Protein AF-A0A482E5D4-F1 (afdb_monomer)

Sequence (762 aa):
MQNQPQRKGGGDDGLMIIGALLIMITVMWFGFRDYVIYGVCRLLYWIYGVLPDAITPGNAAERRDMLLSAARYNHQVSLWDFISVMNDTASVLFPLFILIIGLFVWVISRNPYYRLTRKLTIRNLPWVMVKNYPGIAHILARFGHLDQLLLNEDPEEARSAQSPVEFAQEHNLIDTAKRRLRKKAAHKVFLSQVNLAPEGAALSLAPWEKALAASFVHLRFMGDRPTAKSILDDLNRSCLRTKDGFPDYSLAAGFWTVASQCEAFREFAKGRRSSRSLLYALFDDDLQLPSANFRWLKGVDRTLWYALSSAGRGKFFIEGGGVIAWSQCESYRLTLDEEKAAKFPPTVRAAVLGLELDLLHYRHIDRRDPAIPVAHWQEDVIPPFAFESDAEAEDEPATPPAAPHDTPNNSLRLTDDEPTPAKPQPATRPDHLELSSSGNRCKRGSMKLTVKTDRNTLYLSADGNYQEQALHSFPLSACHFGLGHDAGSGHILTHNTFSGEAVQLFRFENEYQAIEALNNIRKKLKQQRGLNAVRRLSNFIFWPVAALGFIVSINGALMNMHQPAQPLQANSYAPAPGLQQPATAPEQLQVQAAPEAPKKLADNDLLSLKDAVTSGRFTISLSTGHKHTLYVFSDPMCPHCRALEPRLQELSKRYNVEIFPVSVYGDLRSMVRAAPVLDTGKDTRLKSWEDTINMGYTTMNPKIDDPKTAPDTTGARLVDANNMAFAKFGFIGTPSIVADSGDVIPVSVVKDDARLQQAIGE

Radius of gyration: 39.7 Å; Cα contacts (8 Å, |Δi|>4): 809; chains: 1; bounding box: 106×102×109 Å

Foldseek 3Di:
DDDDPPPPDCPVVVVVVVVVLVVVVVCCCVPPQLVVLLVVLVVLLVLLVPDDPVLAPDDSVVLNVLSVVCNVPSVPQDPVNSVVNCVVRVVSCVVVVVVVVVVVCVCLVPDVVNVPPDDDDPLCVCVVCCVVVLLCQLLCLVPSPPPDSDPPDQDPLNHDFDDLVRVCVVQVQAPQVQLAGNLVSLQVVLQVLQVFDPPPDDDDDDLVLLLLLLLLLCVPPVVNNVVSLVSLSQQSNQLNVDNNSGGDSVSCPVSSVVSVVRPVLVVLCPPDGGSLLSSLLSQLPPSVDALSSVSSVSNVRVLSSQSNNCRPPPDGGLSPQSSNQQSVLVVVLVVDDPVLSVVRHRGSQQSSVVSRVSCVVVVSHDDDDDDPPPPPDPPPRADPRPDDDPDDDDDDDDDDDDDDDDDDDDDDDDDDDDDDDDDDDDDDDDDDDDDDDDDDDDDDDFKDWDWDDDLFWIWIDIDPDDDPPQTDIDGLPAWDWDWDDDPPFAIFIWTQDPVRDTHTRDGGRDPVNNVVNVVVNVVVSVVSVVVVVVVVVCVVPVSVVVSVVVSVPVVVVVVVPDDDDDDDDDDDDDDDDDDDDDDDDDDDDDDDDDDDQDQFFDPVLLVVVVVCVVVVLQKQKLADDAPKEKEKEAFLLDPLRLVCVVLLNVCRVHHTYIYGYACPPVNQLSLQLQLVLSVDDRVCNNVSVVCSSPDDCDPVDCCNNPNPDGDPHPSSVSNVVSVVSCVVSPPDDPTWMAISRRGTDDPVQSVDPVSVCVVNVD

InterPro domains:
  IPR012336 Thioredoxin-like fold [PF13098] (625-743)
  IPR013766 Thioredoxin domain [PS51352] (568-761)
  IPR033954 Disulphide bond isomerase, DsbC/G [cd03020] (544-760)
  IPR036249 Thioredoxin-like superfamily [SSF52833] (614-749)
  IPR056464 DotM, C-terminal cytoplasmic domain [PF23127] (185-332)

Mean predicted aligned error: 22.59 Å

pLDDT: mean 73.52, std 22.55, range [21.25, 97.25]

Secondary structure (DSSP, 8-state):
---------THHHHHHHHHHHHHHHHHHHHHHHHHHHHHHHHHHHHHHHHS-TTTSSS-HHHHHHHHHHHHHTTTT--HHHHHHHHHHHGGGGHHHHHHHHHHHHHHHHH-HHHH------TTHHHHHHTTT-GGGHHHHHHHTTSS--SS-S--TTT-PPPPHHHHHHHTT-EETTTTEE-HHHHHHHHHHHH-BPPTTPPP---HHHHHHHHHHHHHHTS--HHHHHHHHHHHHHHTTTSTTSS--GGGGHHHHHHHHH-HHHHHHHTT--BHHHHHHHHHTTT----GGGGTTHHHH-HHHHHHHHHTT-SS--GGGHHHHHHHHHHHHHTTS-HHHHHHS---SHHHHHHHHHHHHHTTSSPPP----------TTS--TT----S-----PPPPPPPPP------------------PPPP--PPP-------------PPP-EEEEEETTEEEEEESS---TTS-EEEETTS-EEEEEEETTTEEEEEEE-TTS-EEEEEEESSHHHHHHHHHHHHHHHHHHHHHHHHHHHIIIIIHHHHHHHHHHHHHHHHTTS-------------------PPPPPP-----PPP-PPPSB--HHHHHHHHHHHHHTSS-EES--S-SSEEEEEE-TT-HHHHHHHHHHHHHTTTSEEEEEE--TTTTHHHHHHHHHHHHS-HHHHHHHHHHHHHS-S--S-HHHHS-SS---SHHHHHHHHHHHHHHHTT--SSSEEEETTSBEE-HHHHT-HHHHHHHHT-

Nearest PDB structures (foldseek):
  6sz9-assembly1_B  TM=7.823E-01  e=6.552E-09  Legionella pneumophila
  8pxd-assembly1_A  TM=7.156E-01  e=5.396E-05  Helicobacter hepaticus ATCC 51449
  8pxf-assembly1_A  TM=4.999E-01  e=7.712E-05  Helicobacter hepaticus ATCC 51449
  4ml1-assembly1_B  TM=7.234E-01  e=1.342E-03  Klebsiella pneumoniae
  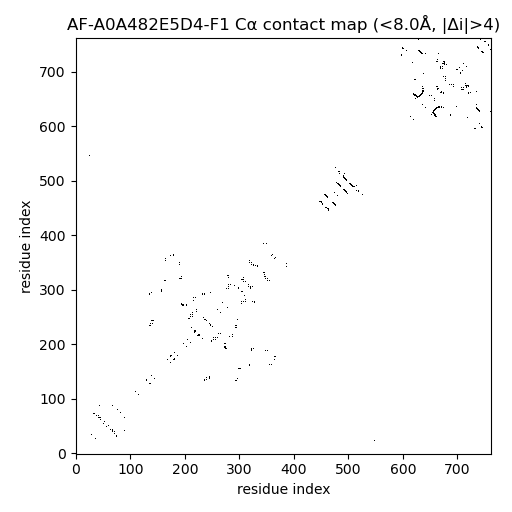6eez-assembly1_A  TM=6.203E-01  e=6.285E-04  Wolbachia endosymbiont of Drosophila melanogaster

Structure (mmCIF, N/CA/C/O backbone):
data_AF-A0A482E5D4-F1
#
_entry.id   AF-A0A482E5D4-F1
#
loop_
_atom_site.group_PDB
_atom_site.id
_atom_site.type_symbol
_atom_site.label_atom_id
_atom_site.label_alt_id
_atom_site.label_comp_id
_atom_site.label_asym_id
_atom_site.label_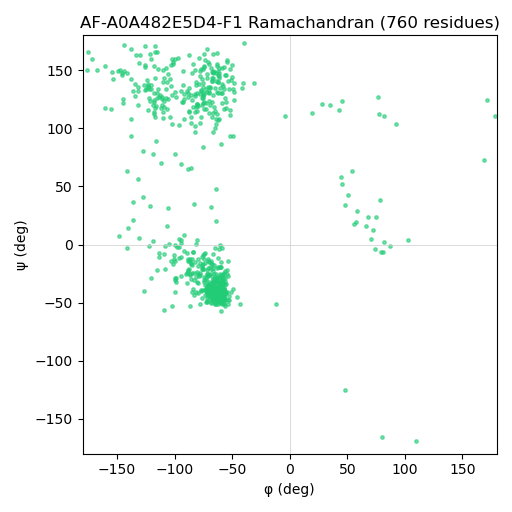entity_id
_atom_site.label_seq_id
_atom_site.pdbx_PDB_ins_code
_atom_site.Cartn_x
_atom_site.Cartn_y
_atom_site.Cartn_z
_atom_site.occupancy
_atom_site.B_iso_or_equiv
_atom_site.auth_seq_id
_atom_site.auth_comp_id
_atom_site.auth_asym_id
_atom_site.auth_atom_id
_atom_site.pdbx_PDB_model_num
ATOM 1 N N . MET A 1 1 ? 8.512 -37.291 -16.775 1.00 37.12 1 MET A N 1
ATOM 2 C CA . MET A 1 1 ? 8.776 -37.073 -18.214 1.00 37.12 1 MET A CA 1
ATOM 3 C C . MET A 1 1 ? 7.629 -36.257 -18.796 1.00 37.12 1 MET A C 1
ATOM 5 O O . MET A 1 1 ? 6.559 -36.800 -19.017 1.00 37.12 1 MET A O 1
ATOM 9 N N . GLN A 1 2 ? 7.814 -34.950 -18.966 1.00 29.94 2 GLN A N 1
ATOM 10 C CA . GLN A 1 2 ? 6.874 -34.078 -19.677 1.00 29.94 2 GLN A CA 1
ATOM 11 C C . GLN A 1 2 ? 7.688 -33.245 -20.665 1.00 29.94 2 GLN A C 1
ATOM 13 O O . GLN A 1 2 ? 8.635 -32.560 -20.280 1.00 29.94 2 GLN A O 1
ATOM 18 N N . ASN A 1 3 ? 7.351 -33.392 -21.945 1.00 32.56 3 ASN A N 1
ATOM 19 C CA . ASN A 1 3 ? 8.035 -32.789 -23.081 1.00 32.56 3 ASN A CA 1
ATOM 20 C C . ASN A 1 3 ? 7.981 -31.257 -23.007 1.00 32.56 3 ASN A C 1
ATOM 22 O O . ASN A 1 3 ? 6.945 -30.649 -23.276 1.00 32.56 3 ASN A O 1
ATOM 26 N N . GLN A 1 4 ? 9.120 -30.627 -22.714 1.00 28.33 4 GLN A N 1
ATOM 27 C CA . GLN A 1 4 ? 9.359 -29.250 -23.133 1.00 28.33 4 GLN A CA 1
ATOM 28 C C . GLN A 1 4 ? 9.455 -29.223 -24.665 1.00 28.33 4 GLN A C 1
ATOM 30 O O . GLN A 1 4 ? 10.248 -29.979 -25.230 1.00 28.33 4 GLN A O 1
ATOM 35 N N . PRO A 1 5 ? 8.715 -28.349 -25.368 1.00 32.97 5 PRO A N 1
ATOM 36 C CA . PRO A 1 5 ? 8.970 -28.128 -26.778 1.00 32.97 5 PRO A CA 1
ATOM 37 C C . PRO A 1 5 ? 10.338 -27.453 -26.906 1.00 32.97 5 PRO A C 1
ATOM 39 O O . PRO A 1 5 ? 10.510 -26.290 -26.529 1.00 32.97 5 PRO A O 1
ATOM 42 N N . GLN A 1 6 ? 11.318 -28.194 -27.428 1.00 29.98 6 GLN A N 1
ATOM 43 C CA . GLN A 1 6 ? 12.585 -27.638 -27.888 1.00 29.98 6 GLN A CA 1
ATOM 44 C C . GLN A 1 6 ? 12.278 -26.488 -28.850 1.00 29.98 6 GLN A C 1
ATOM 46 O O . GLN A 1 6 ? 11.768 -26.684 -29.955 1.00 29.98 6 GLN A O 1
ATOM 51 N N . ARG A 1 7 ? 12.590 -25.260 -28.431 1.00 33.03 7 ARG A N 1
ATOM 52 C CA . ARG A 1 7 ? 12.698 -24.136 -29.356 1.00 33.03 7 ARG A CA 1
ATOM 53 C C . ARG A 1 7 ? 13.872 -24.444 -30.281 1.00 33.03 7 ARG A C 1
ATOM 55 O O . ARG A 1 7 ? 15.017 -24.257 -29.878 1.00 33.03 7 ARG A O 1
ATOM 62 N N . LYS A 1 8 ? 13.585 -24.926 -31.496 1.00 35.16 8 LYS A N 1
ATOM 63 C CA . LYS A 1 8 ? 14.553 -24.922 -32.598 1.00 35.16 8 LYS A CA 1
ATOM 64 C C . LYS A 1 8 ? 15.092 -23.498 -32.720 1.00 35.16 8 LYS A C 1
ATOM 66 O O . LYS A 1 8 ? 14.327 -22.552 -32.911 1.00 35.16 8 LYS A O 1
ATOM 71 N N . GLY A 1 9 ? 16.389 -23.362 -32.465 1.00 34.31 9 GLY A N 1
ATOM 72 C CA . GLY A 1 9 ? 17.096 -22.094 -32.495 1.00 34.31 9 GLY A CA 1
ATOM 73 C C . GLY A 1 9 ? 17.037 -21.481 -33.888 1.00 34.31 9 GLY A C 1
ATOM 74 O O . GLY A 1 9 ? 17.095 -22.193 -34.885 1.00 34.31 9 GLY A O 1
ATOM 75 N N . GLY A 1 10 ? 16.955 -20.152 -33.946 1.00 42.16 10 GLY A N 1
ATOM 76 C CA . GLY A 1 10 ? 17.019 -19.359 -35.179 1.00 42.16 10 GLY A CA 1
ATOM 77 C C . GLY A 1 10 ? 18.392 -19.365 -35.865 1.00 42.16 10 GLY A C 1
ATOM 78 O O . GLY A 1 10 ? 18.777 -18.354 -36.439 1.00 42.16 10 GLY A O 1
ATOM 79 N N . GLY A 1 11 ? 19.144 -20.467 -35.768 1.00 44.66 11 GLY A N 1
ATOM 80 C CA . GLY A 1 11 ? 20.412 -20.659 -36.472 1.00 44.66 11 GLY A CA 1
ATOM 81 C C . GLY A 1 11 ? 20.207 -20.957 -37.959 1.00 44.66 11 GLY A C 1
ATOM 82 O O . GLY A 1 11 ? 20.909 -20.389 -38.791 1.00 44.66 11 GLY A O 1
ATOM 83 N N . ASP A 1 12 ? 19.190 -21.757 -38.298 1.00 56.50 12 ASP A N 1
ATOM 84 C CA . ASP A 1 12 ? 18.927 -22.165 -39.688 1.00 56.50 12 ASP A CA 1
ATOM 85 C C . ASP A 1 12 ? 18.461 -20.991 -40.564 1.00 56.50 12 ASP A C 1
ATOM 87 O O . ASP A 1 12 ? 18.885 -20.865 -41.712 1.00 56.50 12 ASP A O 1
ATOM 91 N N . ASP A 1 13 ? 17.660 -20.071 -40.014 1.00 56.84 13 ASP A N 1
ATOM 92 C CA . ASP A 1 13 ? 17.189 -18.888 -40.748 1.00 56.84 13 ASP A CA 1
ATOM 93 C C . ASP A 1 13 ? 18.350 -17.954 -41.123 1.00 56.84 13 ASP A C 1
ATOM 95 O O . ASP A 1 13 ? 18.381 -17.406 -42.225 1.00 56.84 13 ASP A O 1
ATOM 99 N N . GLY A 1 14 ? 19.330 -17.794 -40.227 1.00 62.47 14 GLY A N 1
ATOM 100 C CA . GLY A 1 14 ? 20.528 -16.996 -40.490 1.00 62.47 14 GLY A CA 1
ATOM 101 C C . GLY A 1 14 ? 21.407 -17.620 -41.571 1.00 62.47 14 GLY A C 1
ATOM 102 O O . GLY A 1 14 ? 21.849 -16.922 -42.484 1.00 62.47 14 GLY A O 1
ATOM 103 N N . LEU A 1 15 ? 21.599 -18.941 -41.517 1.00 65.12 15 LEU A N 1
ATOM 104 C CA . LEU A 1 15 ? 22.409 -19.674 -42.489 1.00 65.12 15 LEU A CA 1
ATOM 105 C C . LEU A 1 15 ? 21.800 -19.621 -43.900 1.00 65.12 15 LEU A C 1
ATOM 107 O O . LEU A 1 15 ? 22.516 -19.413 -44.877 1.00 65.12 15 LEU A O 1
ATOM 111 N N . MET A 1 16 ? 20.473 -19.734 -44.007 1.00 68.12 16 MET A N 1
ATOM 112 C CA . MET A 1 16 ? 19.754 -19.645 -45.284 1.00 68.12 16 MET A CA 1
ATOM 113 C C . MET A 1 16 ? 19.809 -18.240 -45.892 1.00 68.12 16 MET A C 1
ATOM 115 O O . MET A 1 16 ? 19.929 -18.102 -47.109 1.00 68.12 16 MET A O 1
ATOM 119 N N . ILE A 1 17 ? 19.759 -17.190 -45.064 1.00 72.00 17 ILE A N 1
ATOM 120 C CA . ILE A 1 17 ? 19.910 -15.804 -45.530 1.00 72.00 17 ILE A CA 1
ATOM 121 C C . ILE A 1 17 ? 21.330 -15.566 -46.052 1.00 72.00 17 ILE A C 1
ATOM 123 O O . ILE A 1 17 ? 21.489 -14.976 -47.119 1.00 72.00 17 ILE A O 1
ATOM 127 N N . ILE A 1 18 ? 22.351 -16.056 -45.342 1.00 72.44 18 ILE A N 1
ATOM 128 C CA . ILE A 1 18 ? 23.753 -15.956 -45.776 1.00 72.44 18 ILE A CA 1
ATOM 129 C C . ILE A 1 18 ? 23.966 -16.742 -47.077 1.00 72.44 18 ILE A C 1
ATOM 131 O O . ILE A 1 18 ? 24.565 -16.221 -48.015 1.00 72.44 18 ILE A O 1
ATOM 135 N N . GLY A 1 19 ? 23.414 -17.954 -47.181 1.00 74.56 19 GLY A N 1
ATOM 136 C CA . GLY A 1 19 ? 23.463 -18.753 -48.407 1.00 74.56 19 GLY A CA 1
ATOM 137 C C . GLY A 1 19 ? 22.810 -18.046 -49.599 1.00 74.56 19 GLY A C 1
ATOM 138 O O . GLY A 1 19 ? 23.400 -17.977 -50.675 1.00 74.56 19 GLY A O 1
ATOM 139 N N . ALA A 1 20 ? 21.633 -17.443 -49.407 1.00 74.31 20 ALA A N 1
ATOM 140 C CA . ALA A 1 20 ? 20.957 -16.668 -50.449 1.00 74.31 20 ALA A CA 1
ATOM 141 C C . ALA A 1 20 ? 21.754 -15.417 -50.870 1.00 74.31 20 ALA A C 1
ATOM 143 O O . ALA A 1 20 ? 21.805 -15.098 -52.058 1.00 74.31 20 ALA A O 1
ATOM 144 N N . LEU A 1 21 ? 22.410 -14.738 -49.921 1.00 77.81 21 LEU A N 1
ATOM 145 C CA . LEU A 1 21 ? 23.342 -13.626 -50.167 1.00 77.81 21 LEU A CA 1
ATOM 146 C C . LEU A 1 21 ? 24.489 -14.051 -51.087 1.00 77.81 21 LEU A C 1
ATOM 148 O O . LEU A 1 21 ? 24.749 -13.399 -52.095 1.00 77.81 21 LEU A O 1
ATOM 152 N N . LEU A 1 22 ? 25.144 -15.165 -50.762 1.00 79.06 22 LEU A N 1
ATOM 153 C CA . LEU A 1 22 ? 26.277 -15.686 -51.526 1.00 79.06 22 LEU A CA 1
ATOM 154 C C . LEU A 1 22 ? 25.874 -16.074 -52.949 1.00 79.06 22 LEU A C 1
ATOM 156 O O . LEU A 1 22 ? 26.585 -15.751 -53.900 1.00 79.06 22 LEU A O 1
ATOM 160 N N . ILE A 1 23 ? 24.711 -16.707 -53.107 1.00 81.50 23 ILE A N 1
ATOM 161 C CA . ILE A 1 23 ? 24.163 -17.059 -54.421 1.00 81.50 23 ILE A CA 1
ATOM 162 C C . ILE A 1 23 ? 23.863 -15.792 -55.230 1.00 81.50 23 ILE A C 1
ATOM 164 O O . ILE A 1 23 ? 24.276 -15.700 -56.382 1.00 81.50 23 ILE A O 1
ATOM 168 N N . MET A 1 24 ? 23.218 -14.789 -54.628 1.00 80.19 24 MET A N 1
ATOM 169 C CA . MET A 1 24 ? 22.939 -13.507 -55.286 1.00 80.19 24 MET A CA 1
ATOM 170 C C . MET A 1 24 ? 24.218 -12.790 -55.729 1.00 80.19 24 MET A C 1
ATOM 172 O O . MET A 1 24 ? 24.284 -12.319 -56.860 1.00 80.19 24 MET A O 1
ATOM 176 N N . ILE A 1 25 ? 25.245 -12.739 -54.875 1.00 78.31 25 ILE A N 1
ATOM 177 C CA . ILE A 1 25 ? 26.542 -12.122 -55.200 1.00 78.31 25 ILE A CA 1
ATOM 178 C C . ILE A 1 25 ? 27.219 -12.870 -56.349 1.00 78.31 25 ILE A C 1
ATOM 180 O O . ILE A 1 25 ? 27.758 -12.248 -57.261 1.00 78.31 25 ILE A O 1
ATOM 184 N N . THR A 1 26 ? 27.139 -14.198 -56.340 1.00 77.56 26 THR A N 1
ATOM 185 C CA . THR A 1 26 ? 27.722 -15.051 -57.377 1.00 77.56 26 THR A CA 1
ATOM 186 C C . THR A 1 26 ? 27.014 -14.831 -58.715 1.00 77.56 26 THR A C 1
ATOM 188 O O . THR A 1 26 ? 27.666 -14.588 -59.725 1.00 77.56 26 THR A O 1
ATOM 191 N N . VAL A 1 27 ? 25.678 -14.816 -58.731 1.00 80.19 27 VAL A N 1
ATOM 192 C CA . VAL A 1 27 ? 24.880 -14.527 -59.935 1.00 80.19 27 VAL A CA 1
ATOM 193 C C . VAL A 1 27 ? 25.138 -13.107 -60.445 1.00 80.19 27 VAL A C 1
ATOM 195 O O . VAL A 1 27 ? 25.296 -12.907 -61.647 1.00 80.19 27 VAL A O 1
ATOM 198 N N . MET A 1 28 ? 25.234 -12.123 -59.548 1.00 77.31 28 MET A N 1
ATOM 199 C CA . MET A 1 28 ? 25.534 -10.738 -59.910 1.00 77.31 28 MET A CA 1
ATOM 200 C C . MET A 1 28 ? 26.936 -10.601 -60.515 1.00 77.31 28 MET A C 1
ATOM 202 O O . MET A 1 28 ? 27.110 -9.882 -61.496 1.00 77.31 28 MET A O 1
ATOM 206 N N . TRP A 1 29 ? 27.920 -11.328 -59.982 1.00 77.88 29 TRP A N 1
ATOM 207 C CA . TRP A 1 29 ? 29.272 -11.338 -60.527 1.00 77.88 29 TRP A CA 1
ATOM 208 C C . TRP A 1 29 ? 29.333 -12.027 -61.892 1.00 77.88 29 TRP A C 1
ATOM 210 O O . TRP A 1 29 ? 29.845 -11.446 -62.837 1.00 77.88 29 TRP A O 1
ATOM 220 N N . PHE A 1 30 ? 28.778 -13.230 -62.047 1.00 77.38 30 PHE A N 1
ATOM 221 C CA . PHE A 1 30 ? 28.871 -13.960 -63.317 1.00 77.38 30 PHE A CA 1
ATOM 222 C C . PHE A 1 30 ? 27.957 -13.406 -64.423 1.00 77.38 30 PHE A C 1
ATOM 224 O O . PHE A 1 30 ? 28.297 -13.535 -65.595 1.00 77.38 30 PHE A O 1
ATOM 231 N N . GLY A 1 31 ? 26.829 -12.777 -64.076 1.00 77.00 31 GLY A N 1
ATOM 232 C CA . GLY A 1 31 ? 25.877 -12.223 -65.046 1.00 77.00 31 GLY A CA 1
ATOM 233 C C . GLY A 1 31 ? 26.073 -10.741 -65.378 1.00 77.00 31 GLY A C 1
ATOM 234 O O . GLY A 1 31 ? 25.700 -10.314 -66.467 1.00 77.00 31 GLY A O 1
ATOM 235 N N . PHE A 1 32 ? 26.645 -9.949 -64.463 1.00 80.25 32 PHE A N 1
ATOM 236 C CA . PHE A 1 32 ? 26.682 -8.483 -64.578 1.00 80.25 32 PHE A CA 1
ATOM 237 C C . PHE A 1 32 ? 28.046 -7.863 -64.234 1.00 80.25 32 PHE A C 1
ATOM 239 O O . PHE A 1 32 ? 28.110 -6.667 -63.944 1.00 80.25 32 PHE A O 1
ATOM 246 N N . ARG A 1 33 ? 29.141 -8.638 -64.283 1.00 79.12 33 ARG A N 1
ATOM 247 C CA . ARG A 1 33 ? 30.507 -8.189 -63.940 1.00 79.12 33 ARG A CA 1
ATOM 248 C C . ARG A 1 33 ? 30.859 -6.813 -64.500 1.00 79.12 33 ARG A C 1
ATOM 250 O O . ARG A 1 33 ? 31.274 -5.941 -63.744 1.00 79.12 33 ARG A O 1
ATOM 257 N N . ASP A 1 34 ? 30.658 -6.605 -65.796 1.00 79.56 34 ASP A N 1
ATOM 258 C CA . ASP A 1 34 ? 31.091 -5.383 -66.484 1.00 79.56 34 ASP A CA 1
ATOM 259 C C . ASP A 1 34 ? 30.347 -4.141 -65.978 1.00 79.56 34 ASP A C 1
ATOM 261 O O . ASP A 1 34 ? 30.935 -3.064 -65.833 1.00 79.56 34 ASP A O 1
ATOM 265 N N . TYR A 1 35 ? 29.062 -4.307 -65.650 1.00 83.25 35 TYR A N 1
ATOM 266 C CA . TYR A 1 35 ? 28.222 -3.267 -65.061 1.00 83.25 35 TYR A CA 1
ATOM 267 C C . TYR A 1 35 ? 28.585 -2.999 -63.602 1.00 83.25 35 TYR A C 1
ATOM 269 O O . TYR A 1 35 ? 28.583 -1.843 -63.179 1.00 83.25 35 TYR A O 1
ATOM 277 N N . VAL A 1 36 ? 28.921 -4.044 -62.841 1.00 80.56 36 VAL A N 1
ATOM 278 C CA . VAL A 1 36 ? 29.353 -3.922 -61.442 1.00 80.56 36 VAL A CA 1
ATOM 279 C C . VAL A 1 36 ? 30.684 -3.177 -61.362 1.00 80.56 36 VAL A C 1
ATOM 281 O O . VAL A 1 36 ? 30.777 -2.193 -60.631 1.00 80.56 36 VAL A O 1
ATOM 284 N N . ILE A 1 37 ? 31.684 -3.583 -62.151 1.00 83.19 37 ILE A N 1
ATOM 285 C CA . ILE A 1 37 ? 33.003 -2.934 -62.188 1.00 83.19 37 ILE A CA 1
ATOM 286 C C . ILE A 1 37 ? 32.852 -1.469 -62.604 1.00 83.19 37 ILE A C 1
ATOM 288 O O . ILE A 1 37 ? 33.312 -0.574 -61.896 1.00 83.19 37 ILE A O 1
ATOM 292 N N . TYR A 1 38 ? 32.132 -1.203 -63.698 1.00 85.75 38 TYR A N 1
ATOM 293 C CA . TYR A 1 38 ? 31.888 0.164 -64.157 1.00 85.75 38 TYR A CA 1
ATOM 294 C C . TYR A 1 38 ? 31.151 1.010 -63.107 1.00 85.75 38 TYR A C 1
ATOM 296 O O . TYR A 1 38 ? 31.553 2.140 -62.831 1.00 85.75 38 TYR A O 1
ATOM 304 N N . GLY A 1 39 ? 30.085 0.474 -62.507 1.00 83.25 39 GLY A N 1
ATOM 305 C CA . GLY A 1 39 ? 29.261 1.183 -61.530 1.00 83.25 39 GLY A CA 1
ATOM 306 C C . GLY A 1 39 ? 30.029 1.541 -60.259 1.00 83.25 39 GLY A C 1
ATOM 307 O O . GLY A 1 39 ? 29.975 2.689 -59.815 1.00 83.25 39 GLY A O 1
ATOM 308 N N . VAL A 1 40 ? 30.787 0.590 -59.707 1.00 85.44 40 VAL A N 1
ATOM 309 C CA . VAL A 1 40 ? 31.605 0.809 -58.505 1.00 85.44 40 VAL A CA 1
ATOM 310 C C . VAL A 1 40 ? 32.743 1.787 -58.794 1.00 85.44 40 VAL A C 1
ATOM 312 O O . VAL A 1 40 ? 32.921 2.746 -58.043 1.00 85.44 40 VAL A O 1
ATOM 315 N N . CYS A 1 41 ? 33.465 1.618 -59.908 1.00 87.06 41 CYS A N 1
ATOM 316 C CA . CYS A 1 41 ? 34.537 2.538 -60.279 1.00 87.06 41 CYS A CA 1
ATOM 317 C C . CYS A 1 41 ? 34.015 3.957 -60.536 1.00 87.06 41 CYS A C 1
ATOM 319 O O . CYS A 1 41 ? 34.637 4.923 -60.102 1.00 87.06 41 CYS A O 1
ATOM 321 N N . ARG A 1 42 ? 32.846 4.101 -61.174 1.00 87.00 42 ARG A N 1
ATOM 322 C CA . ARG A 1 42 ? 32.192 5.398 -61.396 1.00 87.00 42 ARG A CA 1
ATOM 323 C C . ARG A 1 42 ? 31.759 6.061 -60.091 1.00 87.00 42 ARG A C 1
ATOM 325 O O . ARG A 1 42 ? 31.934 7.269 -59.945 1.00 87.00 42 ARG A O 1
ATOM 332 N N . LEU A 1 43 ? 31.199 5.291 -59.158 1.00 86.38 43 LEU A N 1
ATOM 333 C CA . LEU A 1 43 ? 30.800 5.790 -57.843 1.00 86.38 43 LEU A CA 1
ATOM 334 C C . LEU A 1 43 ? 32.016 6.305 -57.068 1.00 86.38 43 LEU A C 1
ATOM 336 O O . LEU A 1 43 ? 32.004 7.443 -56.610 1.00 86.38 43 LEU A O 1
ATOM 340 N N . LEU A 1 44 ? 33.079 5.503 -56.969 1.00 87.00 44 LEU A N 1
ATOM 341 C CA . LEU A 1 44 ? 34.307 5.909 -56.284 1.00 87.00 44 LEU A CA 1
ATOM 342 C C . LEU A 1 44 ? 34.966 7.106 -56.978 1.00 87.00 44 LEU A C 1
ATOM 344 O O . LEU A 1 44 ? 35.370 8.048 -56.303 1.00 87.00 44 LEU A O 1
ATOM 348 N N . TYR A 1 45 ? 34.998 7.130 -58.313 1.00 88.44 45 TYR A N 1
ATOM 349 C CA . TYR A 1 45 ? 35.533 8.258 -59.079 1.00 88.44 45 TYR A CA 1
ATOM 350 C C . TYR A 1 45 ? 34.788 9.561 -58.765 1.00 88.44 45 TYR A C 1
ATOM 352 O O . TYR A 1 45 ? 35.412 10.612 -58.623 1.00 88.44 45 TYR A O 1
ATOM 360 N N . TRP A 1 46 ? 33.459 9.496 -58.628 1.00 88.56 46 TRP A N 1
ATOM 361 C CA . TRP A 1 46 ? 32.648 10.641 -58.219 1.00 88.56 46 TRP A CA 1
ATOM 362 C C . TRP A 1 46 ? 32.936 11.059 -56.771 1.00 88.56 46 TRP A C 1
ATOM 364 O O . TRP A 1 46 ? 33.121 12.244 -56.515 1.00 88.56 46 TRP A O 1
ATOM 374 N N . ILE A 1 47 ? 33.057 10.104 -55.843 1.00 85.56 47 ILE A N 1
ATOM 375 C CA . ILE A 1 47 ? 33.367 10.373 -54.428 1.00 85.56 47 ILE A CA 1
ATOM 376 C C . ILE A 1 47 ? 34.719 11.090 -54.282 1.00 85.56 47 ILE A C 1
ATOM 378 O O . ILE A 1 47 ? 34.791 12.118 -53.610 1.00 85.56 47 ILE A O 1
ATOM 382 N N . TYR A 1 48 ? 35.762 10.620 -54.975 1.00 85.62 48 TYR A N 1
ATOM 383 C CA . TYR A 1 48 ? 37.067 11.294 -55.031 1.00 85.62 48 TYR A CA 1
ATOM 384 C C . TYR A 1 48 ? 37.027 12.660 -55.736 1.00 85.62 48 TYR A C 1
ATOM 386 O O . TYR A 1 48 ? 37.961 13.441 -55.602 1.00 85.62 48 TYR A O 1
ATOM 394 N N . GLY A 1 49 ? 35.989 12.957 -56.524 1.00 82.56 49 GLY A N 1
ATOM 395 C CA . GLY A 1 49 ? 35.805 14.266 -57.155 1.00 82.56 49 GLY A CA 1
ATOM 396 C C . GLY A 1 49 ? 35.062 15.285 -56.293 1.00 82.56 49 GLY A C 1
ATOM 397 O O . GLY A 1 49 ? 35.167 16.479 -56.556 1.00 82.56 49 GLY A O 1
ATOM 398 N N . VAL A 1 50 ? 34.304 14.826 -55.295 1.00 84.62 50 VAL A N 1
ATOM 399 C CA . VAL A 1 50 ? 33.507 15.681 -54.399 1.00 84.62 50 VAL A CA 1
ATOM 400 C C . VAL A 1 50 ? 34.222 15.931 -53.073 1.00 84.62 50 VAL A C 1
ATOM 402 O O . VAL A 1 50 ? 34.051 16.993 -52.474 1.00 84.62 50 VAL A O 1
ATOM 405 N N . LEU A 1 51 ? 35.004 14.963 -52.596 1.00 80.81 51 LEU A N 1
ATOM 406 C CA . LEU A 1 51 ? 35.720 15.088 -51.332 1.00 80.81 51 LEU A CA 1
ATOM 407 C C . LEU A 1 51 ? 36.990 15.943 -51.485 1.00 80.81 51 LEU A C 1
ATOM 409 O O . LEU A 1 51 ? 37.727 15.756 -52.450 1.00 80.81 51 LEU A O 1
ATOM 413 N N . PRO A 1 52 ? 37.279 16.843 -50.527 1.00 77.94 52 PRO A N 1
ATOM 414 C CA . PRO A 1 52 ? 38.540 17.577 -50.490 1.00 77.94 52 PRO A CA 1
ATOM 415 C C . PRO A 1 52 ? 39.743 16.646 -50.287 1.00 77.94 52 PRO A C 1
ATOM 417 O O . PRO A 1 52 ? 39.655 15.693 -49.506 1.00 77.94 52 PRO A O 1
ATOM 420 N N . ASP A 1 53 ? 40.893 17.006 -50.867 1.00 73.56 53 ASP A N 1
ATOM 421 C CA . ASP A 1 53 ? 42.152 16.243 -50.765 1.00 73.56 53 ASP A CA 1
ATOM 422 C C . ASP A 1 53 ? 42.615 16.003 -49.313 1.00 73.56 53 ASP A C 1
ATOM 424 O O . ASP A 1 53 ? 43.337 15.053 -49.025 1.00 73.56 53 ASP A O 1
ATOM 428 N N . ALA A 1 54 ? 42.162 16.832 -48.366 1.00 70.06 54 ALA A N 1
ATOM 429 C CA . ALA A 1 54 ? 42.455 16.694 -46.939 1.00 70.06 54 ALA A CA 1
ATOM 430 C C . ALA A 1 54 ? 41.806 15.461 -46.274 1.00 70.06 54 ALA A C 1
ATOM 432 O O . ALA A 1 54 ? 42.238 15.047 -45.201 1.00 70.06 54 ALA A O 1
ATOM 433 N N . ILE A 1 55 ? 40.745 14.904 -46.870 1.00 69.12 55 ILE A N 1
ATOM 434 C CA . ILE A 1 55 ? 39.960 13.786 -46.311 1.00 69.12 55 ILE A CA 1
ATOM 435 C C . ILE A 1 55 ? 40.223 12.487 -47.089 1.00 69.12 55 ILE A C 1
ATOM 437 O O . ILE A 1 55 ? 40.011 11.390 -46.571 1.00 69.12 55 ILE A O 1
ATOM 441 N N . THR A 1 56 ? 40.701 12.589 -48.330 1.00 73.25 56 THR A N 1
ATOM 442 C CA . THR A 1 56 ? 40.999 11.434 -49.179 1.00 73.25 56 THR A CA 1
ATOM 443 C C . THR A 1 56 ? 42.376 10.845 -48.852 1.00 73.25 56 THR A C 1
ATOM 445 O O . THR A 1 56 ? 43.367 11.573 -48.877 1.00 73.25 56 THR A O 1
ATOM 448 N N . PRO A 1 57 ? 42.492 9.531 -48.590 1.00 66.94 57 PRO A N 1
ATOM 449 C CA . PRO A 1 57 ? 43.791 8.903 -48.365 1.00 66.94 57 PRO A CA 1
ATOM 450 C C . PRO A 1 57 ? 44.620 8.843 -49.659 1.00 66.94 57 PRO A C 1
ATOM 452 O O . PRO A 1 57 ? 44.195 8.235 -50.644 1.00 66.94 57 PRO A O 1
ATOM 455 N N . GLY A 1 58 ? 45.828 9.413 -49.636 1.00 73.00 58 GLY A N 1
ATOM 456 C CA . GLY A 1 58 ? 46.776 9.373 -50.755 1.00 73.00 58 GLY A CA 1
ATOM 457 C C . GLY A 1 58 ? 46.490 10.394 -51.861 1.00 73.00 58 GLY A C 1
ATOM 458 O O . GLY A 1 58 ? 45.739 11.346 -51.675 1.00 73.00 58 GLY A O 1
ATOM 459 N N . ASN A 1 59 ? 47.120 10.210 -53.023 1.00 80.69 59 ASN A N 1
ATOM 460 C CA . ASN A 1 59 ? 46.970 11.116 -54.158 1.00 80.69 59 ASN A CA 1
ATOM 461 C C . ASN A 1 59 ? 45.640 10.859 -54.892 1.00 80.69 59 ASN A C 1
ATOM 463 O O . ASN A 1 59 ? 45.505 9.883 -55.633 1.00 80.69 59 ASN A O 1
ATOM 467 N N . ALA A 1 60 ? 44.653 11.737 -54.693 1.00 80.75 60 ALA A N 1
ATOM 468 C CA . ALA A 1 60 ? 43.318 11.596 -55.272 1.00 80.75 60 ALA A CA 1
ATOM 469 C C . ALA A 1 60 ? 43.330 11.543 -56.811 1.00 80.75 60 ALA A C 1
ATOM 471 O O . ALA A 1 60 ? 42.521 10.824 -57.400 1.00 80.75 60 ALA A O 1
ATOM 472 N N . ALA A 1 61 ? 44.260 12.243 -57.470 1.00 82.31 61 ALA A N 1
ATOM 473 C CA . ALA A 1 61 ? 44.390 12.218 -58.927 1.00 82.31 61 ALA A CA 1
ATOM 474 C C . ALA A 1 61 ? 44.810 10.828 -59.435 1.00 82.31 61 ALA A C 1
ATOM 476 O O . ALA A 1 61 ? 44.148 10.258 -60.300 1.00 82.31 61 ALA A O 1
ATOM 477 N N . GLU A 1 62 ? 45.832 10.236 -58.815 1.00 84.94 62 GLU A N 1
ATOM 478 C CA . GLU A 1 62 ? 46.326 8.896 -59.151 1.00 84.94 62 GLU A CA 1
ATOM 479 C C . GLU A 1 62 ? 45.245 7.830 -58.932 1.00 84.94 62 GLU A C 1
ATOM 481 O O . GLU A 1 62 ? 44.980 7.002 -59.805 1.00 84.94 62 GLU A O 1
ATOM 486 N N . ARG A 1 63 ? 44.531 7.897 -57.800 1.00 86.38 63 ARG A N 1
ATOM 487 C CA . ARG A 1 63 ? 43.417 6.981 -57.512 1.00 86.38 63 ARG A CA 1
ATOM 488 C C . ARG A 1 63 ? 42.269 7.134 -58.515 1.00 86.38 63 ARG A C 1
ATOM 490 O O . ARG A 1 63 ? 41.671 6.134 -58.913 1.00 86.38 63 ARG A O 1
ATOM 497 N N . ARG A 1 64 ? 41.973 8.352 -58.977 1.00 85.75 64 ARG A N 1
ATOM 498 C CA . ARG A 1 64 ? 40.957 8.602 -60.014 1.00 85.75 64 ARG A CA 1
ATOM 499 C C . ARG A 1 64 ? 41.370 8.070 -61.384 1.00 85.75 64 ARG A C 1
ATOM 501 O O . ARG A 1 64 ? 40.510 7.525 -62.076 1.00 85.75 64 ARG A O 1
ATOM 508 N N . ASP A 1 65 ? 42.644 8.154 -61.749 1.00 88.12 65 ASP A N 1
ATOM 509 C CA . ASP A 1 65 ? 43.158 7.595 -63.004 1.00 88.12 65 ASP A CA 1
ATOM 510 C C . ASP A 1 65 ? 43.137 6.057 -62.995 1.00 88.12 65 ASP A C 1
ATOM 512 O O . ASP A 1 65 ? 42.742 5.423 -63.982 1.00 88.12 65 ASP A O 1
ATOM 516 N N . MET A 1 66 ? 43.441 5.437 -61.850 1.00 86.50 66 MET A N 1
ATOM 517 C CA . MET A 1 66 ? 43.274 3.991 -61.647 1.00 86.50 66 MET A CA 1
ATOM 518 C C . MET A 1 66 ? 41.807 3.558 -61.805 1.00 86.50 66 MET A C 1
ATOM 520 O O . MET A 1 66 ? 41.511 2.584 -62.495 1.00 86.50 66 MET A O 1
ATOM 524 N N . LEU A 1 67 ? 40.860 4.305 -61.230 1.00 88.88 67 LEU A N 1
ATOM 525 C CA . LEU A 1 67 ? 39.426 4.018 -61.371 1.00 88.88 67 LEU A CA 1
ATOM 526 C C . LEU A 1 67 ? 38.926 4.229 -62.805 1.00 88.88 67 LEU A C 1
ATOM 528 O O . LEU A 1 67 ? 38.100 3.458 -63.293 1.00 88.88 67 LEU A O 1
ATOM 532 N N . LEU A 1 68 ? 39.428 5.255 -63.494 1.00 89.12 68 LEU A N 1
ATOM 533 C CA . LEU A 1 68 ? 39.058 5.570 -64.872 1.00 89.12 68 LEU A CA 1
ATOM 534 C C . LEU A 1 68 ? 39.596 4.528 -65.861 1.00 89.12 68 LEU A C 1
ATOM 536 O O . LEU A 1 68 ? 38.884 4.148 -66.793 1.00 89.12 68 LEU A O 1
ATOM 540 N N . SER A 1 69 ? 40.817 4.036 -65.648 1.00 86.88 69 SER A N 1
ATOM 541 C CA . SER A 1 69 ? 41.394 2.954 -66.453 1.00 86.88 69 SER A CA 1
ATOM 542 C C . SER A 1 69 ? 40.653 1.630 -66.234 1.00 86.88 69 SER A C 1
ATOM 544 O O . SER A 1 69 ? 40.247 1.001 -67.214 1.00 86.88 69 SER A O 1
ATOM 546 N N . ALA A 1 70 ? 40.352 1.267 -64.982 1.00 86.81 70 ALA A N 1
ATOM 547 C CA . ALA A 1 70 ? 39.560 0.080 -64.658 1.00 86.81 70 ALA A CA 1
ATOM 548 C C . ALA A 1 70 ? 38.121 0.148 -65.210 1.00 86.81 70 ALA A C 1
ATOM 550 O O . ALA A 1 70 ? 37.590 -0.854 -65.685 1.00 86.81 70 ALA A O 1
ATOM 551 N N . ALA A 1 71 ? 37.498 1.332 -65.217 1.00 86.25 71 ALA A N 1
ATOM 552 C CA . ALA A 1 71 ? 36.166 1.529 -65.791 1.00 86.25 71 ALA A CA 1
ATOM 553 C C . ALA A 1 71 ? 36.159 1.471 -67.329 1.00 86.25 71 ALA A C 1
ATOM 555 O O . ALA A 1 71 ? 35.193 0.984 -67.917 1.00 86.25 71 ALA A O 1
ATOM 556 N N . ARG A 1 72 ? 37.216 1.968 -67.989 1.00 86.94 72 ARG A N 1
ATOM 557 C CA . ARG A 1 72 ? 37.336 1.989 -69.458 1.00 86.94 72 ARG A CA 1
ATOM 558 C C . ARG A 1 72 ? 37.580 0.598 -70.039 1.00 86.94 72 ARG A C 1
ATOM 560 O O . ARG A 1 72 ? 37.035 0.279 -71.092 1.00 86.94 72 ARG A O 1
ATOM 567 N N . TYR A 1 73 ? 38.364 -0.223 -69.345 1.00 85.44 73 TYR A N 1
ATOM 568 C CA . TYR A 1 73 ? 38.689 -1.592 -69.751 1.00 85.44 73 TYR A CA 1
ATOM 569 C C . TYR A 1 73 ? 37.945 -2.642 -68.914 1.00 85.44 73 TYR A C 1
ATOM 571 O O . TYR A 1 73 ? 38.461 -3.734 -68.700 1.00 85.44 73 TYR A O 1
ATOM 579 N N . ASN A 1 74 ? 36.728 -2.331 -68.450 1.00 82.12 74 ASN A N 1
ATOM 580 C CA . ASN A 1 74 ? 35.943 -3.161 -67.522 1.00 82.12 74 ASN A CA 1
ATOM 581 C C . ASN A 1 74 ? 35.821 -4.647 -67.926 1.00 82.12 74 ASN A C 1
ATOM 583 O O . ASN A 1 74 ? 35.928 -5.518 -67.068 1.00 82.12 74 ASN A O 1
ATOM 587 N N . HIS A 1 75 ? 35.681 -4.931 -69.221 1.00 79.88 75 HIS A N 1
ATOM 588 C CA . HIS A 1 75 ? 35.577 -6.276 -69.795 1.00 79.88 75 HIS A CA 1
ATOM 589 C C . HIS A 1 75 ? 36.883 -7.091 -69.707 1.00 79.88 75 HIS A C 1
ATOM 591 O O . HIS A 1 75 ? 36.853 -8.318 -69.795 1.00 79.88 75 HIS A O 1
ATOM 597 N N . GLN A 1 76 ? 38.032 -6.432 -69.521 1.00 81.38 76 GLN A N 1
ATOM 598 C CA . GLN A 1 76 ? 39.358 -7.063 -69.440 1.00 81.38 76 GLN A CA 1
ATOM 599 C C . GLN A 1 76 ? 39.867 -7.200 -67.996 1.00 81.38 76 GLN A C 1
ATOM 601 O O . GLN A 1 76 ? 40.763 -7.999 -67.744 1.00 81.38 76 GLN A O 1
ATOM 606 N N . VAL A 1 77 ? 39.290 -6.468 -67.032 1.00 82.12 77 VAL A N 1
ATOM 607 C CA . VAL A 1 77 ? 39.751 -6.448 -65.630 1.00 82.12 77 VAL A CA 1
ATOM 608 C C . VAL A 1 77 ? 39.312 -7.707 -64.889 1.00 82.12 77 VAL A C 1
ATOM 610 O O . VAL A 1 77 ? 38.120 -7.855 -64.614 1.00 82.12 77 VAL A O 1
ATOM 613 N N . SER A 1 78 ? 40.238 -8.609 -64.541 1.00 84.69 78 SER A N 1
ATOM 614 C CA . SER A 1 78 ? 39.921 -9.836 -63.792 1.00 84.69 78 SER A CA 1
ATOM 615 C C . SER A 1 78 ? 39.371 -9.544 -62.385 1.00 84.69 78 SER A C 1
ATOM 617 O O . SER A 1 78 ? 39.484 -8.433 -61.873 1.00 84.69 78 SER A O 1
ATOM 619 N N . LEU A 1 79 ? 38.768 -10.545 -61.726 1.00 78.25 79 LEU A N 1
ATOM 620 C CA . LEU A 1 79 ? 38.297 -10.402 -60.337 1.00 78.25 79 LEU A CA 1
ATOM 621 C C . LEU A 1 79 ? 39.433 -9.976 -59.396 1.00 78.25 79 LEU A C 1
ATOM 623 O O . LEU A 1 79 ? 39.228 -9.130 -58.531 1.00 78.25 79 LEU A O 1
ATOM 627 N N . TRP A 1 80 ? 40.628 -10.532 -59.587 1.00 81.56 80 TRP A N 1
ATOM 628 C CA . TRP A 1 80 ? 41.791 -10.225 -58.759 1.00 81.56 80 TRP A CA 1
ATOM 629 C C . TRP A 1 80 ? 42.318 -8.811 -59.011 1.00 81.56 80 TRP A C 1
ATOM 631 O O . TRP A 1 80 ? 42.592 -8.092 -58.051 1.00 81.56 80 TRP A O 1
ATOM 641 N N . ASP A 1 81 ? 42.352 -8.375 -60.273 1.00 84.75 81 ASP A N 1
ATOM 642 C CA . ASP A 1 81 ? 42.738 -7.003 -60.625 1.00 84.75 81 ASP A CA 1
ATOM 643 C C . ASP A 1 81 ? 41.735 -5.994 -60.059 1.00 84.75 81 ASP A C 1
ATOM 645 O O . ASP A 1 81 ? 42.117 -4.976 -59.486 1.00 84.75 81 ASP A O 1
ATOM 649 N N . PHE A 1 82 ? 40.438 -6.307 -60.140 1.00 84.06 82 PHE A N 1
ATOM 650 C CA . PHE A 1 82 ? 39.388 -5.473 -59.569 1.00 84.06 82 PHE A CA 1
ATOM 651 C C . PHE A 1 82 ? 39.513 -5.364 -58.046 1.00 84.06 82 PHE A C 1
ATOM 653 O O . PHE A 1 82 ? 39.431 -4.263 -57.507 1.00 84.06 82 PHE A O 1
ATOM 660 N N . ILE A 1 83 ? 39.767 -6.474 -57.346 1.00 83.25 83 ILE A N 1
ATOM 661 C CA . ILE A 1 83 ? 40.012 -6.464 -55.897 1.00 83.25 83 ILE A CA 1
ATOM 662 C C . ILE A 1 83 ? 41.234 -5.605 -55.555 1.00 83.25 83 ILE A C 1
ATOM 664 O O . ILE A 1 83 ? 41.173 -4.842 -54.594 1.00 83.25 83 ILE A O 1
ATOM 668 N N . SER A 1 84 ? 42.310 -5.678 -56.342 1.00 83.00 84 SER A N 1
ATOM 669 C CA . SER A 1 84 ? 43.495 -4.838 -56.135 1.00 83.00 84 SER A CA 1
ATOM 670 C C . SER A 1 84 ? 43.164 -3.352 -56.288 1.00 83.00 84 SER A C 1
ATOM 672 O O . SER A 1 84 ? 43.509 -2.553 -55.420 1.00 83.00 84 SER A O 1
ATOM 674 N N . VAL A 1 85 ? 42.433 -2.979 -57.347 1.00 86.06 85 VAL A N 1
ATOM 675 C CA . VAL A 1 85 ? 41.970 -1.597 -57.555 1.00 86.06 85 VAL A CA 1
ATOM 676 C C . VAL A 1 85 ? 41.081 -1.148 -56.394 1.00 86.06 85 VAL A C 1
ATOM 678 O O . VAL A 1 85 ? 41.213 -0.020 -55.921 1.00 86.06 85 VAL A O 1
ATOM 681 N N . MET A 1 86 ? 40.202 -2.017 -55.889 1.00 86.69 86 MET A N 1
ATOM 682 C CA . MET A 1 86 ? 39.334 -1.704 -54.751 1.00 86.69 86 MET A CA 1
ATOM 683 C C . MET A 1 86 ? 40.115 -1.539 -53.448 1.00 86.69 86 MET A C 1
ATOM 685 O O . MET A 1 86 ? 39.833 -0.608 -52.704 1.00 86.69 86 MET A O 1
ATOM 689 N N . ASN A 1 87 ? 41.110 -2.378 -53.169 1.00 84.56 87 ASN A N 1
ATOM 690 C CA . ASN A 1 87 ? 41.925 -2.262 -51.956 1.00 84.56 87 ASN A CA 1
ATOM 691 C C . ASN A 1 87 ? 42.636 -0.899 -51.871 1.00 84.56 87 ASN A C 1
ATOM 693 O O . ASN A 1 87 ? 42.746 -0.299 -50.804 1.00 84.56 87 ASN A O 1
ATOM 697 N N . ASP A 1 88 ? 43.035 -0.385 -53.029 1.00 82.94 88 ASP A N 1
ATOM 698 C CA . ASP A 1 88 ? 43.750 0.875 -53.172 1.00 82.94 88 ASP A CA 1
ATOM 699 C C . ASP A 1 88 ? 42.847 2.118 -53.152 1.00 82.94 88 ASP A C 1
ATOM 701 O O . ASP A 1 88 ? 43.281 3.198 -52.743 1.00 82.94 88 ASP A O 1
ATOM 705 N N . THR A 1 89 ? 41.589 1.982 -53.576 1.00 85.94 89 THR A N 1
ATOM 706 C CA . THR A 1 89 ? 40.675 3.117 -53.816 1.00 85.94 89 THR A CA 1
ATOM 707 C C . THR A 1 89 ? 39.464 3.148 -52.876 1.00 85.94 89 THR A C 1
ATOM 709 O O . THR A 1 89 ? 38.881 4.202 -52.644 1.00 85.94 89 THR A O 1
ATOM 712 N N . ALA A 1 90 ? 39.070 2.029 -52.268 1.00 84.31 90 ALA A N 1
ATOM 713 C CA . ALA A 1 90 ? 37.895 1.966 -51.395 1.00 84.31 90 ALA A CA 1
ATOM 714 C C . ALA A 1 90 ? 38.128 2.593 -50.008 1.00 84.31 90 ALA A C 1
ATOM 716 O O . ALA A 1 90 ? 37.173 2.795 -49.257 1.00 84.31 90 ALA A O 1
ATOM 717 N N . SER A 1 91 ? 39.373 2.944 -49.669 1.00 80.81 91 SER A N 1
ATOM 718 C CA . SER A 1 91 ? 39.740 3.569 -48.390 1.00 80.81 91 SER A CA 1
ATOM 719 C C . SER A 1 91 ? 39.011 4.893 -48.125 1.00 80.81 91 SER A C 1
ATOM 721 O O . SER A 1 91 ? 38.746 5.238 -46.973 1.00 80.81 91 SER A O 1
ATOM 723 N N . VAL A 1 92 ? 38.582 5.590 -49.182 1.00 83.69 92 VAL A N 1
ATOM 724 C CA . VAL A 1 92 ? 37.752 6.801 -49.100 1.00 83.69 92 VAL A CA 1
ATOM 725 C C . VAL A 1 92 ? 36.400 6.574 -48.400 1.00 83.69 92 VAL A C 1
ATOM 727 O O . VAL A 1 92 ? 35.788 7.517 -47.905 1.00 83.69 92 VAL A O 1
ATOM 730 N N . LEU A 1 93 ? 35.935 5.323 -48.303 1.00 84.19 93 LEU A N 1
ATOM 731 C CA . LEU A 1 93 ? 34.689 4.962 -47.622 1.00 84.19 93 LEU A CA 1
ATOM 732 C C . LEU A 1 93 ? 34.857 4.754 -46.105 1.00 84.19 93 LEU A C 1
ATOM 734 O O . LEU A 1 93 ? 33.853 4.702 -45.391 1.00 84.19 93 LEU A O 1
ATOM 738 N N . PHE A 1 94 ? 36.083 4.653 -45.573 1.00 83.25 94 PHE A N 1
ATOM 739 C CA . PHE A 1 94 ? 36.307 4.398 -44.140 1.00 83.25 94 PHE A CA 1
ATOM 740 C C . PHE A 1 94 ? 35.663 5.427 -43.197 1.00 83.25 94 PHE A C 1
ATOM 742 O O . PHE A 1 94 ? 35.043 4.998 -42.221 1.00 83.25 94 PHE A O 1
ATOM 749 N N . PRO A 1 95 ? 35.715 6.750 -43.458 1.00 81.94 95 PRO A N 1
ATOM 750 C CA . PRO A 1 95 ? 35.052 7.733 -42.601 1.00 81.94 95 PRO A CA 1
ATOM 751 C C . PRO A 1 95 ? 33.536 7.508 -42.499 1.00 81.94 95 PRO A C 1
ATOM 753 O O . PRO A 1 95 ? 32.961 7.614 -41.416 1.00 81.94 95 PRO A O 1
ATOM 756 N N . LEU A 1 96 ? 32.891 7.126 -43.608 1.00 82.56 96 LEU A N 1
ATOM 757 C CA . LEU A 1 96 ? 31.469 6.782 -43.635 1.00 82.56 96 LEU A CA 1
ATOM 758 C C . LEU A 1 96 ? 31.184 5.524 -42.802 1.00 82.56 96 LEU A C 1
ATOM 760 O O . LEU A 1 96 ? 30.212 5.494 -42.049 1.00 82.56 96 LEU A O 1
ATOM 764 N N . PHE A 1 97 ? 32.038 4.500 -42.885 1.00 82.12 97 PHE A N 1
ATOM 765 C CA . PHE A 1 97 ? 31.891 3.302 -42.056 1.00 82.12 97 PHE A CA 1
ATOM 766 C C . PHE A 1 97 ? 32.068 3.600 -40.567 1.00 82.12 97 PHE A C 1
ATOM 768 O O . PHE A 1 97 ? 31.270 3.122 -39.763 1.00 82.12 97 PHE A O 1
ATOM 775 N N . ILE A 1 98 ? 33.047 4.428 -40.193 1.00 85.88 98 ILE A N 1
ATOM 776 C CA . ILE A 1 98 ? 33.245 4.864 -38.803 1.00 85.88 98 ILE A CA 1
ATOM 777 C C . ILE A 1 98 ? 32.008 5.617 -38.299 1.00 85.88 98 ILE A C 1
ATOM 779 O O . ILE A 1 98 ? 31.538 5.339 -37.196 1.00 85.88 98 ILE A O 1
ATOM 783 N N . LEU A 1 99 ? 31.433 6.506 -39.116 1.00 86.31 99 LEU A N 1
ATOM 784 C CA . LEU A 1 99 ? 30.192 7.213 -38.791 1.00 86.31 99 LEU A CA 1
ATOM 785 C C . LEU A 1 99 ? 29.034 6.234 -38.545 1.00 86.31 99 LEU A C 1
ATOM 787 O O . LEU A 1 99 ? 28.346 6.337 -37.531 1.00 86.31 99 LEU A O 1
ATOM 791 N N . ILE A 1 100 ? 28.829 5.265 -39.442 1.00 85.94 100 ILE A N 1
ATOM 792 C CA . ILE A 1 100 ? 27.753 4.271 -39.325 1.00 85.94 100 ILE A CA 1
ATOM 793 C C . ILE A 1 100 ? 27.953 3.390 -38.085 1.00 85.94 100 ILE A C 1
ATOM 795 O O . ILE A 1 100 ? 26.995 3.155 -37.347 1.00 85.94 100 ILE A O 1
ATOM 799 N N . ILE A 1 101 ? 29.182 2.936 -37.818 1.00 87.31 101 ILE A N 1
ATOM 800 C CA . ILE A 1 101 ? 29.521 2.150 -36.622 1.00 87.31 101 ILE A CA 1
ATOM 801 C C . ILE A 1 101 ? 29.259 2.973 -35.359 1.00 87.31 101 ILE A C 1
ATOM 803 O O . ILE A 1 101 ? 28.606 2.484 -34.438 1.00 87.31 101 ILE A O 1
ATOM 807 N N . GLY A 1 102 ? 29.701 4.231 -35.322 1.00 87.12 102 GLY A N 1
ATOM 808 C CA . GLY A 1 102 ? 29.457 5.134 -34.199 1.00 87.12 102 GLY A CA 1
ATOM 809 C C . GLY A 1 102 ? 27.965 5.354 -33.944 1.00 87.12 102 GLY A C 1
ATOM 810 O O . GLY A 1 102 ? 27.509 5.250 -32.805 1.00 87.12 102 GLY A O 1
ATOM 811 N N . LEU A 1 103 ? 27.180 5.569 -35.002 1.00 87.69 103 LEU A N 1
ATOM 812 C CA . LEU A 1 103 ? 25.725 5.726 -34.929 1.00 87.69 103 LEU A CA 1
ATOM 813 C C . LEU A 1 103 ? 25.060 4.435 -34.424 1.00 87.69 103 LEU A C 1
ATOM 815 O O . LEU A 1 103 ? 24.186 4.484 -33.560 1.00 87.69 103 LEU A O 1
ATOM 819 N N . PHE A 1 104 ? 25.521 3.269 -34.875 1.00 83.31 104 PHE A N 1
ATOM 820 C CA . PHE A 1 104 ? 25.033 1.975 -34.403 1.00 83.31 104 PHE A CA 1
ATOM 821 C C . PHE A 1 104 ? 25.341 1.741 -32.917 1.00 83.31 104 PHE A C 1
ATOM 823 O O . PHE A 1 104 ? 24.444 1.376 -32.155 1.00 83.31 104 PHE A O 1
ATOM 830 N N . VAL A 1 105 ? 26.571 2.021 -32.475 1.00 84.69 105 VAL A N 1
ATOM 831 C CA . VAL A 1 105 ? 26.969 1.959 -31.058 1.00 84.69 105 VAL A CA 1
ATOM 832 C C . VAL A 1 105 ? 26.136 2.931 -30.220 1.00 84.69 105 VAL A C 1
ATOM 834 O O . VAL A 1 105 ? 25.660 2.576 -29.140 1.00 84.69 105 VAL A O 1
ATOM 837 N N . TRP A 1 106 ? 25.886 4.140 -30.721 1.00 81.69 106 TRP A N 1
ATOM 838 C CA . TRP A 1 106 ? 25.040 5.129 -30.057 1.00 81.69 106 TRP A CA 1
ATOM 839 C C . TRP A 1 106 ? 23.580 4.664 -29.934 1.00 81.69 106 TRP A C 1
ATOM 841 O O . TRP A 1 106 ? 23.001 4.737 -28.850 1.00 81.69 106 TRP A O 1
ATOM 851 N N . VAL A 1 107 ? 22.995 4.105 -30.999 1.00 81.06 107 VAL A N 1
ATOM 852 C CA . VAL A 1 107 ? 21.634 3.541 -30.971 1.00 81.06 107 VAL A CA 1
ATOM 853 C C . VAL A 1 107 ? 21.548 2.365 -30.004 1.00 81.06 107 VAL A C 1
ATOM 855 O O . VAL A 1 107 ? 20.639 2.332 -29.176 1.00 81.06 107 VAL A O 1
ATOM 858 N N . ILE A 1 108 ? 22.485 1.414 -30.060 1.00 76.38 108 ILE A N 1
ATOM 859 C CA . ILE A 1 108 ? 22.489 0.247 -29.166 1.00 76.38 108 ILE A CA 1
ATOM 860 C C . ILE A 1 108 ? 22.647 0.681 -27.714 1.00 76.38 108 ILE A C 1
ATOM 862 O O . ILE A 1 108 ? 21.893 0.228 -26.854 1.00 76.38 108 ILE A O 1
ATOM 866 N N . SER A 1 109 ? 23.594 1.577 -27.440 1.00 75.75 109 SER A N 1
ATOM 867 C CA . SER A 1 109 ? 23.860 2.041 -26.081 1.00 75.75 109 SER A CA 1
ATOM 868 C C . SER A 1 109 ? 22.701 2.846 -25.502 1.00 75.75 109 SER A C 1
ATOM 870 O O . SER A 1 109 ? 22.501 2.785 -24.292 1.00 75.75 109 SER A O 1
ATOM 872 N N . ARG A 1 110 ? 21.902 3.564 -26.306 1.00 74.56 110 ARG A N 1
ATOM 873 C CA . ARG A 1 110 ? 20.691 4.260 -25.832 1.00 74.56 110 ARG A CA 1
ATOM 874 C C . ARG A 1 110 ? 19.454 3.379 -25.744 1.00 74.56 110 ARG A C 1
ATOM 876 O O . ARG A 1 110 ? 18.554 3.710 -24.976 1.00 74.56 110 ARG A O 1
ATOM 883 N N . ASN A 1 111 ? 19.376 2.289 -26.499 1.00 70.88 111 ASN A N 1
ATOM 884 C CA . ASN A 1 111 ? 18.151 1.507 -26.561 1.00 70.88 111 ASN A CA 1
ATOM 885 C C . ASN A 1 111 ? 17.969 0.652 -25.284 1.00 70.88 111 ASN A C 1
ATOM 887 O O . ASN A 1 111 ? 18.798 -0.222 -25.002 1.00 70.88 111 ASN A O 1
ATOM 891 N N . PRO A 1 112 ? 16.873 0.842 -24.520 1.00 58.69 112 PRO A N 1
ATOM 892 C CA . PRO A 1 112 ? 16.611 0.093 -23.288 1.00 58.69 112 PRO A CA 1
ATOM 893 C C . PRO A 1 112 ? 16.565 -1.422 -23.503 1.00 58.69 112 PRO A C 1
ATOM 895 O O . PRO A 1 112 ? 16.911 -2.186 -22.603 1.00 58.69 112 PRO A O 1
ATOM 898 N N . TYR A 1 113 ? 16.181 -1.857 -24.708 1.00 62.44 113 TYR A N 1
ATOM 899 C CA . TYR A 1 113 ? 16.089 -3.268 -25.070 1.00 62.44 113 TYR A CA 1
ATOM 900 C C . TYR A 1 113 ? 17.430 -4.004 -24.926 1.00 62.44 113 TYR A C 1
ATOM 902 O O . TYR A 1 113 ? 17.457 -5.127 -24.428 1.00 62.44 113 TYR A O 1
ATOM 910 N N . TYR A 1 114 ? 18.546 -3.364 -25.297 1.00 60.50 114 TYR A N 1
ATOM 911 C CA . TYR A 1 114 ? 19.880 -3.971 -25.205 1.00 60.50 114 TYR A CA 1
ATOM 912 C C . TYR A 1 114 ? 20.530 -3.801 -23.826 1.00 60.50 114 TYR A C 1
ATOM 914 O O . TYR A 1 114 ? 21.461 -4.532 -23.500 1.00 60.50 114 TYR A O 1
ATOM 922 N N . ARG A 1 115 ? 20.027 -2.883 -22.987 1.00 58.94 115 ARG A N 1
ATOM 923 C CA . ARG A 1 115 ? 20.494 -2.709 -21.599 1.00 58.94 115 ARG A CA 1
ATOM 924 C C . ARG A 1 115 ? 19.927 -3.766 -20.641 1.00 58.94 115 ARG A C 1
ATOM 926 O O . ARG A 1 115 ? 20.553 -4.076 -19.632 1.00 58.94 115 ARG A O 1
ATOM 933 N N . LEU A 1 116 ? 18.760 -4.341 -20.936 1.00 56.91 116 LEU A N 1
ATOM 934 C CA . LEU A 1 116 ? 18.059 -5.283 -20.053 1.00 56.91 116 LEU A CA 1
ATOM 935 C C . LEU A 1 116 ? 18.395 -6.748 -20.386 1.00 56.91 116 LEU A C 1
ATOM 937 O O . LEU A 1 116 ? 17.558 -7.509 -20.864 1.00 56.91 116 LEU A O 1
ATOM 941 N N . THR A 1 117 ? 19.634 -7.166 -20.117 1.00 56.75 117 THR A N 1
ATOM 942 C CA . THR A 1 117 ? 20.113 -8.540 -20.389 1.00 56.75 117 THR A CA 1
ATOM 943 C C . THR A 1 117 ? 19.878 -9.527 -19.241 1.00 56.75 117 THR A C 1
ATOM 945 O O . THR A 1 117 ? 20.005 -10.742 -19.423 1.00 56.75 117 THR A O 1
ATOM 948 N N . ARG A 1 118 ? 19.515 -9.051 -18.042 1.00 67.00 118 ARG A N 1
ATOM 949 C CA . ARG A 1 118 ? 19.343 -9.926 -16.875 1.00 67.00 118 ARG A CA 1
ATOM 950 C C . ARG A 1 118 ? 17.981 -10.618 -16.910 1.00 67.00 118 ARG A C 1
ATOM 952 O O . ARG A 1 118 ? 16.945 -9.984 -16.739 1.00 67.00 118 ARG A O 1
ATOM 959 N N . LYS A 1 119 ? 17.979 -11.946 -17.051 1.00 75.19 119 LYS A N 1
ATOM 960 C CA . LYS A 1 119 ? 16.776 -12.768 -16.850 1.00 75.19 119 LYS A CA 1
ATOM 961 C C . LYS A 1 119 ? 16.334 -12.666 -15.386 1.00 75.19 119 LYS A C 1
ATOM 963 O O . LYS A 1 119 ? 16.996 -13.201 -14.496 1.00 75.19 119 LYS A O 1
ATOM 968 N N . LEU A 1 120 ? 15.228 -11.968 -15.143 1.00 80.88 120 LEU A N 1
ATOM 969 C CA . LEU A 1 120 ? 14.592 -11.886 -13.830 1.00 80.88 120 LEU A CA 1
ATOM 970 C C . LEU A 1 120 ? 13.601 -13.043 -13.686 1.00 80.88 120 LEU A C 1
ATOM 972 O O . LEU A 1 120 ? 12.754 -13.268 -14.546 1.00 80.88 120 LEU A O 1
ATOM 976 N N . THR A 1 121 ? 13.741 -13.797 -12.604 1.00 81.44 121 THR A N 1
ATOM 977 C CA . THR A 1 121 ? 12.834 -14.881 -12.212 1.00 81.44 121 THR A CA 1
ATOM 978 C C . THR A 1 121 ? 12.153 -14.506 -10.903 1.00 81.44 121 THR A C 1
ATOM 980 O O . THR A 1 121 ? 12.633 -13.617 -10.197 1.00 81.44 121 THR A O 1
ATOM 983 N N . ILE A 1 122 ? 11.086 -15.220 -10.532 1.00 78.56 122 ILE A N 1
ATOM 984 C CA . ILE A 1 122 ? 10.427 -15.046 -9.225 1.00 78.56 122 ILE A CA 1
ATOM 985 C C . ILE A 1 122 ? 11.404 -15.202 -8.047 1.00 78.56 122 ILE A C 1
ATOM 987 O O . ILE A 1 122 ? 11.207 -14.599 -7.002 1.00 78.56 122 ILE A O 1
ATOM 991 N N . ARG A 1 123 ? 12.500 -15.949 -8.248 1.00 77.38 123 ARG A N 1
ATOM 992 C CA . ARG A 1 123 ? 13.562 -16.145 -7.258 1.00 77.38 123 ARG A CA 1
ATOM 993 C C . ARG A 1 123 ? 14.484 -14.943 -7.131 1.00 77.38 123 ARG A C 1
ATOM 995 O O . ARG A 1 123 ? 14.770 -14.507 -6.030 1.00 77.38 123 ARG A O 1
ATOM 1002 N N . ASN A 1 124 ? 14.930 -14.382 -8.252 1.00 82.56 124 ASN A N 1
ATOM 1003 C CA . ASN A 1 124 ? 15.963 -13.343 -8.246 1.00 82.56 124 ASN A CA 1
ATOM 1004 C C . ASN A 1 124 ? 15.393 -11.923 -8.148 1.00 82.56 124 ASN A C 1
ATOM 1006 O O . ASN A 1 124 ? 16.091 -11.017 -7.697 1.00 82.56 124 ASN A O 1
ATOM 1010 N N . LEU A 1 125 ? 14.151 -11.711 -8.593 1.00 86.75 125 LEU A N 1
ATOM 1011 C CA . LEU A 1 125 ? 13.524 -10.390 -8.614 1.00 86.75 125 LEU A CA 1
ATOM 1012 C C . LEU A 1 125 ? 13.400 -9.769 -7.210 1.00 86.75 125 LEU A C 1
ATOM 1014 O O . LEU A 1 125 ? 13.822 -8.620 -7.064 1.00 86.75 125 LEU A O 1
ATOM 1018 N N . PRO A 1 126 ? 12.921 -10.482 -6.170 1.00 87.62 126 PRO A N 1
ATOM 1019 C CA . PRO A 1 126 ? 12.826 -9.917 -4.824 1.00 87.62 126 PRO A CA 1
ATOM 1020 C C . PRO A 1 126 ? 14.179 -9.444 -4.271 1.00 87.62 126 PRO A C 1
ATOM 1022 O O . PRO A 1 126 ? 14.280 -8.330 -3.766 1.00 87.62 126 PRO A O 1
ATOM 1025 N N . TRP A 1 127 ? 15.250 -10.224 -4.463 1.00 86.94 127 TRP A N 1
ATOM 1026 C CA . TRP A 1 127 ? 16.612 -9.856 -4.046 1.00 86.94 127 TRP A CA 1
ATOM 1027 C C . TRP A 1 127 ? 17.171 -8.623 -4.768 1.00 86.94 127 TRP A C 1
ATOM 1029 O O . TRP A 1 127 ? 18.039 -7.930 -4.240 1.00 86.94 127 TRP A O 1
ATOM 1039 N N . VAL A 1 128 ? 16.693 -8.328 -5.979 1.00 88.19 128 VAL A N 1
ATOM 1040 C CA . VAL A 1 128 ? 17.033 -7.082 -6.682 1.00 88.19 128 VAL A CA 1
ATOM 1041 C C . VAL A 1 128 ? 16.188 -5.922 -6.154 1.00 88.19 128 VAL A C 1
ATOM 1043 O O . VAL A 1 128 ? 16.714 -4.834 -5.927 1.00 88.19 128 VAL A O 1
ATOM 1046 N N . MET A 1 129 ? 14.896 -6.162 -5.926 1.00 89.44 129 MET A N 1
ATOM 1047 C CA . MET A 1 129 ? 13.931 -5.144 -5.511 1.00 89.44 129 MET A CA 1
ATOM 1048 C C . MET A 1 129 ? 14.095 -4.691 -4.064 1.00 89.44 129 MET A C 1
ATOM 1050 O O . MET A 1 129 ? 13.832 -3.525 -3.787 1.00 89.44 129 MET A O 1
ATOM 1054 N N . VAL A 1 130 ? 14.602 -5.540 -3.165 1.00 91.06 130 VAL A N 1
ATOM 1055 C CA . VAL A 1 130 ? 14.794 -5.198 -1.743 1.00 91.06 130 VAL A CA 1
ATOM 1056 C C . VAL A 1 130 ? 15.683 -3.968 -1.534 1.00 91.06 130 VAL A C 1
ATOM 1058 O O . VAL A 1 130 ? 15.553 -3.261 -0.540 1.00 91.06 130 VAL A O 1
ATOM 1061 N N . LYS A 1 131 ? 16.557 -3.655 -2.502 1.00 88.12 131 LYS A N 1
ATOM 1062 C CA . LYS A 1 131 ? 17.381 -2.440 -2.476 1.00 88.12 131 LYS A CA 1
ATOM 1063 C C . LYS A 1 131 ? 16.544 -1.162 -2.531 1.00 88.12 131 LYS A C 1
ATOM 1065 O O . LYS A 1 131 ? 16.910 -0.198 -1.863 1.00 88.12 131 LYS A O 1
ATOM 1070 N N . ASN A 1 132 ? 15.450 -1.178 -3.289 1.00 89.06 132 ASN A N 1
ATOM 1071 C CA . ASN A 1 132 ? 14.559 -0.033 -3.489 1.00 89.06 132 ASN A CA 1
ATOM 1072 C C . ASN A 1 132 ? 13.313 -0.113 -2.596 1.00 89.06 132 ASN A C 1
ATOM 1074 O O . ASN A 1 132 ? 12.769 0.916 -2.212 1.00 89.06 132 ASN A O 1
ATOM 1078 N N . TYR A 1 133 ? 12.886 -1.329 -2.251 1.00 91.44 133 TYR A N 1
ATOM 1079 C CA . TYR A 1 133 ? 11.697 -1.616 -1.454 1.00 91.44 133 TYR A CA 1
ATOM 1080 C C . TYR A 1 133 ? 12.074 -2.520 -0.279 1.00 91.44 133 TYR A C 1
ATOM 1082 O O . TYR A 1 133 ? 11.898 -3.736 -0.356 1.00 91.44 133 TYR A O 1
ATOM 1090 N N . PRO A 1 134 ? 12.622 -1.967 0.811 1.00 93.31 134 PRO A N 1
ATOM 1091 C CA . PRO A 1 134 ? 13.176 -2.779 1.884 1.00 93.31 134 PRO A CA 1
ATOM 1092 C C . PRO A 1 134 ? 12.106 -3.510 2.708 1.00 93.31 134 PRO A C 1
ATOM 1094 O O . PRO A 1 134 ? 12.454 -4.479 3.363 1.00 93.31 134 PRO A O 1
ATOM 1097 N N . GLY A 1 135 ? 10.812 -3.174 2.628 1.00 90.69 135 GLY A N 1
ATOM 1098 C CA . GLY A 1 135 ? 9.745 -3.869 3.378 1.00 90.69 135 GLY A CA 1
ATOM 1099 C C . GLY A 1 135 ? 9.672 -5.397 3.178 1.00 90.69 135 GLY A C 1
ATOM 1100 O O . GLY A 1 135 ? 9.183 -6.117 4.046 1.00 90.69 135 GLY A O 1
ATOM 1101 N N . ILE A 1 136 ? 10.216 -5.930 2.074 1.00 90.06 136 ILE A N 1
ATOM 1102 C CA . ILE A 1 136 ? 10.322 -7.385 1.839 1.00 90.06 136 ILE A CA 1
ATOM 1103 C C . ILE A 1 136 ? 11.552 -8.033 2.495 1.00 90.06 136 ILE A C 1
ATOM 1105 O O . ILE A 1 136 ? 11.686 -9.254 2.464 1.00 90.06 136 ILE A O 1
ATOM 1109 N N . ALA A 1 137 ? 12.462 -7.252 3.076 1.00 92.44 137 ALA A N 1
ATOM 1110 C CA . ALA A 1 137 ? 13.740 -7.719 3.608 1.00 92.44 137 ALA A CA 1
ATOM 1111 C C . ALA A 1 137 ? 13.581 -8.789 4.689 1.00 92.44 137 ALA A C 1
ATOM 1113 O O . ALA A 1 137 ? 14.265 -9.804 4.630 1.00 92.44 137 ALA A O 1
ATOM 1114 N N . HIS A 1 138 ? 12.638 -8.608 5.617 1.00 90.88 138 HIS A N 1
ATOM 1115 C CA . HIS A 1 138 ? 12.320 -9.614 6.633 1.00 90.88 138 HIS A CA 1
ATOM 1116 C C . HIS A 1 138 ? 11.907 -10.954 6.009 1.00 90.88 138 HIS A C 1
ATOM 1118 O O . HIS A 1 138 ? 12.393 -12.010 6.406 1.00 90.88 138 HIS A O 1
ATOM 1124 N N . ILE A 1 139 ? 11.051 -10.911 4.980 1.00 88.06 139 ILE A N 1
ATOM 1125 C CA . ILE A 1 139 ? 10.589 -12.113 4.275 1.00 88.06 139 ILE A CA 1
ATOM 1126 C C . ILE A 1 139 ? 11.768 -12.798 3.578 1.00 88.06 139 ILE A C 1
ATOM 1128 O O . ILE A 1 139 ? 11.889 -14.015 3.639 1.00 88.06 139 ILE A O 1
ATOM 1132 N N . LEU A 1 140 ? 12.663 -12.035 2.946 1.00 88.62 140 LEU A N 1
ATOM 1133 C CA . LEU A 1 140 ? 13.835 -12.598 2.270 1.00 88.62 140 LEU A CA 1
ATOM 1134 C C . LEU A 1 140 ? 14.869 -13.166 3.240 1.00 88.62 140 LEU A C 1
ATOM 1136 O O . LEU A 1 140 ? 15.425 -14.223 2.962 1.00 88.62 140 LEU A O 1
ATOM 1140 N N . ALA A 1 141 ? 15.095 -12.513 4.377 1.00 88.94 141 ALA A N 1
ATOM 1141 C CA . ALA A 1 141 ? 15.998 -13.016 5.406 1.00 88.94 141 ALA A CA 1
ATOM 1142 C C . ALA A 1 141 ? 15.514 -14.362 5.969 1.00 88.94 141 ALA A C 1
ATOM 1144 O O . ALA A 1 141 ? 16.300 -15.293 6.120 1.00 88.94 141 ALA A O 1
ATOM 1145 N N . ARG A 1 142 ? 14.206 -14.480 6.224 1.00 84.50 142 ARG A N 1
ATOM 1146 C CA . ARG A 1 142 ? 13.595 -15.653 6.866 1.00 84.50 142 ARG A CA 1
ATOM 1147 C C . ARG A 1 142 ? 13.264 -16.782 5.899 1.00 84.50 142 ARG A C 1
ATOM 1149 O O . ARG A 1 142 ? 13.478 -17.938 6.227 1.00 84.50 142 ARG A O 1
ATOM 1156 N N . PHE A 1 143 ? 12.751 -16.454 4.717 1.00 78.69 143 PHE A N 1
ATOM 1157 C CA . PHE A 1 143 ? 12.156 -17.418 3.783 1.00 78.69 143 PHE A CA 1
ATOM 1158 C C . PHE A 1 143 ? 12.839 -17.418 2.410 1.00 78.69 143 PHE A C 1
ATOM 1160 O O . PHE A 1 143 ? 12.473 -18.196 1.536 1.00 78.69 143 PHE A O 1
ATOM 1167 N N . GLY A 1 144 ? 13.845 -16.565 2.186 1.00 69.75 144 GLY A N 1
ATOM 1168 C CA . GLY A 1 144 ? 14.502 -16.430 0.883 1.00 69.75 144 GLY A CA 1
ATOM 1169 C C . GLY A 1 144 ? 15.381 -17.612 0.471 1.00 69.75 144 GLY A C 1
ATOM 1170 O O . GLY A 1 144 ? 15.771 -17.682 -0.694 1.00 69.75 144 GLY A O 1
ATOM 1171 N N . HIS A 1 145 ? 15.687 -18.523 1.400 1.00 68.50 145 HIS A N 1
ATOM 1172 C CA . HIS A 1 145 ? 16.425 -19.763 1.146 1.00 68.50 145 HIS A CA 1
ATOM 1173 C C . HIS A 1 145 ? 15.514 -20.932 0.744 1.00 68.50 145 HIS A C 1
ATOM 1175 O O . HIS A 1 145 ? 16.008 -21.942 0.248 1.00 68.50 145 HIS A O 1
ATOM 1181 N N . LEU A 1 146 ? 14.198 -20.805 0.937 1.00 60.47 146 LEU A N 1
ATOM 1182 C CA . LEU A 1 146 ? 13.248 -21.815 0.500 1.00 60.47 146 LEU A CA 1
ATOM 1183 C C . LEU A 1 146 ? 13.149 -21.731 -1.028 1.00 60.47 146 LEU A C 1
ATOM 1185 O O . LEU A 1 146 ? 12.792 -20.696 -1.595 1.00 60.47 146 LEU A O 1
ATOM 1189 N N . ASP A 1 147 ? 13.446 -22.841 -1.714 1.00 56.44 147 ASP A N 1
ATOM 1190 C CA . ASP A 1 147 ? 13.351 -22.981 -3.182 1.00 56.44 147 ASP A CA 1
ATOM 1191 C C . ASP A 1 147 ? 11.967 -22.609 -3.749 1.00 56.44 147 ASP A C 1
ATOM 1193 O O . ASP A 1 147 ? 11.782 -22.407 -4.963 1.00 56.44 147 ASP A O 1
ATOM 1197 N N . GLN A 1 148 ? 11.006 -22.515 -2.836 1.00 56.53 148 GLN A N 1
ATOM 1198 C CA . GLN A 1 148 ? 9.639 -22.089 -2.985 1.00 56.53 148 GLN A CA 1
ATOM 1199 C C . GLN A 1 148 ? 9.469 -20.809 -2.149 1.00 56.53 148 GLN A C 1
ATOM 1201 O O . GLN A 1 148 ? 9.058 -20.855 -1.001 1.00 56.53 148 GLN A O 1
ATOM 1206 N N . LEU A 1 149 ? 9.720 -19.638 -2.744 1.00 57.81 149 LEU A N 1
ATOM 1207 C CA . LEU A 1 149 ? 9.292 -18.318 -2.223 1.00 57.81 149 LEU A CA 1
ATOM 1208 C C . LEU A 1 149 ? 7.747 -18.166 -2.173 1.00 57.81 149 LEU A C 1
ATOM 1210 O O . LEU A 1 149 ? 7.210 -17.061 -2.207 1.00 57.81 149 LEU A O 1
ATOM 1214 N N . LEU A 1 150 ? 7.033 -19.289 -2.175 1.00 53.53 150 LEU A N 1
ATOM 1215 C CA . LEU A 1 150 ? 5.590 -19.448 -2.124 1.00 53.53 150 LEU A CA 1
ATOM 1216 C C . LEU A 1 150 ? 5.265 -20.016 -0.738 1.00 53.53 150 LEU A C 1
ATOM 1218 O O . LEU A 1 150 ? 6.043 -20.816 -0.230 1.00 53.53 150 LEU A O 1
ATOM 1222 N N . LEU A 1 151 ? 4.143 -19.593 -0.146 1.00 57.03 151 LEU A N 1
ATOM 1223 C CA . LEU A 1 151 ? 3.650 -19.955 1.196 1.00 57.03 151 LEU A CA 1
ATOM 1224 C C . LEU A 1 151 ? 3.301 -21.455 1.358 1.00 57.03 151 LEU A C 1
ATOM 1226 O O . LEU A 1 151 ? 2.216 -21.804 1.808 1.00 57.03 151 LEU A O 1
ATOM 1230 N N . ASN A 1 152 ? 4.182 -22.356 0.940 1.00 59.84 152 ASN A N 1
ATOM 1231 C CA . ASN A 1 152 ? 3.966 -23.796 1.024 1.00 59.84 152 ASN A CA 1
ATOM 1232 C C . ASN A 1 152 ? 4.238 -24.326 2.438 1.00 59.84 152 ASN A C 1
ATOM 1234 O O . ASN A 1 152 ? 3.756 -25.395 2.796 1.00 59.84 152 ASN A O 1
ATOM 1238 N N . GLU A 1 153 ? 4.965 -23.553 3.244 1.00 63.62 153 GLU A N 1
ATOM 1239 C CA . GLU A 1 153 ? 5.117 -23.755 4.679 1.00 63.62 153 GLU A CA 1
ATOM 1240 C C . GLU A 1 153 ? 4.372 -22.637 5.417 1.00 63.62 153 GLU A C 1
ATOM 1242 O O . GLU A 1 153 ? 4.429 -21.475 5.000 1.00 63.62 153 GLU A O 1
ATOM 1247 N N . ASP A 1 154 ? 3.686 -22.985 6.510 1.00 71.88 154 ASP A N 1
ATOM 1248 C CA . ASP A 1 154 ? 2.915 -22.047 7.336 1.00 71.88 154 ASP A CA 1
ATOM 1249 C C . ASP A 1 154 ? 3.556 -21.860 8.727 1.00 71.88 154 ASP A C 1
ATOM 1251 O O . ASP A 1 154 ? 3.050 -22.362 9.738 1.00 71.88 154 ASP A O 1
ATOM 1255 N N . PRO A 1 155 ? 4.726 -21.196 8.812 1.00 80.38 155 PRO A N 1
ATOM 1256 C CA . PRO A 1 155 ? 5.398 -20.972 10.083 1.00 80.38 155 PRO A CA 1
ATOM 1257 C C . PRO A 1 155 ? 4.575 -20.025 10.957 1.00 80.38 155 PRO A C 1
ATOM 1259 O O . PRO A 1 155 ? 3.909 -19.118 10.455 1.00 80.38 155 PRO A O 1
ATOM 1262 N N . GLU A 1 156 ? 4.662 -20.195 12.279 1.00 79.56 156 GLU A N 1
ATOM 1263 C CA . GLU A 1 156 ? 3.873 -19.454 13.279 1.00 79.56 156 GLU A CA 1
ATOM 1264 C C . GLU A 1 156 ? 3.809 -17.943 13.036 1.00 79.56 156 GLU A C 1
ATOM 1266 O O . GLU A 1 156 ? 2.743 -17.324 13.039 1.00 79.56 156 GLU A O 1
ATOM 1271 N N . GLU A 1 157 ? 4.958 -17.360 12.727 1.00 80.12 157 GLU A N 1
ATOM 1272 C CA . GLU A 1 157 ? 5.138 -15.921 12.551 1.00 80.12 157 GLU A CA 1
ATOM 1273 C C . GLU A 1 157 ? 4.585 -15.415 11.206 1.00 80.12 157 GLU A C 1
ATOM 1275 O O . GLU A 1 157 ? 4.359 -14.215 11.011 1.00 80.12 157 GLU A O 1
ATOM 1280 N N . ALA A 1 158 ? 4.360 -16.322 10.250 1.00 81.50 158 ALA A N 1
ATOM 1281 C CA . ALA A 1 158 ? 3.770 -16.017 8.954 1.00 81.50 158 ALA A CA 1
ATOM 1282 C C . ALA A 1 158 ? 2.293 -16.422 8.843 1.00 81.50 158 ALA A C 1
ATOM 1284 O O . ALA A 1 158 ? 1.638 -15.855 7.958 1.00 81.50 158 ALA A O 1
ATOM 1285 N N . ARG A 1 159 ? 1.762 -17.253 9.762 1.00 86.25 159 ARG A N 1
ATOM 1286 C CA . ARG A 1 159 ? 0.377 -17.769 9.760 1.00 86.25 159 ARG A CA 1
ATOM 1287 C C . ARG A 1 159 ? -0.655 -16.727 9.390 1.00 86.25 159 ARG A C 1
ATOM 1289 O O . ARG A 1 159 ? -0.619 -15.604 9.908 1.00 86.25 159 ARG A O 1
ATOM 1296 N N . SER A 1 160 ? -1.586 -17.085 8.516 1.00 89.31 160 SER A N 1
ATOM 1297 C CA . SER A 1 160 ? -2.719 -16.228 8.137 1.00 89.31 160 SER A CA 1
ATOM 1298 C C . SER A 1 160 ? -3.515 -15.754 9.357 1.00 89.31 160 SER A C 1
ATOM 1300 O O . SER A 1 160 ? -3.384 -16.314 10.445 1.00 89.31 160 SER A O 1
ATOM 1302 N N . ALA A 1 161 ? -4.268 -14.662 9.205 1.00 91.88 161 ALA A N 1
ATOM 1303 C CA . ALA A 1 161 ? -5.105 -14.150 10.288 1.00 91.88 161 ALA A CA 1
ATOM 1304 C C . ALA A 1 161 ? -6.157 -15.188 10.667 1.00 91.88 161 ALA A C 1
ATOM 1306 O O . ALA A 1 161 ? -6.724 -15.822 9.777 1.00 91.88 161 ALA A O 1
ATOM 1307 N N . GLN A 1 162 ? -6.419 -15.334 11.961 1.00 92.62 162 GLN A N 1
ATOM 1308 C CA . GLN A 1 162 ? -7.461 -16.240 12.426 1.00 92.62 162 GLN A CA 1
ATOM 1309 C C . GLN A 1 162 ? -8.839 -15.727 12.020 1.00 92.62 162 GLN A C 1
ATOM 1311 O O . GLN A 1 162 ? -9.129 -14.525 12.082 1.00 92.62 162 GLN A O 1
ATOM 1316 N N . SER A 1 163 ? -9.710 -16.651 11.629 1.00 94.06 163 SER A N 1
ATOM 1317 C CA . SER A 1 163 ? -11.127 -16.350 11.481 1.00 94.06 163 SER A CA 1
ATOM 1318 C C . SER A 1 163 ? -11.781 -16.128 12.857 1.00 94.06 163 SER A C 1
ATOM 1320 O O . SER A 1 163 ? -11.317 -16.669 13.864 1.00 94.06 163 SER A O 1
ATOM 1322 N N . PRO A 1 164 ? -12.900 -15.380 12.935 1.00 94.25 164 PRO A N 1
ATOM 1323 C CA . PRO A 1 164 ? -13.640 -15.209 14.189 1.00 94.25 164 PRO A CA 1
ATOM 1324 C C . PRO A 1 164 ? -14.079 -16.537 14.824 1.00 94.25 164 PRO A C 1
ATOM 1326 O O . PRO A 1 164 ? -14.154 -16.647 16.045 1.00 94.25 164 PRO A O 1
ATOM 1329 N N . VAL A 1 165 ? -14.347 -17.553 13.996 1.00 93.62 165 VAL A N 1
ATOM 1330 C CA . VAL A 1 165 ? -14.743 -18.895 14.440 1.00 93.62 165 VAL A CA 1
ATOM 1331 C C . VAL A 1 165 ? -13.560 -19.638 15.058 1.00 93.62 165 VAL A C 1
ATOM 1333 O O . VAL A 1 165 ? -13.694 -20.147 16.168 1.00 93.62 165 VAL A O 1
ATOM 1336 N N . GLU A 1 166 ? -12.408 -19.665 14.382 1.00 94.50 166 GLU A N 1
ATOM 1337 C CA . GLU A 1 166 ? -11.182 -20.293 14.902 1.00 94.50 166 GLU A CA 1
ATOM 1338 C C . GLU A 1 166 ? -10.753 -19.643 16.220 1.00 94.50 166 GLU A C 1
ATOM 1340 O O . GLU A 1 166 ? -10.518 -20.343 17.200 1.00 94.50 166 GLU A O 1
ATOM 1345 N N . PHE A 1 167 ? -10.765 -18.308 16.280 1.00 95.44 167 PHE A N 1
ATOM 1346 C CA . PHE A 1 167 ? -10.459 -17.554 17.496 1.00 95.44 167 PHE A CA 1
ATOM 1347 C C . PHE A 1 167 ? -11.409 -17.909 18.652 1.00 95.44 167 PHE A C 1
ATOM 1349 O O . PHE A 1 167 ? -10.992 -18.110 19.795 1.00 95.44 167 PHE A O 1
ATOM 1356 N N . ALA A 1 168 ? -12.711 -18.021 18.370 1.00 94.88 168 ALA A N 1
ATOM 1357 C CA . ALA A 1 168 ? -13.698 -18.385 19.379 1.00 94.88 168 ALA A CA 1
ATOM 1358 C C . ALA A 1 168 ? -13.555 -19.838 19.862 1.00 94.88 168 ALA A C 1
ATOM 1360 O O . ALA A 1 168 ? -13.832 -20.117 21.031 1.00 94.88 168 ALA A O 1
ATOM 1361 N N . GLN A 1 169 ? -13.131 -20.753 18.988 1.00 93.88 169 GLN A N 1
ATOM 1362 C CA . GLN A 1 169 ? -12.858 -22.148 19.334 1.00 93.88 169 GLN A CA 1
ATOM 1363 C C . GLN A 1 169 ? -11.591 -22.277 20.179 1.00 93.88 169 GLN A C 1
ATOM 1365 O O . GLN A 1 169 ? -11.641 -22.897 21.239 1.00 93.88 169 GLN A O 1
ATOM 1370 N N . GLU A 1 170 ? -10.494 -21.640 19.766 1.00 94.44 170 GLU A N 1
ATOM 1371 C CA . GLU A 1 170 ? -9.216 -21.654 20.488 1.00 94.44 170 GLU A CA 1
ATOM 1372 C C . GLU A 1 170 ? -9.372 -21.170 21.934 1.00 94.44 170 GLU A C 1
ATOM 1374 O O . GLU A 1 170 ? -8.847 -21.773 22.871 1.00 94.44 170 GLU A O 1
ATOM 1379 N N . HIS A 1 171 ? -10.168 -20.119 22.138 1.00 94.56 171 HIS A N 1
ATOM 1380 C CA . HIS A 1 171 ? -10.414 -19.544 23.457 1.00 94.56 171 HIS A CA 1
ATOM 1381 C C . HIS A 1 171 ? -11.643 -20.117 24.187 1.00 94.56 171 HIS A C 1
ATOM 1383 O O . HIS A 1 171 ? -12.020 -19.598 25.240 1.00 94.56 171 HIS A O 1
ATOM 1389 N N . ASN A 1 172 ? -12.275 -21.179 23.671 1.00 94.19 172 ASN A N 1
ATOM 1390 C CA . ASN A 1 172 ? -13.467 -21.807 24.260 1.00 94.19 172 ASN A CA 1
ATOM 1391 C C . ASN A 1 172 ? -14.599 -20.804 24.580 1.00 94.19 172 ASN A C 1
ATOM 1393 O O . ASN A 1 172 ? -15.226 -20.848 25.647 1.00 94.19 172 ASN A O 1
ATOM 1397 N N . LEU A 1 173 ? -14.855 -19.872 23.658 1.00 93.25 173 LEU A N 1
ATOM 1398 C CA . LEU A 1 173 ? -15.820 -18.781 23.830 1.00 93.25 173 LEU A CA 1
ATOM 1399 C C . LEU A 1 173 ? -17.251 -19.174 23.452 1.00 93.25 173 LEU A C 1
ATOM 1401 O O . LEU A 1 173 ? -18.193 -18.484 23.843 1.00 93.25 173 LEU A O 1
ATOM 1405 N N . ILE A 1 174 ? -17.432 -20.272 22.720 1.00 91.25 174 ILE A N 1
ATOM 1406 C CA . ILE A 1 174 ? -18.748 -20.768 22.306 1.00 91.25 174 ILE A CA 1
ATOM 1407 C C . ILE A 1 174 ? -19.232 -21.799 23.324 1.00 91.25 174 ILE A C 1
ATOM 1409 O O . ILE A 1 174 ? -18.589 -22.817 23.569 1.00 91.25 174 ILE A O 1
ATOM 1413 N N . ASP A 1 175 ? -20.399 -21.548 23.904 1.00 87.56 175 ASP A N 1
ATOM 1414 C CA . ASP A 1 175 ? -21.149 -22.549 24.653 1.00 87.56 175 ASP A CA 1
ATOM 1415 C C . ASP A 1 175 ? -21.936 -23.397 23.647 1.00 87.56 175 ASP A C 1
ATOM 1417 O O . ASP A 1 175 ? -22.992 -22.984 23.165 1.00 87.56 175 ASP A O 1
ATOM 1421 N N . THR A 1 176 ? -21.388 -24.557 23.281 1.00 85.19 176 THR A N 1
ATOM 1422 C CA . THR A 1 176 ? -21.956 -25.459 22.266 1.00 85.19 176 THR A CA 1
ATOM 1423 C C . THR A 1 176 ? -23.317 -26.024 22.659 1.00 85.19 176 THR A C 1
ATOM 1425 O O . THR A 1 176 ? -24.141 -26.252 21.778 1.00 85.19 176 THR A O 1
ATOM 1428 N N . ALA A 1 177 ? -23.591 -26.195 23.956 1.00 83.56 177 ALA A N 1
ATOM 1429 C CA . ALA A 1 177 ? -24.871 -26.714 24.436 1.00 83.56 177 ALA A CA 1
ATOM 1430 C C . ALA A 1 177 ? -26.002 -25.692 24.263 1.00 83.56 177 ALA A C 1
ATOM 1432 O O . ALA A 1 177 ? -27.103 -26.038 23.843 1.00 83.56 177 ALA A O 1
ATOM 1433 N N . LYS A 1 178 ? -25.726 -24.419 24.573 1.00 82.06 178 LYS A N 1
ATOM 1434 C CA . LYS A 1 178 ? -26.712 -23.328 24.492 1.00 82.06 178 LYS A CA 1
ATOM 1435 C C . LYS A 1 178 ? -26.620 -22.507 23.200 1.00 82.06 178 LYS A C 1
ATOM 1437 O O . LYS A 1 178 ? -27.399 -21.572 23.043 1.00 82.06 178 LYS A O 1
ATOM 1442 N N . ARG A 1 179 ? -25.657 -22.819 22.320 1.00 85.19 179 ARG A N 1
ATOM 1443 C CA . ARG A 1 179 ? -25.306 -22.071 21.097 1.00 85.19 179 ARG A CA 1
ATOM 1444 C C . ARG A 1 179 ? -25.232 -20.563 21.341 1.00 85.19 179 ARG A C 1
ATOM 1446 O O . ARG A 1 179 ? -25.862 -19.776 20.642 1.00 85.19 179 ARG A O 1
ATOM 1453 N N . ARG A 1 180 ? -24.461 -20.164 22.359 1.00 86.12 180 ARG A N 1
ATOM 1454 C CA . ARG A 1 180 ? -24.290 -18.758 22.777 1.00 86.12 180 ARG A CA 1
ATOM 1455 C C . ARG A 1 180 ? -22.822 -18.377 22.941 1.00 86.12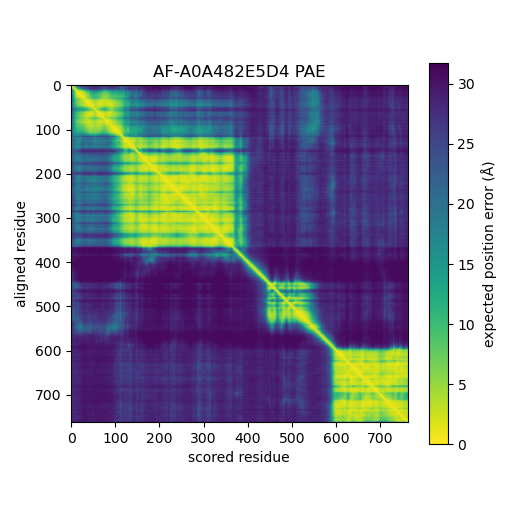 180 ARG A C 1
ATOM 1457 O O . ARG A 1 180 ? -21.981 -19.228 23.231 1.00 86.12 180 ARG A O 1
ATOM 1464 N N . LEU A 1 181 ? -22.532 -17.082 22.821 1.00 88.00 181 LEU A N 1
ATOM 1465 C CA . LEU A 1 181 ? -21.219 -16.522 23.136 1.00 88.00 181 LEU A CA 1
ATOM 1466 C C . LEU A 1 181 ? -21.077 -16.304 24.650 1.00 88.00 181 LEU A C 1
ATOM 1468 O O . LEU A 1 181 ? -21.911 -15.654 25.282 1.00 88.00 181 LEU A O 1
ATOM 1472 N N . ARG A 1 182 ? -19.975 -16.780 25.233 1.00 90.44 182 ARG A N 1
ATOM 1473 C CA . ARG A 1 182 ? -19.581 -16.486 26.618 1.00 90.44 182 ARG A CA 1
ATOM 1474 C C . ARG A 1 182 ? -19.017 -15.065 26.711 1.00 90.44 182 ARG A C 1
ATOM 1476 O O . ARG A 1 182 ? -17.803 -14.867 26.670 1.00 90.44 182 ARG A O 1
ATOM 1483 N N . LYS A 1 183 ? -19.892 -14.062 26.853 1.00 88.75 183 LYS A N 1
ATOM 1484 C CA . LYS A 1 183 ? -19.522 -12.628 26.810 1.00 88.75 183 LYS A CA 1
ATOM 1485 C C . LYS A 1 183 ? -18.457 -12.233 27.842 1.00 88.75 183 LYS A C 1
ATOM 1487 O O . LYS A 1 183 ? -17.515 -11.530 27.491 1.00 88.75 183 LYS A O 1
ATOM 1492 N N . LYS A 1 184 ? -18.543 -12.727 29.087 1.00 90.12 184 LYS A N 1
ATOM 1493 C CA . LYS A 1 184 ? -17.542 -12.449 30.143 1.00 90.12 184 LYS A CA 1
ATOM 1494 C C . LYS A 1 184 ? -16.159 -13.020 29.797 1.00 90.12 184 LYS A C 1
ATOM 1496 O O . LYS A 1 184 ? -15.148 -12.340 29.966 1.00 90.12 184 LYS A O 1
ATOM 1501 N N . ALA A 1 185 ? -16.116 -14.243 29.266 1.00 91.88 185 ALA A N 1
ATOM 1502 C CA . ALA A 1 185 ? -14.871 -14.868 28.823 1.00 91.88 185 ALA A CA 1
ATOM 1503 C C . ALA A 1 185 ? -14.276 -14.122 27.619 1.00 91.88 185 ALA A C 1
ATOM 1505 O O . ALA A 1 185 ? -13.095 -13.785 27.635 1.00 91.88 185 ALA A O 1
ATOM 1506 N N . ALA A 1 186 ? -15.106 -13.775 26.630 1.00 92.06 186 ALA A N 1
ATOM 1507 C CA . ALA A 1 186 ? -14.686 -12.999 25.467 1.00 92.06 186 ALA A CA 1
ATOM 1508 C C . ALA A 1 186 ? -14.129 -11.626 25.876 1.00 92.06 186 ALA A C 1
ATOM 1510 O O . ALA A 1 186 ? -13.068 -11.226 25.407 1.00 92.06 186 ALA A O 1
ATOM 1511 N N . HIS A 1 187 ? -14.786 -10.941 26.818 1.00 93.50 187 HIS A N 1
ATOM 1512 C CA . HIS A 1 187 ? -14.297 -9.679 27.370 1.00 93.50 187 HIS A CA 1
ATOM 1513 C C . HIS A 1 187 ? -12.907 -9.833 28.002 1.00 93.50 187 HIS A C 1
ATOM 1515 O O . HIS A 1 187 ? -12.027 -9.017 27.746 1.00 93.50 187 HIS A O 1
ATOM 1521 N N . LYS A 1 188 ? -12.674 -10.895 28.787 1.00 95.00 188 LYS A N 1
ATOM 1522 C CA . LYS A 1 188 ? -11.362 -11.169 29.395 1.00 95.00 188 LYS A CA 1
ATOM 1523 C C . LYS A 1 188 ? -10.272 -11.405 28.342 1.00 95.00 188 LYS A C 1
ATOM 1525 O O . LYS A 1 188 ? -9.164 -10.902 28.508 1.00 95.00 188 LYS A O 1
ATOM 1530 N N . VAL A 1 189 ? -10.586 -12.128 27.266 1.00 96.06 189 VAL A N 1
ATOM 1531 C CA . VAL A 1 189 ? -9.648 -12.391 26.162 1.00 96.06 189 VAL A CA 1
ATOM 1532 C C . VAL A 1 189 ? -9.332 -11.113 25.383 1.00 96.06 189 VAL A C 1
ATOM 1534 O O . VAL A 1 189 ? -8.170 -10.815 25.134 1.00 96.06 189 VAL A O 1
ATOM 1537 N N . PHE A 1 190 ? -10.327 -10.296 25.036 1.00 95.94 190 PHE A N 1
ATOM 1538 C CA . PHE A 1 190 ? -10.048 -9.023 24.362 1.00 95.94 190 PHE A CA 1
ATOM 1539 C C . PHE A 1 190 ? -9.310 -8.034 25.263 1.00 95.94 190 PHE A C 1
ATOM 1541 O O . PHE A 1 190 ? -8.469 -7.280 24.781 1.00 95.94 190 PHE A O 1
ATOM 1548 N N . LEU A 1 191 ? -9.569 -8.053 26.572 1.00 94.94 191 LEU A N 1
ATOM 1549 C CA . LEU A 1 191 ? -8.846 -7.214 27.522 1.00 94.94 191 LEU A CA 1
ATOM 1550 C C . LEU A 1 191 ? -7.368 -7.621 27.632 1.00 94.94 191 LEU A C 1
ATOM 1552 O O . LEU A 1 191 ? -6.511 -6.747 27.744 1.00 94.94 191 LEU A O 1
ATOM 1556 N N . SER A 1 192 ? -7.040 -8.916 27.541 1.00 94.81 192 SER A N 1
ATOM 1557 C CA . SER A 1 192 ? -5.638 -9.358 27.543 1.00 94.81 192 SER A CA 1
ATOM 1558 C C . SER A 1 192 ? -4.876 -8.908 26.290 1.00 94.81 192 SER A C 1
ATOM 1560 O O . SER A 1 192 ? -3.689 -8.598 26.387 1.00 94.81 192 SER A O 1
ATOM 1562 N N . GLN A 1 193 ? -5.549 -8.766 25.137 1.00 95.50 193 GLN A N 1
ATOM 1563 C CA . GLN A 1 193 ? -4.941 -8.209 23.919 1.00 95.50 193 GLN A CA 1
ATOM 1564 C C . GLN A 1 193 ? -4.448 -6.766 24.114 1.00 95.50 193 GLN A C 1
ATOM 1566 O O . GLN A 1 193 ? -3.428 -6.385 23.535 1.00 95.50 193 GLN A O 1
ATOM 1571 N N . VAL A 1 194 ? -5.134 -5.972 24.946 1.00 94.12 194 VAL A N 1
ATOM 1572 C CA . VAL A 1 194 ? -4.784 -4.567 25.211 1.00 94.12 194 VAL A CA 1
ATOM 1573 C C . VAL A 1 194 ? -3.421 -4.445 25.895 1.00 94.12 194 VAL A C 1
ATOM 1575 O O . VAL A 1 194 ? -2.719 -3.473 25.639 1.00 94.12 194 VAL A O 1
ATOM 1578 N N . ASN A 1 195 ? -3.007 -5.427 26.703 1.00 91.62 195 ASN A N 1
ATOM 1579 C CA . ASN A 1 195 ? -1.750 -5.393 27.462 1.00 91.62 195 ASN A CA 1
ATOM 1580 C C . ASN A 1 195 ? -1.619 -4.123 28.331 1.00 91.62 195 ASN A C 1
ATOM 1582 O O . ASN A 1 195 ? -0.770 -3.263 28.099 1.00 91.62 195 ASN A O 1
ATOM 1586 N N . LEU A 1 196 ? -2.526 -3.975 29.301 1.00 90.94 196 LEU A N 1
ATOM 1587 C CA . LEU A 1 196 ? -2.553 -2.826 30.208 1.00 90.94 196 LEU A CA 1
ATOM 1588 C C . LEU A 1 196 ? -1.362 -2.842 31.172 1.00 90.94 196 LEU A C 1
ATOM 1590 O O . LEU A 1 196 ? -1.079 -3.863 31.800 1.00 90.94 196 LEU A O 1
ATOM 1594 N N . ALA A 1 197 ? -0.718 -1.687 31.347 1.00 88.19 197 ALA A N 1
ATOM 1595 C CA . ALA A 1 197 ? 0.291 -1.510 32.382 1.00 88.19 197 ALA A CA 1
ATOM 1596 C C . ALA A 1 197 ? -0.325 -1.691 33.788 1.00 88.19 197 ALA A C 1
ATOM 1598 O O . ALA A 1 197 ? -1.479 -1.285 33.998 1.00 88.19 197 ALA A O 1
ATOM 1599 N N . PRO A 1 198 ? 0.424 -2.247 34.764 1.00 84.50 198 PRO A N 1
ATOM 1600 C CA . PRO A 1 198 ? -0.025 -2.350 36.152 1.00 84.50 198 PRO A CA 1
ATOM 1601 C C . PRO A 1 198 ? -0.495 -1.002 36.713 1.00 84.50 198 PRO A C 1
ATOM 1603 O O . PRO A 1 198 ? -0.036 0.058 36.286 1.00 84.50 198 PRO A O 1
ATOM 1606 N N . GLU A 1 199 ? -1.432 -1.024 37.659 1.00 77.25 199 GLU A N 1
ATOM 1607 C CA . GLU A 1 199 ? -1.936 0.209 38.272 1.00 77.25 199 GLU A CA 1
ATOM 1608 C C . GLU A 1 199 ? -0.805 0.990 38.958 1.00 77.25 199 GLU A C 1
ATOM 1610 O O . GLU A 1 199 ? -0.001 0.425 39.694 1.00 77.25 199 GLU A O 1
ATOM 1615 N N . GLY A 1 200 ? -0.715 2.291 38.665 1.00 72.94 200 GLY A N 1
ATOM 1616 C CA . GLY A 1 200 ? 0.339 3.173 39.177 1.00 72.94 200 GLY A CA 1
ATOM 1617 C C . GLY A 1 200 ? 1.696 3.072 38.466 1.00 72.94 200 GLY A C 1
ATOM 1618 O O . GLY A 1 200 ? 2.572 3.889 38.740 1.00 72.94 200 GLY A O 1
ATOM 1619 N N . ALA A 1 201 ? 1.888 2.130 37.534 1.00 79.81 201 ALA A N 1
ATOM 1620 C CA . ALA A 1 201 ? 3.122 2.030 36.759 1.00 79.81 201 ALA A CA 1
ATOM 1621 C C . ALA A 1 201 ? 3.136 3.012 35.576 1.00 79.81 201 ALA A C 1
ATOM 1623 O O . ALA A 1 201 ? 2.136 3.185 34.874 1.00 79.81 201 ALA A O 1
ATOM 1624 N N . ALA A 1 202 ? 4.293 3.628 35.320 1.00 79.25 202 ALA A N 1
ATOM 1625 C CA . ALA A 1 202 ? 4.502 4.428 34.118 1.00 79.25 202 ALA A CA 1
ATOM 1626 C C . ALA A 1 202 ? 4.485 3.539 32.863 1.00 79.25 202 ALA A C 1
ATOM 1628 O O . ALA A 1 202 ? 4.993 2.414 32.876 1.00 79.25 202 ALA A O 1
ATOM 1629 N N . LEU A 1 203 ? 3.932 4.058 31.764 1.00 86.31 203 LEU A N 1
ATOM 1630 C CA . LEU A 1 203 ? 3.909 3.352 30.487 1.00 86.31 203 LEU A CA 1
ATOM 1631 C C . LEU A 1 203 ? 5.338 3.184 29.949 1.00 86.31 203 LEU A C 1
ATOM 1633 O O . LEU A 1 203 ? 6.023 4.166 29.663 1.00 86.31 203 LEU A O 1
ATOM 1637 N N . SER A 1 204 ? 5.776 1.937 29.786 1.00 87.94 204 SER A N 1
ATOM 1638 C CA . SER A 1 204 ? 7.083 1.594 29.221 1.00 87.94 204 SER A CA 1
ATOM 1639 C C . SER A 1 204 ? 6.902 0.901 27.876 1.00 87.94 204 SER A C 1
ATOM 1641 O O . SER A 1 204 ? 6.142 -0.059 27.779 1.00 87.94 204 SER A O 1
ATOM 1643 N N . LEU A 1 205 ? 7.598 1.391 26.847 1.00 92.56 205 LEU A N 1
ATOM 1644 C CA . LEU A 1 205 ? 7.561 0.820 25.500 1.00 92.56 205 LEU A CA 1
ATOM 1645 C C . LEU A 1 205 ? 8.696 -0.196 25.309 1.00 92.56 205 LEU A C 1
ATOM 1647 O O . LEU A 1 205 ? 9.856 0.067 25.657 1.00 92.56 205 LEU A O 1
ATOM 1651 N N . ALA A 1 206 ? 8.377 -1.326 24.685 1.00 94.69 206 ALA A N 1
ATOM 1652 C CA . ALA A 1 206 ? 9.344 -2.318 24.233 1.00 94.69 206 ALA A CA 1
ATOM 1653 C C . ALA A 1 206 ? 10.244 -1.770 23.098 1.00 94.69 206 ALA A C 1
ATOM 1655 O O . ALA A 1 206 ? 9.911 -0.764 22.467 1.00 94.69 206 ALA A O 1
ATOM 1656 N N . PRO A 1 207 ? 11.393 -2.404 22.785 1.00 95.75 207 PRO A N 1
ATOM 1657 C CA . PRO A 1 207 ? 12.313 -1.906 21.755 1.00 95.75 207 PRO A CA 1
ATOM 1658 C C . PRO A 1 207 ? 11.676 -1.718 20.368 1.00 95.75 207 PRO A C 1
ATOM 1660 O O . PRO A 1 207 ? 11.889 -0.686 19.732 1.00 95.75 207 PRO A O 1
ATOM 1663 N N . TRP A 1 208 ? 10.849 -2.668 19.918 1.00 95.31 208 TRP A N 1
ATOM 1664 C CA . TRP A 1 208 ? 10.131 -2.553 18.641 1.00 95.31 208 TRP A CA 1
ATOM 1665 C C . TRP 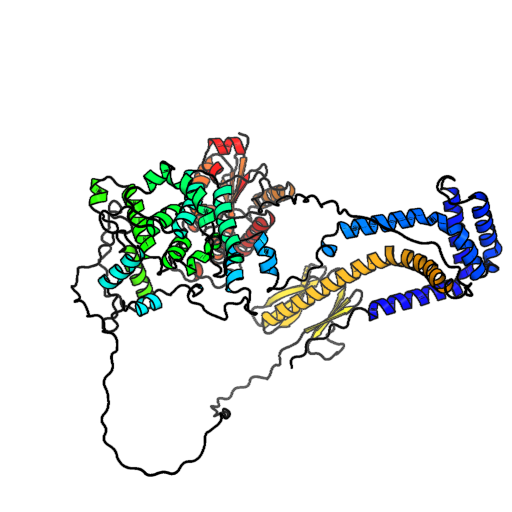A 1 208 ? 9.032 -1.488 18.678 1.00 95.31 208 TRP A C 1
ATOM 1667 O O . TRP A 1 208 ? 8.811 -0.794 17.689 1.00 95.31 208 TRP A O 1
ATOM 1677 N N . GLU A 1 209 ? 8.371 -1.320 19.825 1.00 96.12 209 GLU A N 1
ATOM 1678 C 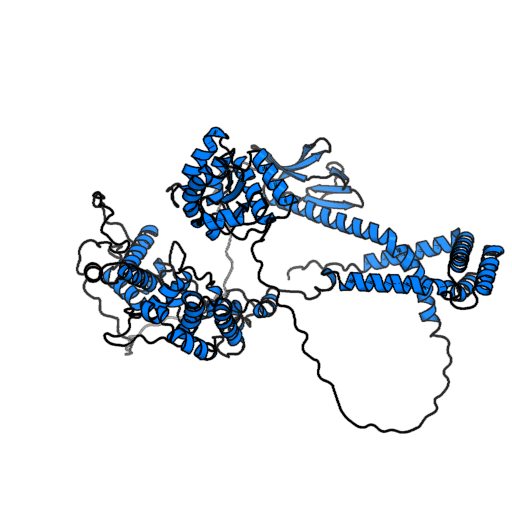CA . GLU A 1 209 ? 7.359 -0.283 20.036 1.00 96.12 209 GLU A CA 1
ATOM 1679 C C . GLU A 1 209 ? 7.984 1.111 19.990 1.00 96.12 209 GLU A C 1
ATOM 1681 O O . GLU A 1 209 ? 7.439 1.994 19.339 1.00 96.12 209 GLU A O 1
ATOM 1686 N N . LYS A 1 210 ? 9.162 1.299 20.602 1.00 96.25 210 LYS A N 1
ATOM 1687 C CA . LYS A 1 210 ? 9.943 2.544 20.509 1.00 96.25 210 LYS A CA 1
ATOM 1688 C C . LYS A 1 210 ? 10.339 2.852 19.069 1.00 96.25 210 LYS A C 1
ATOM 1690 O O . LYS A 1 210 ? 10.242 3.998 18.643 1.00 96.25 210 LYS A O 1
ATOM 1695 N N . ALA A 1 211 ? 10.760 1.836 18.317 1.00 96.56 211 ALA A N 1
ATOM 1696 C CA . ALA A 1 211 ? 11.141 1.992 16.918 1.00 96.56 211 ALA A CA 1
ATOM 1697 C C . ALA A 1 211 ? 9.958 2.437 16.036 1.00 96.56 211 ALA A C 1
ATOM 1699 O O . ALA A 1 211 ? 10.100 3.352 15.224 1.00 96.56 211 ALA A O 1
ATOM 1700 N N . LEU A 1 212 ? 8.778 1.838 16.236 1.00 96.25 212 LEU A N 1
ATOM 1701 C CA . LEU A 1 212 ? 7.546 2.239 15.547 1.00 96.25 212 LEU A CA 1
ATOM 1702 C C . LEU A 1 212 ? 7.074 3.626 15.991 1.00 96.25 212 LEU A C 1
ATOM 1704 O O . LEU A 1 212 ? 6.788 4.471 15.147 1.00 96.25 212 LEU A O 1
ATOM 1708 N N . ALA A 1 213 ? 7.056 3.883 17.301 1.00 95.56 213 ALA A N 1
ATOM 1709 C CA . ALA A 1 213 ? 6.659 5.169 17.859 1.00 95.56 213 ALA A CA 1
ATOM 1710 C C . ALA A 1 213 ? 7.550 6.304 17.346 1.00 95.56 213 ALA A C 1
ATOM 1712 O O . ALA A 1 213 ? 7.028 7.355 16.995 1.00 95.56 213 ALA A O 1
ATOM 1713 N N . ALA A 1 214 ? 8.866 6.090 17.229 1.00 96.31 214 ALA A N 1
ATOM 1714 C CA . ALA A 1 214 ? 9.773 7.069 16.638 1.00 96.31 214 ALA A CA 1
ATOM 1715 C C . ALA A 1 214 ? 9.319 7.450 15.219 1.00 96.31 214 ALA A C 1
ATOM 1717 O O . ALA A 1 214 ? 9.083 8.624 14.948 1.00 96.31 214 ALA A O 1
ATOM 1718 N N . SER A 1 215 ? 9.107 6.466 14.338 1.00 95.44 215 SER A N 1
ATOM 1719 C CA . SER A 1 215 ? 8.630 6.721 12.971 1.00 95.44 215 SER A CA 1
ATOM 1720 C C . SER A 1 215 ? 7.274 7.444 12.950 1.00 95.44 215 SER A C 1
ATOM 1722 O O . SER A 1 215 ? 7.122 8.448 12.253 1.00 95.44 215 SER A O 1
ATOM 1724 N N . PHE A 1 216 ? 6.304 6.997 13.755 1.00 95.50 216 PHE A N 1
ATOM 1725 C CA . PHE A 1 216 ? 4.959 7.585 13.784 1.00 95.50 216 PHE A CA 1
ATOM 1726 C C . PHE A 1 216 ? 4.958 9.021 14.321 1.00 95.50 216 PHE A C 1
ATOM 1728 O O . PHE A 1 216 ? 4.272 9.876 13.771 1.00 95.50 216 PHE A O 1
ATOM 1735 N N . VAL A 1 217 ? 5.754 9.314 15.352 1.00 95.12 217 VAL A N 1
ATOM 1736 C CA . VAL A 1 217 ? 5.875 10.660 15.934 1.00 95.12 217 VAL A CA 1
ATOM 1737 C C . VAL A 1 217 ? 6.571 11.621 14.973 1.00 95.12 217 VAL A C 1
ATOM 1739 O O . VAL A 1 217 ? 6.084 12.738 14.787 1.00 95.12 217 VAL A O 1
ATOM 1742 N N . HIS A 1 218 ? 7.656 11.189 14.318 1.00 94.06 218 HIS A N 1
ATOM 1743 C CA . HIS A 1 218 ? 8.332 11.991 13.292 1.00 94.06 218 HIS A CA 1
ATOM 1744 C C . HIS A 1 218 ? 7.371 12.383 12.165 1.00 94.06 218 HIS A C 1
ATOM 1746 O O . HIS A 1 218 ? 7.371 13.524 11.706 1.00 94.06 218 HIS A O 1
ATOM 1752 N N . LEU A 1 219 ? 6.510 11.451 11.760 1.00 92.56 219 LEU A N 1
ATOM 1753 C CA . LEU A 1 219 ? 5.539 11.682 10.705 1.00 92.56 219 LEU A CA 1
ATOM 1754 C C . LEU A 1 219 ? 4.388 12.591 11.151 1.00 92.56 219 LEU A C 1
ATOM 1756 O O . LEU A 1 219 ? 4.078 13.557 10.459 1.00 92.56 219 LEU A O 1
ATOM 1760 N N . ARG A 1 220 ? 3.775 12.294 12.303 1.00 90.94 220 ARG A N 1
ATOM 1761 C CA . ARG A 1 220 ? 2.554 12.956 12.780 1.00 90.94 220 ARG A CA 1
ATOM 1762 C C . ARG A 1 220 ? 2.806 14.332 13.383 1.00 90.94 220 ARG A C 1
ATOM 1764 O O . ARG A 1 220 ? 2.132 15.289 13.030 1.00 90.94 220 ARG A O 1
ATOM 1771 N N . PHE A 1 221 ? 3.747 14.420 14.319 1.00 92.88 221 PHE A N 1
ATOM 1772 C CA . PHE A 1 221 ? 3.940 15.622 15.133 1.00 92.88 221 PHE A CA 1
ATOM 1773 C C . PHE A 1 221 ? 5.081 16.499 14.628 1.00 92.88 221 PHE A C 1
ATOM 1775 O O . PHE A 1 221 ? 5.030 17.713 14.787 1.00 92.88 221 PHE A O 1
ATOM 1782 N N . MET A 1 222 ? 6.108 15.903 14.015 1.00 90.62 222 MET A N 1
ATOM 1783 C CA . MET A 1 222 ? 7.261 16.657 13.508 1.00 90.62 222 MET A CA 1
ATOM 1784 C C . MET A 1 222 ? 7.148 17.003 12.017 1.00 90.62 222 MET A C 1
ATOM 1786 O O . MET A 1 222 ? 7.938 17.805 11.527 1.00 90.62 222 MET A O 1
ATOM 1790 N N . GLY A 1 223 ? 6.191 16.413 11.288 1.00 88.19 223 GLY A N 1
ATOM 1791 C CA . GLY A 1 223 ? 6.004 16.640 9.850 1.00 88.19 223 GLY A CA 1
ATOM 1792 C C . GLY A 1 223 ? 7.158 16.134 8.972 1.00 88.19 223 GLY A C 1
ATOM 1793 O O . GLY A 1 223 ? 7.253 16.504 7.802 1.00 88.19 223 GLY A O 1
ATOM 1794 N N . ASP A 1 224 ? 8.038 15.283 9.507 1.00 91.00 224 ASP A N 1
ATOM 1795 C CA . ASP A 1 224 ? 9.247 14.801 8.840 1.00 91.00 224 ASP A CA 1
ATOM 1796 C C . ASP A 1 224 ? 9.035 13.400 8.250 1.00 91.00 224 ASP A C 1
ATOM 1798 O O . ASP A 1 224 ? 9.440 12.362 8.790 1.00 91.00 224 ASP A O 1
ATOM 1802 N N . ARG A 1 225 ? 8.356 13.376 7.098 1.00 90.56 225 ARG A N 1
ATOM 1803 C CA . ARG A 1 225 ? 8.081 12.146 6.345 1.00 90.56 225 ARG A CA 1
ATOM 1804 C C . ARG A 1 225 ? 9.343 11.437 5.832 1.00 90.56 225 ARG A C 1
ATOM 1806 O O . ARG A 1 225 ? 9.369 10.204 5.913 1.00 90.56 225 ARG A O 1
ATOM 1813 N N . PRO A 1 226 ? 10.368 12.136 5.301 1.00 92.56 226 PRO A N 1
ATOM 1814 C CA . PRO A 1 226 ? 11.618 11.498 4.893 1.00 92.56 226 PRO A CA 1
ATOM 1815 C C . PRO A 1 226 ? 12.279 10.714 6.028 1.00 92.56 226 PRO A C 1
ATOM 1817 O O . PRO A 1 226 ? 12.610 9.545 5.826 1.00 92.56 226 PRO A O 1
ATOM 1820 N N . THR A 1 227 ? 12.387 11.305 7.221 1.00 93.69 227 THR A N 1
ATOM 1821 C CA . THR A 1 227 ? 12.994 10.640 8.383 1.00 93.69 227 THR A CA 1
ATOM 1822 C C . THR A 1 227 ? 12.135 9.486 8.891 1.00 93.69 227 THR A C 1
ATOM 1824 O O . THR A 1 227 ? 12.641 8.393 9.143 1.00 93.69 227 THR A O 1
ATOM 1827 N N . ALA A 1 228 ? 10.812 9.662 8.974 1.00 92.88 228 ALA A N 1
ATOM 1828 C CA . ALA A 1 228 ? 9.912 8.577 9.366 1.00 92.88 228 ALA A CA 1
ATOM 1829 C C . ALA A 1 228 ? 10.060 7.342 8.459 1.00 92.88 228 ALA A C 1
ATOM 1831 O O . ALA A 1 228 ? 10.069 6.204 8.943 1.00 92.88 228 ALA A O 1
ATOM 1832 N N . LYS A 1 229 ? 10.212 7.569 7.147 1.00 92.69 229 LYS A N 1
ATOM 1833 C CA . LYS A 1 229 ? 10.449 6.511 6.164 1.00 92.69 229 LYS A CA 1
ATOM 1834 C C . LYS A 1 229 ? 11.848 5.909 6.298 1.00 92.69 229 LYS A C 1
ATOM 1836 O O . LYS A 1 229 ? 11.959 4.685 6.265 1.00 92.69 229 LYS A O 1
ATOM 1841 N N . SER A 1 230 ? 12.891 6.726 6.468 1.00 94.31 230 SER A N 1
ATOM 1842 C CA . SER A 1 230 ? 14.266 6.225 6.588 1.00 94.31 230 SER A CA 1
ATOM 1843 C C . SER A 1 230 ? 14.434 5.316 7.803 1.00 94.31 230 SER A C 1
ATOM 1845 O O . SER A 1 230 ? 15.042 4.262 7.668 1.00 94.31 230 SER A O 1
ATOM 1847 N N . ILE A 1 231 ? 13.806 5.646 8.941 1.00 95.69 231 ILE A N 1
ATOM 1848 C CA . ILE A 1 231 ? 13.801 4.795 10.143 1.00 95.69 231 ILE A CA 1
ATOM 1849 C C . ILE A 1 231 ? 13.323 3.377 9.797 1.00 95.69 231 ILE A C 1
ATOM 1851 O O . ILE A 1 231 ? 13.990 2.395 10.112 1.00 95.69 231 ILE A O 1
ATOM 1855 N N . LEU A 1 232 ? 12.181 3.251 9.116 1.00 95.56 232 LEU A N 1
ATOM 1856 C CA . LEU A 1 232 ? 11.623 1.945 8.753 1.00 95.56 232 LEU A CA 1
ATOM 1857 C C . LEU A 1 232 ? 12.431 1.252 7.657 1.00 95.56 232 LEU A C 1
ATOM 1859 O O . LEU A 1 232 ? 12.618 0.037 7.714 1.00 95.56 232 LEU A O 1
ATOM 1863 N N . ASP A 1 233 ? 12.924 1.997 6.671 1.00 95.19 233 ASP A N 1
ATOM 1864 C CA . ASP A 1 233 ? 13.761 1.454 5.603 1.00 95.19 233 ASP A CA 1
ATOM 1865 C C . ASP A 1 233 ? 15.076 0.881 6.160 1.00 95.19 233 ASP A C 1
ATOM 1867 O O . ASP A 1 233 ? 15.476 -0.216 5.762 1.00 95.19 233 ASP A O 1
ATOM 1871 N N . ASP A 1 234 ? 15.710 1.557 7.120 1.00 95.75 234 ASP A N 1
ATOM 1872 C CA . ASP A 1 234 ? 16.946 1.113 7.773 1.00 95.75 234 ASP A CA 1
ATOM 1873 C C . ASP A 1 234 ? 16.710 -0.102 8.677 1.00 95.75 234 ASP A C 1
ATOM 1875 O O . ASP A 1 234 ? 17.448 -1.091 8.588 1.00 95.75 234 ASP A O 1
ATOM 1879 N N . LEU A 1 235 ? 15.627 -0.094 9.464 1.00 96.44 235 LEU A N 1
ATOM 1880 C CA . LEU A 1 235 ? 15.187 -1.258 10.240 1.00 96.44 235 LEU A CA 1
ATOM 1881 C C . LEU A 1 235 ? 14.944 -2.467 9.331 1.00 96.44 235 LEU A C 1
ATOM 1883 O O . LEU A 1 235 ? 15.437 -3.566 9.588 1.00 96.44 235 LEU A O 1
ATOM 1887 N N . ASN A 1 236 ? 14.249 -2.273 8.216 1.00 96.38 236 ASN A N 1
ATOM 1888 C CA . ASN A 1 236 ? 13.999 -3.340 7.261 1.00 96.38 236 ASN A CA 1
ATOM 1889 C C . ASN A 1 236 ? 15.298 -3.862 6.629 1.00 96.38 236 ASN A C 1
ATOM 1891 O O . ASN A 1 236 ? 15.517 -5.070 6.589 1.00 96.38 236 ASN A O 1
ATOM 1895 N N . ARG A 1 237 ? 16.211 -2.986 6.189 1.00 95.00 237 ARG A N 1
ATOM 1896 C CA . ARG A 1 237 ? 17.518 -3.403 5.640 1.00 95.00 237 ARG A CA 1
ATOM 1897 C C . ARG A 1 237 ? 18.351 -4.180 6.656 1.00 95.00 237 ARG A C 1
ATOM 1899 O O . ARG A 1 237 ? 19.054 -5.112 6.263 1.00 95.00 237 ARG A O 1
ATOM 1906 N N . SER A 1 238 ? 18.265 -3.826 7.938 1.00 95.81 238 SER A N 1
ATOM 1907 C CA . SER A 1 238 ? 18.981 -4.527 9.008 1.00 95.81 238 SER A CA 1
ATOM 1908 C C . SER A 1 238 ? 18.563 -5.997 9.139 1.00 95.81 238 SER A C 1
ATOM 1910 O O . SER A 1 238 ? 19.413 -6.831 9.443 1.00 95.81 238 SER A O 1
ATOM 1912 N N . CYS A 1 239 ? 17.323 -6.348 8.766 1.00 93.94 239 CYS A N 1
ATOM 1913 C CA . CYS A 1 239 ? 16.831 -7.731 8.778 1.00 93.94 239 CYS A CA 1
ATOM 1914 C C . CYS A 1 239 ? 17.668 -8.675 7.899 1.00 93.94 239 CYS A C 1
ATOM 1916 O O . CYS A 1 239 ? 17.742 -9.861 8.181 1.00 93.94 239 CYS A O 1
ATOM 1918 N N . LEU A 1 240 ? 18.302 -8.174 6.828 1.00 91.69 240 LEU A N 1
ATOM 1919 C CA . LEU A 1 240 ? 19.165 -8.994 5.961 1.00 91.69 240 LEU A CA 1
ATOM 1920 C C . LEU A 1 240 ? 20.531 -9.301 6.591 1.00 91.69 240 LEU A C 1
ATOM 1922 O O . LEU A 1 240 ? 21.260 -10.149 6.081 1.00 91.69 240 LEU A O 1
ATOM 1926 N N . ARG A 1 241 ? 20.919 -8.557 7.633 1.00 91.25 241 ARG A N 1
ATOM 1927 C CA . ARG A 1 241 ? 22.217 -8.683 8.312 1.00 91.25 241 ARG A CA 1
ATOM 1928 C C . ARG A 1 241 ? 22.112 -9.509 9.589 1.00 91.25 241 ARG A C 1
ATOM 1930 O O . ARG A 1 241 ? 23.099 -10.116 9.996 1.00 91.25 241 ARG A O 1
ATOM 1937 N N . THR A 1 242 ? 20.948 -9.504 10.230 1.00 91.00 242 THR A N 1
ATOM 1938 C CA . THR A 1 242 ? 20.695 -10.260 11.455 1.00 91.00 242 THR A CA 1
ATOM 1939 C C . THR A 1 242 ? 20.492 -11.740 11.145 1.00 91.00 242 THR A C 1
ATOM 1941 O O . THR A 1 242 ? 19.878 -12.110 10.146 1.00 91.00 242 THR A O 1
ATOM 1944 N N . LYS A 1 243 ? 21.003 -12.610 12.022 1.00 85.31 243 LYS A N 1
ATOM 1945 C CA . LYS A 1 243 ? 20.865 -14.065 11.863 1.00 85.31 243 LYS A CA 1
ATOM 1946 C C . LYS A 1 243 ? 19.409 -14.520 11.998 1.00 85.31 243 LYS A C 1
ATOM 1948 O O . LYS A 1 243 ? 18.985 -15.428 11.293 1.00 85.31 243 LYS A O 1
ATOM 1953 N N . ASP A 1 244 ? 18.655 -13.851 12.865 1.00 85.88 244 ASP A N 1
ATOM 1954 C CA . ASP A 1 244 ? 17.266 -14.197 13.173 1.00 85.88 244 ASP A CA 1
ATOM 1955 C C . ASP A 1 244 ? 16.273 -13.590 12.166 1.00 85.88 244 ASP A C 1
ATOM 1957 O O . ASP A 1 244 ? 15.080 -13.879 12.212 1.00 85.88 244 ASP A O 1
ATOM 1961 N N . GLY A 1 245 ? 16.744 -12.736 11.248 1.00 88.00 245 GLY A N 1
ATOM 1962 C CA . GLY A 1 245 ? 15.923 -12.095 10.221 1.00 88.00 245 GLY A CA 1
ATOM 1963 C C . GLY A 1 245 ? 14.984 -10.996 10.732 1.00 88.00 245 GLY A C 1
ATOM 1964 O O . GLY A 1 245 ? 14.095 -10.569 9.995 1.00 88.00 245 GLY A O 1
ATOM 1965 N N . PHE A 1 246 ? 15.159 -10.533 11.972 1.00 93.62 246 PHE A N 1
ATOM 1966 C CA . PHE A 1 246 ? 14.417 -9.420 12.577 1.00 93.62 246 PHE A CA 1
ATOM 1967 C C . PHE A 1 246 ? 15.237 -8.121 12.605 1.00 93.62 246 PHE A C 1
ATOM 1969 O O . PHE A 1 246 ? 16.465 -8.180 12.496 1.00 93.62 246 PHE A O 1
ATOM 1976 N N . PRO A 1 247 ? 14.597 -6.946 12.740 1.00 95.81 247 PRO A N 1
ATOM 1977 C CA . PRO A 1 247 ? 15.315 -5.680 12.751 1.00 95.81 247 PRO A CA 1
ATOM 1978 C C . PRO A 1 247 ? 16.238 -5.514 13.957 1.00 95.81 247 PRO A C 1
ATOM 1980 O O . PRO A 1 247 ? 15.916 -5.929 15.070 1.00 95.81 247 PRO A O 1
ATOM 1983 N N . ASP A 1 248 ? 17.333 -4.793 13.744 1.00 95.88 248 ASP A N 1
ATOM 1984 C CA . ASP A 1 248 ? 18.134 -4.221 14.818 1.00 95.88 248 ASP A CA 1
ATOM 1985 C C . ASP A 1 248 ? 17.504 -2.902 15.296 1.00 95.88 248 ASP A C 1
ATOM 1987 O O . ASP A 1 248 ? 17.636 -1.852 14.664 1.00 95.88 248 ASP A O 1
ATOM 1991 N N . TYR A 1 249 ? 16.804 -2.956 16.431 1.00 95.75 249 TYR A N 1
ATOM 1992 C CA . TYR A 1 249 ? 16.097 -1.803 17.000 1.00 95.75 249 TYR A CA 1
ATOM 1993 C C . TYR A 1 249 ? 17.024 -0.698 17.521 1.00 95.75 249 TYR A C 1
ATOM 1995 O O . TYR A 1 249 ? 16.556 0.420 17.750 1.00 95.75 249 TYR A O 1
ATOM 2003 N N . SER A 1 250 ? 18.325 -0.966 17.695 1.00 94.88 250 SER A N 1
ATOM 2004 C CA . SER A 1 250 ? 19.285 0.049 18.151 1.00 94.88 250 SER A CA 1
ATOM 2005 C C . SER A 1 250 ? 19.388 1.228 17.175 1.00 94.88 250 SER A C 1
ATOM 2007 O O . SER A 1 250 ? 19.574 2.368 17.603 1.00 94.88 250 SER A O 1
ATOM 2009 N N . LEU A 1 251 ? 19.138 0.982 15.883 1.00 95.19 251 LEU A N 1
ATOM 2010 C CA . LEU A 1 251 ? 19.115 1.993 14.823 1.00 95.19 251 LEU A CA 1
ATOM 2011 C C . LEU A 1 251 ? 18.062 3.086 15.062 1.00 95.19 251 LEU A C 1
ATOM 2013 O O . LEU A 1 251 ? 18.250 4.228 14.649 1.00 95.19 251 LEU A O 1
ATOM 2017 N N . ALA A 1 252 ? 16.970 2.762 15.760 1.00 95.44 252 ALA A N 1
ATOM 2018 C CA . ALA A 1 252 ? 15.901 3.708 16.062 1.00 95.44 252 ALA A CA 1
ATOM 2019 C C . ALA A 1 252 ? 16.084 4.436 17.409 1.00 95.44 252 ALA A C 1
ATOM 2021 O O . ALA A 1 252 ? 15.310 5.341 17.718 1.00 95.44 252 ALA A O 1
ATOM 2022 N N . ALA A 1 253 ? 17.089 4.081 18.221 1.00 94.38 253 ALA A N 1
ATOM 2023 C CA . ALA A 1 253 ? 17.235 4.601 19.584 1.00 94.38 253 ALA A CA 1
ATOM 2024 C C . ALA A 1 253 ? 17.493 6.120 19.629 1.00 94.38 253 ALA A C 1
ATOM 2026 O O . ALA A 1 253 ? 16.922 6.828 20.463 1.00 94.38 253 ALA A O 1
ATOM 2027 N N . GLY A 1 254 ? 18.315 6.630 18.704 1.00 94.19 254 GLY A N 1
ATOM 2028 C CA . GLY A 1 254 ? 18.575 8.068 18.574 1.00 94.19 254 GLY A CA 1
ATOM 2029 C C . GLY A 1 254 ? 17.309 8.845 18.206 1.00 94.19 254 GLY A C 1
ATOM 2030 O O . GLY A 1 254 ? 16.950 9.804 18.887 1.00 94.19 254 GLY A O 1
ATOM 2031 N N . PHE A 1 255 ? 16.576 8.367 17.196 1.00 95.44 255 PHE A N 1
ATOM 2032 C CA . PHE A 1 255 ? 15.305 8.958 16.766 1.00 95.44 255 PHE A CA 1
ATOM 2033 C C . PHE A 1 255 ? 14.243 8.916 17.867 1.00 95.44 255 PHE A C 1
ATOM 2035 O O . PHE A 1 255 ? 13.554 9.904 18.101 1.00 95.44 255 PHE A O 1
ATOM 2042 N N . TRP A 1 256 ? 14.155 7.813 18.616 1.00 95.56 256 TRP A N 1
ATOM 2043 C CA . TRP A 1 256 ? 13.250 7.709 19.760 1.00 95.56 256 TRP A CA 1
ATOM 2044 C C . TRP A 1 256 ? 13.568 8.733 20.857 1.00 95.56 256 TRP A C 1
ATOM 2046 O O . TRP A 1 256 ? 12.653 9.311 21.438 1.00 95.56 256 TRP A O 1
ATOM 2056 N N . THR A 1 257 ? 14.850 8.997 21.125 1.00 95.06 257 THR A N 1
ATOM 2057 C CA . THR A 1 257 ? 15.262 9.993 22.129 1.00 95.06 257 THR A CA 1
ATOM 2058 C C . THR A 1 257 ? 14.708 11.374 21.776 1.00 95.06 257 THR A C 1
ATOM 2060 O O . THR A 1 257 ? 14.133 12.033 22.639 1.00 95.06 257 THR A O 1
ATOM 2063 N N . VAL A 1 258 ? 14.778 11.764 20.500 1.00 94.38 258 VAL A N 1
ATOM 2064 C CA . VAL A 1 258 ? 14.193 13.017 19.995 1.00 94.38 258 VAL A CA 1
ATOM 2065 C C . VAL A 1 258 ? 12.661 12.974 20.036 1.00 94.38 258 VAL A C 1
ATOM 2067 O O . VAL A 1 258 ? 12.030 13.861 20.609 1.00 94.38 258 VAL A O 1
ATOM 2070 N N . ALA A 1 259 ? 12.052 11.916 19.496 1.00 93.56 259 ALA A N 1
ATOM 2071 C CA . ALA A 1 259 ? 10.600 11.756 19.429 1.00 93.56 259 ALA A CA 1
ATOM 2072 C C . ALA A 1 259 ? 9.933 11.789 20.818 1.00 93.56 259 ALA A C 1
ATOM 2074 O O . ALA A 1 259 ? 8.897 12.424 20.998 1.00 93.56 259 ALA A O 1
ATOM 2075 N N . SER A 1 260 ? 10.552 11.166 21.824 1.00 93.19 260 SER A N 1
ATOM 2076 C CA . SER A 1 260 ? 10.034 11.117 23.198 1.00 93.19 260 SER A CA 1
ATOM 2077 C C . SER A 1 260 ? 10.013 12.476 23.912 1.00 93.19 260 SER A C 1
ATOM 2079 O O . SER A 1 260 ? 9.231 12.668 24.843 1.00 93.19 260 SER A O 1
ATOM 2081 N N . GLN A 1 261 ? 10.843 13.432 23.478 1.00 94.38 261 GLN A N 1
ATOM 2082 C CA . GLN A 1 261 ? 10.910 14.777 24.058 1.00 94.38 261 GLN A CA 1
ATOM 2083 C C . GLN A 1 261 ? 9.858 15.727 23.465 1.00 94.38 261 GLN A C 1
ATOM 2085 O O . GLN A 1 261 ? 9.535 16.743 24.091 1.00 94.38 261 GLN A O 1
ATOM 2090 N N . CYS A 1 262 ? 9.281 15.379 22.308 1.00 94.25 262 CYS A N 1
ATOM 2091 C CA . CYS A 1 262 ? 8.239 16.155 21.643 1.00 94.25 262 CYS A CA 1
ATOM 2092 C C . CYS A 1 262 ? 7.055 16.404 22.594 1.00 94.25 262 CYS A C 1
ATOM 2094 O O . CYS A 1 262 ? 6.465 15.470 23.140 1.00 94.25 262 CYS A O 1
ATOM 2096 N N . GLU A 1 263 ? 6.726 17.676 22.818 1.00 94.00 263 GLU A N 1
ATOM 2097 C CA . GLU A 1 263 ? 5.675 18.084 23.756 1.00 94.00 263 GLU A CA 1
ATOM 2098 C C . GLU A 1 263 ? 4.293 17.604 23.307 1.00 94.00 263 GLU A C 1
ATOM 2100 O O . GLU A 1 263 ? 3.599 16.960 24.090 1.00 94.00 263 GLU A O 1
ATOM 2105 N N . ALA A 1 264 ? 3.960 17.788 22.024 1.00 92.31 264 ALA A N 1
ATOM 2106 C CA . ALA A 1 264 ? 2.702 17.319 21.444 1.00 92.31 264 ALA A CA 1
ATOM 2107 C C . ALA A 1 264 ? 2.515 15.799 21.606 1.00 92.31 264 ALA A C 1
ATOM 2109 O O . ALA A 1 264 ? 1.423 15.326 21.917 1.00 92.31 264 ALA A O 1
ATOM 2110 N N . PHE A 1 265 ? 3.593 15.018 21.467 1.00 93.19 265 PHE A N 1
ATOM 2111 C CA . PHE A 1 265 ? 3.542 13.579 21.719 1.00 93.19 265 PHE A CA 1
ATOM 2112 C C . PHE A 1 265 ? 3.339 13.253 23.206 1.00 93.19 265 PHE A C 1
ATOM 2114 O O . PHE A 1 265 ? 2.544 12.372 23.533 1.00 93.19 265 PHE A O 1
ATOM 2121 N N . ARG A 1 266 ? 4.029 13.950 24.120 1.00 92.12 266 ARG A N 1
ATOM 2122 C CA . ARG A 1 266 ? 3.870 13.741 25.571 1.00 92.12 266 ARG A CA 1
ATOM 2123 C C . ARG A 1 266 ? 2.458 14.069 26.046 1.00 92.12 266 ARG A C 1
ATOM 2125 O O . ARG A 1 266 ? 1.926 13.348 26.888 1.00 92.12 266 ARG A O 1
ATOM 2132 N N . GLU A 1 267 ? 1.851 15.111 25.489 1.00 90.81 267 GLU A N 1
ATOM 2133 C CA . GLU A 1 267 ? 0.451 15.448 25.731 1.00 90.81 267 GLU A CA 1
ATOM 2134 C C . GLU A 1 267 ? -0.483 14.365 25.179 1.00 90.81 267 GLU A C 1
ATOM 2136 O O . GLU A 1 267 ? -1.329 13.856 25.910 1.00 90.81 267 GLU A O 1
ATOM 2141 N N . PHE A 1 268 ? -0.261 13.917 23.940 1.00 90.06 268 PHE A N 1
ATOM 2142 C CA . PHE A 1 268 ? -1.045 12.845 23.320 1.00 90.06 268 PHE A CA 1
ATOM 2143 C C . PHE A 1 268 ? -0.967 11.504 24.072 1.00 90.06 268 PHE A C 1
ATOM 2145 O O . PHE A 1 268 ? -1.938 10.741 24.123 1.00 90.06 268 PHE A O 1
ATOM 2152 N N . ALA A 1 269 ? 0.198 11.188 24.642 1.00 90.19 269 ALA A N 1
ATOM 2153 C CA . ALA A 1 269 ? 0.428 9.965 25.403 1.00 90.19 269 ALA A CA 1
ATOM 2154 C C . ALA A 1 269 ? -0.110 10.036 26.843 1.00 90.19 269 ALA A C 1
ATOM 2156 O O . ALA A 1 269 ? -0.201 9.005 27.518 1.00 90.19 269 ALA A O 1
ATOM 2157 N N . LYS A 1 270 ? -0.477 11.227 27.330 1.00 87.62 270 LYS A N 1
ATOM 2158 C CA . LYS A 1 270 ? -0.949 11.434 28.699 1.00 87.62 270 LYS A CA 1
ATOM 2159 C C . LYS A 1 270 ? -2.246 10.657 28.945 1.00 87.62 270 LYS A C 1
ATOM 2161 O O . LYS A 1 270 ? -3.195 10.727 28.174 1.00 87.62 270 LYS A O 1
ATOM 2166 N N . GLY A 1 271 ? -2.290 9.911 30.048 1.00 80.75 271 GLY A N 1
ATOM 2167 C CA . GLY A 1 271 ? -3.481 9.164 30.472 1.00 80.75 271 GLY A CA 1
ATOM 2168 C C . GLY A 1 271 ? -3.703 7.817 29.772 1.00 80.75 271 GLY A C 1
ATOM 2169 O O . GLY A 1 271 ? -4.577 7.064 30.200 1.00 80.75 271 GLY A O 1
ATOM 2170 N N . ARG A 1 272 ? -2.903 7.463 28.757 1.00 88.19 272 ARG A N 1
ATOM 2171 C CA . ARG A 1 272 ? -2.976 6.147 28.104 1.00 88.19 272 ARG A CA 1
ATOM 2172 C C . ARG A 1 272 ? -2.228 5.092 28.911 1.00 88.19 272 ARG A C 1
ATOM 2174 O O . ARG A 1 272 ? -1.125 5.329 29.401 1.00 88.19 272 ARG A O 1
ATOM 2181 N N . ARG A 1 273 ? -2.831 3.905 29.034 1.00 87.50 273 ARG A N 1
ATOM 2182 C CA . ARG A 1 273 ? -2.307 2.802 29.867 1.00 87.50 273 ARG A CA 1
ATOM 2183 C C . ARG A 1 273 ? -1.752 1.616 29.084 1.00 87.50 273 ARG A C 1
ATOM 2185 O O . ARG A 1 273 ? -1.182 0.713 29.692 1.00 87.50 273 ARG A O 1
ATOM 2192 N N . SER A 1 274 ? -1.925 1.595 27.766 1.00 92.50 274 SER A N 1
ATOM 2193 C CA . SER A 1 274 ? -1.438 0.525 26.896 1.00 92.50 274 SER A CA 1
ATOM 2194 C C . SER A 1 274 ? -0.519 1.081 25.816 1.00 92.50 274 SER A C 1
ATOM 2196 O O . SER A 1 274 ? -0.818 2.089 25.174 1.00 92.50 274 SER A O 1
ATOM 2198 N N . SER A 1 275 ? 0.604 0.395 25.596 1.00 94.19 275 SER A N 1
ATOM 2199 C CA . SER A 1 275 ? 1.544 0.712 24.520 1.00 94.19 275 SER A CA 1
ATOM 2200 C C . SER A 1 275 ? 0.913 0.430 23.157 1.00 94.19 275 SER A C 1
ATOM 2202 O O . SER A 1 275 ? 1.049 1.227 22.231 1.00 94.19 275 SER A O 1
ATOM 2204 N N . ARG A 1 276 ? 0.149 -0.664 23.047 1.00 95.50 276 ARG A N 1
ATOM 2205 C CA . ARG A 1 276 ? -0.551 -1.055 21.821 1.00 95.50 276 ARG A CA 1
ATOM 2206 C C . ARG A 1 276 ? -1.676 -0.089 21.470 1.00 95.50 276 ARG A C 1
ATOM 2208 O O . ARG A 1 276 ? -1.806 0.257 20.298 1.00 95.50 276 ARG A O 1
ATOM 2215 N N . SER A 1 277 ? -2.459 0.366 22.456 1.00 93.88 277 SER A N 1
ATOM 2216 C CA . SER A 1 277 ? -3.510 1.366 22.209 1.00 93.88 277 SER A CA 1
ATOM 2217 C C . SER A 1 277 ? -2.909 2.711 21.812 1.00 93.88 277 SER A C 1
ATOM 2219 O O . SER A 1 277 ? -3.369 3.319 20.851 1.00 93.88 277 SER A O 1
ATOM 2221 N N . LEU A 1 278 ? -1.825 3.137 22.474 1.00 93.75 278 LEU A N 1
ATOM 2222 C CA . LEU A 1 278 ? -1.076 4.337 22.103 1.00 93.75 278 LEU A CA 1
ATOM 2223 C C . LEU A 1 278 ? -0.577 4.259 20.655 1.00 93.75 278 LEU A C 1
ATOM 2225 O O . LEU A 1 278 ? -0.807 5.183 19.881 1.00 93.75 278 LEU A O 1
ATOM 2229 N N . LEU A 1 279 ? 0.086 3.163 20.278 1.00 95.19 279 LEU A N 1
ATOM 2230 C CA . LEU A 1 279 ? 0.616 2.975 18.927 1.00 95.19 279 LEU A CA 1
ATOM 2231 C C . LEU A 1 279 ? -0.484 2.902 17.868 1.00 95.19 279 LEU A C 1
ATOM 2233 O O . LEU A 1 279 ? -0.321 3.484 16.798 1.00 95.19 279 LEU A O 1
ATOM 2237 N N . TYR A 1 280 ? -1.601 2.231 18.162 1.00 94.88 280 TYR A N 1
ATOM 2238 C CA . TYR A 1 280 ? -2.755 2.225 17.266 1.00 94.88 280 TYR A CA 1
ATOM 2239 C C . TYR A 1 280 ? -3.307 3.641 17.084 1.00 94.88 280 TYR A C 1
ATOM 2241 O O . TYR A 1 280 ? -3.428 4.095 15.954 1.00 94.88 280 TYR A O 1
ATOM 2249 N N . ALA A 1 281 ? -3.545 4.381 18.171 1.00 92.19 281 ALA A N 1
ATOM 2250 C CA . ALA A 1 281 ? -4.044 5.755 18.111 1.00 92.19 281 ALA A CA 1
ATOM 2251 C C . ALA A 1 281 ? -3.080 6.723 17.406 1.00 92.19 281 ALA A C 1
ATOM 2253 O O . ALA A 1 281 ? -3.520 7.699 16.798 1.00 92.19 281 ALA A O 1
ATOM 2254 N N . LEU A 1 282 ? -1.766 6.484 17.502 1.00 91.88 282 LEU A N 1
ATOM 2255 C CA . LEU A 1 282 ? -0.763 7.227 16.741 1.00 91.88 282 LEU A CA 1
ATOM 2256 C C . LEU A 1 282 ? -0.903 6.978 15.239 1.00 91.88 282 LEU A C 1
ATOM 2258 O O . LEU A 1 282 ? -0.754 7.918 14.465 1.00 91.88 282 LEU A O 1
ATOM 2262 N N . PHE A 1 283 ? -1.173 5.730 14.856 1.00 91.94 283 PHE A N 1
ATOM 2263 C CA . PHE A 1 283 ? -1.193 5.269 13.472 1.00 91.94 283 PHE A CA 1
ATOM 2264 C C . PHE A 1 283 ? -2.532 5.490 12.749 1.00 91.94 283 PHE A C 1
ATOM 2266 O O . PHE A 1 283 ? -2.530 5.708 11.540 1.00 91.94 283 PHE A O 1
ATOM 2273 N N . ASP A 1 284 ? -3.653 5.470 13.475 1.00 87.44 284 ASP A N 1
ATOM 2274 C CA . ASP A 1 284 ? -5.025 5.609 12.951 1.00 87.44 284 ASP A CA 1
ATOM 2275 C C . ASP A 1 284 ? -5.327 7.002 12.349 1.00 87.44 284 ASP A C 1
ATOM 2277 O O . ASP A 1 284 ? -6.351 7.189 11.703 1.00 87.44 284 ASP A O 1
ATOM 2281 N N . ASP A 1 285 ? -4.417 7.972 12.494 1.00 77.06 285 ASP A N 1
ATOM 2282 C CA . ASP A 1 285 ? -4.534 9.350 11.979 1.00 77.06 285 ASP A CA 1
ATOM 2283 C C . ASP A 1 285 ? -4.118 9.493 10.496 1.00 77.06 285 ASP A C 1
ATOM 2285 O O . ASP A 1 285 ? -3.485 10.470 10.107 1.00 77.06 285 ASP A O 1
ATOM 2289 N N . ASP A 1 286 ? -4.400 8.470 9.680 1.00 66.31 286 ASP A N 1
ATOM 2290 C CA . ASP A 1 286 ? -4.059 8.373 8.248 1.00 66.31 286 ASP A CA 1
ATOM 2291 C C . ASP A 1 286 ? -2.623 8.813 7.898 1.00 66.31 286 ASP A C 1
ATOM 2293 O O . ASP A 1 286 ? -2.360 9.681 7.063 1.00 66.31 286 ASP A O 1
ATOM 2297 N N . LEU A 1 287 ? -1.643 8.153 8.517 1.00 72.81 287 LEU A N 1
ATOM 2298 C CA . LEU A 1 287 ? -0.225 8.437 8.285 1.00 72.81 287 LEU A CA 1
ATOM 2299 C C . LEU A 1 287 ? 0.260 8.119 6.851 1.00 72.81 287 LEU A C 1
ATOM 2301 O O . LEU A 1 287 ? 1.430 8.338 6.537 1.00 72.81 287 LEU A O 1
ATOM 2305 N N . GLN A 1 288 ? -0.586 7.577 5.961 1.00 77.44 288 GLN A N 1
ATOM 2306 C CA . GLN A 1 288 ? -0.203 7.114 4.615 1.00 77.44 288 GLN A CA 1
ATOM 2307 C C . GLN A 1 288 ? 1.058 6.229 4.610 1.00 77.44 288 GLN A C 1
ATOM 2309 O O . GLN A 1 288 ? 1.890 6.280 3.691 1.00 77.44 288 GLN A O 1
ATOM 2314 N N . LEU A 1 289 ? 1.231 5.441 5.671 1.00 85.12 289 LEU A N 1
ATOM 2315 C CA . LEU A 1 289 ? 2.359 4.548 5.857 1.00 85.12 289 LEU A CA 1
ATOM 2316 C C . LEU A 1 289 ? 1.858 3.103 5.725 1.00 85.12 289 LEU A C 1
ATOM 2318 O O . LEU A 1 289 ? 1.158 2.618 6.610 1.00 85.12 289 LEU A O 1
ATOM 2322 N N . PRO A 1 290 ? 2.197 2.382 4.643 1.00 88.69 290 PRO A N 1
ATOM 2323 C CA . PRO A 1 290 ? 1.719 1.018 4.456 1.00 88.69 290 PRO A CA 1
ATOM 2324 C C . PRO A 1 290 ? 2.255 0.072 5.533 1.00 88.69 290 PRO A C 1
ATOM 2326 O O . PRO A 1 290 ? 3.450 0.094 5.841 1.00 88.69 290 PRO A O 1
ATOM 2329 N N . SER A 1 291 ? 1.418 -0.854 6.011 1.00 89.25 291 SER A N 1
ATOM 2330 C CA . SER A 1 291 ? 1.851 -1.893 6.961 1.00 89.25 291 SER A CA 1
ATOM 2331 C C . SER A 1 291 ? 2.952 -2.804 6.407 1.00 89.25 291 SER A C 1
ATOM 2333 O O . SER A 1 291 ? 3.723 -3.393 7.162 1.00 89.25 291 SER A O 1
ATOM 2335 N N . ALA A 1 292 ? 3.128 -2.849 5.082 1.00 89.88 292 ALA A N 1
ATOM 2336 C CA . ALA A 1 292 ? 4.261 -3.510 4.436 1.00 89.88 292 ALA A CA 1
ATOM 2337 C C . ALA A 1 292 ? 5.635 -3.028 4.954 1.00 89.88 292 ALA A C 1
ATOM 2339 O O . ALA A 1 292 ? 6.586 -3.808 4.944 1.00 89.88 292 ALA A O 1
ATOM 2340 N N . ASN A 1 293 ? 5.741 -1.790 5.452 1.00 92.50 293 ASN A N 1
ATOM 2341 C CA . ASN A 1 293 ? 6.995 -1.223 5.957 1.00 92.50 293 ASN A CA 1
ATOM 2342 C C . ASN A 1 293 ? 7.406 -1.750 7.339 1.00 92.50 293 ASN A C 1
ATOM 2344 O O . ASN A 1 293 ? 8.528 -1.508 7.770 1.00 92.50 293 ASN A O 1
ATOM 2348 N N . PHE A 1 294 ? 6.532 -2.470 8.036 1.00 94.25 294 PHE A N 1
ATOM 2349 C CA . PHE A 1 294 ? 6.834 -3.080 9.331 1.00 94.25 294 PHE A CA 1
ATOM 2350 C C . PHE A 1 294 ? 6.309 -4.517 9.402 1.00 94.25 294 PHE A C 1
ATOM 2352 O O . PHE A 1 294 ? 5.869 -4.997 10.442 1.00 94.25 294 PHE A O 1
ATOM 2359 N N . ARG A 1 295 ? 6.381 -5.245 8.278 1.00 93.25 295 ARG A N 1
ATOM 2360 C CA . ARG A 1 295 ? 5.885 -6.627 8.152 1.00 93.25 295 ARG A CA 1
ATOM 2361 C C . ARG A 1 295 ? 6.514 -7.611 9.146 1.00 93.25 295 ARG A C 1
ATOM 2363 O O . ARG A 1 295 ? 5.869 -8.604 9.494 1.00 93.25 295 ARG A O 1
ATOM 2370 N N . TRP A 1 296 ? 7.739 -7.346 9.595 1.00 93.69 296 TRP A N 1
ATOM 2371 C CA . TRP A 1 296 ? 8.435 -8.112 10.636 1.00 93.69 296 TRP A CA 1
ATOM 2372 C C . TRP A 1 296 ? 7.685 -8.120 11.973 1.00 93.69 296 TRP A C 1
ATOM 2374 O O . TRP A 1 296 ? 7.782 -9.093 12.715 1.00 93.69 296 TRP A O 1
ATOM 2384 N N . LEU A 1 297 ? 6.871 -7.096 12.251 1.00 95.75 297 LEU A N 1
ATOM 2385 C CA . LEU A 1 297 ? 6.112 -6.977 13.493 1.00 95.75 297 LEU A CA 1
ATOM 2386 C C . LEU A 1 297 ? 5.170 -8.162 13.713 1.00 95.75 297 LEU A C 1
ATOM 2388 O O . LEU A 1 297 ? 4.980 -8.571 14.849 1.00 95.75 297 LEU A O 1
ATOM 2392 N N . LYS A 1 298 ? 4.642 -8.772 12.645 1.00 93.50 298 LYS A N 1
ATOM 2393 C CA . LYS A 1 298 ? 3.765 -9.948 12.745 1.00 93.50 298 LYS A CA 1
ATOM 2394 C C . LYS A 1 298 ? 4.402 -11.112 13.517 1.00 93.50 298 LYS A C 1
ATOM 2396 O O . LYS A 1 298 ? 3.683 -11.838 14.193 1.00 93.50 298 LYS A O 1
ATOM 2401 N N . GLY A 1 299 ? 5.722 -11.285 13.398 1.00 90.69 299 GLY A N 1
ATOM 2402 C CA . GLY A 1 299 ? 6.470 -12.327 14.107 1.00 90.69 299 GLY A CA 1
ATOM 2403 C C . GLY A 1 299 ? 6.928 -11.935 15.512 1.00 90.69 299 GLY A C 1
ATOM 2404 O O . GLY A 1 299 ? 7.354 -12.803 16.259 1.00 90.69 299 GLY A O 1
ATOM 2405 N N . VAL A 1 300 ? 6.847 -10.650 15.872 1.00 93.44 300 VAL A N 1
ATOM 2406 C CA . VAL A 1 300 ? 7.275 -10.124 17.182 1.00 93.44 300 VAL A CA 1
ATOM 2407 C C . VAL A 1 300 ? 6.068 -9.880 18.085 1.00 93.44 300 VAL A C 1
ATOM 2409 O O . VAL A 1 300 ? 6.005 -10.384 19.199 1.00 93.44 300 VAL A O 1
ATOM 2412 N N . ASP A 1 301 ? 5.092 -9.121 17.586 1.00 94.94 301 ASP A N 1
ATOM 2413 C CA . ASP A 1 301 ? 3.829 -8.825 18.253 1.00 94.94 301 ASP A CA 1
ATOM 2414 C C . ASP A 1 301 ? 2.681 -8.912 17.238 1.00 94.94 301 ASP A C 1
ATOM 2416 O O . ASP A 1 301 ? 2.339 -7.963 16.522 1.00 94.94 301 ASP A O 1
ATOM 2420 N N . ARG A 1 302 ? 2.082 -10.102 17.179 1.00 94.19 302 ARG A N 1
ATOM 2421 C CA . ARG A 1 302 ? 0.997 -10.438 16.256 1.00 94.19 302 ARG A CA 1
ATOM 2422 C C . ARG A 1 302 ? -0.266 -9.609 16.503 1.00 94.19 302 ARG A C 1
ATOM 2424 O O . ARG A 1 302 ? -0.898 -9.165 15.544 1.00 94.19 302 ARG A O 1
ATOM 2431 N N . THR A 1 303 ? -0.608 -9.356 17.766 1.00 95.88 303 THR A N 1
ATOM 2432 C CA . THR A 1 303 ? -1.768 -8.542 18.157 1.00 95.88 303 THR A CA 1
ATOM 2433 C C . THR A 1 303 ? -1.596 -7.097 17.704 1.00 95.88 303 THR A C 1
ATOM 2435 O O . THR A 1 303 ? -2.493 -6.542 17.069 1.00 95.88 303 THR A O 1
ATOM 2438 N N . LEU A 1 304 ? -0.427 -6.497 17.955 1.00 96.62 304 LEU A N 1
ATOM 2439 C CA . LEU A 1 304 ? -0.131 -5.137 17.507 1.00 96.62 304 LEU A CA 1
ATOM 2440 C C . LEU A 1 304 ? -0.085 -5.041 15.975 1.00 96.62 304 LEU A C 1
ATOM 2442 O O . LEU A 1 304 ? -0.629 -4.098 15.406 1.00 96.62 304 LEU A O 1
ATOM 2446 N N . TRP A 1 305 ? 0.496 -6.032 15.290 1.00 96.06 305 TRP A N 1
ATOM 2447 C CA . TRP A 1 305 ? 0.497 -6.091 13.825 1.00 96.06 305 TRP A CA 1
ATOM 2448 C C . TRP A 1 305 ? -0.912 -6.042 13.230 1.00 96.06 305 TRP A C 1
ATOM 2450 O O . TRP A 1 305 ? -1.157 -5.274 12.294 1.00 96.06 305 TRP A O 1
ATOM 2460 N N . TYR A 1 306 ? -1.839 -6.849 13.752 1.00 95.94 306 TYR A N 1
ATOM 2461 C CA . TYR A 1 306 ? -3.212 -6.874 13.255 1.00 95.94 306 TYR A CA 1
ATOM 2462 C C . TYR A 1 306 ? -4.026 -5.662 13.678 1.00 95.94 306 TYR A C 1
ATOM 2464 O O . TYR A 1 306 ? -4.872 -5.232 12.895 1.00 95.94 306 TYR A O 1
ATOM 2472 N N . ALA A 1 307 ? -3.744 -5.078 14.844 1.00 95.38 307 ALA A N 1
ATOM 2473 C CA . ALA A 1 307 ? -4.307 -3.790 15.220 1.00 95.38 307 ALA A CA 1
ATOM 2474 C C . ALA A 1 307 ? -3.898 -2.717 14.197 1.00 95.38 307 ALA A C 1
ATOM 2476 O O . ALA A 1 307 ? -4.755 -2.159 13.523 1.00 95.38 307 ALA A O 1
ATOM 2477 N N . LEU A 1 308 ? -2.597 -2.510 13.969 1.00 95.06 308 LEU A N 1
ATOM 2478 C CA . LEU A 1 308 ? -2.100 -1.506 13.016 1.00 95.06 308 LEU A CA 1
ATOM 2479 C C . LEU A 1 308 ? -2.545 -1.784 11.574 1.00 95.06 308 LEU A C 1
ATOM 2481 O O . LEU A 1 308 ? -2.930 -0.872 10.852 1.00 95.06 308 LEU A O 1
ATOM 2485 N N . SER A 1 309 ? -2.558 -3.049 11.147 1.00 93.69 309 SER A N 1
ATOM 2486 C CA . SER A 1 309 ? -3.022 -3.426 9.802 1.00 93.69 309 SER A CA 1
ATOM 2487 C C . SER A 1 309 ? -4.526 -3.230 9.597 1.00 93.69 309 SER A C 1
ATOM 2489 O O . SER A 1 309 ? -4.981 -3.272 8.451 1.00 93.69 309 SER A O 1
ATOM 2491 N N . SER A 1 310 ? -5.288 -3.069 10.683 1.00 92.19 310 SER A N 1
ATOM 2492 C CA . SER A 1 310 ? -6.726 -2.799 10.669 1.00 92.19 310 SER A CA 1
ATOM 2493 C C . SER A 1 310 ? -7.061 -1.309 10.587 1.00 92.19 310 SER A C 1
ATOM 2495 O O . SER A 1 310 ? -8.205 -0.987 10.270 1.00 92.19 310 SER A O 1
ATOM 2497 N N . ALA A 1 311 ? -6.095 -0.415 10.822 1.00 89.00 311 ALA A N 1
ATOM 2498 C CA . ALA A 1 311 ? -6.314 1.024 10.704 1.00 89.00 311 ALA A CA 1
ATOM 2499 C C . ALA A 1 311 ? -6.788 1.389 9.286 1.00 89.00 311 ALA A C 1
ATOM 2501 O O . ALA A 1 311 ? -6.301 0.844 8.289 1.00 89.00 311 ALA A O 1
ATOM 2502 N N . GLY A 1 312 ? -7.793 2.261 9.199 1.00 82.12 312 GLY A N 1
ATOM 2503 C CA . GLY A 1 312 ? -8.430 2.651 7.936 1.00 82.12 312 GLY A CA 1
ATOM 2504 C C . GLY A 1 312 ? -9.296 1.575 7.256 1.00 82.12 312 GLY A C 1
ATOM 2505 O O . GLY A 1 312 ? -9.796 1.809 6.155 1.00 82.12 312 GLY A O 1
ATOM 2506 N N . ARG A 1 313 ? -9.505 0.395 7.864 1.00 83.88 313 ARG A N 1
ATOM 2507 C CA . ARG A 1 313 ? -10.417 -0.638 7.332 1.00 83.88 313 ARG A CA 1
ATOM 2508 C C . ARG A 1 313 ? -11.824 -0.499 7.911 1.00 83.88 313 ARG A C 1
ATOM 2510 O O . ARG A 1 313 ? -11.991 -0.156 9.070 1.00 83.88 313 ARG A O 1
ATOM 2517 N N . GLY A 1 314 ? -12.840 -0.880 7.133 1.00 78.25 314 GLY A N 1
ATOM 2518 C CA . GLY A 1 314 ? -14.223 -0.973 7.631 1.00 78.25 314 GLY A CA 1
ATOM 2519 C C . GLY A 1 314 ? -14.504 -2.206 8.505 1.00 78.25 314 GLY A C 1
ATOM 2520 O O . GLY A 1 314 ? -15.455 -2.203 9.279 1.00 78.25 314 GLY A O 1
ATOM 2521 N N . LYS A 1 315 ? -13.687 -3.264 8.394 1.00 82.69 315 LYS A N 1
ATOM 2522 C CA . LYS A 1 315 ? -13.749 -4.471 9.234 1.00 82.69 315 LYS A CA 1
ATOM 2523 C C . LYS A 1 315 ? -12.354 -4.809 9.750 1.00 82.69 315 LYS A C 1
ATOM 2525 O O . LYS A 1 315 ? -11.387 -4.778 8.985 1.00 82.69 315 LYS A O 1
ATOM 2530 N N . PHE A 1 316 ? -12.269 -5.141 11.034 1.00 90.81 316 PHE A N 1
ATOM 2531 C CA . PHE A 1 316 ? -11.010 -5.349 11.745 1.00 90.81 316 PHE A CA 1
ATOM 2532 C C . PHE A 1 316 ? -10.671 -6.833 11.915 1.00 90.81 316 PHE A C 1
ATOM 2534 O O . PHE A 1 316 ? -11.553 -7.692 11.918 1.00 90.81 316 PHE A O 1
ATOM 2541 N N . PHE A 1 317 ? -9.381 -7.133 12.076 1.00 94.88 317 PHE A N 1
ATOM 2542 C CA . PHE A 1 317 ? -8.917 -8.478 12.415 1.00 94.88 317 PHE A CA 1
ATOM 2543 C C . PHE A 1 317 ? -9.176 -8.792 13.895 1.00 94.88 317 PHE A C 1
ATOM 2545 O O . PHE A 1 317 ? -8.869 -7.983 14.771 1.00 94.88 317 PHE A O 1
ATOM 2552 N N . ILE A 1 318 ? -9.682 -9.996 14.181 1.00 95.12 318 ILE A N 1
ATOM 2553 C CA . ILE A 1 318 ? -10.092 -10.402 15.536 1.00 95.12 318 ILE A CA 1
ATOM 2554 C C . ILE A 1 318 ? -8.925 -10.427 16.538 1.00 95.12 318 ILE A C 1
ATOM 2556 O O . ILE A 1 318 ? -9.083 -10.078 17.707 1.00 95.12 318 ILE A O 1
ATOM 2560 N N . GLU A 1 319 ? -7.724 -10.744 16.054 1.00 94.44 319 GLU A N 1
ATOM 2561 C CA . GLU A 1 319 ? -6.495 -10.860 16.849 1.00 94.44 319 GLU A CA 1
ATOM 2562 C C . GLU A 1 319 ? -5.969 -9.512 17.375 1.00 94.44 319 GLU A C 1
ATOM 2564 O O . GLU A 1 319 ? -5.124 -9.494 18.269 1.00 94.44 319 GLU A O 1
ATOM 2569 N N . GLY A 1 320 ? -6.466 -8.393 16.834 1.00 95.31 320 GLY A N 1
ATOM 2570 C CA . GLY A 1 320 ? -6.200 -7.031 17.313 1.00 95.31 320 GLY A CA 1
ATOM 2571 C C . GLY A 1 320 ? -7.456 -6.277 17.767 1.00 95.31 320 GLY A C 1
ATOM 2572 O O . GLY A 1 320 ? -7.362 -5.104 18.125 1.00 95.31 320 GLY A O 1
ATOM 2573 N N . GLY A 1 321 ? -8.629 -6.921 17.754 1.00 94.31 321 GLY A N 1
ATOM 2574 C CA . GLY A 1 321 ? -9.921 -6.261 17.968 1.00 94.31 321 GLY A CA 1
ATOM 2575 C C . GLY A 1 321 ? -10.054 -5.590 19.337 1.00 94.31 321 GLY A C 1
ATOM 2576 O O . GLY A 1 321 ? -10.607 -4.496 19.432 1.00 94.31 321 GLY A O 1
ATOM 2577 N N . GLY A 1 322 ? -9.491 -6.193 20.390 1.00 94.81 322 GLY A N 1
ATOM 2578 C CA . GLY A 1 322 ? -9.498 -5.623 21.738 1.00 94.81 322 GLY A CA 1
ATOM 2579 C C . GLY A 1 322 ? -8.693 -4.327 21.841 1.00 94.81 322 GLY A C 1
ATOM 2580 O O . GLY A 1 322 ? -9.167 -3.358 22.432 1.00 94.81 322 GLY A O 1
ATOM 2581 N N . VAL A 1 323 ? -7.514 -4.275 21.206 1.00 96.19 323 VAL A N 1
ATOM 2582 C CA . VAL A 1 323 ? -6.663 -3.070 21.160 1.00 96.19 323 VAL A CA 1
ATOM 2583 C C . VAL A 1 323 ? -7.389 -1.923 20.463 1.00 96.19 323 VAL A C 1
ATOM 2585 O O . VAL A 1 323 ? -7.386 -0.802 20.966 1.00 96.19 323 VAL A O 1
ATOM 2588 N N . ILE A 1 324 ? -8.032 -2.212 19.329 1.00 94.44 324 ILE A N 1
ATOM 2589 C CA . ILE A 1 324 ? -8.753 -1.218 18.527 1.00 94.44 324 ILE A CA 1
ATOM 2590 C C . ILE A 1 324 ? -9.940 -0.664 19.318 1.00 94.44 324 ILE A C 1
ATOM 2592 O O . ILE A 1 324 ? -10.054 0.550 19.475 1.00 94.44 324 ILE A O 1
ATOM 2596 N N . ALA A 1 325 ? -10.779 -1.544 19.878 1.00 92.31 325 ALA A N 1
ATOM 2597 C CA . ALA A 1 325 ? -11.939 -1.141 20.670 1.00 92.31 325 ALA A CA 1
ATOM 2598 C C . ALA A 1 325 ? -11.533 -0.270 21.870 1.00 92.31 325 ALA A C 1
ATOM 2600 O O . ALA A 1 325 ? -12.121 0.788 22.099 1.00 92.31 325 ALA A O 1
ATOM 2601 N N . TRP A 1 326 ? -10.482 -0.673 22.590 1.00 94.00 326 TRP A N 1
ATOM 2602 C CA . TRP A 1 326 ? -9.947 0.105 23.705 1.00 94.00 326 TRP A CA 1
ATOM 2603 C C . TRP A 1 326 ? -9.415 1.468 23.254 1.00 94.00 326 TRP A C 1
ATOM 2605 O O . TRP A 1 326 ? -9.752 2.493 23.844 1.00 94.00 326 TRP A O 1
ATOM 2615 N N . SER A 1 327 ? -8.610 1.496 22.190 1.00 92.75 327 SER A N 1
ATOM 2616 C CA . SER A 1 327 ? -8.012 2.723 21.666 1.00 92.75 327 SER A CA 1
ATOM 2617 C C . SER A 1 327 ? -9.058 3.725 21.181 1.00 92.75 327 SER A C 1
ATOM 2619 O O . SER A 1 327 ? -8.903 4.923 21.405 1.00 92.75 327 SER A O 1
ATOM 2621 N N . GLN A 1 328 ? -10.123 3.256 20.528 1.00 89.25 328 GLN A N 1
ATOM 2622 C CA . GLN A 1 328 ? -11.232 4.106 20.093 1.00 89.25 328 GLN A CA 1
ATOM 2623 C C . GLN A 1 328 ? -11.982 4.696 21.291 1.00 89.25 328 GLN A C 1
ATOM 2625 O O . GLN A 1 328 ? -12.291 5.886 21.283 1.00 89.25 328 GLN A O 1
ATOM 2630 N N . CYS A 1 329 ? -12.200 3.907 22.352 1.00 89.00 329 CYS A N 1
ATOM 2631 C CA . CYS A 1 329 ? -12.774 4.419 23.597 1.00 89.00 329 CYS A CA 1
ATOM 2632 C C . CYS A 1 329 ? -11.874 5.487 24.236 1.00 89.00 329 CYS A C 1
ATOM 2634 O O . CYS A 1 329 ? -12.368 6.535 24.644 1.00 89.00 329 CYS A O 1
ATOM 2636 N N . GLU A 1 330 ? -10.559 5.249 24.318 1.00 89.50 330 GLU A N 1
ATOM 2637 C CA . GLU A 1 330 ? -9.602 6.233 24.846 1.00 89.50 330 GLU A CA 1
ATOM 2638 C C . GLU A 1 330 ? -9.629 7.533 24.036 1.00 89.50 330 GLU A C 1
ATOM 2640 O O . GLU A 1 330 ? -9.751 8.610 24.613 1.00 89.50 330 GLU A O 1
ATOM 2645 N N . SER A 1 331 ? -9.558 7.443 22.707 1.00 87.38 331 SER A N 1
ATOM 2646 C CA . SER A 1 331 ? -9.563 8.621 21.837 1.00 87.38 331 SER A CA 1
ATOM 2647 C C . SER A 1 331 ? -10.887 9.385 21.905 1.00 87.38 331 SER A C 1
ATOM 2649 O O . SER A 1 331 ? -10.871 10.609 21.957 1.00 87.38 331 SER A O 1
ATOM 2651 N N . TYR A 1 332 ? -12.029 8.697 21.982 1.00 85.31 332 TYR A N 1
ATOM 2652 C CA . TYR A 1 332 ? -13.324 9.358 22.153 1.00 85.31 332 TYR A CA 1
ATOM 2653 C C . TYR A 1 332 ? -13.451 10.042 23.518 1.00 85.31 332 TYR A C 1
ATOM 2655 O O . TYR A 1 332 ? -13.953 11.158 23.596 1.00 85.31 332 TYR A O 1
ATOM 2663 N N . ARG A 1 333 ? -12.947 9.433 24.599 1.00 87.00 333 ARG A N 1
ATOM 2664 C CA . ARG A 1 333 ? -12.947 10.063 25.932 1.00 87.00 333 ARG A CA 1
ATOM 2665 C C . ARG A 1 333 ? -12.203 11.396 25.956 1.00 87.00 333 ARG A C 1
ATOM 2667 O O . ARG A 1 333 ? -12.619 12.277 26.695 1.00 87.00 333 ARG A O 1
ATOM 2674 N N . LEU A 1 334 ? -11.149 11.549 25.153 1.00 83.00 334 LEU A N 1
ATOM 2675 C CA . LEU A 1 334 ? -10.413 12.814 25.030 1.00 83.00 334 LEU A CA 1
ATOM 2676 C C . LEU A 1 334 ? -11.239 13.933 24.372 1.00 83.00 334 LEU A C 1
ATOM 2678 O O . LEU A 1 334 ? -10.874 15.095 24.490 1.00 83.00 334 LEU A O 1
ATOM 2682 N N . THR A 1 335 ? -12.344 13.599 23.698 1.00 83.81 335 THR A N 1
ATOM 2683 C CA . THR A 1 335 ? -13.277 14.582 23.115 1.00 83.81 335 THR A CA 1
ATOM 2684 C C . THR A 1 335 ? -14.385 15.015 24.081 1.00 83.81 335 THR A C 1
ATOM 2686 O O . THR A 1 335 ? -15.158 15.912 23.754 1.00 83.81 335 THR A O 1
ATOM 2689 N N . LEU A 1 336 ? -14.486 14.380 25.256 1.00 84.38 336 LEU A N 1
ATOM 2690 C CA . LEU A 1 336 ? -15.534 14.628 26.247 1.00 84.38 336 LEU A CA 1
ATOM 2691 C C . LEU A 1 336 ? -15.030 15.467 27.428 1.00 84.38 336 LEU A C 1
ATOM 2693 O O . LEU A 1 336 ? -13.865 15.389 27.808 1.00 84.38 336 LEU A O 1
ATOM 2697 N N . ASP A 1 337 ? -15.959 16.172 28.079 1.00 86.88 337 ASP A N 1
ATOM 2698 C CA . ASP A 1 337 ? -15.733 16.832 29.372 1.00 86.88 337 ASP A CA 1
ATOM 2699 C C . ASP A 1 337 ? -15.372 15.809 30.468 1.00 86.88 337 ASP A C 1
ATOM 2701 O O . ASP A 1 337 ? -15.851 14.671 30.434 1.00 86.88 337 ASP A O 1
ATOM 2705 N N . GLU A 1 338 ? -14.603 16.211 31.488 1.00 80.94 338 GLU A N 1
ATOM 2706 C CA . GLU A 1 338 ? -14.119 15.308 32.551 1.00 80.94 338 GLU A CA 1
ATOM 2707 C C . GLU A 1 338 ? -15.246 14.531 33.259 1.00 80.94 338 GLU A C 1
ATOM 2709 O O . GLU A 1 338 ? -15.117 13.325 33.484 1.00 80.94 338 GLU A O 1
ATOM 2714 N N . GLU A 1 339 ? -16.385 15.174 33.541 1.00 81.50 339 GLU A N 1
ATOM 2715 C CA . GLU A 1 339 ? -17.548 14.528 34.171 1.00 81.50 339 GLU A CA 1
ATOM 2716 C C . GLU A 1 339 ? -18.176 13.445 33.278 1.00 81.50 339 GLU A C 1
ATOM 2718 O O . GLU A 1 339 ? -18.515 12.351 33.740 1.00 81.50 339 GLU A O 1
ATOM 2723 N N . LYS A 1 340 ? -18.297 13.713 31.972 1.00 80.38 340 LYS A N 1
ATOM 2724 C CA . LYS A 1 340 ? -18.829 12.744 31.000 1.00 80.38 340 LYS A CA 1
ATOM 2725 C C . LYS A 1 340 ? -17.826 11.625 30.755 1.00 80.38 340 LYS A C 1
ATOM 2727 O O . LYS A 1 340 ? -18.209 10.458 30.706 1.00 80.38 340 LYS A O 1
ATOM 2732 N N . ALA A 1 341 ? -16.541 11.954 30.660 1.00 79.12 341 ALA A N 1
ATOM 2733 C CA . ALA A 1 341 ? -15.475 10.975 30.536 1.00 79.12 341 ALA A CA 1
ATOM 2734 C C . ALA A 1 341 ? -15.446 10.033 31.752 1.00 79.12 341 ALA A C 1
ATOM 2736 O O . ALA A 1 341 ? -15.273 8.827 31.580 1.00 79.12 341 ALA A O 1
ATOM 2737 N N . ALA A 1 342 ? -15.677 10.521 32.974 1.00 80.38 342 ALA A N 1
ATOM 2738 C CA . ALA A 1 342 ? -15.757 9.672 34.167 1.00 80.38 342 ALA A CA 1
ATOM 2739 C C . ALA A 1 342 ? -16.882 8.620 34.081 1.00 80.38 342 ALA A C 1
ATOM 2741 O O . ALA A 1 342 ? -16.700 7.492 34.538 1.00 80.38 342 ALA A O 1
ATOM 2742 N N . LYS A 1 343 ? -18.003 8.947 33.425 1.00 79.12 343 LYS A N 1
ATOM 2743 C CA . LYS A 1 343 ? -19.156 8.047 33.256 1.00 79.12 343 LYS A CA 1
ATOM 2744 C C . LYS A 1 343 ? -18.899 6.875 32.295 1.00 79.12 343 LYS A C 1
ATOM 2746 O O . LYS A 1 343 ? -19.537 5.834 32.427 1.00 79.12 343 LYS A O 1
ATOM 2751 N N . PHE A 1 344 ? -17.971 7.018 31.346 1.00 78.00 344 PHE A N 1
ATOM 2752 C CA . PHE A 1 344 ? -17.731 6.030 30.283 1.00 78.00 344 PHE A CA 1
ATOM 2753 C C . PHE A 1 344 ? -16.303 5.462 30.326 1.00 78.00 344 PHE A C 1
ATOM 2755 O O . PHE A 1 344 ? -15.461 5.893 29.529 1.00 78.00 344 PHE A O 1
ATOM 2762 N N . PRO A 1 345 ? -15.977 4.516 31.235 1.00 81.75 345 PRO A N 1
ATOM 2763 C CA . PRO A 1 345 ? -14.652 3.887 31.285 1.00 81.75 345 PRO A CA 1
ATOM 2764 C C . PRO A 1 345 ? -14.280 3.251 29.933 1.00 81.75 345 PRO A C 1
ATOM 2766 O O . PRO A 1 345 ? -15.168 2.765 29.232 1.00 81.75 345 PRO A O 1
ATOM 2769 N N . PRO A 1 346 ? -12.993 3.247 29.531 1.00 86.19 346 PRO A N 1
ATOM 2770 C CA . PRO A 1 346 ? -12.573 2.553 28.319 1.00 86.19 346 PRO A CA 1
ATOM 2771 C C . PRO A 1 346 ? -12.876 1.054 28.440 1.00 86.19 346 PRO A C 1
ATOM 2773 O O . PRO A 1 346 ? -12.633 0.443 29.481 1.00 86.19 346 PRO A O 1
ATOM 2776 N N . THR A 1 347 ? -13.444 0.461 27.387 1.00 89.25 347 THR A N 1
ATOM 2777 C CA . THR A 1 347 ? -13.853 -0.951 27.389 1.00 89.25 347 THR A CA 1
ATOM 2778 C C . THR A 1 347 ? -13.507 -1.648 26.077 1.00 89.25 347 THR A C 1
ATOM 2780 O O . THR A 1 347 ? -13.187 -1.013 25.076 1.00 89.25 347 THR A O 1
ATOM 2783 N N . VAL A 1 348 ? -13.620 -2.978 26.073 1.00 92.31 348 VAL A N 1
ATOM 2784 C CA . VAL A 1 348 ? -13.495 -3.818 24.869 1.00 92.31 348 VAL A CA 1
ATOM 2785 C C . VAL A 1 348 ? -14.849 -4.367 24.393 1.00 92.31 348 VAL A C 1
ATOM 2787 O O . VAL A 1 348 ? -14.901 -5.308 23.602 1.00 92.31 348 VAL A O 1
ATOM 2790 N N . ARG A 1 349 ? -15.971 -3.803 24.869 1.00 88.19 349 ARG A N 1
ATOM 2791 C CA . ARG A 1 349 ? -17.327 -4.326 24.595 1.00 88.19 349 ARG A CA 1
ATOM 2792 C C . ARG A 1 349 ? -17.667 -4.325 23.105 1.00 88.19 349 ARG A C 1
ATOM 2794 O O . ARG A 1 349 ? -18.266 -5.286 22.632 1.00 88.19 349 ARG A O 1
ATOM 2801 N N . ALA A 1 350 ? -17.216 -3.315 22.360 1.00 86.81 350 ALA A N 1
ATOM 2802 C CA . ALA A 1 350 ? -17.399 -3.253 20.911 1.00 86.81 350 ALA A CA 1
ATOM 2803 C C . ALA A 1 350 ? -16.776 -4.463 20.182 1.00 86.81 350 ALA A C 1
ATOM 2805 O O . ALA A 1 350 ? -17.382 -4.999 19.257 1.00 86.81 350 ALA A O 1
ATOM 2806 N N . ALA A 1 351 ? -15.617 -4.957 20.639 1.00 90.69 351 ALA A N 1
ATOM 2807 C CA . ALA A 1 351 ? -14.988 -6.154 20.073 1.00 90.69 351 ALA A CA 1
ATOM 2808 C C . ALA A 1 351 ? -15.788 -7.432 20.384 1.00 90.69 351 ALA A C 1
ATOM 2810 O O . ALA A 1 351 ? -15.943 -8.291 19.518 1.00 90.69 351 ALA A O 1
ATOM 2811 N N . VAL A 1 352 ? -16.349 -7.536 21.597 1.00 90.44 352 VAL A N 1
ATOM 2812 C CA . VAL A 1 352 ? -17.225 -8.657 21.990 1.00 90.44 352 VAL A CA 1
ATOM 2813 C C . VAL A 1 352 ? -18.490 -8.686 21.132 1.00 90.44 352 VAL A C 1
ATOM 2815 O O . VAL A 1 352 ? -18.859 -9.749 20.638 1.00 90.44 352 VAL A O 1
ATOM 2818 N N . LEU A 1 353 ? -19.123 -7.529 20.922 1.00 88.00 353 LEU A N 1
ATOM 2819 C CA . LEU A 1 353 ? -20.299 -7.412 20.061 1.00 88.00 353 LEU A CA 1
ATOM 2820 C C . LEU A 1 353 ? -19.965 -7.767 18.607 1.00 88.00 353 LEU A C 1
ATOM 2822 O O . LEU A 1 353 ? -20.701 -8.517 17.975 1.00 88.00 353 LEU A O 1
ATOM 2826 N N . GLY A 1 354 ? -18.834 -7.279 18.087 1.00 88.00 354 GLY A N 1
ATOM 2827 C CA . GLY A 1 354 ? -18.366 -7.628 16.745 1.00 88.00 354 GLY A CA 1
ATOM 2828 C C . GLY A 1 354 ? -18.177 -9.137 16.563 1.00 88.00 354 GLY A C 1
ATOM 2829 O O . GLY A 1 354 ? -18.628 -9.695 15.564 1.00 88.00 354 GLY A O 1
ATOM 2830 N N . LEU A 1 355 ? -17.591 -9.816 17.558 1.00 91.62 355 LEU A N 1
ATOM 2831 C CA . LEU A 1 355 ? -17.459 -11.275 17.557 1.00 91.62 355 LEU A CA 1
ATOM 2832 C C . LEU A 1 355 ? -18.825 -11.977 17.593 1.00 91.62 355 LEU A C 1
ATOM 2834 O O . LEU A 1 355 ? -19.028 -12.949 16.873 1.00 91.62 355 LEU A O 1
ATOM 2838 N N . GLU A 1 356 ? -19.764 -11.496 18.409 1.00 89.00 356 GLU A N 1
ATOM 2839 C CA . GLU A 1 356 ? -21.126 -12.038 18.477 1.00 89.00 356 GLU A CA 1
ATOM 2840 C C . GLU A 1 356 ? -21.830 -11.952 17.116 1.00 89.00 356 GLU A C 1
ATOM 2842 O O . GLU A 1 356 ? -22.371 -12.947 16.634 1.00 89.00 356 GLU A O 1
ATOM 2847 N N . LEU A 1 357 ? -21.757 -10.796 16.452 1.00 87.31 357 LEU A N 1
ATOM 2848 C CA . LEU A 1 357 ? -22.332 -10.593 15.121 1.00 87.31 357 LEU A CA 1
ATOM 2849 C C . LEU A 1 357 ? -21.702 -11.512 14.066 1.00 87.31 357 LEU A C 1
ATOM 2851 O O . LEU A 1 357 ? -22.423 -12.092 13.252 1.00 87.31 357 LEU A O 1
ATOM 2855 N N . ASP A 1 358 ? -20.381 -11.698 14.102 1.00 89.62 358 ASP A N 1
ATOM 2856 C CA . ASP A 1 358 ? -19.693 -12.620 13.196 1.00 89.62 358 ASP A CA 1
ATOM 2857 C C . ASP A 1 358 ? -20.108 -14.081 13.450 1.00 89.62 358 ASP A C 1
ATOM 2859 O O . ASP A 1 358 ? -20.410 -14.815 12.508 1.00 89.62 358 ASP A O 1
ATOM 2863 N N . LEU A 1 359 ? -20.200 -14.516 14.710 1.00 90.12 359 LEU A N 1
ATOM 2864 C CA . LEU A 1 359 ? -20.631 -15.879 15.047 1.00 90.12 359 LEU A CA 1
ATOM 2865 C C . LEU A 1 359 ? -22.104 -16.139 14.698 1.00 90.12 359 LEU A C 1
ATOM 2867 O O . LEU A 1 359 ? -22.440 -17.261 14.305 1.00 90.12 359 LEU A O 1
ATOM 2871 N N . LEU A 1 360 ? -22.970 -15.125 14.812 1.00 86.94 360 LEU A N 1
ATOM 2872 C CA . LEU A 1 360 ? -24.359 -15.175 14.342 1.00 86.94 360 LEU A CA 1
ATOM 2873 C C . LEU A 1 360 ? -24.409 -15.343 12.823 1.00 86.94 360 LEU A C 1
ATOM 2875 O O . LEU A 1 360 ? -25.136 -16.199 12.317 1.00 86.94 360 LEU A O 1
ATOM 2879 N N . HIS A 1 361 ? -23.606 -14.565 12.093 1.00 86.44 361 HIS A N 1
ATOM 2880 C CA . HIS A 1 361 ? -23.527 -14.637 10.636 1.00 86.44 361 HIS A CA 1
ATOM 2881 C C . HIS A 1 361 ? -23.119 -16.037 10.154 1.00 86.44 361 HIS A C 1
ATOM 2883 O O . HIS A 1 361 ? -23.753 -16.596 9.259 1.00 86.44 361 HIS A O 1
ATOM 2889 N N . TYR A 1 362 ? -22.120 -16.643 10.803 1.00 88.06 362 TYR A N 1
ATOM 2890 C CA . TYR A 1 362 ? -21.668 -18.005 10.503 1.00 88.06 362 TYR A CA 1
ATOM 2891 C C . TYR A 1 362 ? -22.533 -19.113 11.137 1.00 88.06 362 TYR A C 1
ATOM 2893 O O . TYR A 1 362 ? -22.217 -20.291 10.985 1.00 88.06 362 TYR A O 1
ATOM 2901 N N . ARG A 1 363 ? -23.635 -18.772 11.824 1.00 86.19 363 ARG A N 1
ATOM 2902 C CA . ARG A 1 363 ? -24.570 -19.712 12.480 1.00 86.19 363 ARG A CA 1
ATOM 2903 C C . ARG A 1 363 ? -23.928 -20.616 13.541 1.00 86.19 363 ARG A C 1
ATOM 2905 O O . ARG A 1 363 ? -24.403 -21.725 13.795 1.00 86.19 363 ARG A O 1
ATOM 2912 N N . HIS A 1 364 ? -22.864 -20.153 14.191 1.00 85.44 364 HIS A N 1
ATOM 2913 C CA . HIS A 1 364 ? -22.282 -20.852 15.341 1.00 85.44 364 HIS A CA 1
ATOM 2914 C C . HIS A 1 364 ? -23.057 -20.586 16.634 1.00 85.44 364 HIS A C 1
ATOM 2916 O O . HIS A 1 364 ? -23.058 -21.431 17.530 1.00 85.44 364 HIS A O 1
ATOM 2922 N N . ILE A 1 365 ? -23.745 -19.447 16.707 1.00 86.81 365 ILE A N 1
ATOM 2923 C CA . ILE A 1 365 ? -24.639 -19.083 17.804 1.00 86.81 365 ILE A CA 1
ATOM 2924 C C . ILE A 1 365 ? -26.023 -18.724 17.258 1.00 86.81 365 ILE A C 1
ATOM 2926 O O . ILE A 1 365 ? -26.137 -18.286 16.113 1.00 86.81 365 ILE A O 1
ATOM 2930 N N . ASP A 1 366 ? -27.056 -18.921 18.072 1.00 82.06 366 ASP A N 1
ATOM 2931 C CA . ASP A 1 366 ? -28.441 -18.616 17.712 1.00 82.06 366 ASP A CA 1
ATOM 2932 C C . ASP A 1 366 ? -28.880 -17.306 18.386 1.00 82.06 366 ASP A C 1
ATOM 2934 O O . ASP A 1 366 ? -28.613 -17.071 19.569 1.00 82.06 366 ASP A O 1
ATOM 2938 N N . ARG A 1 367 ? -29.568 -16.436 17.636 1.00 64.56 367 ARG A N 1
ATOM 2939 C CA . ARG A 1 367 ? -30.175 -15.222 18.195 1.00 64.56 367 ARG A CA 1
ATOM 2940 C C . ARG A 1 367 ? -31.392 -15.644 19.014 1.00 64.56 367 ARG A C 1
ATOM 2942 O O . ARG A 1 367 ? -32.337 -16.200 18.459 1.00 64.56 367 ARG A O 1
ATOM 2949 N N . ARG A 1 368 ? -31.387 -15.399 20.326 1.00 55.19 368 ARG A N 1
ATOM 2950 C CA . ARG A 1 368 ? -32.645 -15.397 21.086 1.00 55.19 368 ARG A CA 1
ATOM 2951 C C . ARG A 1 368 ? -33.375 -14.100 20.758 1.00 55.19 368 ARG A C 1
ATOM 2953 O O . ARG A 1 368 ? -32.760 -13.043 20.793 1.00 55.19 368 ARG A O 1
ATOM 2960 N N . ASP A 1 369 ? -34.650 -14.204 20.422 1.00 46.22 369 ASP A N 1
ATOM 2961 C CA . ASP A 1 369 ? -35.488 -13.081 20.000 1.00 46.22 369 ASP A CA 1
ATOM 2962 C C . ASP A 1 369 ? -36.846 -13.127 20.747 1.00 46.22 369 ASP A C 1
ATOM 2964 O O . ASP A 1 369 ? -37.182 -14.177 21.309 1.00 46.22 369 ASP A O 1
ATOM 2968 N N . PRO A 1 370 ? -37.625 -12.022 20.771 1.00 48.66 370 PRO A N 1
ATOM 2969 C CA . PRO A 1 370 ? -37.553 -10.933 19.807 1.00 48.66 370 PRO A CA 1
ATOM 2970 C C . PRO A 1 370 ? -36.915 -9.657 20.342 1.00 48.66 370 PRO A C 1
ATOM 2972 O O . PRO A 1 370 ? -37.172 -9.238 21.468 1.00 48.66 370 PRO A O 1
ATOM 2975 N N . ALA A 1 371 ? -36.117 -9.047 19.464 1.00 40.84 371 ALA A N 1
ATOM 2976 C CA . ALA A 1 371 ? -35.896 -7.620 19.323 1.00 40.84 371 ALA A CA 1
ATOM 2977 C C . ALA A 1 371 ? -36.775 -6.794 20.266 1.00 40.84 371 ALA A C 1
ATOM 2979 O O . ALA A 1 371 ? -37.985 -6.668 20.060 1.00 40.84 371 ALA A O 1
ATOM 2980 N N . ILE A 1 372 ? -36.140 -6.173 21.260 1.00 35.62 372 ILE A N 1
ATOM 2981 C CA . ILE A 1 372 ? -36.683 -4.943 21.825 1.00 35.62 372 ILE A CA 1
ATOM 2982 C C . ILE A 1 372 ? -37.009 -4.079 20.596 1.00 35.62 372 ILE A C 1
ATOM 2984 O O . ILE A 1 372 ? -36.121 -3.923 19.742 1.00 35.62 372 ILE A O 1
ATOM 2988 N N . PRO A 1 373 ? -38.258 -3.598 20.418 1.00 32.81 373 PRO A N 1
ATOM 2989 C CA . PRO A 1 373 ? -38.529 -2.640 19.361 1.00 32.81 373 PRO A CA 1
ATOM 2990 C C . PRO A 1 373 ? -37.466 -1.567 19.509 1.00 32.81 373 PRO A C 1
ATOM 2992 O O . PRO A 1 373 ? -37.164 -1.171 20.635 1.00 32.81 373 PRO A O 1
ATOM 2995 N N . VAL A 1 374 ? -36.842 -1.167 18.404 1.00 38.25 374 VAL A N 1
ATOM 2996 C CA . VAL A 1 374 ? -35.971 0.003 18.400 1.00 38.25 374 VAL A CA 1
ATOM 2997 C C . VAL A 1 374 ? -36.877 1.152 18.833 1.00 38.25 374 VAL A C 1
ATOM 2999 O O . VAL A 1 374 ? -37.533 1.783 18.010 1.00 38.25 374 VAL A O 1
ATOM 3002 N N . ALA A 1 375 ? -37.005 1.354 20.148 1.00 33.72 375 ALA A N 1
ATOM 3003 C CA . ALA A 1 375 ? -37.491 2.579 20.723 1.00 33.72 375 ALA A CA 1
ATOM 3004 C C . ALA A 1 375 ? -36.673 3.634 20.006 1.00 33.72 375 ALA A C 1
ATOM 3006 O O . ALA A 1 375 ? -35.474 3.431 19.818 1.00 33.72 375 ALA A O 1
ATOM 3007 N N . HIS A 1 376 ? -37.324 4.669 19.495 1.00 35.69 376 HIS A N 1
ATOM 3008 C CA . HIS A 1 376 ? -36.632 5.794 18.896 1.00 35.69 376 HIS A CA 1
ATOM 3009 C C . HIS A 1 376 ? -35.582 6.288 19.897 1.00 35.69 376 HIS A C 1
ATOM 3011 O O . HIS A 1 376 ? -35.893 7.037 20.820 1.00 35.69 376 HIS A O 1
ATOM 3017 N N . TRP A 1 377 ? -34.357 5.785 19.767 1.00 32.78 377 TRP A N 1
ATOM 3018 C CA . TRP A 1 377 ? -33.226 6.219 20.549 1.00 32.78 377 TRP A CA 1
ATOM 3019 C C . TRP A 1 377 ? -32.955 7.609 20.007 1.00 32.78 377 TRP A C 1
ATOM 3021 O O . TRP A 1 377 ? -32.642 7.764 18.828 1.00 32.78 377 TRP A O 1
ATOM 3031 N N . GLN A 1 378 ? -33.175 8.627 20.833 1.00 34.00 378 GLN A N 1
ATOM 3032 C CA . GLN A 1 378 ? -32.654 9.953 20.539 1.00 34.00 378 GLN A CA 1
ATOM 3033 C C . GLN A 1 378 ? -31.143 9.785 20.342 1.00 34.00 378 GLN A C 1
ATOM 3035 O O . GLN A 1 378 ? -30.455 9.324 21.252 1.00 34.00 378 GLN A O 1
ATOM 3040 N N . GLU A 1 379 ? -30.653 10.093 19.140 1.00 40.97 379 GLU A N 1
ATOM 3041 C CA . GLU A 1 379 ? -29.269 9.875 18.683 1.00 40.97 379 GLU A CA 1
ATOM 3042 C C . GLU A 1 379 ? -28.210 10.631 19.512 1.00 40.97 379 GLU A C 1
ATOM 3044 O O . GLU A 1 379 ? -27.013 10.472 19.289 1.00 40.97 379 GLU A O 1
ATOM 3049 N N . ASP A 1 380 ? -28.614 11.402 20.522 1.00 39.59 380 ASP A N 1
ATOM 3050 C CA . ASP A 1 380 ? -27.787 12.469 21.076 1.00 39.59 380 ASP A CA 1
ATOM 3051 C C . ASP A 1 380 ? -26.928 12.110 22.306 1.00 39.59 380 ASP A C 1
ATOM 3053 O O . ASP A 1 380 ? -26.235 12.992 22.810 1.00 39.59 380 ASP A O 1
ATOM 3057 N N . VAL A 1 381 ? -26.914 10.874 22.843 1.00 47.97 381 VAL A N 1
ATOM 3058 C CA . VAL A 1 381 ? -26.182 10.626 24.122 1.00 47.97 381 VAL A CA 1
ATOM 3059 C C . VAL A 1 381 ? -25.425 9.293 24.253 1.00 47.97 381 VAL A C 1
ATOM 3061 O O . VAL A 1 381 ? -24.727 9.097 25.249 1.00 47.97 381 VAL A O 1
ATOM 3064 N N . ILE A 1 382 ? -25.475 8.369 23.288 1.00 46.09 382 ILE A N 1
ATOM 3065 C CA . ILE A 1 382 ? -24.808 7.060 23.446 1.00 46.09 382 ILE A CA 1
ATOM 3066 C C . ILE A 1 382 ? -23.549 6.993 22.567 1.00 46.09 382 ILE A C 1
ATOM 3068 O O . ILE A 1 382 ? -23.660 7.034 21.342 1.00 46.09 382 ILE A O 1
ATOM 3072 N N . PRO A 1 383 ? -22.341 6.871 23.154 1.00 48.62 383 PRO A N 1
ATOM 3073 C CA . PRO A 1 383 ? -21.123 6.668 22.382 1.00 48.62 383 PRO A CA 1
ATOM 3074 C C . PRO A 1 383 ? -21.231 5.420 21.489 1.00 48.62 383 PRO A C 1
ATOM 3076 O O . PRO A 1 383 ? -21.775 4.412 21.941 1.00 48.62 383 PRO A O 1
ATOM 3079 N N . PRO A 1 384 ? -20.630 5.399 20.286 1.00 46.91 384 PRO A N 1
ATOM 3080 C CA . PRO A 1 384 ? -20.743 4.290 19.323 1.00 46.91 384 PRO A CA 1
ATOM 3081 C C . PRO A 1 384 ? -20.202 2.929 19.814 1.00 46.91 384 PRO A C 1
ATOM 3083 O O . PRO A 1 384 ? -20.304 1.929 19.112 1.00 46.91 384 PRO A O 1
ATOM 3086 N N . PHE A 1 385 ? -19.619 2.876 21.014 1.00 51.00 385 PHE A N 1
ATOM 3087 C CA . PHE A 1 385 ? -19.108 1.677 21.686 1.00 51.00 385 PHE A CA 1
ATOM 3088 C C . PHE A 1 385 ? -19.887 1.304 22.962 1.00 51.00 385 PHE A C 1
ATOM 3090 O O . PHE A 1 385 ? -19.637 0.248 23.549 1.00 51.00 385 PHE A O 1
ATOM 3097 N N . ALA A 1 386 ? -20.815 2.151 23.414 1.00 40.47 386 ALA A N 1
ATOM 3098 C CA . ALA A 1 386 ? -21.620 1.949 24.612 1.00 40.47 386 ALA A CA 1
ATOM 3099 C C . ALA A 1 386 ? -22.895 1.163 24.276 1.00 40.47 386 ALA A C 1
ATOM 3101 O O . ALA A 1 386 ? -24.007 1.663 24.386 1.00 40.47 386 ALA A O 1
ATOM 3102 N N . PHE A 1 387 ? -22.736 -0.090 23.853 1.00 46.91 387 PHE A N 1
ATOM 3103 C CA . PHE A 1 387 ? -23.869 -1.004 23.744 1.00 46.91 387 PHE A CA 1
ATOM 3104 C C . PHE A 1 387 ? -24.165 -1.591 25.128 1.00 46.91 387 PHE A C 1
ATOM 3106 O O . PHE A 1 387 ? -23.312 -2.261 25.726 1.00 46.91 387 PHE A O 1
ATOM 3113 N N . GLU A 1 388 ? -25.363 -1.333 25.655 1.00 38.00 388 GLU A N 1
ATOM 3114 C CA . GLU A 1 388 ? -25.893 -2.081 26.792 1.00 38.00 388 GLU A CA 1
ATOM 3115 C C . GLU A 1 388 ? -26.063 -3.538 26.347 1.00 38.00 388 GLU A C 1
ATOM 3117 O O . GLU A 1 388 ? -26.844 -3.854 25.455 1.00 38.00 388 GLU A O 1
ATOM 3122 N N . SER A 1 389 ? -25.258 -4.440 26.909 1.00 35.72 389 SER A N 1
ATOM 3123 C CA . SER A 1 389 ? -25.507 -5.869 26.758 1.00 35.72 389 SER A CA 1
ATOM 3124 C C . SER A 1 389 ? -26.678 -6.239 27.657 1.00 35.72 389 SER A C 1
ATOM 3126 O O . SER A 1 389 ? -26.606 -5.935 28.850 1.00 35.72 389 SER A O 1
ATOM 3128 N N . ASP A 1 390 ? -27.682 -6.923 27.107 1.00 34.59 390 ASP A N 1
ATOM 3129 C CA . ASP A 1 390 ? -28.786 -7.515 27.866 1.00 34.59 390 ASP A CA 1
ATOM 3130 C C . ASP A 1 390 ? -28.294 -8.165 29.168 1.00 34.59 390 ASP A C 1
ATOM 3132 O O . ASP A 1 390 ? -27.228 -8.792 29.202 1.00 34.59 390 ASP A O 1
ATOM 3136 N N . ALA A 1 391 ? -29.087 -7.948 30.219 1.00 33.75 391 ALA A N 1
ATOM 3137 C CA . ALA A 1 391 ? -28.819 -8.181 31.631 1.00 33.75 391 ALA A CA 1
ATOM 3138 C C . ALA A 1 391 ? -27.876 -9.350 31.969 1.00 33.75 391 ALA A C 1
ATOM 3140 O O . ALA A 1 391 ? -27.957 -10.458 31.436 1.00 33.75 391 ALA A O 1
ATOM 3141 N N . GLU A 1 392 ? -27.009 -9.069 32.940 1.00 34.19 392 GLU A N 1
ATOM 3142 C CA . GLU A 1 392 ? -26.063 -9.966 33.589 1.00 34.19 392 GLU A CA 1
ATOM 3143 C C . GLU A 1 392 ? -26.727 -11.273 34.053 1.00 34.19 392 GLU A C 1
ATOM 3145 O O . GLU A 1 392 ? -27.233 -11.378 35.165 1.00 34.19 392 GLU A O 1
ATOM 3150 N N . ALA A 1 393 ? -26.685 -12.311 33.220 1.00 34.06 393 ALA A N 1
ATOM 3151 C CA . ALA A 1 393 ? -26.821 -13.675 33.704 1.00 34.06 393 ALA A CA 1
ATOM 3152 C C . ALA A 1 393 ? -25.446 -14.125 34.218 1.00 34.06 393 ALA A C 1
ATOM 3154 O O . ALA A 1 393 ? -24.468 -14.201 33.466 1.00 34.06 393 ALA A O 1
ATOM 3155 N N . GLU A 1 394 ? -25.353 -14.356 35.523 1.00 33.78 394 GLU A N 1
ATOM 3156 C CA . GLU A 1 394 ? -24.195 -14.955 36.174 1.00 33.78 394 GLU A CA 1
ATOM 3157 C C . GLU A 1 394 ? -23.902 -16.332 35.551 1.00 33.78 394 GLU A C 1
ATOM 3159 O O . GLU A 1 394 ? -24.730 -17.235 35.600 1.00 33.78 394 GLU A O 1
ATOM 3164 N N . ASP A 1 395 ? -22.735 -16.491 34.922 1.00 38.47 395 ASP A N 1
ATOM 3165 C CA . ASP A 1 395 ? -22.198 -17.798 34.540 1.00 38.47 395 ASP A CA 1
ATOM 3166 C C . ASP A 1 395 ? -20.973 -18.055 35.438 1.00 38.47 395 ASP A C 1
ATOM 3168 O O . ASP A 1 395 ? -20.032 -17.252 35.451 1.00 38.47 395 ASP A O 1
ATOM 3172 N N . GLU A 1 396 ? -21.019 -19.144 36.213 1.00 31.22 396 GLU A N 1
ATOM 3173 C CA . GLU A 1 396 ? -19.959 -19.572 37.134 1.00 31.22 396 GLU A CA 1
ATOM 3174 C C . GLU A 1 396 ? -18.635 -19.913 36.416 1.00 31.22 396 GLU A C 1
ATOM 3176 O O . GLU A 1 396 ? -18.639 -20.380 35.270 1.00 31.22 396 GLU A O 1
ATOM 3181 N N . PRO A 1 397 ? -17.476 -19.705 37.071 1.00 32.38 397 PRO A N 1
ATOM 3182 C CA . PRO A 1 397 ? -16.174 -19.974 36.474 1.00 32.38 397 PRO A CA 1
ATOM 3183 C C . PRO A 1 397 ? -15.857 -21.478 36.427 1.00 32.38 397 PRO A C 1
ATOM 3185 O O . PRO A 1 397 ? -15.814 -22.154 37.450 1.00 32.38 397 PRO A O 1
ATOM 3188 N N . ALA A 1 398 ? -15.531 -21.987 35.236 1.00 34.00 398 ALA A N 1
ATOM 3189 C CA . ALA A 1 398 ? -14.929 -23.310 35.083 1.00 34.00 398 ALA A CA 1
ATOM 3190 C C . ALA A 1 398 ? -13.430 -23.279 35.440 1.00 34.00 398 ALA A C 1
ATOM 3192 O O . ALA A 1 398 ? -12.677 -22.415 34.982 1.00 34.00 398 ALA A O 1
ATOM 3193 N N . THR A 1 399 ? -13.016 -24.244 36.257 1.00 31.27 399 THR A N 1
ATOM 3194 C CA . THR A 1 399 ? -11.646 -24.509 36.718 1.00 31.27 399 THR A CA 1
ATOM 3195 C C . THR A 1 399 ? -10.713 -24.848 35.539 1.00 31.27 399 THR A C 1
ATOM 3197 O O . THR A 1 399 ? -11.128 -25.579 34.638 1.00 31.27 399 THR A O 1
ATOM 3200 N N . PRO A 1 400 ? -9.457 -24.361 35.506 1.00 31.56 400 PRO A N 1
ATOM 3201 C CA . PRO A 1 400 ? -8.505 -24.730 34.455 1.00 31.56 400 PRO A CA 1
ATOM 3202 C C . PRO A 1 400 ? -8.018 -26.185 34.626 1.00 31.56 400 PRO A C 1
ATOM 3204 O O . PRO A 1 400 ? -7.819 -26.616 35.765 1.00 31.56 400 PRO A O 1
ATOM 3207 N N . PRO A 1 401 ? -7.791 -26.954 33.542 1.00 33.41 401 PRO A N 1
ATOM 3208 C CA . PRO A 1 401 ? -7.257 -28.305 33.661 1.00 33.41 401 PRO A CA 1
ATOM 3209 C C . PRO A 1 401 ? -5.773 -28.278 34.050 1.00 33.41 401 PRO A C 1
ATOM 3211 O O . PRO A 1 401 ? -4.973 -27.524 33.494 1.00 33.41 401 PRO A O 1
ATOM 3214 N N . ALA A 1 402 ? -5.436 -29.117 35.029 1.00 28.41 402 ALA A N 1
ATOM 3215 C CA . ALA A 1 402 ? -4.086 -29.362 35.514 1.00 28.41 402 ALA A CA 1
ATOM 3216 C C . ALA A 1 402 ? -3.221 -30.097 34.473 1.00 28.41 402 ALA A C 1
ATOM 3218 O O . ALA A 1 402 ? -3.722 -30.857 33.643 1.00 28.41 402 ALA A O 1
ATOM 3219 N N . ALA A 1 403 ? -1.909 -29.864 34.551 1.00 29.41 403 ALA A N 1
ATOM 3220 C CA . ALA A 1 403 ? -0.877 -30.529 33.759 1.00 29.41 403 ALA A CA 1
ATOM 3221 C C . ALA A 1 403 ? -0.874 -32.063 33.961 1.00 29.41 403 ALA A C 1
ATOM 3223 O O . ALA A 1 403 ? -1.242 -32.532 35.041 1.00 29.41 403 ALA A O 1
ATOM 3224 N N . PRO A 1 404 ? -0.433 -32.856 32.964 1.00 33.09 404 PRO A N 1
ATOM 3225 C CA . PRO A 1 404 ? -0.416 -34.306 33.076 1.00 33.09 404 PRO A CA 1
ATOM 3226 C C . PRO A 1 404 ? 0.812 -34.760 33.875 1.00 33.09 404 PRO A C 1
ATOM 3228 O O . PRO A 1 404 ? 1.945 -34.506 33.473 1.00 33.09 404 PRO A O 1
ATOM 3231 N N . HIS A 1 405 ? 0.580 -35.459 34.985 1.00 27.19 405 HIS A N 1
ATOM 3232 C CA . HIS A 1 405 ? 1.592 -36.282 35.639 1.00 27.19 405 HIS A CA 1
ATOM 3233 C C . HIS A 1 405 ? 1.099 -37.720 35.788 1.00 27.19 405 HIS A C 1
ATOM 3235 O O . HIS A 1 405 ? -0.076 -37.984 36.040 1.00 27.19 405 HIS A O 1
ATOM 3241 N N . ASP A 1 406 ? 2.063 -38.607 35.574 1.00 30.20 406 ASP A N 1
ATOM 3242 C CA . ASP A 1 406 ? 2.026 -40.059 35.507 1.00 30.20 406 ASP A CA 1
ATOM 3243 C C . ASP A 1 406 ? 1.326 -40.752 36.678 1.00 30.20 406 ASP A C 1
ATOM 3245 O O . ASP A 1 406 ? 1.349 -40.264 37.804 1.00 30.20 406 ASP A O 1
ATOM 3249 N N . THR A 1 407 ? 0.806 -41.962 36.439 1.00 25.38 407 THR A N 1
ATOM 3250 C CA . THR A 1 407 ? 1.005 -43.142 37.313 1.00 25.38 407 THR A CA 1
ATOM 3251 C C . THR A 1 407 ? 0.454 -44.434 36.653 1.00 25.38 407 THR A C 1
ATOM 3253 O O . THR A 1 407 ? -0.309 -44.348 35.691 1.00 25.38 407 THR A O 1
ATOM 3256 N N . PRO A 1 408 ? 0.899 -45.637 37.090 1.00 29.48 408 PRO A N 1
ATOM 3257 C CA . PRO A 1 408 ? 1.146 -46.789 36.215 1.00 29.48 408 PRO A CA 1
ATOM 3258 C C . PRO A 1 408 ? 0.272 -48.042 36.471 1.00 29.48 408 PRO A C 1
ATOM 3260 O O . PRO A 1 408 ? -0.403 -48.158 37.485 1.00 29.48 408 PRO A O 1
ATOM 3263 N N . ASN A 1 409 ? 0.385 -49.000 35.536 1.00 27.48 409 ASN A N 1
ATOM 3264 C CA . ASN A 1 409 ? 0.261 -50.473 35.626 1.00 27.48 409 ASN A CA 1
ATOM 3265 C C . ASN A 1 409 ? -0.622 -51.145 36.703 1.00 27.48 409 ASN A C 1
ATOM 3267 O O . ASN A 1 409 ? -0.261 -51.170 37.875 1.00 27.48 409 ASN A O 1
ATOM 3271 N N . ASN A 1 410 ? -1.607 -51.938 36.250 1.00 26.17 410 ASN A N 1
ATOM 3272 C CA . ASN A 1 410 ? -1.661 -53.417 36.381 1.00 26.17 410 ASN A CA 1
ATOM 3273 C C . ASN A 1 410 ? -2.987 -53.927 35.771 1.00 26.17 410 ASN A C 1
ATOM 3275 O O . ASN A 1 410 ? -4.055 -53.487 36.172 1.00 26.17 410 ASN A O 1
ATOM 3279 N N . SER A 1 411 ? -2.981 -54.626 34.634 1.00 25.88 411 SER A N 1
ATOM 3280 C CA . SER A 1 411 ? -2.730 -56.065 34.423 1.00 25.88 411 SER A CA 1
ATOM 3281 C C . SER A 1 411 ? -3.912 -56.981 34.782 1.00 25.88 411 SER A C 1
ATOM 3283 O O . SER A 1 411 ? -4.254 -57.167 35.943 1.00 25.88 411 SER A O 1
ATOM 3285 N N . LEU A 1 412 ? -4.491 -57.609 33.750 1.00 25.41 412 LEU A N 1
ATOM 3286 C CA . LEU A 1 412 ? -4.955 -59.000 33.783 1.00 25.41 412 LEU A CA 1
ATOM 3287 C C . LEU A 1 412 ? -5.109 -59.548 32.348 1.00 25.41 412 LEU A C 1
ATOM 3289 O O . LEU A 1 412 ? -5.858 -59.035 31.524 1.00 25.41 412 LEU A O 1
ATOM 3293 N N . ARG A 1 413 ? -4.289 -60.570 32.097 1.00 24.58 413 ARG A N 1
ATOM 3294 C CA . ARG A 1 413 ? -4.141 -61.497 30.953 1.00 24.58 413 ARG A CA 1
ATOM 3295 C C . ARG A 1 413 ? -5.201 -62.616 31.117 1.00 24.58 413 ARG A C 1
ATOM 3297 O O . ARG A 1 413 ? -5.559 -62.884 32.257 1.00 24.58 413 ARG A O 1
ATOM 3304 N N . LEU A 1 414 ? -5.785 -63.291 30.121 1.00 26.28 414 LEU A N 1
ATOM 3305 C CA . LEU A 1 414 ? -5.282 -64.185 29.053 1.00 26.28 414 LEU A CA 1
ATOM 3306 C C . LEU A 1 414 ? -6.512 -64.547 28.167 1.00 26.28 414 LEU A C 1
ATOM 3308 O O . LEU A 1 414 ? -7.626 -64.591 28.681 1.00 26.28 414 LEU A O 1
ATOM 3312 N N . THR A 1 415 ? -6.421 -64.823 26.866 1.00 26.12 415 THR A N 1
ATOM 3313 C CA . THR A 1 415 ? -5.833 -66.040 26.271 1.00 26.12 415 THR A CA 1
ATOM 3314 C C . THR A 1 415 ? -5.635 -65.864 24.762 1.00 26.12 415 THR A C 1
ATOM 3316 O O . THR A 1 415 ? -6.361 -65.115 24.110 1.00 26.12 415 THR A O 1
ATOM 3319 N N . ASP A 1 416 ? -4.615 -66.559 24.268 1.00 28.17 416 ASP A N 1
ATOM 3320 C CA . ASP A 1 416 ? -4.084 -66.567 22.910 1.00 28.17 416 ASP A CA 1
ATOM 3321 C C . ASP A 1 416 ? -4.841 -67.536 21.984 1.00 28.17 416 ASP A C 1
ATOM 3323 O O . ASP A 1 416 ? -5.246 -68.606 22.427 1.00 28.17 416 ASP A O 1
ATOM 3327 N N . ASP A 1 417 ? -4.937 -67.186 20.699 1.00 26.64 417 ASP A N 1
ATOM 3328 C CA . ASP A 1 417 ? -4.860 -68.121 19.566 1.00 26.64 417 ASP A CA 1
ATOM 3329 C C . ASP A 1 417 ? -4.391 -67.331 18.322 1.00 26.64 417 ASP A C 1
ATOM 3331 O O . ASP A 1 417 ? -5.037 -66.380 17.876 1.00 26.64 417 ASP A O 1
ATOM 3335 N N . GLU A 1 418 ? -3.221 -67.694 17.790 1.00 31.02 418 GLU A N 1
ATOM 3336 C CA . GLU A 1 418 ? -2.610 -67.177 16.549 1.00 31.02 418 GLU A CA 1
ATOM 3337 C C . GLU A 1 418 ? -2.843 -68.198 15.405 1.00 31.02 418 GLU A C 1
ATOM 3339 O O . GLU A 1 418 ? -3.035 -69.379 15.707 1.00 31.02 418 GLU A O 1
ATOM 3344 N N . PRO A 1 419 ? -2.811 -67.826 14.100 1.00 30.88 419 PRO A N 1
ATOM 3345 C CA . PRO A 1 419 ? -1.542 -67.466 13.448 1.00 30.88 419 PRO A CA 1
ATOM 3346 C C . PRO A 1 419 ? -1.614 -66.352 12.372 1.00 30.88 419 PRO A C 1
ATOM 3348 O O . PRO A 1 419 ? -2.566 -66.227 11.601 1.00 30.88 419 PRO A O 1
ATOM 3351 N N . THR A 1 420 ? -0.530 -65.578 12.274 1.00 31.78 420 THR A N 1
ATOM 3352 C CA . THR A 1 420 ? -0.239 -64.544 11.251 1.00 31.78 420 THR A CA 1
ATOM 3353 C C . THR A 1 420 ? -0.156 -65.130 9.815 1.00 31.78 420 THR A C 1
ATOM 3355 O O . THR A 1 420 ? 0.319 -66.258 9.658 1.00 31.78 420 THR A O 1
ATOM 3358 N N . PRO A 1 421 ? -0.545 -64.401 8.734 1.00 30.39 421 PRO A N 1
ATOM 3359 C CA . PRO A 1 421 ? 0.480 -63.686 7.950 1.00 30.39 421 PRO A CA 1
ATOM 3360 C C . PRO A 1 421 ? 0.071 -62.356 7.256 1.00 30.39 421 PRO A C 1
ATOM 3362 O O . PRO A 1 421 ? -1.012 -62.202 6.706 1.00 30.39 421 PRO A O 1
ATOM 3365 N N . ALA A 1 422 ? 1.085 -61.484 7.155 1.00 25.38 422 ALA A N 1
ATOM 3366 C CA . ALA A 1 422 ? 1.419 -60.543 6.069 1.00 25.38 422 ALA A CA 1
ATOM 3367 C C . ALA A 1 422 ? 0.654 -59.206 5.861 1.00 25.38 422 ALA A C 1
ATOM 3369 O O . ALA A 1 422 ? -0.550 -59.125 5.647 1.00 25.38 422 ALA A O 1
ATOM 3370 N N . LYS A 1 423 ? 1.471 -58.137 5.808 1.00 33.66 423 LYS A N 1
ATOM 3371 C CA . LYS A 1 423 ? 1.183 -56.747 5.396 1.00 33.66 423 LYS A CA 1
ATOM 3372 C C . LYS A 1 423 ? 0.475 -56.639 4.031 1.00 33.66 423 LYS A C 1
ATOM 3374 O O . LYS A 1 423 ? 0.962 -57.249 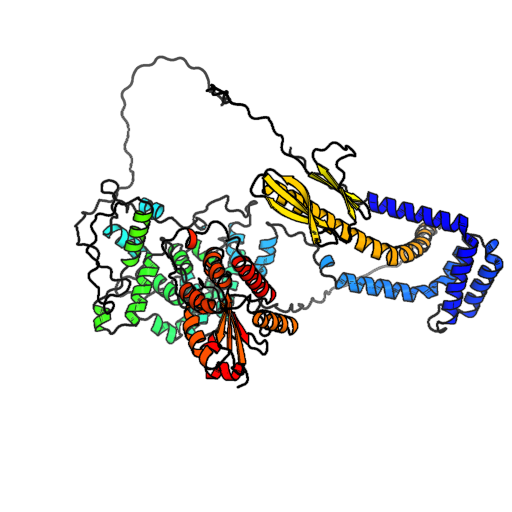3.079 1.00 33.66 423 LYS A O 1
ATOM 3379 N N . PRO A 1 424 ? -0.481 -55.704 3.861 1.00 29.12 424 PRO A N 1
ATOM 3380 C CA . PRO A 1 424 ? -0.904 -55.242 2.539 1.00 29.12 424 PRO A CA 1
ATOM 3381 C C . PRO A 1 424 ? -0.305 -53.875 2.158 1.00 29.12 424 PRO A C 1
ATOM 3383 O O . PRO A 1 424 ? -0.407 -52.893 2.894 1.00 29.12 424 PRO A O 1
ATOM 3386 N N . GLN A 1 425 ? 0.290 -53.821 0.964 1.00 27.08 425 GLN A N 1
ATOM 3387 C CA . GLN A 1 425 ? 0.474 -52.611 0.153 1.00 27.08 425 GLN A CA 1
ATOM 3388 C C . GLN A 1 425 ? -0.870 -52.167 -0.473 1.00 27.08 425 GLN A C 1
ATOM 3390 O O . GLN A 1 425 ? -1.778 -52.989 -0.601 1.00 27.08 425 GLN A O 1
ATOM 3395 N N . PRO A 1 426 ? -1.017 -50.890 -0.880 1.00 28.11 426 PRO A N 1
ATOM 3396 C CA . PRO A 1 426 ? -2.292 -50.334 -1.329 1.00 28.11 426 PRO A CA 1
ATOM 3397 C C . PRO A 1 426 ? -2.591 -50.673 -2.797 1.00 28.11 426 PRO A C 1
ATOM 3399 O O . PRO A 1 426 ? -1.771 -50.418 -3.679 1.00 28.11 426 PRO A O 1
ATOM 3402 N N . ALA A 1 427 ? -3.793 -51.190 -3.065 1.00 24.55 427 ALA A N 1
ATOM 3403 C CA . ALA A 1 427 ? -4.272 -51.511 -4.406 1.00 24.55 427 ALA A CA 1
ATOM 3404 C C . ALA A 1 427 ? -5.565 -50.744 -4.744 1.00 24.55 427 ALA A C 1
ATOM 3406 O O . ALA A 1 427 ? -6.558 -50.809 -4.027 1.00 24.55 427 ALA A O 1
ATOM 3407 N N . THR A 1 428 ? -5.481 -49.998 -5.849 1.00 25.00 428 THR A N 1
ATOM 3408 C CA . THR A 1 428 ? -6.461 -49.860 -6.945 1.00 25.00 428 THR A CA 1
ATOM 3409 C C . THR A 1 428 ? -7.965 -49.908 -6.641 1.00 25.00 428 THR A C 1
ATOM 3411 O O . THR A 1 428 ? -8.528 -50.926 -6.253 1.00 25.00 428 THR A O 1
ATOM 3414 N N . ARG A 1 429 ? -8.626 -48.799 -6.986 1.00 21.80 429 ARG A N 1
ATOM 3415 C CA . ARG A 1 429 ? -10.079 -48.591 -7.037 1.00 21.80 429 ARG A CA 1
ATOM 3416 C C . ARG A 1 429 ? -10.677 -49.257 -8.296 1.00 21.80 429 ARG A C 1
ATOM 3418 O O . ARG A 1 429 ? -10.187 -48.936 -9.378 1.00 21.80 429 ARG A O 1
ATOM 3425 N N . PRO A 1 430 ? -11.697 -50.131 -8.190 1.00 26.58 430 PRO A N 1
ATOM 3426 C CA . PRO A 1 430 ? -12.401 -50.678 -9.343 1.00 26.58 430 PRO A CA 1
ATOM 3427 C C . PRO A 1 430 ? -13.698 -49.921 -9.668 1.00 26.58 430 PRO A C 1
ATOM 3429 O O . PRO A 1 430 ? -14.266 -49.194 -8.849 1.00 26.58 430 PRO A O 1
ATOM 3432 N N . ASP A 1 431 ? -14.102 -50.127 -10.912 1.00 23.83 431 ASP A N 1
ATOM 3433 C CA . ASP A 1 431 ? -15.153 -49.484 -11.685 1.00 23.83 431 ASP A CA 1
ATOM 3434 C C . ASP A 1 431 ? -16.604 -49.871 -11.326 1.00 23.83 431 ASP A C 1
ATOM 3436 O O . ASP A 1 431 ? -16.888 -50.977 -10.881 1.00 23.83 431 ASP A O 1
ATOM 3440 N N . HIS A 1 432 ? -17.491 -48.911 -11.621 1.00 26.66 432 HIS A N 1
ATOM 3441 C CA . HIS A 1 432 ? -18.860 -48.986 -12.160 1.00 26.66 432 HIS A CA 1
ATOM 3442 C C . HIS A 1 432 ? -19.908 -49.993 -11.625 1.00 26.66 432 HIS A C 1
ATOM 3444 O O . HIS A 1 432 ? -19.805 -51.203 -11.788 1.00 26.66 432 HIS A O 1
ATOM 3450 N N . LEU A 1 433 ? -21.049 -49.432 -11.189 1.00 24.97 433 LEU A N 1
ATOM 3451 C CA . LEU A 1 433 ? -22.377 -50.052 -11.274 1.00 24.97 433 LEU A CA 1
ATOM 3452 C C . LEU A 1 433 ? -23.384 -49.014 -11.799 1.00 24.97 433 LEU A C 1
ATOM 3454 O O . LEU A 1 433 ? -23.434 -47.874 -11.337 1.00 24.97 433 LEU A O 1
ATOM 3458 N N . GLU A 1 434 ? -24.092 -49.422 -12.846 1.00 22.95 434 GLU A N 1
ATOM 3459 C CA . GLU A 1 434 ? -24.947 -48.640 -13.735 1.00 22.95 434 GLU A CA 1
ATOM 3460 C C . GLU A 1 434 ? -26.294 -48.249 -13.109 1.00 22.95 434 GLU A C 1
ATOM 3462 O O . GLU A 1 434 ? -26.885 -49.004 -12.340 1.00 22.95 434 GLU A O 1
ATOM 3467 N N . LEU A 1 435 ? -26.843 -47.113 -13.551 1.00 24.75 435 LEU A N 1
ATOM 3468 C CA . LEU A 1 435 ? -28.286 -46.874 -13.580 1.00 24.75 435 LEU A CA 1
ATOM 3469 C C . LEU A 1 435 ? -28.639 -46.178 -14.898 1.00 24.75 435 LEU A C 1
ATOM 3471 O O . LEU A 1 435 ? -28.302 -45.021 -15.147 1.00 24.75 435 LEU A O 1
ATOM 3475 N N . SER A 1 436 ? -29.283 -46.954 -15.762 1.00 21.25 436 SER A N 1
ATOM 3476 C CA . SER A 1 436 ? -29.796 -46.584 -17.072 1.00 21.25 436 SER A CA 1
ATOM 3477 C C . SER A 1 436 ? -31.018 -45.666 -16.970 1.00 21.25 436 SER A C 1
ATOM 3479 O O . SER A 1 436 ? -32.007 -46.022 -16.332 1.00 21.25 436 SER A O 1
ATOM 3481 N N . SER A 1 437 ? -31.023 -44.561 -17.716 1.00 25.27 437 SER A N 1
ATOM 3482 C CA . SER A 1 437 ? -32.239 -44.101 -18.397 1.00 25.27 437 SER A CA 1
ATOM 3483 C C . SER A 1 437 ? -31.868 -43.474 -19.744 1.00 25.27 437 SER A C 1
ATOM 3485 O O . SER A 1 437 ? -30.975 -42.639 -19.868 1.00 25.27 437 SER A O 1
ATOM 3487 N N . SER A 1 438 ? -32.499 -44.009 -20.781 1.00 23.66 438 SER A N 1
ATOM 3488 C CA . SER A 1 438 ? -32.243 -43.818 -22.204 1.00 23.66 438 SER A CA 1
ATOM 3489 C C . SER A 1 438 ? -32.736 -42.470 -22.737 1.00 23.66 438 SER A C 1
ATOM 3491 O O . SER A 1 438 ? -33.873 -42.089 -22.469 1.00 23.66 438 SER A O 1
ATOM 3493 N N . GLY A 1 439 ? -31.944 -41.823 -23.602 1.00 23.50 439 GLY A N 1
ATOM 3494 C CA . GLY A 1 439 ? -32.414 -40.715 -24.442 1.00 23.50 439 GLY A CA 1
ATOM 3495 C C . GLY A 1 439 ? -31.306 -39.929 -25.155 1.00 23.50 439 GLY A C 1
ATOM 3496 O O . GLY A 1 439 ? -31.005 -38.811 -24.760 1.00 23.50 439 GLY A O 1
ATOM 3497 N N . ASN A 1 440 ? -30.697 -40.535 -26.183 1.00 31.38 440 ASN A N 1
ATOM 3498 C CA . ASN A 1 440 ? -29.880 -39.960 -27.271 1.00 31.38 440 ASN A CA 1
ATOM 3499 C C . ASN A 1 440 ? -29.254 -38.556 -27.097 1.00 31.38 440 ASN A C 1
ATOM 3501 O O . ASN A 1 440 ? -29.922 -37.533 -27.247 1.00 31.38 440 ASN A O 1
ATOM 3505 N N . ARG A 1 441 ? -27.915 -38.494 -27.020 1.00 24.44 441 ARG A N 1
ATOM 3506 C CA . ARG A 1 441 ? -27.157 -37.311 -27.467 1.00 24.44 441 ARG A CA 1
ATOM 3507 C C . ARG A 1 441 ? -25.813 -37.721 -28.083 1.00 24.44 441 ARG A C 1
ATOM 3509 O O . ARG A 1 441 ? -25.013 -38.397 -27.446 1.00 24.44 441 ARG A O 1
ATOM 3516 N N . CYS A 1 442 ? -25.602 -37.341 -29.345 1.00 26.06 442 CYS A N 1
ATOM 3517 C CA . CYS A 1 442 ? -24.377 -37.563 -30.119 1.00 26.06 442 CYS A CA 1
ATOM 3518 C C . CYS A 1 442 ? -23.103 -37.161 -29.357 1.00 26.06 442 CYS A C 1
ATOM 3520 O O . CYS A 1 442 ? -23.042 -36.076 -28.780 1.00 26.06 442 CYS A O 1
ATOM 3522 N N . LYS A 1 443 ? -22.048 -37.981 -29.464 1.00 34.19 443 LYS A N 1
ATOM 3523 C CA . LYS A 1 443 ? -20.664 -37.588 -29.152 1.00 34.19 443 LYS A CA 1
ATOM 3524 C C . LYS A 1 443 ? -20.260 -36.394 -30.035 1.00 34.19 443 LYS A C 1
ATOM 3526 O O . LYS A 1 443 ? -20.263 -36.528 -31.256 1.00 34.19 443 LYS A O 1
ATOM 3531 N N . ARG A 1 444 ? -19.870 -35.262 -29.442 1.00 32.12 444 ARG A N 1
ATOM 3532 C CA . ARG A 1 444 ? -19.144 -34.173 -30.124 1.00 32.12 444 ARG A CA 1
ATOM 3533 C C . ARG A 1 444 ? -17.771 -33.998 -29.479 1.00 32.12 444 ARG A C 1
ATOM 3535 O O . ARG A 1 444 ? -17.674 -33.822 -28.269 1.00 32.12 444 ARG A O 1
ATOM 3542 N N . GLY A 1 445 ? -16.720 -34.115 -30.290 1.00 37.19 445 GLY A N 1
ATOM 3543 C CA . GLY A 1 445 ? -15.347 -33.789 -29.906 1.00 37.19 445 GLY A CA 1
ATOM 3544 C C . GLY A 1 445 ? -15.119 -32.275 -29.929 1.00 37.19 445 GLY A C 1
ATOM 3545 O O . GLY A 1 445 ? -15.745 -31.566 -30.711 1.00 37.19 445 GLY A O 1
ATOM 3546 N N . SER A 1 446 ? -14.231 -31.781 -29.067 1.00 45.88 446 SER A N 1
ATOM 3547 C CA . SER A 1 446 ? -13.862 -30.364 -28.979 1.00 45.88 446 SER A CA 1
ATOM 3548 C C . SER A 1 446 ? -13.095 -29.894 -30.226 1.00 45.88 446 SER A C 1
ATOM 3550 O O . SER A 1 446 ? -12.027 -30.436 -30.519 1.00 45.88 446 SER A O 1
ATOM 3552 N N . MET A 1 447 ? -13.602 -28.867 -30.911 1.00 54.22 447 MET A N 1
ATOM 3553 C CA . MET A 1 447 ? -13.028 -28.289 -32.136 1.00 54.22 447 MET A CA 1
ATOM 3554 C C . MET A 1 447 ? -11.716 -27.529 -31.855 1.00 54.22 447 MET A C 1
ATOM 3556 O O . MET A 1 447 ? -11.666 -26.696 -30.947 1.00 54.22 447 MET A O 1
ATOM 3560 N N . LYS A 1 448 ? -10.642 -27.773 -32.626 1.00 57.94 448 LYS A N 1
ATOM 3561 C CA . LYS A 1 448 ? -9.325 -27.111 -32.436 1.00 57.94 448 LYS A CA 1
ATOM 3562 C C . LYS A 1 448 ? -8.927 -26.266 -33.651 1.00 57.94 448 LYS A C 1
ATOM 3564 O O . LYS A 1 448 ? -8.702 -26.798 -34.738 1.00 57.94 448 LYS A O 1
ATOM 3569 N N . LEU A 1 449 ? -8.783 -24.949 -33.457 1.00 67.25 449 LEU A N 1
ATOM 3570 C CA . LEU A 1 449 ? -8.445 -23.989 -34.519 1.00 67.25 449 LEU A CA 1
ATOM 3571 C C . LEU A 1 449 ? -6.924 -23.894 -34.745 1.00 67.25 449 LEU A C 1
ATOM 3573 O O . LEU A 1 449 ? -6.164 -23.564 -33.833 1.00 67.25 449 LEU A O 1
ATOM 3577 N N . THR A 1 450 ? -6.474 -24.125 -35.978 1.00 66.19 450 THR A N 1
ATOM 3578 C CA . THR A 1 450 ? -5.069 -23.991 -36.390 1.00 66.19 450 THR A CA 1
ATOM 3579 C C . THR A 1 450 ? -4.872 -22.728 -37.226 1.00 66.19 450 THR A C 1
ATOM 3581 O O . THR A 1 450 ? -5.528 -22.540 -38.251 1.00 66.19 450 THR A O 1
ATOM 3584 N N . VAL A 1 451 ? -3.932 -21.875 -36.799 1.00 69.56 451 VAL A N 1
ATOM 3585 C CA . VAL A 1 451 ? -3.643 -20.569 -37.414 1.00 69.56 451 VAL A CA 1
ATOM 3586 C C . VAL A 1 451 ? -2.264 -20.587 -38.071 1.00 69.56 451 VAL A C 1
ATOM 3588 O O . VAL A 1 451 ? -1.244 -20.729 -37.387 1.00 69.56 451 VAL A O 1
ATOM 3591 N N . LYS A 1 452 ? -2.215 -20.398 -39.393 1.00 69.31 452 LYS A N 1
ATOM 3592 C CA . LYS A 1 452 ? -0.967 -20.233 -40.155 1.00 69.31 452 LYS A CA 1
ATOM 3593 C C . LYS A 1 452 ? -0.921 -18.868 -40.831 1.00 69.31 452 LYS A C 1
ATOM 3595 O O . LYS A 1 452 ? -1.940 -18.262 -41.127 1.00 69.31 452 LYS A O 1
ATOM 3600 N N . THR A 1 453 ? 0.287 -18.374 -41.066 1.00 64.50 453 THR A N 1
ATOM 3601 C CA . THR A 1 453 ? 0.524 -17.076 -41.714 1.00 64.50 453 THR A CA 1
ATOM 3602 C C . THR A 1 453 ? 1.636 -17.243 -42.733 1.00 64.50 453 THR A C 1
ATOM 3604 O O . THR A 1 453 ? 2.672 -17.807 -42.381 1.00 64.50 453 THR A O 1
ATOM 3607 N N . ASP A 1 454 ? 1.424 -16.745 -43.945 1.00 60.53 454 ASP A N 1
ATOM 3608 C CA . ASP A 1 454 ? 2.458 -16.571 -44.966 1.00 60.53 454 ASP A CA 1
ATOM 3609 C C . ASP A 1 454 ? 2.549 -15.084 -45.342 1.00 60.53 454 ASP A C 1
ATOM 3611 O O . ASP A 1 454 ? 1.619 -14.337 -45.066 1.00 60.53 454 ASP A O 1
ATOM 3615 N N . ARG A 1 455 ? 3.676 -14.654 -45.921 1.00 58.31 455 ARG A N 1
ATOM 3616 C CA . ARG A 1 455 ? 4.129 -13.282 -46.257 1.00 58.31 455 ARG A CA 1
ATOM 3617 C C . ARG A 1 455 ? 3.096 -12.143 -46.168 1.00 58.31 455 ARG A C 1
ATOM 3619 O O . ARG A 1 455 ? 3.404 -11.133 -45.532 1.00 58.31 455 ARG A O 1
ATOM 3626 N N . ASN A 1 456 ? 1.918 -12.284 -46.786 1.00 58.72 456 ASN A N 1
ATOM 3627 C CA . ASN A 1 456 ? 0.833 -11.300 -46.718 1.00 58.72 456 ASN A CA 1
ATOM 3628 C C . ASN A 1 456 ? -0.571 -11.859 -46.382 1.00 58.72 456 ASN A C 1
ATOM 3630 O O . ASN A 1 456 ? -1.533 -11.092 -46.391 1.00 58.72 456 ASN A O 1
ATOM 3634 N N . THR A 1 457 ? -0.697 -13.151 -46.059 1.00 60.06 457 THR A N 1
ATOM 3635 C CA . THR A 1 457 ? -1.981 -13.867 -45.957 1.00 60.06 457 THR A CA 1
ATOM 3636 C C . THR A 1 457 ? -2.089 -14.680 -44.661 1.00 60.06 457 THR A C 1
ATOM 3638 O O . THR A 1 457 ? -1.177 -15.425 -44.292 1.00 60.06 457 THR A O 1
ATOM 3641 N N . LEU A 1 458 ? -3.218 -14.552 -43.960 1.00 66.88 458 LEU A N 1
ATOM 3642 C CA . LEU A 1 458 ? -3.592 -15.367 -42.798 1.00 66.88 458 LEU A CA 1
ATOM 3643 C C . LEU A 1 458 ? -4.475 -16.543 -43.244 1.00 66.88 458 LEU A C 1
ATOM 3645 O O . LEU A 1 458 ? -5.451 -16.322 -43.955 1.00 66.88 458 LEU A O 1
ATOM 3649 N N . TYR A 1 459 ? -4.160 -17.752 -42.776 1.00 66.38 459 TYR A N 1
ATOM 3650 C CA . TYR A 1 459 ? -4.924 -18.981 -43.000 1.00 66.38 459 TYR A CA 1
ATOM 3651 C C . TYR A 1 459 ? -5.497 -19.506 -41.676 1.00 66.38 459 TYR A C 1
ATOM 3653 O O . TYR A 1 459 ? -4.758 -19.666 -40.696 1.00 66.38 459 TYR A O 1
ATOM 3661 N N . LEU A 1 460 ? -6.795 -19.813 -41.662 1.00 69.12 460 LEU A N 1
ATOM 3662 C CA . LEU A 1 460 ? -7.519 -20.392 -40.525 1.00 69.12 460 LEU A CA 1
ATOM 3663 C C . LEU A 1 460 ? -8.128 -21.742 -40.938 1.00 69.12 460 LEU A C 1
ATOM 3665 O O . LEU A 1 460 ? -8.712 -21.834 -42.011 1.00 69.12 460 LEU A O 1
ATOM 3669 N N . SER A 1 461 ? -7.986 -22.778 -40.104 1.00 63.66 461 SER A N 1
ATOM 3670 C CA . SER A 1 461 ? -8.573 -24.114 -40.333 1.00 63.66 461 SER A CA 1
ATOM 3671 C C . SER A 1 461 ? -9.019 -24.754 -39.018 1.00 63.66 461 SER A C 1
ATOM 3673 O O . SER A 1 461 ? -8.393 -24.512 -37.982 1.00 63.66 461 SER A O 1
ATOM 3675 N N . ALA A 1 462 ? -10.065 -25.579 -39.056 1.00 55.72 462 ALA A N 1
ATOM 3676 C CA . ALA A 1 462 ? -10.565 -26.324 -37.903 1.00 55.72 462 ALA A CA 1
ATOM 3677 C C . ALA A 1 462 ? -10.445 -27.842 -38.120 1.00 55.72 462 ALA A C 1
ATOM 3679 O O . ALA A 1 462 ? -10.612 -28.323 -39.235 1.00 55.72 462 ALA A O 1
ATOM 3680 N N . ASP A 1 463 ? -10.119 -28.571 -37.051 1.00 57.75 46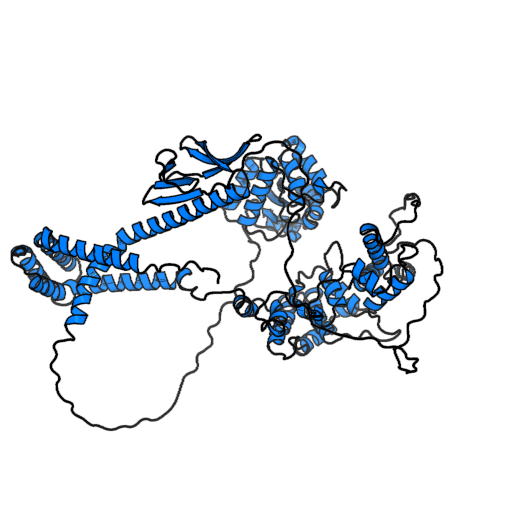3 ASP A N 1
ATOM 3681 C CA . ASP A 1 463 ? -10.079 -30.045 -36.964 1.00 57.75 463 ASP A CA 1
ATOM 3682 C C . ASP A 1 463 ? -8.995 -30.783 -37.766 1.00 57.75 463 ASP A C 1
ATOM 3684 O O . ASP A 1 463 ? -9.060 -31.988 -37.992 1.00 57.75 463 ASP A O 1
ATOM 3688 N N . GLY A 1 464 ? -7.896 -30.095 -38.076 1.00 45.53 464 GLY A N 1
ATOM 3689 C CA . GLY A 1 464 ? -6.597 -30.745 -38.281 1.00 45.53 464 GLY A CA 1
ATOM 3690 C C . GLY A 1 464 ? -6.392 -31.525 -39.586 1.00 45.53 464 GLY A C 1
ATOM 3691 O O . GLY A 1 464 ? -5.256 -31.923 -39.832 1.00 45.53 464 GLY A O 1
ATOM 3692 N N . ASN A 1 465 ? -7.395 -31.670 -40.456 1.00 36.53 465 ASN A N 1
ATOM 3693 C CA . ASN A 1 465 ? -7.208 -32.166 -41.822 1.00 36.53 465 ASN A CA 1
ATOM 3694 C C . ASN A 1 465 ? -7.401 -31.039 -42.843 1.00 36.53 465 ASN A C 1
ATOM 3696 O O . ASN A 1 465 ? -8.438 -30.382 -42.884 1.00 36.53 465 ASN A O 1
ATOM 3700 N N . TYR A 1 466 ? -6.380 -30.819 -43.677 1.00 37.06 466 TYR A N 1
ATOM 3701 C CA . TYR A 1 466 ? -6.439 -29.900 -44.812 1.00 37.06 466 TYR A CA 1
ATOM 3702 C C . TYR A 1 466 ? -7.423 -30.451 -45.851 1.00 37.06 466 TYR A C 1
ATOM 3704 O O . TYR A 1 466 ? -7.062 -31.295 -46.665 1.00 37.06 466 TYR A O 1
ATOM 3712 N N . GLN A 1 467 ? -8.664 -29.973 -45.824 1.00 33.44 467 GLN A N 1
ATOM 3713 C CA . GLN A 1 467 ? -9.559 -30.046 -46.973 1.00 33.44 467 GLN A CA 1
ATOM 3714 C C . GLN A 1 467 ? -9.774 -28.631 -47.507 1.00 33.44 467 GLN A C 1
ATOM 3716 O O . GLN A 1 467 ? -10.120 -27.719 -46.757 1.00 33.44 467 GLN A O 1
ATOM 3721 N N . GLU A 1 468 ? -9.536 -28.450 -48.807 1.00 37.25 468 GLU A N 1
ATOM 3722 C CA . GLU A 1 468 ? -9.526 -27.166 -49.529 1.00 37.25 468 GLU A CA 1
ATOM 3723 C C . GLU A 1 468 ? -10.843 -26.365 -49.463 1.00 37.25 468 GLU A C 1
ATOM 3725 O O . GLU A 1 468 ? -10.898 -25.245 -49.957 1.00 37.25 468 GLU A O 1
ATOM 3730 N N . GLN A 1 469 ? -11.898 -26.884 -48.829 1.00 35.94 469 GLN A N 1
ATOM 3731 C CA . GLN A 1 469 ? -13.244 -26.304 -48.870 1.00 35.94 469 GLN A CA 1
ATOM 3732 C C . GLN A 1 469 ? -13.639 -25.450 -47.650 1.00 35.94 469 GLN A C 1
ATOM 3734 O O . GLN A 1 469 ? -14.721 -24.874 -47.651 1.00 35.94 469 GLN A O 1
ATOM 3739 N N . ALA A 1 470 ? -12.771 -25.285 -46.643 1.00 38.69 470 ALA A N 1
ATOM 3740 C CA . ALA A 1 470 ? -13.006 -24.374 -45.508 1.00 38.69 470 ALA A CA 1
ATOM 3741 C C . ALA A 1 470 ? -11.831 -23.402 -45.280 1.00 38.69 470 ALA A C 1
ATOM 3743 O O . ALA A 1 470 ? -11.390 -23.176 -44.152 1.00 38.69 470 ALA A O 1
ATOM 3744 N N . LEU A 1 471 ? -11.263 -22.868 -46.367 1.00 44.66 471 LEU A N 1
ATOM 3745 C CA . LEU A 1 471 ? -10.103 -21.981 -46.320 1.00 44.66 471 LEU A CA 1
ATOM 3746 C C . LEU A 1 471 ? -10.539 -20.508 -46.366 1.00 44.66 471 LEU A C 1
ATOM 3748 O O . LEU A 1 471 ? -10.837 -19.972 -47.429 1.00 44.66 471 LEU A O 1
ATOM 3752 N N . HIS A 1 472 ? -10.522 -19.823 -45.222 1.00 50.47 472 HIS A N 1
ATOM 3753 C CA . HIS A 1 472 ? -10.661 -18.365 -45.201 1.00 50.47 472 HIS A CA 1
ATOM 3754 C C . HIS A 1 472 ? -9.274 -17.707 -45.247 1.00 50.47 472 HIS A C 1
ATOM 3756 O O . HIS A 1 472 ? -8.513 -17.768 -44.277 1.00 50.47 472 HIS A O 1
ATOM 3762 N N . SER A 1 473 ? -8.931 -17.107 -46.391 1.00 45.25 473 SER A N 1
ATOM 3763 C CA . SER A 1 473 ? -7.680 -16.370 -46.607 1.00 45.25 473 SER A CA 1
ATOM 3764 C C . SER A 1 473 ? -7.891 -14.863 -46.450 1.00 45.25 473 SER A C 1
ATOM 3766 O O . SER A 1 473 ? -8.740 -14.298 -47.140 1.00 45.25 473 SER A O 1
ATOM 3768 N N . PHE A 1 474 ? -7.093 -14.197 -45.607 1.00 52.16 474 PHE A N 1
ATOM 3769 C CA . PHE A 1 474 ? -7.222 -12.749 -45.368 1.00 52.16 474 PHE A CA 1
ATOM 3770 C C . PHE A 1 474 ? -5.905 -11.979 -45.575 1.00 52.16 474 PHE A C 1
ATOM 3772 O O . PHE A 1 474 ? -4.872 -12.433 -45.070 1.00 52.16 474 PHE A O 1
ATOM 3779 N N . PRO A 1 475 ? -5.915 -10.802 -46.236 1.00 46.84 475 PRO A N 1
ATOM 3780 C CA . PRO A 1 475 ? -4.740 -9.938 -46.370 1.00 46.84 475 PRO A CA 1
ATOM 3781 C C . PRO A 1 475 ? -4.404 -9.199 -45.058 1.00 46.84 475 PRO A C 1
ATOM 3783 O O . PRO A 1 475 ? -5.249 -8.524 -44.477 1.00 46.84 475 PRO A O 1
ATOM 3786 N N . LEU A 1 476 ? -3.144 -9.260 -44.603 1.00 52.28 476 LEU A N 1
ATOM 3787 C CA . LEU A 1 476 ? -2.691 -8.772 -43.277 1.00 52.28 476 LEU A CA 1
ATOM 3788 C C . LEU A 1 476 ? -2.911 -7.265 -42.993 1.00 52.28 476 LEU A C 1
ATOM 3790 O O . LEU A 1 476 ? -2.792 -6.832 -41.835 1.00 52.28 476 LEU A O 1
ATOM 3794 N N . SER A 1 477 ? -3.186 -6.467 -44.028 1.00 44.62 477 SER A N 1
ATOM 3795 C CA . SER A 1 477 ? -3.348 -5.011 -43.971 1.00 44.62 477 SER A CA 1
ATOM 3796 C C . SER A 1 477 ? -4.704 -4.541 -43.434 1.00 44.62 477 SER A C 1
ATOM 3798 O O . SER A 1 477 ? -4.788 -3.382 -43.041 1.00 44.62 477 SER A O 1
ATOM 3800 N N . ALA A 1 478 ? -5.728 -5.403 -43.362 1.00 50.00 478 ALA A N 1
ATOM 3801 C CA . ALA A 1 478 ? -7.102 -4.963 -43.076 1.00 50.00 478 ALA A CA 1
ATOM 3802 C C . ALA A 1 478 ? -7.925 -5.878 -42.140 1.00 50.00 478 ALA A C 1
ATOM 3804 O O . ALA A 1 478 ? -9.136 -5.719 -42.054 1.00 50.00 478 ALA A O 1
ATOM 3805 N N . CYS A 1 479 ? -7.315 -6.829 -41.422 1.00 58.97 479 CYS A N 1
ATOM 3806 C CA . CYS A 1 479 ? -8.093 -7.772 -40.607 1.00 58.97 479 CYS A CA 1
ATOM 3807 C C . CYS A 1 479 ? -8.382 -7.246 -39.190 1.00 58.97 479 CYS A C 1
ATOM 3809 O O . CYS A 1 479 ? -7.465 -7.156 -38.364 1.00 58.97 479 CYS A O 1
ATOM 3811 N N . HIS A 1 480 ? -9.657 -7.016 -38.873 1.00 59.03 480 HIS A N 1
ATOM 3812 C CA . HIS A 1 480 ? -10.152 -6.885 -37.501 1.00 59.03 480 HIS A CA 1
ATOM 3813 C C . HIS A 1 480 ? -11.013 -8.104 -37.152 1.00 59.03 480 HIS A C 1
ATOM 3815 O O . HIS A 1 480 ? -12.070 -8.314 -37.740 1.00 59.03 480 HIS A O 1
ATOM 3821 N N . PHE A 1 481 ? -10.533 -8.913 -36.203 1.00 68.25 481 PHE A N 1
ATOM 3822 C CA . PHE A 1 481 ? -11.258 -10.070 -35.675 1.00 68.25 481 PHE A CA 1
ATOM 3823 C C . PHE A 1 481 ? -11.916 -9.714 -34.341 1.00 68.25 481 PHE A C 1
ATOM 3825 O O . PHE A 1 481 ? -11.254 -9.168 -33.447 1.00 68.25 481 PHE A O 1
ATOM 3832 N N . GLY A 1 482 ? -13.199 -10.038 -34.221 1.00 63.06 482 GLY A N 1
ATOM 3833 C CA . GLY A 1 482 ? -14.031 -9.820 -33.043 1.00 63.06 482 GLY A CA 1
ATOM 3834 C C . GLY A 1 482 ? -14.698 -11.109 -32.573 1.00 63.06 482 GLY A C 1
ATOM 3835 O O . GLY A 1 482 ? -14.624 -12.145 -33.233 1.00 63.06 482 GLY A O 1
ATOM 3836 N N . LEU A 1 483 ? -15.326 -11.043 -31.403 1.00 67.31 483 LEU A N 1
ATOM 3837 C CA . LEU A 1 483 ? -16.188 -12.100 -30.886 1.00 67.31 483 LEU A CA 1
ATOM 3838 C C . LEU A 1 483 ? -17.612 -11.555 -30.835 1.00 67.31 483 LEU A C 1
ATOM 3840 O O . LEU A 1 483 ? -17.839 -10.479 -30.289 1.00 67.31 483 LEU A O 1
ATOM 3844 N N . GLY A 1 484 ? -18.543 -12.284 -31.440 1.00 62.38 484 GLY A N 1
ATOM 3845 C CA . GLY A 1 484 ? -19.977 -12.049 -31.346 1.00 62.38 484 GLY A CA 1
ATOM 3846 C C . GLY A 1 484 ? -20.635 -13.124 -30.488 1.00 62.38 484 GLY A C 1
ATOM 3847 O O . GLY A 1 484 ? -20.153 -14.258 -30.415 1.00 62.38 484 GLY A O 1
ATOM 3848 N N . HIS A 1 485 ? -21.741 -12.771 -29.844 1.00 60.28 485 HIS A N 1
ATOM 3849 C CA . HIS A 1 485 ? -22.574 -13.704 -29.098 1.00 60.28 485 HIS A CA 1
ATOM 3850 C C . HIS A 1 485 ? -23.962 -13.732 -29.734 1.00 60.28 485 HIS A C 1
ATOM 3852 O O . HIS A 1 485 ? -24.574 -12.681 -29.911 1.00 60.28 485 HIS A O 1
ATOM 3858 N N . ASP A 1 486 ? -24.427 -14.920 -30.114 1.00 60.72 486 ASP A N 1
ATOM 3859 C CA . ASP A 1 486 ? -25.761 -15.120 -30.677 1.00 60.72 486 ASP A CA 1
ATOM 3860 C C . ASP A 1 486 ? -26.617 -15.900 -29.673 1.00 60.72 486 ASP A C 1
ATOM 3862 O O . ASP A 1 486 ? -26.226 -16.981 -29.220 1.00 60.72 486 ASP A O 1
ATOM 3866 N N . ALA A 1 487 ? -27.781 -15.343 -29.325 1.00 48.25 487 ALA A N 1
ATOM 3867 C CA . ALA A 1 487 ? -28.607 -15.750 -28.185 1.00 48.25 487 ALA A CA 1
ATOM 3868 C C . ALA A 1 487 ? -29.141 -17.195 -28.272 1.00 48.25 487 ALA A C 1
ATOM 3870 O O . ALA A 1 487 ? -29.648 -17.724 -27.285 1.00 48.25 487 ALA A O 1
ATOM 3871 N N . GLY A 1 488 ? -29.021 -17.845 -29.435 1.00 54.09 488 GLY A N 1
ATOM 3872 C CA . GLY A 1 488 ? -29.470 -19.220 -29.653 1.00 54.09 488 GLY A CA 1
ATOM 3873 C C . GLY A 1 488 ? -28.379 -20.264 -29.914 1.00 54.09 488 GLY A C 1
ATOM 3874 O O . GLY A 1 488 ? -28.720 -21.445 -29.955 1.00 54.09 488 GLY A O 1
ATOM 3875 N N . SER A 1 489 ? -27.103 -19.906 -30.149 1.00 49.09 489 SER A N 1
ATOM 3876 C CA . SER A 1 489 ? -26.180 -20.874 -30.783 1.00 49.09 489 SER A CA 1
ATOM 3877 C C . SER A 1 489 ? -24.680 -20.844 -30.430 1.00 49.09 489 SER A C 1
ATOM 3879 O O . SER A 1 489 ? -23.927 -21.636 -31.002 1.00 49.09 489 SER A O 1
ATOM 3881 N N . GLY A 1 490 ? -24.233 -20.045 -29.453 1.00 60.06 490 GLY A N 1
ATOM 3882 C CA . GLY A 1 490 ? -22.856 -20.088 -28.918 1.00 60.06 490 GLY A CA 1
ATOM 3883 C C . GLY A 1 490 ? -21.987 -18.873 -29.277 1.00 60.06 490 GLY A C 1
ATOM 3884 O O . GLY A 1 490 ? -22.485 -17.854 -29.754 1.00 60.06 490 GLY A O 1
ATOM 3885 N N . HIS A 1 491 ? -20.676 -18.959 -29.017 1.00 70.19 491 HIS A N 1
ATOM 3886 C CA . HIS A 1 491 ? -19.725 -17.859 -29.247 1.00 70.19 491 HIS A CA 1
ATOM 3887 C C . HIS A 1 491 ? -19.177 -17.909 -30.675 1.00 70.19 491 HIS A C 1
ATOM 3889 O O . HIS A 1 491 ? -18.710 -18.953 -31.125 1.00 70.19 491 HIS A O 1
ATOM 3895 N N . ILE A 1 492 ? -19.205 -16.792 -31.402 1.00 73.31 492 ILE A N 1
ATOM 3896 C CA . ILE A 1 492 ? -18.860 -16.747 -32.828 1.00 73.31 492 ILE A CA 1
ATOM 3897 C C . ILE A 1 492 ? -17.648 -15.836 -33.037 1.00 73.31 492 ILE A C 1
ATOM 3899 O O . ILE A 1 492 ? -17.630 -14.697 -32.579 1.00 73.31 492 ILE A O 1
ATOM 3903 N N . LEU A 1 493 ? -16.634 -16.316 -33.757 1.00 75.00 493 LEU A N 1
ATOM 3904 C CA . LEU A 1 493 ? -15.534 -15.481 -34.239 1.00 75.00 493 LEU A CA 1
ATOM 3905 C C . LEU A 1 493 ? -15.984 -14.747 -35.502 1.00 75.00 493 LEU A C 1
ATOM 3907 O O . LEU A 1 493 ? -16.336 -15.381 -36.499 1.00 75.00 493 LEU A O 1
ATOM 3911 N N . THR A 1 494 ? -15.945 -13.420 -35.463 1.00 72.25 494 THR A N 1
ATOM 3912 C CA . THR A 1 494 ? -16.332 -12.550 -36.574 1.00 72.25 494 THR A CA 1
ATOM 3913 C C . THR A 1 494 ? -15.119 -11.847 -37.173 1.00 72.25 494 THR A C 1
ATOM 3915 O O . THR A 1 494 ? -14.120 -11.582 -36.497 1.00 72.25 494 THR A O 1
ATOM 3918 N N . HIS A 1 495 ? -15.196 -11.549 -38.465 1.00 73.62 495 HIS A N 1
ATOM 3919 C CA . HIS A 1 495 ? -14.235 -10.719 -39.180 1.00 73.62 495 HIS A CA 1
ATOM 3920 C C . HIS A 1 495 ? -14.956 -9.528 -39.801 1.00 73.62 495 HIS A C 1
ATOM 3922 O O . HIS A 1 495 ? -15.903 -9.704 -40.568 1.00 73.62 495 HIS A O 1
ATOM 3928 N N . ASN A 1 496 ? -14.472 -8.325 -39.507 1.00 65.88 496 ASN A N 1
ATOM 3929 C CA . ASN A 1 496 ? -15.010 -7.112 -40.106 1.00 65.88 496 ASN A CA 1
ATOM 3930 C C . ASN A 1 496 ? -14.424 -6.934 -41.503 1.00 65.88 496 ASN A C 1
ATOM 3932 O O . ASN A 1 496 ? -13.209 -6.835 -41.680 1.00 65.88 496 ASN A O 1
ATOM 3936 N N . THR A 1 497 ? -15.302 -6.907 -42.498 1.00 60.28 497 THR A N 1
ATOM 3937 C CA . THR A 1 497 ? -14.944 -6.558 -43.874 1.00 60.28 497 THR A CA 1
ATOM 3938 C C . THR A 1 497 ? -14.654 -5.059 -43.996 1.00 60.28 497 THR A C 1
ATOM 3940 O O . THR A 1 497 ? -14.931 -4.276 -43.087 1.00 60.28 497 THR A O 1
ATOM 3943 N N . PHE A 1 498 ? -14.077 -4.636 -45.125 1.00 53.03 498 PHE A N 1
ATOM 3944 C CA . PHE A 1 498 ? -13.717 -3.230 -45.366 1.00 53.03 498 PHE A CA 1
ATOM 3945 C C . PHE A 1 498 ? -14.937 -2.285 -45.370 1.00 53.03 498 PHE A C 1
ATOM 3947 O O . PHE A 1 498 ? -14.785 -1.089 -45.150 1.00 53.03 498 PHE A O 1
ATOM 3954 N N . SER A 1 499 ? -16.147 -2.824 -45.567 1.00 55.97 499 SER A N 1
ATOM 3955 C CA . SER A 1 499 ? -17.428 -2.114 -45.454 1.00 55.97 499 SER A CA 1
ATOM 3956 C C . SER A 1 499 ? -17.940 -1.976 -44.012 1.00 55.97 499 SER A C 1
ATOM 3958 O O . SER A 1 499 ? -18.998 -1.393 -43.802 1.00 55.97 499 SER A O 1
ATOM 3960 N N . GLY A 1 500 ? -17.212 -2.490 -43.011 1.00 56.88 500 GLY A N 1
ATOM 3961 C CA . GLY A 1 500 ? -17.606 -2.448 -41.597 1.00 56.88 500 GLY A CA 1
ATOM 3962 C C . GLY A 1 500 ? -18.591 -3.545 -41.181 1.00 56.88 500 GLY A C 1
ATOM 3963 O O . GLY A 1 500 ? -18.988 -3.597 -40.020 1.00 56.88 500 GLY A O 1
ATOM 3964 N N . GLU A 1 501 ? -18.957 -4.441 -42.098 1.00 59.34 501 GLU A N 1
ATOM 3965 C CA . GLU A 1 501 ? -19.910 -5.519 -41.843 1.00 59.34 501 GLU A CA 1
ATOM 3966 C C . GLU A 1 501 ? -19.198 -6.745 -41.245 1.00 59.34 501 GLU A C 1
ATOM 3968 O O . GLU A 1 501 ? -18.167 -7.203 -41.762 1.00 59.34 501 GLU A O 1
ATOM 3973 N N . ALA A 1 502 ? -19.727 -7.255 -40.128 1.00 60.97 502 ALA A N 1
ATOM 3974 C CA .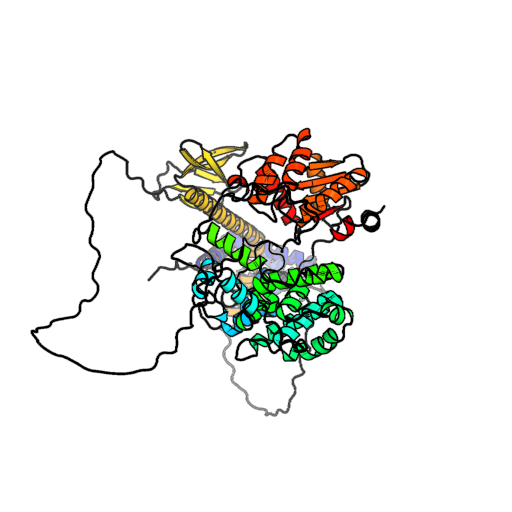 ALA A 1 502 ? -19.147 -8.359 -39.370 1.00 60.97 502 ALA A CA 1
ATOM 3975 C C . ALA A 1 502 ? -19.596 -9.712 -39.944 1.00 60.97 502 ALA A C 1
ATOM 3977 O O . ALA A 1 502 ? -20.719 -10.159 -39.720 1.00 60.97 502 ALA A O 1
ATOM 3978 N N . VAL A 1 503 ? -18.699 -10.391 -40.658 1.00 67.19 503 VAL A N 1
ATOM 3979 C CA . VAL A 1 503 ? -18.955 -11.715 -41.243 1.00 67.19 503 VAL A CA 1
ATOM 3980 C C . VAL A 1 503 ? -18.572 -12.807 -40.243 1.00 67.19 503 VAL A C 1
ATOM 3982 O O . VAL A 1 503 ? -17.493 -12.768 -39.649 1.00 67.19 503 VAL A O 1
ATOM 3985 N N . GLN A 1 504 ? -19.453 -13.790 -40.046 1.00 69.25 504 GLN A N 1
ATOM 3986 C CA . GLN A 1 504 ? -19.241 -14.914 -39.127 1.00 69.25 504 GLN A CA 1
ATOM 3987 C C . GLN A 1 504 ? -18.304 -15.962 -39.749 1.00 69.25 504 GLN A C 1
ATOM 3989 O O . GLN A 1 504 ? -18.530 -16.389 -40.877 1.00 69.25 504 GLN A O 1
ATOM 3994 N N . LEU A 1 505 ? -17.261 -16.379 -39.020 1.00 68.12 505 LEU A N 1
ATOM 3995 C CA . LEU A 1 505 ? -16.251 -17.327 -39.514 1.00 68.12 505 LEU A CA 1
ATOM 3996 C C . LEU A 1 505 ? -16.342 -18.703 -38.856 1.00 68.12 505 LEU A C 1
ATOM 3998 O O . LEU A 1 505 ? -16.454 -19.714 -39.537 1.00 68.12 505 LEU A O 1
ATOM 4002 N N . PHE A 1 506 ? -16.268 -18.751 -37.525 1.00 69.06 506 PHE A N 1
ATOM 4003 C CA . PHE A 1 506 ? -16.243 -20.007 -36.773 1.00 69.06 506 PHE A CA 1
ATOM 4004 C C . PHE A 1 506 ? -17.132 -19.901 -35.542 1.00 69.06 506 PHE A C 1
ATOM 4006 O O . PHE A 1 506 ? -17.169 -18.858 -34.889 1.00 69.06 506 PHE A O 1
ATOM 4013 N N . ARG A 1 507 ? -17.825 -20.993 -35.216 1.00 70.94 507 ARG A N 1
ATOM 4014 C CA . ARG A 1 507 ? -18.700 -21.108 -34.048 1.00 70.94 507 ARG A CA 1
ATOM 4015 C C . ARG A 1 507 ? -18.037 -22.000 -33.002 1.00 70.94 507 ARG A C 1
ATOM 4017 O O . ARG A 1 507 ? -17.541 -23.071 -33.334 1.00 70.94 507 ARG A O 1
ATOM 4024 N N . PHE A 1 508 ? -18.054 -21.559 -31.752 1.00 68.19 508 PHE A N 1
ATOM 4025 C CA . PHE A 1 508 ? -17.458 -22.232 -30.606 1.00 68.19 508 PHE A CA 1
ATOM 4026 C C . PHE A 1 508 ? -18.534 -22.541 -29.565 1.00 68.19 508 PHE A C 1
ATOM 4028 O O . PHE A 1 508 ? -19.381 -21.702 -29.257 1.00 68.19 508 PHE A O 1
ATOM 4035 N N . GLU A 1 509 ? -18.477 -23.748 -29.000 1.00 63.56 509 GLU A N 1
ATOM 4036 C CA . GLU A 1 509 ? -19.420 -24.194 -27.966 1.00 63.56 509 GLU A CA 1
ATOM 4037 C C . GLU A 1 509 ? -19.130 -23.556 -26.595 1.00 63.56 509 GLU A C 1
ATOM 4039 O O . GLU A 1 509 ? -20.020 -23.490 -25.754 1.00 63.56 509 GLU A O 1
ATOM 4044 N N . ASN A 1 510 ? -17.905 -23.062 -26.364 1.00 67.25 510 ASN A N 1
ATOM 4045 C CA . ASN A 1 510 ? -17.472 -22.513 -25.077 1.00 67.25 510 ASN A CA 1
ATOM 4046 C C . ASN A 1 510 ? -16.710 -21.186 -25.253 1.00 67.25 510 ASN A C 1
ATOM 4048 O O . ASN A 1 510 ? -15.854 -21.069 -26.135 1.00 67.25 510 ASN A O 1
ATOM 4052 N N . GLU A 1 511 ? -16.988 -20.207 -24.390 1.00 68.56 511 GLU A N 1
ATOM 4053 C CA . GLU A 1 511 ? -16.392 -18.862 -24.410 1.00 68.56 511 GLU A CA 1
ATOM 4054 C C . GLU A 1 511 ? -14.865 -18.910 -24.355 1.00 68.56 511 GLU A C 1
ATOM 4056 O O . GLU A 1 511 ? -14.168 -18.224 -25.106 1.00 68.56 511 GLU A O 1
ATOM 4061 N N . TYR A 1 512 ? -14.342 -19.805 -23.515 1.00 70.19 512 TYR A N 1
ATOM 4062 C CA . TYR A 1 512 ? -12.909 -19.992 -23.331 1.00 70.19 512 TYR A CA 1
ATOM 4063 C C . TYR A 1 512 ? -12.194 -20.337 -24.645 1.00 70.19 512 TYR A C 1
ATOM 4065 O O . TYR A 1 512 ? -11.155 -19.758 -24.957 1.00 70.19 512 TYR A O 1
ATOM 4073 N N . GLN A 1 513 ? -12.778 -21.225 -25.456 1.00 69.31 513 GLN A N 1
ATOM 4074 C CA . GLN A 1 513 ? -12.194 -21.635 -26.738 1.00 69.31 513 GLN A CA 1
ATOM 4075 C C . GLN A 1 513 ? -12.204 -20.486 -27.752 1.00 69.31 513 GLN A C 1
ATOM 4077 O O . GLN A 1 513 ? -11.253 -20.323 -28.517 1.00 69.31 513 GLN A O 1
ATOM 4082 N N . ALA A 1 514 ? -13.249 -19.659 -27.724 1.00 68.94 514 ALA A N 1
ATOM 4083 C CA . ALA A 1 514 ? -13.380 -18.506 -28.602 1.00 68.94 514 ALA A CA 1
ATOM 4084 C C . ALA A 1 514 ? -12.346 -17.412 -28.256 1.00 68.94 514 ALA A C 1
ATOM 4086 O O . ALA A 1 514 ? -11.685 -16.863 -29.144 1.00 68.94 514 ALA A O 1
ATOM 4087 N N . ILE A 1 515 ? -12.133 -17.153 -26.960 1.00 70.25 515 ILE A N 1
ATOM 4088 C CA . ILE A 1 515 ? -11.109 -16.221 -26.461 1.00 70.25 515 ILE A CA 1
ATOM 4089 C C . ILE A 1 515 ? -9.697 -16.748 -26.750 1.00 70.25 515 ILE A C 1
ATOM 4091 O O . ILE A 1 515 ? -8.831 -15.996 -27.207 1.00 70.25 515 ILE A O 1
ATOM 4095 N N . GLU A 1 516 ? -9.448 -18.039 -26.525 1.00 74.88 516 GLU A N 1
ATOM 4096 C CA . GLU A 1 516 ? -8.154 -18.665 -26.802 1.00 74.88 516 GLU A CA 1
ATOM 4097 C C . GLU A 1 516 ? -7.808 -18.597 -28.300 1.00 74.88 516 GLU A C 1
ATOM 4099 O O . GLU A 1 516 ? -6.691 -18.214 -28.670 1.00 74.88 516 GLU A O 1
ATOM 4104 N N . ALA A 1 517 ? -8.779 -18.874 -29.174 1.00 71.56 517 ALA A N 1
ATOM 4105 C CA . ALA A 1 517 ? -8.634 -18.739 -30.619 1.00 71.56 517 ALA A CA 1
ATOM 4106 C C . ALA A 1 517 ? -8.296 -17.295 -31.032 1.00 71.56 517 ALA A C 1
ATOM 4108 O O . ALA A 1 517 ? -7.329 -17.074 -31.771 1.00 71.56 517 ALA A O 1
ATOM 4109 N N . LEU A 1 518 ? -9.021 -16.299 -30.508 1.00 73.88 518 LEU A N 1
ATOM 4110 C CA . LEU A 1 518 ? -8.780 -14.885 -30.810 1.00 73.88 518 LEU A CA 1
ATOM 4111 C C . LEU A 1 518 ? -7.385 -14.429 -30.353 1.00 73.88 518 LEU A C 1
ATOM 4113 O O . LEU A 1 518 ? -6.668 -13.743 -31.091 1.00 73.88 518 LEU A O 1
ATOM 4117 N N . ASN A 1 519 ? -6.968 -14.838 -29.155 1.00 72.38 519 ASN A N 1
ATOM 4118 C CA . ASN A 1 519 ? -5.650 -14.513 -28.615 1.00 72.38 519 ASN A CA 1
ATOM 4119 C C . ASN A 1 519 ? -4.521 -15.145 -29.439 1.00 72.38 519 ASN A C 1
ATOM 4121 O O . ASN A 1 519 ? -3.515 -14.483 -29.719 1.00 72.38 519 ASN A O 1
ATOM 4125 N N . ASN A 1 520 ? -4.701 -16.384 -29.900 1.00 75.81 520 ASN A N 1
ATOM 4126 C CA . ASN A 1 520 ? -3.743 -17.058 -30.773 1.00 75.81 520 ASN A CA 1
ATOM 4127 C C . ASN A 1 520 ? -3.600 -16.353 -32.135 1.00 75.81 520 ASN A C 1
ATOM 4129 O O . ASN A 1 520 ? -2.472 -16.164 -32.607 1.00 75.81 520 ASN A O 1
ATOM 4133 N N . ILE A 1 521 ? -4.704 -15.874 -32.721 1.00 75.88 521 ILE A N 1
ATOM 4134 C CA . ILE A 1 521 ? -4.694 -15.078 -33.961 1.00 75.88 521 ILE A CA 1
ATOM 4135 C C . ILE A 1 521 ? -3.958 -13.747 -33.746 1.00 75.88 521 ILE A C 1
ATOM 4137 O O . ILE A 1 521 ? -3.017 -13.431 -34.481 1.00 75.88 521 ILE A O 1
ATOM 4141 N N . ARG A 1 522 ? -4.312 -12.984 -32.700 1.00 71.81 522 ARG A N 1
ATOM 4142 C CA . ARG A 1 522 ? -3.680 -11.686 -32.384 1.00 71.81 522 ARG A CA 1
ATOM 4143 C C . ARG A 1 522 ? -2.176 -11.817 -32.150 1.00 71.81 522 ARG A C 1
ATOM 4145 O O . ARG A 1 522 ? -1.391 -11.019 -32.668 1.00 71.81 522 ARG A O 1
ATOM 4152 N N . LYS A 1 523 ? -1.757 -12.850 -31.417 1.00 75.44 523 LYS A N 1
ATOM 4153 C CA . LYS A 1 523 ? -0.344 -13.136 -31.139 1.00 75.44 523 LYS A CA 1
ATOM 4154 C C . LYS A 1 523 ? 0.444 -13.413 -32.422 1.00 75.44 523 LYS A C 1
ATOM 4156 O O . LYS A 1 523 ? 1.526 -12.851 -32.598 1.00 75.44 523 LYS A O 1
ATOM 4161 N N . LYS A 1 524 ? -0.102 -14.222 -33.339 1.00 74.56 524 LYS A N 1
ATOM 4162 C CA . LYS A 1 524 ? 0.532 -14.527 -34.634 1.00 74.56 524 LYS A CA 1
ATOM 4163 C C . LYS A 1 524 ? 0.591 -13.314 -35.565 1.00 74.56 524 LYS A C 1
ATOM 4165 O O . LYS A 1 524 ? 1.635 -13.082 -36.172 1.00 74.56 524 LYS A O 1
ATOM 4170 N N . LEU A 1 525 ? -0.463 -12.497 -35.613 1.00 69.44 525 LEU A N 1
ATOM 4171 C CA . LEU A 1 525 ? -0.482 -11.253 -36.393 1.00 69.44 525 LEU A CA 1
ATOM 4172 C C . LEU A 1 525 ? 0.559 -10.242 -35.894 1.00 69.44 525 LEU A C 1
ATOM 4174 O O . LEU A 1 525 ? 1.285 -9.659 -36.699 1.00 69.44 525 LEU A O 1
ATOM 4178 N N . LYS A 1 526 ? 0.693 -10.067 -34.572 1.00 68.75 526 LYS A N 1
ATOM 4179 C CA . LYS A 1 526 ? 1.705 -9.177 -33.979 1.00 68.75 526 LYS A CA 1
ATOM 4180 C C . LYS A 1 526 ? 3.127 -9.664 -34.270 1.00 68.75 526 LYS A C 1
ATOM 4182 O O . LYS A 1 526 ? 3.984 -8.860 -34.631 1.00 68.75 526 LYS A O 1
ATOM 4187 N N . GLN A 1 527 ? 3.362 -10.975 -34.172 1.00 73.25 527 GLN A N 1
ATOM 4188 C CA . GLN A 1 527 ? 4.653 -11.585 -34.496 1.00 73.25 527 GLN A CA 1
ATOM 4189 C C . GLN A 1 527 ? 5.033 -11.365 -35.970 1.00 73.25 527 GLN A C 1
ATOM 4191 O O . GLN A 1 527 ? 6.163 -10.971 -36.246 1.00 73.25 527 GLN A O 1
ATOM 4196 N N . GLN A 1 528 ? 4.094 -11.548 -36.906 1.00 69.81 528 GLN A N 1
ATOM 4197 C CA . GLN A 1 528 ? 4.340 -11.341 -38.339 1.00 69.81 528 GLN A CA 1
ATOM 4198 C C . GLN A 1 528 ? 4.496 -9.869 -38.726 1.00 69.81 528 GLN A C 1
ATOM 4200 O O . GLN A 1 528 ? 5.361 -9.544 -39.533 1.00 69.81 528 GLN A O 1
ATOM 4205 N N . ARG A 1 529 ? 3.724 -8.950 -38.129 1.00 67.69 529 ARG A N 1
ATOM 4206 C CA . ARG A 1 529 ? 3.919 -7.503 -38.344 1.00 67.69 529 ARG A CA 1
ATOM 4207 C C . ARG A 1 529 ? 5.302 -7.050 -37.869 1.00 67.69 529 ARG A C 1
ATOM 4209 O O . ARG A 1 529 ? 5.960 -6.296 -38.579 1.00 67.69 529 ARG A O 1
ATOM 4216 N N . GLY A 1 530 ? 5.768 -7.568 -36.729 1.00 66.12 530 GLY A N 1
ATOM 4217 C CA . GLY A 1 530 ? 7.135 -7.353 -36.247 1.00 66.12 530 GLY A CA 1
ATOM 4218 C C . GLY A 1 530 ? 8.193 -7.926 -37.195 1.00 66.12 530 GLY A C 1
ATOM 4219 O O . GLY A 1 530 ? 9.123 -7.216 -37.566 1.00 66.12 530 GLY A O 1
ATOM 4220 N N . LEU A 1 531 ? 8.020 -9.170 -37.659 1.00 68.94 531 LEU A N 1
ATOM 4221 C CA . LEU A 1 531 ? 8.935 -9.803 -38.619 1.00 68.94 531 LEU A CA 1
ATOM 4222 C C . LEU A 1 531 ? 9.002 -9.044 -39.953 1.00 68.94 531 LEU A C 1
ATOM 4224 O O . LEU A 1 531 ? 10.085 -8.855 -40.502 1.00 68.94 531 LEU A O 1
ATOM 4228 N N . ASN A 1 532 ? 7.859 -8.583 -40.464 1.00 65.25 532 ASN A N 1
ATOM 4229 C CA . ASN A 1 532 ? 7.778 -7.829 -41.713 1.00 65.25 532 ASN A CA 1
ATOM 4230 C C . ASN A 1 532 ? 8.368 -6.418 -41.574 1.00 65.25 532 ASN A C 1
ATOM 4232 O O . ASN A 1 532 ? 9.002 -5.944 -42.513 1.00 65.25 532 ASN A O 1
ATOM 4236 N N . ALA A 1 533 ? 8.228 -5.762 -40.417 1.00 62.94 533 ALA A N 1
ATOM 4237 C CA . ALA A 1 533 ? 8.897 -4.490 -40.136 1.00 62.94 533 ALA A CA 1
ATOM 4238 C C . ALA A 1 533 ? 10.426 -4.656 -40.073 1.00 62.94 533 ALA A C 1
ATOM 4240 O O . ALA A 1 533 ? 11.155 -3.899 -40.711 1.00 62.94 533 ALA A O 1
ATOM 4241 N N . VAL A 1 534 ? 10.907 -5.702 -39.390 1.00 61.50 534 VAL A N 1
ATOM 4242 C CA . VAL A 1 534 ? 12.337 -6.042 -39.322 1.00 61.50 534 VAL A CA 1
ATOM 4243 C C . VAL A 1 534 ? 12.887 -6.418 -40.700 1.00 61.50 534 VAL A C 1
ATOM 4245 O O . VAL A 1 534 ? 13.973 -5.975 -41.052 1.00 61.50 534 VAL A O 1
ATOM 4248 N N . ARG A 1 535 ? 12.138 -7.161 -41.527 1.00 61.69 535 ARG A N 1
ATOM 4249 C CA . ARG A 1 535 ? 12.533 -7.479 -42.912 1.00 61.69 535 ARG A CA 1
ATOM 4250 C C . ARG A 1 535 ? 12.566 -6.256 -43.825 1.00 61.69 535 ARG A C 1
ATOM 4252 O O . ARG A 1 535 ? 13.503 -6.131 -44.602 1.00 61.69 535 ARG A O 1
ATOM 4259 N N . ARG A 1 536 ? 11.597 -5.336 -43.727 1.00 57.78 536 ARG A N 1
ATOM 4260 C CA . ARG A 1 536 ? 11.634 -4.069 -44.486 1.00 57.78 536 ARG A CA 1
ATOM 4261 C C . ARG A 1 536 ? 12.861 -3.235 -44.116 1.00 57.78 536 ARG A C 1
ATOM 4263 O O . ARG A 1 536 ? 13.506 -2.697 -45.005 1.00 57.78 536 ARG A O 1
ATOM 4270 N N . LEU A 1 537 ? 13.208 -3.188 -42.829 1.00 50.00 537 LEU A N 1
ATOM 4271 C CA . LEU A 1 537 ? 14.390 -2.478 -42.337 1.00 50.00 537 LEU A CA 1
ATOM 4272 C C . LEU A 1 537 ? 15.702 -3.187 -42.733 1.00 50.00 537 LEU A C 1
ATOM 4274 O O . LEU A 1 537 ? 16.667 -2.544 -43.135 1.00 50.00 537 LEU A O 1
ATOM 4278 N N . SER A 1 538 ? 15.718 -4.522 -42.685 1.00 50.69 538 SER A N 1
ATOM 4279 C CA . SER A 1 538 ? 16.843 -5.373 -43.097 1.00 50.69 538 SER A CA 1
ATOM 4280 C C . SER A 1 538 ? 17.139 -5.267 -44.597 1.00 50.69 538 SER A C 1
ATOM 4282 O O . SER A 1 538 ? 18.303 -5.134 -44.975 1.00 50.69 538 SER A O 1
ATOM 4284 N N . ASN A 1 539 ? 16.110 -5.240 -45.448 1.00 54.28 539 ASN A N 1
ATOM 4285 C CA . ASN A 1 539 ? 16.277 -5.129 -46.899 1.00 54.28 539 ASN A CA 1
ATOM 4286 C C . ASN A 1 539 ? 16.755 -3.736 -47.345 1.00 54.28 539 ASN A C 1
ATOM 4288 O O . ASN A 1 539 ? 17.416 -3.640 -48.372 1.00 54.28 539 ASN A O 1
ATOM 4292 N N . PHE A 1 540 ? 16.452 -2.672 -46.590 1.00 54.66 540 PHE A N 1
ATOM 4293 C CA . PHE A 1 540 ? 16.856 -1.304 -46.945 1.00 54.66 540 PHE A CA 1
ATOM 4294 C C . PHE A 1 540 ? 18.255 -0.909 -46.446 1.00 54.66 540 PHE A C 1
ATOM 4296 O O . PHE A 1 540 ? 18.874 -0.035 -47.043 1.00 54.66 540 PHE A O 1
ATOM 4303 N N . ILE A 1 541 ? 18.751 -1.516 -45.360 1.00 52.31 541 ILE A N 1
ATOM 4304 C CA . ILE A 1 541 ? 19.971 -1.043 -44.672 1.00 52.31 541 ILE A CA 1
ATOM 4305 C C . ILE A 1 541 ? 21.020 -2.151 -44.503 1.00 52.31 541 ILE A C 1
ATOM 4307 O O . ILE A 1 541 ? 22.211 -1.906 -44.674 1.00 52.31 541 ILE A O 1
ATOM 4311 N N . PHE A 1 542 ? 20.605 -3.381 -44.186 1.00 47.78 542 PHE A N 1
ATOM 4312 C CA . PHE A 1 542 ? 21.537 -4.451 -43.814 1.00 47.78 542 PHE A CA 1
ATOM 4313 C C . PHE A 1 542 ? 22.168 -5.131 -45.036 1.00 47.78 542 PHE A C 1
ATOM 4315 O O . PHE A 1 542 ? 23.365 -5.390 -45.044 1.00 47.78 542 PHE A O 1
ATOM 4322 N N . TRP A 1 543 ? 21.390 -5.381 -46.093 1.00 47.69 543 TRP A N 1
ATOM 4323 C CA . TRP A 1 543 ? 21.872 -6.085 -47.290 1.00 47.69 543 TRP A CA 1
ATOM 4324 C C . TRP A 1 543 ? 22.927 -5.328 -48.123 1.00 47.69 543 TRP A C 1
ATOM 4326 O O . TRP A 1 543 ? 23.891 -5.971 -48.535 1.00 47.69 543 TRP A O 1
ATOM 4336 N N . PRO A 1 544 ? 22.842 -3.998 -48.329 1.00 53.19 544 PRO A N 1
ATOM 4337 C CA . PRO A 1 544 ? 23.880 -3.261 -49.059 1.00 53.19 544 PRO A CA 1
ATOM 4338 C C . PRO A 1 544 ? 25.209 -3.175 -48.289 1.00 53.19 544 PRO A C 1
ATOM 4340 O O . PRO A 1 544 ? 26.281 -3.273 -48.879 1.00 53.19 544 PRO A O 1
ATOM 4343 N N . VAL A 1 545 ? 25.146 -3.030 -46.959 1.00 52.59 545 VAL A N 1
ATOM 4344 C CA . VAL A 1 545 ? 26.321 -2.820 -46.092 1.00 52.59 545 VAL A CA 1
ATOM 4345 C C . VAL A 1 545 ? 26.996 -4.143 -45.712 1.00 52.59 545 VAL A C 1
ATOM 4347 O O . VAL A 1 545 ? 28.223 -4.224 -45.702 1.00 52.59 545 VAL A O 1
ATOM 4350 N N . ALA A 1 546 ? 26.223 -5.206 -45.466 1.00 49.03 546 ALA A N 1
ATOM 4351 C CA . ALA A 1 546 ? 26.765 -6.538 -45.195 1.00 49.03 546 ALA A CA 1
ATOM 4352 C C . ALA A 1 546 ? 27.403 -7.170 -46.444 1.00 49.03 546 ALA A C 1
ATOM 4354 O O . ALA A 1 546 ? 28.435 -7.826 -46.321 1.00 49.03 546 ALA A O 1
ATOM 4355 N N . ALA A 1 547 ? 26.851 -6.930 -47.642 1.00 52.66 547 ALA A N 1
ATOM 4356 C CA . ALA A 1 547 ? 27.465 -7.380 -48.892 1.00 52.66 547 ALA A CA 1
ATOM 4357 C C . ALA A 1 547 ? 28.824 -6.700 -49.144 1.00 52.66 547 ALA A C 1
ATOM 4359 O O . ALA A 1 547 ? 29.771 -7.371 -49.544 1.00 52.66 547 ALA A O 1
ATOM 4360 N N . LEU A 1 548 ? 28.959 -5.403 -48.834 1.00 50.03 548 LEU A N 1
ATOM 4361 C CA . LEU A 1 548 ? 30.232 -4.680 -48.958 1.00 50.03 548 LEU A CA 1
ATOM 4362 C C . LEU A 1 548 ? 31.259 -5.090 -47.886 1.00 50.03 548 LEU A C 1
ATOM 4364 O O . LEU A 1 548 ? 32.430 -5.277 -48.202 1.00 50.03 548 LEU A O 1
ATOM 4368 N N . GLY A 1 549 ? 30.834 -5.282 -46.632 1.00 49.69 549 GLY A N 1
ATOM 4369 C CA . GLY A 1 549 ? 31.724 -5.695 -45.538 1.00 49.69 549 GLY A CA 1
ATOM 4370 C C . GLY A 1 549 ? 32.223 -7.142 -45.651 1.00 49.69 549 GLY A C 1
ATOM 4371 O O . GLY A 1 549 ? 33.356 -7.440 -45.277 1.00 49.69 549 GLY A O 1
ATOM 4372 N N . PHE A 1 550 ? 31.415 -8.046 -46.213 1.00 49.03 550 PHE A N 1
ATOM 4373 C CA . PHE A 1 550 ? 31.792 -9.452 -46.384 1.00 49.03 550 PHE A CA 1
ATOM 4374 C C . PHE A 1 550 ? 32.816 -9.660 -47.516 1.00 49.03 550 PHE A C 1
ATOM 4376 O O . PHE A 1 550 ? 33.708 -10.496 -47.380 1.00 49.03 550 PHE A O 1
ATOM 4383 N N . ILE A 1 551 ? 32.765 -8.842 -48.578 1.00 52.31 551 ILE A N 1
ATOM 4384 C CA . ILE A 1 551 ? 33.773 -8.831 -49.659 1.00 52.31 551 ILE A CA 1
ATOM 4385 C C . ILE A 1 551 ? 35.151 -8.387 -49.132 1.00 52.31 551 ILE A C 1
ATOM 4387 O O . ILE A 1 551 ? 36.174 -8.909 -49.569 1.00 52.31 551 ILE A O 1
ATOM 4391 N N . VAL A 1 552 ? 35.192 -7.491 -48.140 1.00 50.31 552 VAL A N 1
ATOM 4392 C CA . VAL A 1 552 ? 36.444 -7.033 -47.506 1.00 50.31 552 VAL A CA 1
ATOM 4393 C C . VAL A 1 552 ? 36.964 -8.037 -46.461 1.00 50.31 552 VAL A C 1
ATOM 4395 O O . VAL A 1 552 ? 38.172 -8.206 -46.308 1.00 50.31 552 VAL A O 1
ATOM 4398 N N . SER A 1 553 ? 36.079 -8.766 -45.768 1.00 43.06 553 SER A N 1
ATOM 4399 C CA . SER A 1 553 ? 36.461 -9.650 -44.654 1.00 43.06 553 SER A CA 1
ATOM 4400 C C . SER A 1 553 ? 37.074 -10.998 -45.063 1.00 43.06 553 SER A C 1
ATOM 4402 O O . SER A 1 553 ? 37.815 -11.572 -44.265 1.00 43.06 553 SER A O 1
ATOM 4404 N N . ILE A 1 554 ? 36.802 -11.526 -46.264 1.00 46.94 554 ILE A N 1
ATOM 4405 C CA . ILE A 1 554 ? 37.352 -12.833 -46.685 1.00 46.94 554 ILE A CA 1
ATOM 4406 C C . ILE A 1 554 ? 38.865 -12.760 -46.979 1.00 46.94 554 ILE A C 1
ATOM 4408 O O . ILE A 1 554 ? 39.575 -13.741 -46.762 1.00 46.94 554 ILE A O 1
ATOM 4412 N N . ASN A 1 555 ? 39.402 -11.595 -47.358 1.00 45.56 555 ASN A N 1
ATOM 4413 C CA . ASN A 1 555 ? 40.839 -11.449 -47.636 1.00 45.56 555 ASN A CA 1
ATOM 4414 C C . ASN A 1 555 ? 41.714 -11.280 -46.383 1.00 45.56 555 ASN A C 1
ATOM 4416 O O . ASN A 1 555 ? 42.884 -11.660 -46.408 1.00 45.56 555 ASN A O 1
ATOM 4420 N N . GLY A 1 556 ? 41.163 -10.800 -45.262 1.00 46.66 556 GLY A N 1
ATOM 4421 C CA . GLY A 1 556 ? 41.904 -10.716 -43.995 1.00 46.66 556 GLY A CA 1
ATOM 4422 C C . GLY A 1 556 ? 42.244 -12.085 -43.388 1.00 46.66 556 GLY A C 1
ATOM 4423 O O . GLY A 1 556 ? 43.252 -12.223 -42.702 1.00 46.66 556 GLY A O 1
ATOM 4424 N N . ALA A 1 557 ? 41.437 -13.115 -43.672 1.00 41.84 557 ALA A N 1
ATOM 4425 C CA . ALA A 1 557 ? 41.650 -14.472 -43.164 1.00 41.84 557 ALA A CA 1
ATOM 4426 C C . ALA A 1 557 ? 42.592 -15.321 -44.044 1.00 41.84 557 ALA A C 1
ATOM 4428 O O . ALA A 1 557 ? 43.242 -16.230 -43.532 1.00 41.84 557 ALA A O 1
ATOM 4429 N N . LEU A 1 558 ? 42.705 -15.021 -45.346 1.00 40.59 558 LEU A N 1
ATOM 4430 C CA . LEU A 1 558 ? 43.558 -15.769 -46.285 1.00 40.59 558 LEU A CA 1
ATOM 4431 C C . LEU A 1 558 ? 44.999 -15.234 -46.371 1.00 40.59 558 LEU A C 1
ATOM 4433 O O . LEU A 1 558 ? 45.914 -16.009 -46.650 1.00 40.59 558 LEU A O 1
ATOM 4437 N N . MET A 1 559 ? 45.236 -13.959 -46.042 1.00 43.41 559 MET A N 1
ATOM 4438 C CA . MET A 1 559 ? 46.585 -13.364 -46.022 1.00 43.41 559 MET A CA 1
ATOM 4439 C C . MET A 1 559 ? 47.458 -13.804 -44.829 1.00 43.41 559 MET A C 1
ATOM 4441 O O . MET A 1 559 ? 48.657 -13.546 -44.832 1.00 43.41 559 MET A O 1
ATOM 4445 N N . ASN A 1 560 ? 46.902 -14.519 -43.841 1.00 44.00 560 ASN A N 1
ATOM 4446 C CA . ASN A 1 560 ? 47.654 -15.038 -42.686 1.00 44.00 560 ASN A CA 1
ATOM 4447 C C . ASN A 1 560 ? 48.125 -16.501 -42.838 1.00 44.00 560 ASN A C 1
ATOM 4449 O O . ASN A 1 560 ? 48.683 -17.058 -41.896 1.00 44.00 560 ASN A O 1
ATOM 4453 N N . MET A 1 561 ? 47.922 -17.137 -44.002 1.00 41.22 561 MET A N 1
ATOM 4454 C CA . MET A 1 561 ? 48.351 -18.527 -44.249 1.00 41.22 561 MET A CA 1
ATOM 4455 C C . MET A 1 561 ? 49.599 -18.682 -45.136 1.00 41.22 561 MET A C 1
ATOM 4457 O O . MET A 1 561 ? 50.032 -19.808 -45.358 1.00 41.22 561 MET A O 1
ATOM 4461 N N . HIS A 1 562 ? 50.213 -17.593 -45.613 1.00 37.72 562 HIS A N 1
ATOM 4462 C CA . HIS A 1 562 ? 51.424 -17.648 -46.451 1.00 37.72 562 HIS A CA 1
ATOM 4463 C C . HIS A 1 562 ? 52.533 -16.695 -45.971 1.00 37.72 562 HIS A C 1
ATOM 4465 O O . HIS A 1 562 ? 53.043 -15.878 -46.733 1.00 37.72 562 HIS A O 1
ATOM 4471 N N . GLN A 1 563 ? 52.958 -16.832 -44.713 1.00 33.41 563 GLN A N 1
ATOM 4472 C CA . GLN A 1 563 ? 54.281 -16.360 -44.294 1.00 33.41 563 GLN A CA 1
ATOM 4473 C C . GLN A 1 563 ? 55.141 -17.553 -43.853 1.00 33.41 563 GLN A C 1
ATOM 4475 O O . GLN A 1 563 ? 54.766 -18.249 -42.908 1.00 33.41 563 GLN A O 1
ATOM 4480 N N . PRO A 1 564 ? 56.285 -17.824 -44.511 1.00 32.12 564 PRO A N 1
ATOM 4481 C CA . PRO A 1 564 ? 57.269 -18.749 -43.973 1.00 32.12 564 PRO A CA 1
ATOM 4482 C C . PRO A 1 564 ? 57.927 -18.134 -42.732 1.00 32.12 564 PRO A C 1
ATOM 4484 O O . PRO A 1 564 ? 58.287 -16.956 -42.711 1.00 32.12 564 PRO A O 1
ATOM 4487 N N . ALA A 1 565 ? 58.065 -18.956 -41.693 1.00 30.58 565 ALA A N 1
ATOM 4488 C CA . ALA A 1 565 ? 58.681 -18.608 -40.422 1.00 30.58 565 ALA A CA 1
ATOM 4489 C C . ALA A 1 565 ? 60.126 -18.108 -40.598 1.00 30.58 565 ALA A C 1
ATOM 4491 O O . ALA A 1 565 ? 60.932 -18.754 -41.268 1.00 30.58 565 ALA A O 1
ATOM 4492 N N . GLN A 1 566 ? 60.469 -17.003 -39.932 1.00 31.88 566 GLN A N 1
ATOM 4493 C CA . GLN A 1 566 ? 61.858 -16.627 -39.658 1.00 31.88 566 GLN A CA 1
ATOM 4494 C C . GLN A 1 566 ? 62.195 -16.870 -38.176 1.00 31.88 566 GLN A C 1
ATOM 4496 O O . GLN A 1 566 ? 61.309 -16.741 -37.327 1.00 31.88 566 GLN A O 1
ATOM 4501 N N . PRO A 1 567 ? 63.444 -17.255 -37.842 1.00 29.19 567 PRO A N 1
ATOM 4502 C CA . PRO A 1 567 ? 63.807 -17.708 -36.507 1.00 29.19 567 PRO A CA 1
ATOM 4503 C C . PRO A 1 567 ? 64.118 -16.553 -35.547 1.00 29.19 567 PRO A C 1
ATOM 4505 O O . PRO A 1 567 ? 64.531 -15.465 -35.939 1.00 29.19 567 PRO A O 1
ATOM 4508 N N . LEU A 1 568 ? 63.949 -16.869 -34.264 1.00 27.89 568 LEU A N 1
ATOM 4509 C CA . LEU A 1 568 ? 64.206 -16.068 -33.066 1.00 27.89 568 LEU A CA 1
ATOM 4510 C C . LEU A 1 568 ? 65.599 -15.413 -33.008 1.00 27.89 568 LEU A C 1
ATOM 4512 O O . LEU A 1 568 ? 66.609 -16.060 -33.284 1.00 27.89 568 LEU A O 1
ATOM 4516 N N . GLN A 1 569 ? 65.655 -14.202 -32.443 1.00 28.08 569 GLN A N 1
ATOM 4517 C CA . GLN A 1 569 ? 66.799 -13.748 -31.649 1.00 28.08 569 GLN A CA 1
ATOM 4518 C C . GLN A 1 569 ? 66.353 -13.329 -30.247 1.00 28.08 569 GLN A C 1
ATOM 4520 O O . GLN A 1 569 ? 65.321 -12.689 -30.054 1.00 28.08 569 GLN A O 1
ATOM 4525 N N . ALA A 1 570 ? 67.151 -13.768 -29.279 1.00 25.53 570 ALA A N 1
ATOM 4526 C CA . ALA A 1 570 ? 66.937 -13.672 -27.849 1.00 25.53 570 ALA A CA 1
ATOM 4527 C C . ALA A 1 570 ? 67.724 -12.512 -27.213 1.00 25.53 570 ALA A C 1
ATOM 4529 O O . ALA A 1 570 ? 68.775 -12.114 -27.707 1.00 25.53 570 ALA A O 1
ATOM 4530 N N . ASN A 1 571 ? 67.241 -12.128 -26.027 1.00 27.52 571 ASN A N 1
ATOM 4531 C CA . ASN A 1 571 ? 67.900 -11.427 -24.919 1.00 27.52 571 ASN A CA 1
ATOM 4532 C C . ASN A 1 571 ? 68.051 -9.897 -24.967 1.00 27.52 571 ASN A C 1
ATOM 4534 O O . ASN A 1 571 ? 68.960 -9.347 -25.580 1.00 27.52 571 ASN A O 1
ATOM 4538 N N . SER A 1 572 ? 67.306 -9.227 -24.081 1.00 25.38 572 SER A N 1
ATOM 4539 C CA . SER A 1 572 ? 67.909 -8.437 -22.990 1.00 25.38 572 SER A CA 1
ATOM 4540 C C . SER A 1 572 ? 66.939 -8.301 -21.804 1.00 25.38 572 SER A C 1
ATOM 4542 O O . SER A 1 572 ? 65.724 -8.364 -21.959 1.00 25.38 572 SER A O 1
ATOM 4544 N N . TYR A 1 573 ? 67.526 -8.224 -20.612 1.00 24.89 573 TYR A N 1
ATOM 4545 C CA . TYR A 1 573 ? 66.981 -8.509 -19.283 1.00 24.89 573 TYR A CA 1
ATOM 4546 C C . TYR A 1 573 ? 66.085 -7.413 -18.647 1.00 24.89 573 TYR A C 1
ATOM 4548 O O . TYR A 1 573 ? 66.166 -6.240 -18.991 1.00 24.89 573 TYR A O 1
ATOM 4556 N N . ALA A 1 574 ? 65.297 -7.881 -17.662 1.00 26.27 574 ALA A N 1
ATOM 4557 C CA . ALA A 1 574 ? 64.520 -7.267 -16.555 1.00 26.27 574 ALA A CA 1
ATOM 4558 C C . ALA A 1 574 ? 65.188 -6.065 -15.806 1.00 26.27 574 ALA A C 1
ATOM 4560 O O . ALA A 1 574 ? 66.379 -5.864 -16.041 1.00 26.27 574 ALA A O 1
ATOM 4561 N N . PRO A 1 575 ? 64.541 -5.322 -14.850 1.00 30.02 575 PRO A N 1
ATOM 4562 C CA . PRO A 1 575 ? 63.423 -5.721 -13.963 1.00 30.02 575 PRO A CA 1
ATOM 4563 C C . PRO A 1 575 ? 62.331 -4.668 -13.613 1.00 30.02 575 PRO A C 1
ATOM 4565 O O . PRO A 1 575 ? 62.438 -3.479 -13.890 1.00 30.02 575 PRO A O 1
ATOM 4568 N N . ALA A 1 576 ? 61.265 -5.143 -12.951 1.00 30.89 576 ALA A N 1
ATOM 4569 C CA . ALA A 1 576 ? 60.224 -4.341 -12.291 1.00 30.89 576 ALA A CA 1
ATOM 4570 C C . ALA A 1 576 ? 60.740 -3.638 -11.016 1.00 30.89 576 ALA A C 1
ATOM 4572 O O . ALA A 1 576 ? 61.671 -4.139 -10.380 1.00 30.89 576 ALA A O 1
ATOM 4573 N N . PRO A 1 577 ? 60.092 -2.535 -10.587 1.00 31.67 577 PRO A N 1
ATOM 4574 C CA . PRO A 1 577 ? 59.322 -2.627 -9.336 1.00 31.67 577 PRO A CA 1
ATOM 4575 C C . PRO A 1 577 ? 58.045 -1.752 -9.252 1.00 31.67 577 PRO A C 1
ATOM 4577 O O . PRO A 1 577 ? 58.005 -0.633 -9.745 1.00 31.67 577 PRO A O 1
ATOM 4580 N N . GLY A 1 578 ? 57.058 -2.241 -8.485 1.00 24.92 578 GLY A N 1
ATOM 4581 C CA . GLY A 1 578 ? 56.361 -1.433 -7.465 1.00 24.92 578 GLY A CA 1
ATOM 4582 C C . GLY A 1 578 ? 55.067 -0.677 -7.815 1.00 24.92 578 GLY A C 1
ATOM 4583 O O . GLY A 1 578 ? 55.114 0.425 -8.333 1.00 24.92 578 GLY A O 1
ATOM 4584 N N . LEU A 1 579 ? 53.937 -1.250 -7.367 1.00 28.31 579 LEU A N 1
ATOM 4585 C CA . LEU A 1 579 ? 52.786 -0.623 -6.675 1.00 28.31 579 LEU A CA 1
ATOM 4586 C C . LEU A 1 579 ? 52.237 0.741 -7.160 1.00 28.31 579 LEU A C 1
ATOM 4588 O O . LEU A 1 579 ? 52.839 1.770 -6.890 1.00 28.31 579 LEU A O 1
ATOM 4592 N N . GLN A 1 580 ? 50.981 0.755 -7.640 1.00 26.00 580 GLN A N 1
ATOM 4593 C CA . GLN A 1 580 ? 49.827 1.422 -6.985 1.00 26.00 580 GLN A CA 1
ATOM 4594 C C . GLN A 1 580 ? 48.579 1.427 -7.893 1.00 26.00 580 GLN A C 1
ATOM 4596 O O . GLN A 1 580 ? 48.600 1.924 -9.014 1.00 26.00 580 GLN A O 1
ATOM 4601 N N . GLN A 1 581 ? 47.467 0.894 -7.377 1.00 29.30 581 GLN A N 1
ATOM 4602 C CA . GLN A 1 581 ? 46.115 1.157 -7.882 1.00 29.30 581 GLN A CA 1
ATOM 4603 C C . GLN A 1 581 ? 45.650 2.539 -7.394 1.00 29.30 581 GLN A C 1
ATOM 4605 O O . GLN A 1 581 ? 45.715 2.783 -6.187 1.00 29.30 581 GLN A O 1
ATOM 4610 N N . PRO A 1 582 ? 45.091 3.404 -8.257 1.00 28.66 582 PRO A N 1
ATOM 4611 C CA . PRO A 1 582 ? 44.239 4.497 -7.811 1.00 28.66 582 PRO A CA 1
ATOM 4612 C C . PRO A 1 582 ? 42.780 4.045 -7.699 1.00 28.66 582 PRO A C 1
ATOM 4614 O O . PRO A 1 582 ? 42.231 3.381 -8.578 1.00 28.66 582 PRO A O 1
ATOM 4617 N N . ALA A 1 583 ? 42.179 4.438 -6.583 1.00 25.86 583 ALA A N 1
ATOM 4618 C CA . ALA A 1 583 ? 40.807 4.193 -6.183 1.00 25.86 583 ALA A CA 1
ATOM 4619 C C . ALA A 1 583 ? 39.768 4.751 -7.172 1.00 25.86 583 ALA A C 1
ATOM 4621 O O . ALA A 1 583 ? 39.855 5.888 -7.632 1.00 25.86 583 ALA A O 1
ATOM 4622 N N . THR A 1 584 ? 38.724 3.964 -7.426 1.00 28.11 584 THR A N 1
ATOM 4623 C CA . THR A 1 584 ? 37.463 4.412 -8.026 1.00 28.11 584 THR A CA 1
ATOM 4624 C C . THR A 1 584 ? 36.696 5.309 -7.056 1.00 28.11 584 THR A C 1
ATOM 4626 O O . THR A 1 584 ? 36.313 4.873 -5.970 1.00 28.11 584 THR A O 1
ATOM 4629 N N . ALA A 1 585 ? 36.439 6.547 -7.478 1.00 25.58 585 ALA A N 1
ATOM 4630 C CA . ALA A 1 585 ? 35.452 7.432 -6.871 1.00 25.58 585 ALA A CA 1
ATOM 4631 C C . ALA A 1 585 ? 34.021 6.891 -7.105 1.00 25.58 585 ALA A C 1
ATOM 4633 O O . ALA A 1 585 ? 33.754 6.335 -8.174 1.00 25.58 585 ALA A O 1
ATOM 4634 N N . PRO A 1 586 ? 33.094 7.031 -6.141 1.00 29.17 586 PRO A N 1
ATOM 4635 C CA . PRO A 1 586 ? 31.723 6.561 -6.294 1.00 29.17 586 PRO A CA 1
ATOM 4636 C C . PRO A 1 586 ? 30.914 7.488 -7.209 1.00 29.17 586 PRO A C 1
ATOM 4638 O O . PRO A 1 586 ? 30.741 8.677 -6.945 1.00 29.17 586 PRO A O 1
ATOM 4641 N N . GLU A 1 587 ? 30.386 6.902 -8.278 1.00 26.75 587 GLU A N 1
ATOM 4642 C CA . GLU A 1 587 ? 29.409 7.501 -9.179 1.00 26.75 587 GLU A CA 1
ATOM 4643 C C . GLU A 1 587 ? 28.086 7.706 -8.416 1.00 26.75 587 GLU A C 1
ATOM 4645 O O . GLU A 1 587 ? 27.441 6.752 -7.973 1.00 26.75 587 GLU A O 1
ATOM 4650 N N . GLN A 1 588 ? 27.705 8.967 -8.202 1.00 29.27 588 GLN A N 1
ATOM 4651 C CA . GLN A 1 588 ? 26.420 9.339 -7.614 1.00 29.27 588 GLN A CA 1
ATOM 4652 C C . GLN A 1 588 ? 25.284 8.902 -8.551 1.00 29.27 588 GLN A C 1
ATOM 4654 O O . GLN A 1 588 ? 25.007 9.554 -9.557 1.00 29.27 588 GLN A O 1
ATOM 4659 N N . LEU A 1 589 ? 24.595 7.809 -8.211 1.00 29.80 589 LEU A N 1
ATOM 4660 C CA . LEU A 1 589 ? 23.321 7.471 -8.838 1.00 29.80 589 LEU A CA 1
ATOM 4661 C C . LEU A 1 589 ? 22.228 8.395 -8.297 1.00 29.80 589 LEU A C 1
ATOM 4663 O O . LEU A 1 589 ? 21.881 8.356 -7.117 1.00 29.80 589 LEU A O 1
ATOM 4667 N N . GLN A 1 590 ? 21.663 9.196 -9.196 1.00 33.06 590 GLN A N 1
ATOM 4668 C CA . GLN A 1 590 ? 20.455 9.970 -8.953 1.00 33.06 590 GLN A CA 1
ATOM 4669 C C . GLN A 1 590 ? 19.304 9.056 -8.512 1.00 33.06 590 GLN A C 1
ATOM 4671 O O . GLN A 1 590 ? 18.941 8.088 -9.184 1.00 33.06 590 GLN A O 1
ATOM 4676 N N . VAL A 1 591 ? 18.724 9.408 -7.368 1.00 30.27 591 VAL A N 1
ATOM 4677 C CA . VAL A 1 591 ? 17.497 8.839 -6.813 1.00 30.27 591 VAL A CA 1
ATOM 4678 C C . VAL A 1 591 ? 16.338 9.174 -7.755 1.00 30.27 591 VAL A C 1
ATOM 4680 O O . VAL A 1 591 ? 15.990 10.340 -7.918 1.00 30.27 591 VAL A O 1
ATOM 4683 N N . GLN A 1 592 ? 15.724 8.168 -8.378 1.00 31.34 592 GLN A N 1
ATOM 4684 C CA . GLN A 1 592 ? 14.419 8.344 -9.018 1.00 31.34 592 GLN A CA 1
ATOM 4685 C C . GLN A 1 592 ? 13.331 8.288 -7.941 1.00 31.34 592 GLN A C 1
ATOM 4687 O O . GLN A 1 592 ? 13.201 7.293 -7.227 1.00 31.34 592 GLN A O 1
ATOM 4692 N N . ALA A 1 593 ? 12.589 9.389 -7.809 1.00 32.91 593 ALA A N 1
ATOM 4693 C CA . ALA A 1 593 ? 11.444 9.524 -6.917 1.00 32.91 593 ALA A CA 1
ATOM 4694 C C . ALA A 1 593 ? 10.305 8.557 -7.299 1.00 32.91 593 ALA A C 1
ATOM 4696 O O . ALA A 1 593 ? 10.189 8.126 -8.447 1.00 32.91 593 ALA A O 1
ATOM 4697 N N . ALA A 1 594 ? 9.459 8.223 -6.319 1.00 33.19 594 ALA A N 1
ATOM 4698 C CA . ALA A 1 594 ? 8.206 7.503 -6.543 1.00 33.19 594 ALA A CA 1
ATOM 4699 C C . ALA A 1 594 ? 7.303 8.277 -7.532 1.00 33.19 594 ALA A C 1
ATOM 4701 O O . ALA A 1 594 ? 7.421 9.500 -7.600 1.00 33.19 594 ALA A O 1
ATOM 4702 N N . PRO A 1 595 ? 6.409 7.611 -8.289 1.00 39.69 595 PRO A N 1
ATOM 4703 C CA . PRO A 1 595 ? 5.506 8.308 -9.201 1.00 39.69 595 PRO A CA 1
ATOM 4704 C C . PRO A 1 595 ? 4.582 9.246 -8.408 1.00 39.69 595 PRO A C 1
ATOM 4706 O O . PRO A 1 595 ? 3.700 8.791 -7.683 1.00 39.69 595 PRO A O 1
ATOM 4709 N N . GLU A 1 596 ? 4.821 10.555 -8.509 1.00 50.59 596 GLU A N 1
ATOM 4710 C CA . GLU A 1 596 ? 3.883 11.592 -8.069 1.00 50.59 596 GLU A CA 1
ATOM 4711 C C . GLU A 1 596 ? 2.697 11.636 -9.042 1.00 50.59 596 GLU A C 1
ATOM 4713 O O . GLU A 1 596 ? 2.868 11.419 -10.245 1.00 50.59 596 GLU A O 1
ATOM 4718 N N . ALA A 1 597 ? 1.498 11.942 -8.532 1.00 57.12 597 ALA A N 1
ATOM 4719 C CA . ALA A 1 597 ? 0.376 12.306 -9.392 1.00 57.12 597 ALA A CA 1
ATOM 4720 C C . ALA A 1 597 ? 0.804 13.465 -10.314 1.00 57.12 597 ALA A C 1
ATOM 4722 O O . ALA A 1 597 ? 1.532 14.361 -9.868 1.00 57.12 597 ALA A O 1
ATOM 4723 N N . PRO A 1 598 ? 0.395 13.463 -11.593 1.00 69.75 598 PRO A N 1
ATOM 4724 C CA . PRO A 1 598 ? 0.794 14.509 -12.522 1.00 69.75 598 PRO A CA 1
ATOM 4725 C C . PRO A 1 598 ? 0.322 15.859 -11.991 1.00 69.75 598 PRO A C 1
ATOM 4727 O O . PRO A 1 598 ? -0.836 16.014 -11.628 1.00 69.75 598 PRO A O 1
ATOM 4730 N N . LYS A 1 599 ? 1.219 16.845 -11.952 1.00 76.81 599 LYS A N 1
ATOM 4731 C CA . LYS A 1 599 ? 0.875 18.211 -11.519 1.00 76.81 599 LYS A CA 1
ATOM 4732 C C . LYS A 1 599 ? 0.022 18.938 -12.568 1.00 76.81 599 LYS A C 1
ATOM 4734 O O . LYS A 1 599 ? -0.701 19.867 -12.230 1.00 76.81 599 LYS A O 1
ATOM 4739 N N . LYS A 1 600 ? 0.088 18.492 -13.829 1.00 87.88 600 LYS A N 1
ATOM 4740 C CA . LYS A 1 600 ? -0.639 19.054 -14.971 1.00 87.88 600 LYS A CA 1
ATOM 4741 C C . LYS A 1 600 ? -0.866 18.002 -16.058 1.00 87.88 600 LYS A C 1
ATOM 4743 O O . LYS A 1 600 ? 0.021 17.182 -16.304 1.00 87.88 600 LYS A O 1
ATOM 4748 N N . LEU A 1 601 ? -2.027 18.032 -16.706 1.00 86.62 601 LEU A N 1
ATOM 4749 C CA . LEU A 1 601 ? -2.340 17.204 -17.874 1.00 86.62 601 LEU A CA 1
ATOM 4750 C C . LEU A 1 601 ? -1.670 17.755 -19.138 1.00 86.62 601 LEU A C 1
ATOM 4752 O O . LEU A 1 601 ? -1.474 18.959 -19.283 1.00 86.62 601 LEU A O 1
ATOM 4756 N N . ALA A 1 602 ? -1.356 16.865 -20.082 1.00 86.69 602 ALA A N 1
ATOM 4757 C CA . ALA A 1 602 ? -0.919 17.271 -21.414 1.00 86.69 602 ALA A CA 1
ATOM 4758 C C . ALA A 1 602 ? -2.065 17.954 -22.183 1.00 86.69 602 ALA A C 1
ATOM 4760 O O . ALA A 1 602 ? -3.226 17.566 -22.048 1.00 86.69 602 ALA A O 1
ATOM 4761 N N . ASP A 1 603 ? -1.745 18.909 -23.057 1.00 80.81 603 ASP A N 1
ATOM 4762 C CA . ASP A 1 603 ? -2.751 19.707 -23.781 1.00 80.81 603 ASP A CA 1
ATOM 4763 C C . ASP A 1 603 ? -3.737 18.846 -24.593 1.00 80.81 603 ASP A C 1
ATOM 4765 O O . ASP A 1 603 ? -4.938 19.110 -24.611 1.00 80.81 603 ASP A O 1
ATOM 4769 N N . ASN A 1 604 ? -3.255 17.759 -25.206 1.00 81.25 604 ASN A N 1
ATOM 4770 C CA . ASN A 1 604 ? -4.097 16.813 -25.950 1.00 81.25 604 ASN A CA 1
ATOM 4771 C C . ASN A 1 604 ? -5.069 16.036 -25.042 1.00 81.25 604 ASN A C 1
ATOM 4773 O O . ASN A 1 604 ? -6.167 15.667 -25.463 1.00 81.25 604 ASN A O 1
ATOM 4777 N N . ASP A 1 605 ? -4.666 15.769 -23.802 1.00 86.19 605 ASP A N 1
ATOM 4778 C CA . ASP A 1 605 ? -5.487 15.071 -22.813 1.00 86.19 605 ASP A CA 1
ATOM 4779 C C . ASP A 1 605 ? -6.551 16.008 -22.232 1.00 86.19 605 ASP A C 1
ATOM 4781 O O . ASP A 1 605 ? -7.714 15.622 -22.114 1.00 86.19 605 ASP A O 1
ATOM 4785 N N . LEU A 1 606 ? -6.187 17.270 -21.986 1.00 88.44 606 LEU A N 1
ATOM 4786 C CA . LEU A 1 606 ? -7.129 18.330 -21.627 1.00 88.44 606 LEU A CA 1
ATOM 4787 C C . LEU A 1 606 ? -8.151 18.601 -22.745 1.00 88.44 606 LEU A C 1
ATOM 4789 O O . LEU A 1 606 ? -9.331 18.804 -22.464 1.00 88.44 606 LEU A O 1
ATOM 4793 N N . LEU A 1 607 ? -7.728 18.575 -24.012 1.00 84.88 607 LEU A N 1
ATOM 4794 C CA . LEU A 1 607 ? -8.638 18.704 -25.152 1.00 84.88 607 LEU A CA 1
ATOM 4795 C C . LEU A 1 607 ? -9.626 17.530 -25.212 1.00 84.88 607 LEU A C 1
ATOM 4797 O O . LEU A 1 607 ? -10.826 17.741 -25.350 1.00 84.88 607 LEU A O 1
ATOM 4801 N N . SER A 1 608 ? -9.136 16.305 -24.997 1.00 86.06 608 SER A N 1
ATOM 4802 C CA . SER A 1 608 ? -9.980 15.103 -24.946 1.00 86.06 608 SER A CA 1
ATOM 4803 C C . SER A 1 608 ? -11.023 15.173 -23.820 1.00 86.06 608 SER A C 1
ATOM 4805 O O . SER A 1 608 ? -12.152 14.716 -23.996 1.00 86.06 608 SER A O 1
ATOM 4807 N N . LEU A 1 609 ? -10.666 15.762 -22.671 1.00 89.25 609 LEU A N 1
ATOM 4808 C CA . LEU A 1 609 ? -11.603 16.030 -21.575 1.00 89.25 609 LEU A CA 1
ATOM 4809 C C . LEU A 1 609 ? -12.696 17.022 -21.989 1.00 89.25 609 LEU A C 1
ATOM 4811 O O . LEU A 1 609 ? -13.878 16.752 -21.772 1.00 89.25 609 LEU A O 1
ATOM 4815 N N . LYS A 1 610 ? -12.320 18.133 -22.632 1.00 89.69 610 LYS A N 1
ATOM 4816 C CA . LYS A 1 610 ? -13.265 19.148 -23.131 1.00 89.69 610 LYS A CA 1
ATOM 4817 C C . LYS A 1 610 ? -14.227 18.569 -24.174 1.00 89.69 610 LYS A C 1
ATOM 4819 O O . LYS A 1 610 ? -15.431 18.830 -24.112 1.00 89.69 610 LYS A O 1
ATOM 4824 N N . ASP A 1 611 ? -13.736 17.723 -25.075 1.00 88.12 611 ASP A N 1
ATOM 4825 C CA . ASP A 1 611 ? -14.566 17.027 -26.065 1.00 88.12 611 ASP A CA 1
ATOM 4826 C C . ASP A 1 611 ? -15.539 16.039 -25.400 1.00 88.12 611 ASP A C 1
ATOM 4828 O O . ASP A 1 611 ? -16.715 15.957 -25.773 1.00 88.12 611 ASP A O 1
ATOM 4832 N N . ALA A 1 612 ? -15.082 15.316 -24.371 1.00 86.94 612 ALA A N 1
ATOM 4833 C CA . ALA A 1 612 ? -15.921 14.390 -23.615 1.00 86.94 612 ALA A CA 1
ATOM 4834 C C . ALA A 1 612 ? -17.071 15.116 -22.899 1.00 86.94 612 ALA A C 1
ATOM 4836 O O . ALA A 1 612 ? -18.215 14.656 -22.984 1.00 86.94 612 ALA A O 1
ATOM 4837 N N . VAL A 1 613 ? -16.798 16.271 -22.285 1.00 88.44 613 VAL A N 1
ATOM 4838 C CA . VAL A 1 613 ? -17.820 17.142 -21.677 1.00 88.44 613 VAL A CA 1
ATOM 4839 C C . VAL A 1 613 ? -18.790 17.668 -22.730 1.00 88.44 613 VAL A C 1
ATOM 4841 O O . VAL A 1 613 ? -20.001 17.550 -22.565 1.00 88.44 613 VAL A O 1
ATOM 4844 N N . THR A 1 614 ? -18.282 18.146 -23.868 1.00 86.44 614 THR A N 1
ATOM 4845 C CA . THR A 1 614 ? -19.119 18.658 -24.969 1.00 86.44 614 THR A CA 1
ATOM 4846 C C . THR A 1 614 ? -20.074 17.587 -25.505 1.00 86.44 614 THR A C 1
ATOM 4848 O O . THR A 1 614 ? -21.229 17.868 -25.828 1.00 86.44 614 THR A O 1
ATOM 4851 N N . SER A 1 615 ? -19.638 16.323 -25.551 1.00 84.81 615 SER A N 1
ATOM 4852 C CA . SER A 1 615 ? -20.515 15.208 -25.923 1.00 84.81 615 SER A CA 1
ATOM 4853 C C . SER A 1 615 ? -21.657 14.989 -24.909 1.00 84.81 615 SER A C 1
ATOM 4855 O O . SER A 1 615 ? -22.752 14.540 -25.271 1.00 84.81 615 SER A O 1
ATOM 4857 N N . GLY A 1 616 ? -21.420 15.291 -23.626 1.00 83.56 616 GLY A N 1
ATOM 4858 C CA . GLY A 1 616 ? -22.320 15.028 -22.499 1.00 83.56 616 GLY A CA 1
ATOM 4859 C C . GLY A 1 616 ? -22.690 13.550 -22.335 1.00 83.56 616 GLY A C 1
ATOM 4860 O O . GLY A 1 616 ? -23.732 13.225 -21.762 1.00 83.56 616 GLY A O 1
ATOM 4861 N N . ARG A 1 617 ? -21.902 12.638 -22.919 1.00 84.75 617 ARG A N 1
ATOM 4862 C CA . ARG A 1 617 ? -22.122 11.184 -22.838 1.00 84.75 617 ARG A CA 1
ATOM 4863 C C . ARG A 1 617 ? -21.419 10.568 -21.635 1.00 84.75 617 ARG A C 1
ATOM 4865 O O . ARG A 1 617 ? -21.926 9.605 -21.082 1.00 84.75 617 ARG A O 1
ATOM 4872 N N . PHE A 1 618 ? -20.272 11.122 -21.259 1.00 89.56 618 PHE A N 1
ATOM 4873 C CA . PHE A 1 618 ? -19.369 10.561 -20.252 1.00 89.56 618 PHE A CA 1
ATOM 4874 C C . PHE A 1 618 ? -19.501 11.220 -18.877 1.00 89.56 618 PHE A C 1
ATOM 4876 O O . PHE A 1 618 ? -18.966 10.690 -17.902 1.00 89.56 618 PHE A O 1
ATOM 4883 N N . THR A 1 619 ? -20.197 12.360 -18.812 1.00 92.56 619 THR A N 1
ATOM 4884 C CA . THR A 1 619 ? -20.233 13.225 -17.634 1.00 92.56 619 THR A CA 1
ATOM 4885 C C . THR A 1 619 ? -21.630 13.449 -17.073 1.00 92.56 619 THR A C 1
ATOM 4887 O O . THR A 1 619 ? -22.661 13.191 -17.716 1.00 92.56 619 THR A O 1
ATOM 4890 N N . ILE A 1 620 ? -21.622 13.934 -15.835 1.00 93.62 620 ILE A N 1
ATOM 4891 C CA . ILE A 1 620 ? -22.755 14.462 -15.091 1.00 93.62 620 ILE A CA 1
ATOM 4892 C C . ILE A 1 620 ? -22.432 15.928 -14.790 1.00 93.62 620 ILE A C 1
ATOM 4894 O O . ILE A 1 620 ? -21.506 16.217 -14.030 1.00 93.62 620 ILE A O 1
ATOM 4898 N N . SER A 1 621 ? -23.185 16.840 -15.399 1.00 92.00 621 SER A N 1
ATOM 4899 C CA . SER A 1 621 ? -23.026 18.282 -15.206 1.00 92.00 621 SER A CA 1
ATOM 4900 C C . SER A 1 621 ? -23.794 18.732 -13.962 1.00 92.00 621 SER A C 1
ATOM 4902 O O . SER A 1 621 ? -25.017 18.601 -13.918 1.00 92.00 621 SER A O 1
ATOM 4904 N N . LEU A 1 622 ? -23.098 19.269 -12.957 1.00 89.50 622 LEU A N 1
ATOM 4905 C CA . LEU A 1 622 ? -23.724 19.872 -11.768 1.00 89.50 622 LEU A CA 1
ATOM 4906 C C . LEU A 1 622 ? -24.143 21.325 -12.025 1.00 89.50 622 LEU A C 1
ATOM 4908 O O . LEU A 1 622 ? -25.106 21.808 -11.434 1.00 89.50 622 LEU A O 1
ATOM 4912 N N . SER A 1 623 ? -23.409 22.028 -12.888 1.00 88.00 623 SER A N 1
ATOM 4913 C CA . SER A 1 623 ? -23.653 23.426 -13.245 1.00 88.00 623 SER A CA 1
ATOM 4914 C C . SER A 1 623 ? -22.979 23.783 -14.568 1.00 88.00 623 SER A C 1
ATOM 4916 O O . SER A 1 623 ? -21.971 23.192 -14.955 1.00 88.00 623 SER A O 1
ATOM 4918 N N . THR A 1 624 ? -23.538 24.775 -15.260 1.00 85.50 624 THR A N 1
ATOM 4919 C CA . THR A 1 624 ? -23.045 25.285 -16.547 1.00 85.50 624 THR A CA 1
ATOM 4920 C C . THR A 1 624 ? -23.187 26.806 -16.598 1.00 85.50 624 THR A C 1
ATOM 4922 O O . THR A 1 624 ? -24.172 27.334 -16.087 1.00 85.50 624 THR A O 1
ATOM 4925 N N . GLY A 1 625 ? -22.278 27.508 -17.282 1.00 83.38 625 GLY A N 1
ATOM 4926 C CA . GLY A 1 625 ? -22.351 28.964 -17.496 1.00 83.38 625 GLY A CA 1
ATOM 4927 C C . GLY A 1 625 ? -21.418 29.811 -16.621 1.00 83.38 625 GLY A C 1
ATOM 4928 O O . GLY A 1 625 ? -21.437 31.035 -16.719 1.00 83.38 625 GLY A O 1
ATOM 4929 N N . HIS A 1 626 ? -20.577 29.184 -15.801 1.00 89.50 626 HIS A N 1
ATOM 4930 C CA . HIS A 1 626 ? -19.532 29.844 -15.020 1.00 89.50 626 HIS A CA 1
ATOM 4931 C C . HIS A 1 626 ? -18.221 29.990 -15.805 1.00 89.50 626 HIS A C 1
ATOM 4933 O O . HIS A 1 626 ? -18.002 29.314 -16.812 1.00 89.50 626 HIS A O 1
ATOM 4939 N N . LYS A 1 627 ? -17.337 30.876 -15.326 1.00 86.56 627 LYS A N 1
ATOM 4940 C CA . LYS A 1 627 ? -16.070 31.236 -15.985 1.00 86.56 627 LYS A CA 1
ATOM 4941 C C . LYS A 1 627 ? -15.061 30.082 -16.026 1.00 86.56 627 LYS A C 1
ATOM 4943 O O . LYS A 1 627 ? -14.431 29.886 -17.059 1.00 86.56 627 LYS A O 1
ATOM 4948 N N . HIS A 1 628 ? -14.933 29.334 -14.929 1.00 91.88 628 HIS A N 1
ATOM 4949 C CA . HIS A 1 628 ? -13.992 28.219 -14.795 1.00 91.88 628 HIS A CA 1
ATOM 4950 C C . HIS A 1 628 ? -14.718 26.880 -14.637 1.00 91.88 628 HIS A C 1
ATOM 4952 O O . HIS A 1 628 ? -15.838 26.827 -14.118 1.00 91.88 628 HIS A O 1
ATOM 4958 N N . THR A 1 629 ? -14.074 25.800 -15.091 1.00 93.06 629 THR A N 1
ATOM 4959 C CA . THR A 1 629 ? -14.624 24.432 -15.055 1.00 93.06 629 THR A CA 1
ATOM 4960 C C . THR A 1 629 ? -13.714 23.480 -14.283 1.00 93.06 629 THR A C 1
ATOM 4962 O O . THR A 1 629 ? -12.505 23.461 -14.505 1.00 93.06 629 THR A O 1
ATOM 4965 N N . LEU A 1 630 ? -14.304 22.670 -13.404 1.00 94.94 630 LEU A N 1
ATOM 4966 C CA . LEU A 1 630 ? -13.646 21.611 -12.646 1.00 94.94 630 LEU A CA 1
ATOM 4967 C C . LEU A 1 630 ? -14.106 20.246 -13.166 1.00 94.94 630 LEU A C 1
ATOM 4969 O O . LEU A 1 630 ? -15.287 19.905 -13.078 1.00 94.94 630 LEU A O 1
ATOM 4973 N N . TYR A 1 631 ? -13.167 19.451 -13.673 1.00 95.94 631 TYR A N 1
ATOM 4974 C CA . TYR A 1 631 ? -13.402 18.064 -14.070 1.00 95.94 631 TYR A CA 1
ATOM 4975 C C . TYR A 1 631 ? -13.078 17.144 -12.898 1.00 95.94 631 TYR A C 1
ATOM 4977 O O . TYR A 1 631 ? -11.955 17.163 -12.390 1.00 95.94 631 TYR A O 1
ATOM 4985 N N . VAL A 1 632 ? -14.041 16.333 -12.466 1.00 96.69 632 VAL A N 1
ATOM 4986 C CA . VAL A 1 632 ? -13.911 15.514 -11.257 1.00 96.69 632 VAL A CA 1
ATOM 4987 C C . VAL A 1 632 ? -14.118 14.045 -11.585 1.00 96.69 632 VAL A C 1
ATOM 4989 O O . VAL A 1 632 ? -15.214 13.628 -11.937 1.00 96.69 632 VAL A O 1
ATOM 4992 N N . PHE A 1 633 ? -13.084 13.230 -11.407 1.00 97.25 633 PHE A N 1
ATOM 4993 C CA . PHE A 1 633 ? -13.206 11.776 -11.475 1.00 97.25 633 PHE A CA 1
ATOM 4994 C C . PHE A 1 633 ? -13.627 11.245 -10.107 1.00 97.25 633 PHE A C 1
ATOM 4996 O O . PHE A 1 633 ? -12.838 11.296 -9.159 1.00 97.25 633 PHE A O 1
ATOM 5003 N N . SER A 1 634 ? -14.865 10.760 -10.006 1.00 96.75 634 SER A N 1
ATOM 5004 C CA . SER A 1 634 ? -15.509 10.398 -8.739 1.00 96.75 634 SER A CA 1
ATOM 5005 C C . SER A 1 634 ? -16.009 8.953 -8.763 1.00 96.75 634 SER A C 1
ATOM 5007 O O . SER A 1 634 ? -16.636 8.520 -9.730 1.00 96.75 634 SER A O 1
ATOM 5009 N N . ASP A 1 635 ? -15.726 8.203 -7.698 1.00 96.44 635 ASP A N 1
ATOM 5010 C CA . ASP A 1 635 ? -16.200 6.829 -7.511 1.00 96.44 635 ASP A CA 1
ATOM 5011 C C . ASP A 1 635 ? -17.288 6.797 -6.420 1.00 96.44 635 ASP A C 1
ATOM 5013 O O . ASP A 1 635 ? -17.023 7.235 -5.295 1.00 96.44 635 ASP A O 1
ATOM 5017 N N . PRO A 1 636 ? -18.489 6.248 -6.692 1.00 94.62 636 PRO A N 1
ATOM 5018 C CA . PRO A 1 636 ? -19.612 6.281 -5.753 1.00 94.62 636 PRO A CA 1
ATOM 5019 C C . PRO A 1 636 ? -19.392 5.464 -4.468 1.00 94.62 636 PRO A C 1
ATOM 5021 O O . PRO A 1 636 ? -20.061 5.713 -3.469 1.00 94.62 636 PRO A O 1
ATOM 5024 N N . MET A 1 637 ? -18.470 4.494 -4.454 1.00 92.75 637 MET A N 1
ATOM 5025 C CA . MET A 1 637 ? -18.124 3.720 -3.252 1.00 92.75 637 MET A CA 1
ATOM 5026 C C . MET A 1 637 ? -16.925 4.292 -2.498 1.00 92.75 637 MET A C 1
ATOM 5028 O O . MET A 1 637 ? -16.648 3.847 -1.385 1.00 92.75 637 MET A O 1
ATOM 5032 N N . CYS A 1 638 ? -16.197 5.250 -3.072 1.00 94.00 638 CYS A N 1
ATOM 5033 C CA . CYS A 1 638 ? -15.017 5.818 -2.435 1.00 94.00 638 CYS A CA 1
ATOM 5034 C C . CYS A 1 638 ? -15.416 6.765 -1.285 1.00 94.00 638 CYS A C 1
ATOM 5036 O O . CYS A 1 638 ? -16.080 7.775 -1.537 1.00 94.00 638 CYS A O 1
ATOM 5038 N N . PRO A 1 639 ? -14.958 6.527 -0.038 1.00 91.44 639 PRO A N 1
ATOM 5039 C CA . PRO A 1 639 ? -15.296 7.382 1.103 1.00 91.44 639 PRO A CA 1
ATOM 5040 C C . PRO A 1 639 ? -14.911 8.853 0.895 1.00 91.44 639 PRO A C 1
ATOM 5042 O O . PRO A 1 639 ? -15.667 9.751 1.258 1.00 91.44 639 PRO A O 1
ATOM 5045 N N . HIS A 1 640 ? -13.764 9.110 0.258 1.00 92.94 640 HIS A N 1
ATOM 5046 C CA . HIS A 1 640 ? -13.298 10.471 -0.020 1.00 92.94 640 HIS A CA 1
ATOM 5047 C C . HIS A 1 640 ? -14.131 11.179 -1.093 1.00 92.94 640 HIS A C 1
ATOM 5049 O O . HIS A 1 640 ? -14.325 12.386 -0.994 1.00 92.94 640 HIS A O 1
ATOM 5055 N N . CYS A 1 641 ? -14.638 10.448 -2.091 1.00 94.56 641 CYS A N 1
ATOM 5056 C CA . CYS A 1 641 ? -15.526 11.010 -3.112 1.00 94.56 641 CYS A CA 1
ATOM 5057 C C . CYS A 1 641 ? -16.866 11.408 -2.493 1.00 94.56 641 CYS A C 1
ATOM 5059 O O . CYS A 1 641 ? -17.309 12.540 -2.656 1.00 94.56 641 CYS A O 1
ATOM 5061 N N . ARG A 1 642 ? -17.447 10.517 -1.683 1.00 94.19 642 ARG A N 1
ATOM 5062 C CA . ARG A 1 642 ? -18.704 10.770 -0.965 1.00 94.19 642 ARG A CA 1
ATOM 5063 C C . ARG A 1 642 ? -18.594 11.946 0.005 1.00 94.19 642 ARG A C 1
ATOM 5065 O O . ARG A 1 642 ? -19.495 12.770 0.073 1.00 94.19 642 ARG A O 1
ATOM 5072 N N . ALA A 1 643 ? -17.475 12.058 0.721 1.00 91.12 643 ALA A N 1
ATOM 5073 C CA . ALA A 1 643 ? -17.220 13.185 1.617 1.00 91.12 643 ALA A CA 1
ATOM 5074 C C . ALA A 1 643 ? -16.979 14.515 0.875 1.00 91.12 643 ALA A C 1
ATOM 5076 O O . ALA A 1 643 ? -17.183 15.579 1.455 1.00 91.12 643 ALA A O 1
ATOM 5077 N N . LEU A 1 644 ? -16.513 14.471 -0.379 1.00 94.50 644 LEU A N 1
ATOM 5078 C CA . LEU A 1 644 ? -16.282 15.660 -1.203 1.00 94.50 644 LEU A CA 1
ATOM 5079 C C . LEU A 1 644 ? -17.559 16.132 -1.919 1.00 94.50 644 LEU A C 1
ATOM 5081 O O . LEU A 1 644 ? -17.667 17.316 -2.225 1.00 94.50 644 LEU A O 1
ATOM 5085 N N . GLU A 1 645 ? -18.529 15.249 -2.153 1.00 94.62 645 GLU A N 1
ATOM 5086 C CA . GLU A 1 645 ? -19.736 15.550 -2.933 1.00 94.62 645 GLU A CA 1
ATOM 5087 C C . GLU A 1 645 ? -20.513 16.797 -2.456 1.00 94.62 645 GLU A C 1
ATOM 5089 O O . GLU A 1 645 ? -20.772 17.669 -3.291 1.00 94.62 645 GLU A O 1
ATOM 5094 N N . PRO A 1 646 ? -20.805 16.998 -1.149 1.00 93.88 646 PRO A N 1
ATOM 5095 C CA . PRO A 1 646 ? -21.524 18.197 -0.697 1.00 93.88 646 PRO A CA 1
ATOM 5096 C C . PRO A 1 646 ? -20.770 19.492 -1.021 1.00 93.88 646 PRO A C 1
ATOM 5098 O O . PRO A 1 646 ? -21.361 20.532 -1.307 1.00 93.88 646 PRO A O 1
ATOM 5101 N N . ARG A 1 647 ? -19.436 19.424 -1.014 1.00 93.88 647 ARG A N 1
ATOM 5102 C CA . ARG A 1 647 ? -18.572 20.550 -1.355 1.00 93.88 647 ARG A CA 1
ATOM 5103 C C . ARG A 1 647 ? -18.575 20.834 -2.860 1.00 93.88 647 ARG A C 1
ATOM 5105 O O . ARG A 1 647 ? -18.534 21.997 -3.250 1.00 93.88 647 ARG A O 1
ATOM 5112 N N . LEU A 1 648 ? -18.669 19.812 -3.712 1.00 94.25 648 LEU A N 1
ATOM 5113 C CA . LEU A 1 648 ? -18.832 19.997 -5.161 1.00 94.25 648 LEU A CA 1
ATOM 5114 C C . LEU A 1 648 ? -20.176 20.649 -5.500 1.00 94.25 648 LEU A C 1
ATOM 5116 O O . LEU A 1 648 ? -20.217 21.539 -6.347 1.00 94.25 648 LEU A O 1
ATOM 5120 N N . GLN A 1 649 ? -21.249 20.272 -4.799 1.00 92.38 649 GLN A N 1
ATOM 5121 C CA . GLN A 1 649 ? -22.563 20.917 -4.920 1.00 92.38 649 GLN A CA 1
ATOM 5122 C C . GLN A 1 649 ? -22.553 22.383 -4.460 1.00 92.38 649 GLN A C 1
ATOM 5124 O O . GLN A 1 649 ? -23.304 23.210 -4.971 1.00 92.38 649 GLN A O 1
ATOM 5129 N N . GLU A 1 650 ? -21.716 22.742 -3.487 1.00 92.44 650 GLU A N 1
ATOM 5130 C CA . GLU A 1 650 ? -21.537 24.143 -3.109 1.00 92.44 650 GLU A CA 1
ATOM 5131 C C . GLU A 1 650 ? -20.758 24.918 -4.182 1.00 92.44 650 GLU A C 1
ATOM 5133 O O . GLU A 1 650 ? -21.167 26.010 -4.586 1.00 92.44 650 GLU A O 1
ATOM 5138 N N . LEU A 1 651 ? -19.655 24.338 -4.668 1.00 91.81 651 LEU A N 1
ATOM 5139 C CA . LEU A 1 651 ? -18.802 24.930 -5.699 1.00 91.81 651 LEU A CA 1
ATOM 5140 C C . LEU A 1 651 ? -19.516 25.084 -7.041 1.00 91.81 651 LEU A C 1
ATOM 5142 O O . LEU A 1 651 ? -19.216 26.029 -7.770 1.00 91.81 651 LEU A O 1
ATOM 5146 N N . SER A 1 652 ? -20.494 24.227 -7.341 1.00 91.81 652 SER A N 1
ATOM 5147 C CA . SER A 1 652 ? -21.286 24.309 -8.569 1.00 91.81 652 SER A CA 1
ATOM 5148 C C . SER A 1 652 ? -22.055 25.630 -8.700 1.00 91.81 652 SER A C 1
ATOM 5150 O O . SER A 1 652 ? -22.396 26.032 -9.805 1.00 91.81 652 SER A O 1
ATOM 5152 N N . LYS A 1 653 ? -22.270 26.367 -7.599 1.00 91.94 653 LYS A N 1
ATOM 5153 C CA . LYS A 1 653 ? -22.873 27.711 -7.621 1.00 91.94 653 LYS A CA 1
ATOM 5154 C C . LYS A 1 653 ? -21.952 28.787 -8.206 1.00 91.94 653 LYS A C 1
ATOM 5156 O O . LYS A 1 653 ? -22.434 29.865 -8.551 1.00 91.94 653 LYS A O 1
ATOM 5161 N N . ARG A 1 654 ? -20.635 28.549 -8.240 1.00 88.62 654 ARG A N 1
ATOM 5162 C CA . ARG A 1 654 ? -19.612 29.524 -8.671 1.00 88.62 654 ARG A CA 1
ATOM 5163 C C . ARG A 1 654 ? -18.778 29.038 -9.857 1.00 88.62 654 ARG A C 1
ATOM 5165 O O . ARG A 1 654 ? -18.323 29.866 -10.640 1.00 88.62 654 ARG A O 1
ATOM 5172 N N . TYR A 1 655 ? -18.609 27.726 -10.000 1.00 92.62 655 TYR A N 1
ATOM 5173 C CA . TYR A 1 655 ? -17.813 27.067 -11.036 1.00 92.62 655 TYR A CA 1
ATOM 5174 C C . TYR A 1 655 ? -18.657 26.033 -11.772 1.00 92.62 655 TYR A C 1
ATOM 5176 O O . TYR A 1 655 ? -19.593 25.490 -11.194 1.00 92.62 655 TYR A O 1
ATOM 5184 N N . ASN A 1 656 ? -18.312 25.718 -13.022 1.00 93.56 656 ASN A N 1
ATOM 5185 C CA . ASN A 1 656 ? -18.897 24.564 -13.705 1.00 93.56 656 ASN A CA 1
ATOM 5186 C C . ASN A 1 656 ? -18.254 23.304 -13.128 1.00 93.56 656 ASN A C 1
ATOM 5188 O O . ASN A 1 656 ? -17.026 23.214 -13.101 1.00 93.56 656 ASN A O 1
ATOM 5192 N N . VAL A 1 657 ? -19.047 22.335 -12.680 1.00 95.12 657 VAL A N 1
ATOM 5193 C CA . VAL A 1 657 ? -18.519 21.065 -12.157 1.00 95.12 657 VAL A CA 1
ATOM 5194 C C . VAL A 1 657 ? -19.022 19.911 -13.015 1.00 95.12 657 VAL A C 1
ATOM 5196 O O . VAL A 1 657 ? -20.225 19.684 -13.130 1.00 95.12 657 VAL A O 1
ATOM 5199 N N . GLU A 1 658 ? -18.080 19.181 -13.608 1.00 95.81 658 GLU A N 1
ATOM 5200 C CA . GLU A 1 658 ? -18.328 18.059 -14.513 1.00 95.81 658 GLU A CA 1
ATOM 5201 C C . GLU A 1 658 ? -17.772 16.775 -13.902 1.00 95.81 658 GLU A C 1
ATOM 5203 O O . GLU A 1 658 ? -16.555 16.589 -13.805 1.00 95.81 658 GLU A O 1
ATOM 5208 N N . ILE A 1 659 ? -18.665 15.882 -13.476 1.00 96.56 659 ILE A N 1
ATOM 5209 C CA . ILE A 1 659 ? -18.285 14.625 -12.832 1.00 96.56 659 ILE A CA 1
ATOM 5210 C C . ILE A 1 659 ? -18.161 13.520 -13.879 1.00 96.56 659 ILE A C 1
ATOM 5212 O O . ILE A 1 659 ? -19.085 13.275 -14.651 1.00 96.56 659 ILE A O 1
ATOM 5216 N N . PHE A 1 660 ? -17.034 12.814 -13.855 1.00 96.88 660 PHE A N 1
ATOM 5217 C CA . PHE A 1 660 ? -16.766 11.574 -14.575 1.00 96.88 660 PHE A CA 1
ATOM 5218 C C . PHE A 1 660 ? -16.884 10.396 -13.596 1.00 96.88 660 PHE A C 1
ATOM 5220 O O . PHE A 1 660 ? -15.965 10.175 -12.798 1.00 96.88 660 PHE A O 1
ATOM 5227 N N . PRO A 1 661 ? -17.985 9.623 -13.636 1.00 96.94 661 PRO A N 1
ATOM 5228 C CA . PRO A 1 661 ? -18.117 8.420 -12.825 1.00 96.94 661 PRO A CA 1
ATOM 5229 C C . PRO A 1 661 ? -17.052 7.396 -13.189 1.00 96.94 661 PRO A C 1
ATOM 5231 O O . PRO A 1 661 ? -16.884 7.068 -14.367 1.00 96.94 661 PRO A O 1
ATOM 5234 N N . VAL A 1 662 ? -16.372 6.873 -12.176 1.00 97.19 662 VAL A N 1
ATOM 5235 C CA . VAL A 1 662 ? -15.382 5.799 -12.297 1.00 97.19 662 VAL A CA 1
ATOM 5236 C C . VAL A 1 662 ? -15.662 4.688 -11.290 1.00 97.19 662 VAL A C 1
ATOM 5238 O O . VAL A 1 662 ? -16.398 4.873 -10.322 1.00 97.19 662 VAL A O 1
ATOM 5241 N N . SER A 1 663 ? -15.062 3.523 -11.519 1.00 95.00 663 SER A N 1
ATOM 5242 C CA . SER A 1 663 ? -15.182 2.349 -10.647 1.00 95.00 663 SER A CA 1
ATOM 5243 C C . SER A 1 663 ? -13.828 1.875 -10.109 1.00 95.00 663 SER A C 1
ATOM 5245 O O . SER A 1 663 ? -13.592 0.680 -9.956 1.00 95.00 663 SER A O 1
ATOM 5247 N N . VAL A 1 664 ? -12.906 2.810 -9.875 1.00 92.56 664 VAL A N 1
ATOM 5248 C CA . VAL A 1 664 ? -11.513 2.535 -9.487 1.00 92.56 664 VAL A CA 1
ATOM 5249 C C . VAL A 1 664 ? -11.398 2.004 -8.055 1.00 92.56 664 VAL A C 1
ATOM 5251 O O . VAL A 1 664 ? -10.549 1.158 -7.786 1.00 92.56 664 VAL A O 1
ATOM 5254 N N . TYR A 1 665 ? -12.226 2.492 -7.129 1.00 90.50 665 TYR A N 1
ATOM 5255 C CA . TYR A 1 665 ? -12.186 2.107 -5.719 1.00 90.50 665 TYR A CA 1
ATOM 5256 C C . TYR A 1 665 ? -13.019 0.852 -5.447 1.00 90.50 665 TYR A C 1
ATOM 5258 O O . TYR A 1 665 ? -12.521 -0.102 -4.852 1.00 90.50 665 TYR A O 1
ATOM 5266 N N . GLY A 1 666 ? -14.292 0.850 -5.852 1.00 82.88 666 GLY A N 1
ATOM 5267 C CA . GLY A 1 666 ? -15.216 -0.249 -5.542 1.00 82.88 666 GLY A CA 1
ATOM 5268 C C . GLY A 1 666 ? -15.324 -1.324 -6.623 1.00 82.88 666 GLY A C 1
ATOM 5269 O O . GLY A 1 666 ? -16.146 -2.230 -6.471 1.00 82.88 666 GLY A O 1
ATOM 5270 N N . ASP A 1 667 ? -14.531 -1.235 -7.695 1.00 90.12 667 ASP A N 1
ATOM 5271 C CA . ASP A 1 667 ? -14.494 -2.191 -8.810 1.00 90.12 667 ASP A CA 1
ATOM 5272 C C . ASP A 1 667 ? -15.914 -2.517 -9.321 1.00 90.12 667 ASP A C 1
ATOM 5274 O O . ASP A 1 667 ? -16.703 -1.607 -9.593 1.00 90.12 667 ASP A O 1
ATOM 5278 N N . LEU A 1 668 ? -16.309 -3.793 -9.377 1.00 89.12 668 LEU A N 1
ATOM 5279 C CA . LEU A 1 668 ? -17.642 -4.205 -9.824 1.00 89.12 668 LEU A CA 1
ATOM 5280 C C . LEU A 1 668 ? -18.793 -3.584 -9.009 1.00 89.12 668 LEU A C 1
ATOM 5282 O O . LEU A 1 668 ? -19.859 -3.328 -9.570 1.00 89.12 668 LEU A O 1
ATOM 5286 N N . ARG A 1 669 ? -18.605 -3.297 -7.712 1.00 89.19 669 ARG A N 1
ATOM 5287 C CA . ARG A 1 669 ? -19.644 -2.663 -6.871 1.00 89.19 669 ARG A CA 1
ATOM 5288 C C . ARG A 1 669 ? -19.881 -1.214 -7.277 1.00 89.19 669 ARG A C 1
ATOM 5290 O O . ARG A 1 669 ? -21.028 -0.778 -7.344 1.00 89.19 669 ARG A O 1
ATOM 5297 N N . SER A 1 670 ? -18.817 -0.484 -7.601 1.00 93.50 670 SER A N 1
ATOM 5298 C CA . SER A 1 670 ? -18.930 0.873 -8.145 1.00 93.50 670 SER A CA 1
ATOM 5299 C C . SER A 1 670 ? -19.451 0.866 -9.575 1.00 93.50 670 SER A C 1
ATOM 5301 O O . SER A 1 670 ? -20.269 1.712 -9.916 1.00 93.50 670 SER A O 1
ATOM 5303 N N . MET A 1 671 ? -19.056 -0.120 -10.387 1.00 93.19 671 MET A N 1
ATOM 5304 C CA . MET A 1 671 ? -19.538 -0.292 -11.761 1.00 93.19 671 MET A CA 1
ATOM 5305 C C . MET A 1 671 ? -21.060 -0.470 -11.812 1.00 93.19 671 MET A C 1
ATOM 5307 O O . MET A 1 671 ? -21.745 0.252 -12.531 1.00 93.19 671 MET A O 1
ATOM 5311 N N . VAL A 1 672 ? -21.610 -1.394 -11.016 1.00 92.62 672 VAL A N 1
ATOM 5312 C CA . VAL A 1 672 ? -23.058 -1.674 -10.988 1.00 92.62 672 VAL A CA 1
ATOM 5313 C C . VAL A 1 672 ? -23.872 -0.488 -10.460 1.00 92.62 672 VAL A C 1
ATOM 5315 O O . VAL A 1 672 ? -25.035 -0.338 -10.827 1.00 92.62 672 VAL A O 1
ATOM 5318 N N . ARG A 1 673 ? -23.264 0.379 -9.643 1.00 92.50 673 ARG A N 1
ATOM 5319 C CA . ARG A 1 673 ? -23.881 1.611 -9.131 1.00 92.50 673 ARG A CA 1
ATOM 5320 C C . ARG A 1 673 ? -23.793 2.776 -10.123 1.00 92.50 673 ARG A C 1
ATOM 5322 O O . ARG A 1 673 ? -24.780 3.469 -10.329 1.00 92.50 673 ARG A O 1
ATOM 5329 N N . ALA A 1 674 ? -22.643 2.975 -10.766 1.00 93.56 674 ALA A N 1
ATOM 5330 C CA . ALA A 1 674 ? -22.402 4.093 -11.679 1.00 93.56 674 ALA A CA 1
ATOM 5331 C C . ALA A 1 674 ? -22.990 3.880 -13.086 1.00 93.56 674 ALA A C 1
ATOM 5333 O O . ALA A 1 674 ? -23.424 4.842 -13.717 1.00 93.56 674 ALA A O 1
ATOM 5334 N N . ALA A 1 675 ? -23.027 2.640 -13.588 1.00 93.75 675 ALA A N 1
ATOM 5335 C CA . ALA A 1 675 ? -23.511 2.346 -14.938 1.00 93.75 675 ALA A CA 1
ATOM 5336 C C . ALA A 1 675 ? -24.965 2.810 -15.181 1.00 93.75 675 ALA A C 1
ATOM 5338 O O . ALA A 1 675 ? -25.181 3.519 -16.167 1.00 93.75 675 ALA A O 1
ATOM 5339 N N . PRO A 1 676 ? -25.940 2.541 -14.283 1.00 92.38 676 PRO A N 1
ATOM 5340 C CA . PRO A 1 676 ? -27.309 3.036 -14.440 1.00 92.38 676 PRO A CA 1
ATOM 5341 C C . PRO A 1 676 ? -27.402 4.560 -14.563 1.00 92.38 676 PRO A C 1
ATOM 5343 O O . PRO A 1 676 ? -28.233 5.058 -15.317 1.00 92.38 676 PRO A O 1
ATOM 5346 N N . VAL A 1 677 ? -26.523 5.306 -13.882 1.00 93.75 677 VAL A N 1
ATOM 5347 C CA . VAL A 1 677 ? -26.498 6.775 -13.942 1.00 93.75 677 VAL A CA 1
ATOM 5348 C C . VAL A 1 677 ? -26.205 7.248 -15.366 1.00 93.75 677 VAL A C 1
ATOM 5350 O O . VAL A 1 677 ? -26.915 8.106 -15.892 1.00 93.75 677 VAL A O 1
ATOM 5353 N N . LEU A 1 678 ? -25.210 6.653 -16.031 1.00 92.81 678 LEU A N 1
ATOM 5354 C CA . LEU A 1 678 ? -24.856 7.005 -17.410 1.00 92.81 678 LEU A CA 1
ATOM 5355 C C . LEU A 1 678 ? -25.833 6.441 -18.456 1.00 92.81 678 LEU A C 1
ATOM 5357 O O . LEU A 1 678 ? -25.904 6.980 -19.561 1.00 92.81 678 LEU A O 1
ATOM 5361 N N . ASP A 1 679 ? -26.614 5.414 -18.108 1.00 89.44 679 ASP A N 1
ATOM 5362 C CA . ASP A 1 679 ? -27.723 4.917 -18.933 1.00 89.44 679 ASP A CA 1
ATOM 5363 C C . ASP A 1 679 ? -28.966 5.829 -18.880 1.00 89.44 679 ASP A C 1
ATOM 5365 O O . ASP A 1 679 ? -29.786 5.804 -19.800 1.00 89.44 679 ASP A O 1
ATOM 5369 N N . THR A 1 680 ? -29.115 6.668 -17.846 1.00 86.12 680 THR A N 1
ATOM 5370 C CA . THR A 1 680 ? -30.224 7.635 -17.769 1.00 86.12 680 THR A CA 1
ATOM 5371 C C . THR A 1 680 ? -30.036 8.837 -18.708 1.00 86.12 680 THR A C 1
ATOM 5373 O O . THR A 1 680 ? -28.915 9.234 -19.059 1.00 86.12 680 THR A O 1
ATOM 5376 N N . GLY A 1 681 ? -31.155 9.438 -19.132 1.00 80.44 681 GLY A N 1
ATOM 5377 C CA . GLY A 1 681 ? -31.166 10.656 -19.950 1.00 80.44 681 GLY A CA 1
ATOM 5378 C C . GLY A 1 681 ? -30.545 11.854 -19.222 1.00 80.44 681 GLY A C 1
ATOM 5379 O O . GLY A 1 681 ? -30.560 11.905 -17.992 1.00 80.44 681 GLY A O 1
ATOM 5380 N N . LYS A 1 682 ? -30.003 12.824 -19.979 1.00 80.88 682 LYS A N 1
ATOM 5381 C CA . LYS A 1 682 ? -29.248 13.975 -19.437 1.00 80.88 682 LYS A CA 1
ATOM 5382 C C . LYS A 1 682 ? -30.005 14.720 -18.325 1.00 80.88 682 LYS A C 1
ATOM 5384 O O . LYS A 1 682 ? -29.403 15.025 -17.302 1.00 80.88 682 LYS A O 1
ATOM 5389 N N . ASP A 1 683 ? -31.314 14.910 -18.479 1.00 78.56 683 ASP A N 1
ATOM 5390 C CA . ASP A 1 683 ? -32.139 15.704 -17.554 1.00 78.56 683 ASP A CA 1
ATOM 5391 C C . ASP A 1 683 ? -32.380 15.024 -16.193 1.00 78.56 683 ASP A C 1
ATOM 5393 O O . ASP A 1 683 ? -32.597 15.690 -15.185 1.00 78.56 683 ASP A O 1
ATOM 5397 N N . THR A 1 684 ? -32.322 13.690 -16.135 1.00 87.00 684 THR A N 1
ATOM 5398 C CA . THR A 1 684 ? -32.521 12.906 -14.898 1.00 87.00 684 THR A CA 1
ATOM 5399 C C . THR A 1 684 ? -31.213 12.435 -14.267 1.00 87.00 684 THR A C 1
ATOM 5401 O O . THR A 1 684 ? -31.207 11.900 -13.157 1.00 87.00 684 THR A O 1
ATOM 5404 N N . ARG A 1 685 ? -30.097 12.622 -14.977 1.00 90.69 685 ARG A N 1
ATOM 5405 C CA . ARG A 1 685 ? -28.798 12.044 -14.639 1.00 90.69 685 ARG A CA 1
ATOM 5406 C C . ARG A 1 685 ? -28.212 12.595 -13.344 1.00 90.69 685 ARG A C 1
ATOM 5408 O O . ARG A 1 685 ? -27.666 11.822 -12.565 1.00 90.69 685 ARG A O 1
ATOM 5415 N N . LEU A 1 686 ? -28.360 13.897 -13.099 1.00 91.00 686 LEU A N 1
ATOM 5416 C CA . LEU A 1 686 ? -27.880 14.534 -11.870 1.00 91.00 686 LEU A CA 1
ATOM 5417 C C . LEU A 1 686 ? -28.552 13.927 -10.634 1.00 91.00 686 LEU A C 1
ATOM 5419 O O . LEU A 1 686 ? -27.873 13.464 -9.725 1.00 91.00 686 LEU A O 1
ATOM 5423 N N . LYS A 1 687 ? -29.883 13.820 -10.652 1.00 91.19 687 LYS A N 1
ATOM 5424 C CA . LYS A 1 687 ? -30.637 13.198 -9.560 1.00 91.19 687 LYS A CA 1
ATOM 5425 C C . LYS A 1 687 ? -30.250 11.728 -9.361 1.00 91.19 687 LYS A C 1
ATOM 5427 O O . LYS A 1 687 ? -30.025 11.292 -8.240 1.00 91.19 687 LYS A O 1
ATOM 5432 N N . SER A 1 688 ? -30.102 10.976 -10.457 1.00 92.00 688 SER A N 1
ATOM 5433 C CA . SER A 1 688 ? -29.657 9.577 -10.395 1.00 92.00 688 SER A CA 1
ATOM 5434 C C . SER A 1 688 ? -28.257 9.433 -9.788 1.00 92.00 688 SER A C 1
ATOM 5436 O O . SER A 1 688 ? -27.990 8.437 -9.115 1.00 92.00 688 SER A O 1
ATOM 5438 N N . TRP A 1 689 ? -27.360 10.390 -10.032 1.00 94.75 689 TRP A N 1
ATOM 5439 C CA . TRP A 1 689 ? -26.034 10.417 -9.422 1.00 94.75 689 TRP A CA 1
ATOM 5440 C C . TRP A 1 689 ? -26.100 10.701 -7.925 1.00 94.75 689 TRP A C 1
ATOM 5442 O O . TRP A 1 689 ? -25.499 9.959 -7.152 1.00 94.75 689 TRP A O 1
ATOM 5452 N N . GLU A 1 690 ? -26.870 11.711 -7.517 1.00 92.94 690 GLU A N 1
ATOM 5453 C CA . GLU A 1 690 ? -27.061 12.067 -6.107 1.00 92.94 690 GLU A CA 1
ATOM 5454 C C . GLU A 1 690 ? -27.611 10.887 -5.300 1.00 92.94 690 GLU A C 1
ATOM 5456 O O . GLU A 1 690 ? -27.076 10.557 -4.241 1.00 92.94 690 GLU A O 1
ATOM 5461 N N . ASP A 1 691 ? -28.615 10.187 -5.832 1.00 91.75 691 ASP A N 1
ATOM 5462 C CA . ASP A 1 691 ? -29.165 8.983 -5.204 1.00 91.75 691 ASP A CA 1
ATOM 5463 C C . ASP A 1 691 ? -28.100 7.877 -5.084 1.00 91.75 691 ASP A C 1
ATOM 5465 O O . ASP A 1 691 ? -28.030 7.165 -4.080 1.00 91.75 691 ASP A O 1
ATOM 5469 N N . THR A 1 692 ? -27.228 7.750 -6.088 1.00 92.56 692 THR A N 1
ATOM 5470 C CA . THR A 1 692 ? -26.190 6.711 -6.158 1.00 92.56 692 THR A CA 1
ATOM 5471 C C . THR A 1 692 ? -25.030 6.966 -5.198 1.00 92.56 692 THR A C 1
ATOM 5473 O O . THR A 1 692 ? -24.566 6.035 -4.539 1.00 92.56 692 THR A O 1
ATOM 5476 N N . ILE A 1 693 ? -24.544 8.205 -5.101 1.00 91.94 693 ILE A N 1
ATOM 5477 C CA . ILE A 1 693 ? -23.396 8.553 -4.249 1.00 91.94 693 ILE A CA 1
ATOM 5478 C C . ILE A 1 693 ? -23.786 8.681 -2.769 1.00 91.94 693 ILE A C 1
ATOM 5480 O O . ILE A 1 693 ? -22.981 8.395 -1.875 1.00 91.94 693 ILE A O 1
ATOM 5484 N N . ASN A 1 694 ? -25.047 9.026 -2.495 1.00 88.75 694 ASN A N 1
ATOM 5485 C CA . ASN A 1 694 ? -25.598 9.033 -1.140 1.00 88.75 694 ASN A CA 1
ATOM 5486 C C . ASN A 1 694 ? -26.062 7.646 -0.677 1.00 88.75 694 ASN A C 1
ATOM 5488 O O . ASN A 1 694 ? -26.211 7.421 0.525 1.00 88.75 694 ASN A O 1
ATOM 5492 N N . MET A 1 695 ? -26.206 6.686 -1.595 1.00 84.94 695 MET A N 1
ATOM 5493 C CA . MET A 1 695 ? -26.542 5.300 -1.281 1.00 84.94 695 MET A CA 1
ATOM 5494 C C . MET A 1 695 ? -25.590 4.710 -0.229 1.00 84.94 695 MET A C 1
ATOM 5496 O O . MET A 1 695 ? -24.367 4.839 -0.311 1.00 84.94 695 MET A O 1
ATOM 5500 N N . GLY A 1 696 ? -26.139 4.024 0.777 1.00 77.88 696 GLY A N 1
ATOM 5501 C CA . GLY A 1 696 ? -25.349 3.334 1.801 1.00 77.88 696 GLY A CA 1
ATOM 5502 C C . GLY A 1 696 ? -24.334 2.348 1.204 1.00 77.88 696 GLY A C 1
ATOM 5503 O O . GLY A 1 696 ? -24.491 1.855 0.084 1.00 77.88 696 GLY A O 1
ATOM 5504 N N . TYR A 1 697 ? -23.277 2.020 1.955 1.00 76.19 697 TYR A N 1
ATOM 5505 C CA . TYR A 1 697 ? -22.286 1.026 1.507 1.00 76.19 697 TYR A CA 1
ATOM 5506 C C . TYR A 1 697 ? -22.902 -0.360 1.275 1.00 76.19 697 TYR A C 1
ATOM 5508 O O . TYR A 1 697 ? -22.394 -1.127 0.464 1.00 76.19 697 TYR A O 1
ATOM 5516 N N . THR A 1 698 ? -24.011 -0.649 1.957 1.00 76.88 698 THR A N 1
ATOM 5517 C CA . THR A 1 698 ? -24.868 -1.811 1.734 1.00 76.88 698 THR A CA 1
ATOM 5518 C C . THR A 1 698 ? -26.286 -1.342 1.445 1.00 76.88 698 THR A C 1
ATOM 5520 O O . THR A 1 698 ? -26.787 -0.410 2.075 1.00 76.88 698 THR A O 1
ATOM 5523 N N . THR A 1 699 ? -26.916 -1.989 0.478 1.00 76.62 699 THR A N 1
ATOM 5524 C CA . THR A 1 699 ? -28.327 -1.825 0.113 1.00 76.62 699 THR A CA 1
ATOM 5525 C C . THR A 1 699 ? -29.160 -3.042 0.511 1.00 76.62 699 THR A C 1
ATOM 5527 O O . THR A 1 699 ? -30.362 -3.071 0.263 1.00 76.62 699 THR A O 1
ATOM 5530 N N . MET A 1 700 ? -28.521 -4.064 1.097 1.00 69.44 700 MET A N 1
ATOM 5531 C CA . MET A 1 700 ? -29.064 -5.410 1.299 1.00 69.44 700 MET A CA 1
ATOM 5532 C C . MET A 1 700 ? -29.550 -6.071 -0.002 1.00 69.44 700 MET A C 1
ATOM 5534 O O . MET A 1 700 ? -30.289 -7.055 0.035 1.00 69.44 700 MET A O 1
ATOM 5538 N N . ASN A 1 701 ? -29.112 -5.565 -1.159 1.00 75.94 701 ASN A N 1
ATOM 5539 C CA . ASN A 1 701 ? -29.409 -6.134 -2.463 1.00 75.94 701 ASN A CA 1
ATOM 5540 C C . ASN A 1 701 ? -28.168 -6.883 -2.970 1.00 75.94 701 ASN A C 1
ATOM 5542 O O . ASN A 1 701 ? -27.194 -6.242 -3.373 1.00 75.94 701 ASN A O 1
ATOM 5546 N N . PRO A 1 702 ? -28.197 -8.229 -3.034 1.00 73.62 702 PRO A N 1
ATOM 5547 C CA . PRO A 1 702 ? -27.046 -9.028 -3.451 1.00 73.62 702 PRO A CA 1
ATOM 5548 C C . PRO A 1 702 ? -26.505 -8.653 -4.834 1.00 73.62 702 PRO A C 1
ATOM 5550 O O . PRO A 1 702 ? -25.317 -8.796 -5.085 1.00 73.62 702 PRO A O 1
ATOM 5553 N N . LYS A 1 703 ? -27.356 -8.140 -5.734 1.00 74.25 703 LYS A N 1
ATOM 5554 C CA . LYS A 1 703 ? -26.931 -7.716 -7.077 1.00 74.25 703 LYS A CA 1
ATOM 5555 C C . LYS A 1 703 ? -26.064 -6.456 -7.065 1.00 74.25 703 LYS A C 1
ATOM 5557 O O . LYS A 1 703 ? -25.295 -6.267 -7.998 1.00 74.25 703 LYS A O 1
ATOM 5562 N N . ILE A 1 704 ? -26.218 -5.604 -6.053 1.00 77.44 704 ILE A N 1
ATOM 5563 C CA . ILE A 1 704 ? -25.511 -4.323 -5.918 1.00 77.44 704 ILE A CA 1
ATOM 5564 C C . ILE A 1 704 ? -24.327 -4.472 -4.960 1.00 77.44 704 ILE A C 1
ATOM 5566 O O . ILE A 1 704 ? -23.248 -3.944 -5.218 1.00 77.44 704 ILE A O 1
ATOM 5570 N N . ASP A 1 705 ? -24.521 -5.210 -3.867 1.00 77.56 705 ASP A N 1
ATOM 5571 C CA . ASP A 1 705 ? -23.525 -5.330 -2.805 1.00 77.56 705 ASP A CA 1
ATOM 5572 C C . ASP A 1 705 ? -22.531 -6.479 -3.040 1.00 77.56 705 ASP A C 1
ATOM 5574 O O . ASP A 1 705 ? -21.431 -6.429 -2.499 1.00 77.56 705 ASP A O 1
ATOM 5578 N N . ASP A 1 706 ? -22.865 -7.488 -3.856 1.00 80.56 706 ASP A N 1
ATOM 5579 C CA . ASP A 1 706 ? -21.945 -8.566 -4.258 1.00 80.56 706 ASP A CA 1
ATOM 5580 C C . ASP A 1 706 ? -22.114 -8.978 -5.741 1.00 80.56 706 ASP A C 1
ATOM 5582 O O . ASP A 1 706 ? -22.531 -10.098 -6.065 1.00 80.56 706 ASP A O 1
ATOM 5586 N N . PRO A 1 707 ? -21.838 -8.057 -6.683 1.00 85.62 707 PRO A N 1
ATOM 5587 C CA . PRO A 1 707 ? -22.008 -8.315 -8.104 1.00 85.62 707 PRO A CA 1
ATOM 5588 C C . PRO A 1 707 ? -20.973 -9.312 -8.630 1.00 85.62 707 PRO A C 1
ATOM 5590 O O . PRO A 1 707 ? -19.769 -9.145 -8.453 1.00 85.62 707 PRO A O 1
ATOM 5593 N N . LYS A 1 708 ? -21.451 -10.336 -9.345 1.00 83.25 708 LYS A N 1
ATOM 5594 C CA . LYS A 1 708 ? -20.597 -11.377 -9.948 1.00 83.25 708 LYS A CA 1
ATOM 5595 C C . LYS A 1 708 ? -20.108 -11.035 -11.355 1.00 83.25 708 LYS A C 1
ATOM 5597 O O . LYS A 1 708 ? -19.118 -11.598 -11.808 1.00 83.25 708 LYS A O 1
ATOM 5602 N N . THR A 1 709 ? -20.816 -10.153 -12.053 1.00 83.25 709 THR A N 1
ATOM 5603 C CA . THR A 1 709 ? -20.541 -9.765 -13.442 1.00 83.25 709 THR A CA 1
ATOM 5604 C C . THR A 1 709 ? -20.884 -8.297 -13.649 1.00 83.25 709 THR A C 1
ATOM 5606 O O . THR A 1 709 ? -21.855 -7.807 -13.069 1.00 83.25 709 THR A O 1
ATOM 5609 N N . ALA A 1 710 ? -20.121 -7.609 -14.498 1.00 82.69 710 ALA A N 1
ATOM 5610 C CA . ALA A 1 710 ? -20.447 -6.247 -14.907 1.00 82.69 710 ALA A CA 1
ATOM 5611 C C . ALA A 1 710 ? -21.747 -6.221 -15.742 1.00 82.69 710 ALA A C 1
ATOM 5613 O O . ALA A 1 710 ? -22.020 -7.187 -16.465 1.00 82.69 710 ALA A O 1
ATOM 5614 N N . PRO A 1 711 ? -22.556 -5.149 -15.668 1.00 86.62 711 PRO A N 1
ATOM 5615 C CA . PRO A 1 711 ? -23.711 -4.977 -16.546 1.00 86.62 711 PRO A CA 1
ATOM 5616 C C . PRO A 1 711 ? -23.258 -4.823 -18.004 1.00 86.62 711 PRO A C 1
ATOM 5618 O O . PRO A 1 711 ? -22.361 -4.033 -18.281 1.00 86.62 711 PRO A O 1
ATOM 5621 N N . ASP A 1 712 ? -23.895 -5.509 -18.956 1.00 87.00 712 ASP A N 1
ATOM 5622 C CA . ASP A 1 712 ? -23.674 -5.252 -20.390 1.00 87.00 712 ASP A CA 1
ATOM 5623 C C . ASP A 1 712 ? -24.590 -4.118 -20.877 1.00 87.00 712 ASP A C 1
ATOM 5625 O O . ASP A 1 712 ? -25.530 -4.323 -21.644 1.00 87.00 712 ASP A O 1
ATOM 5629 N N . THR A 1 713 ? -24.360 -2.909 -20.360 1.00 91.62 713 THR A N 1
ATOM 5630 C CA . THR A 1 713 ? -25.118 -1.703 -20.723 1.00 91.62 713 THR A CA 1
ATOM 5631 C C . THR A 1 713 ? -24.227 -0.648 -21.372 1.00 91.62 713 THR A C 1
ATOM 5633 O O . THR A 1 713 ? -22.995 -0.723 -21.337 1.00 91.62 713 THR A O 1
ATOM 5636 N N . THR A 1 714 ? -24.842 0.360 -21.999 1.00 89.88 714 THR A N 1
ATOM 5637 C CA . THR A 1 714 ? -24.083 1.472 -22.592 1.00 89.88 714 THR A CA 1
ATOM 5638 C C . THR A 1 714 ? -23.366 2.259 -21.498 1.00 89.88 714 THR A C 1
ATOM 5640 O O . THR A 1 714 ? -22.197 2.598 -21.664 1.00 89.88 714 THR A O 1
ATOM 5643 N N . GLY A 1 715 ? -24.025 2.473 -20.361 1.00 89.44 715 GLY A N 1
ATOM 5644 C CA . GLY A 1 715 ? -23.484 3.114 -19.174 1.00 89.44 715 GLY A CA 1
ATOM 5645 C C . GLY A 1 715 ? -22.255 2.399 -18.630 1.00 89.44 715 GLY A C 1
ATOM 5646 O O . GLY A 1 715 ? -21.251 3.058 -18.382 1.00 89.44 715 GLY A O 1
ATOM 5647 N N . ALA A 1 716 ? -22.263 1.065 -18.550 1.00 90.69 716 ALA A N 1
ATOM 5648 C CA . ALA A 1 716 ? -21.090 0.302 -18.113 1.00 90.69 716 ALA A CA 1
ATOM 5649 C C . ALA A 1 716 ? -19.875 0.527 -19.032 1.00 90.69 716 ALA A C 1
ATOM 5651 O O . ALA A 1 716 ? -18.775 0.802 -18.557 1.00 90.69 716 ALA A O 1
ATOM 5652 N N . ARG A 1 717 ? -20.083 0.538 -20.357 1.00 91.88 717 ARG A N 1
ATOM 5653 C CA . ARG A 1 717 ? -19.015 0.844 -21.331 1.00 91.88 717 ARG A CA 1
ATOM 5654 C C . ARG A 1 717 ? -18.504 2.284 -21.213 1.00 91.88 717 ARG A C 1
ATOM 5656 O O . ARG A 1 717 ? -17.333 2.538 -21.484 1.00 91.88 717 ARG A O 1
ATOM 5663 N N . LEU A 1 718 ? -19.367 3.229 -20.835 1.00 93.12 718 LEU A N 1
ATOM 5664 C CA . LEU A 1 718 ? -18.992 4.628 -20.607 1.00 93.12 718 LEU A CA 1
ATOM 5665 C C . LEU A 1 718 ? -18.197 4.795 -19.300 1.00 93.12 718 LEU A C 1
ATOM 5667 O O . LEU A 1 718 ? -17.206 5.522 -19.299 1.00 93.12 718 LEU A O 1
ATOM 5671 N N . VAL A 1 719 ? -18.559 4.080 -18.229 1.00 94.50 719 VAL A N 1
ATOM 5672 C CA . VAL A 1 719 ? -17.763 4.022 -16.988 1.00 94.50 719 VAL A CA 1
ATOM 5673 C C . VAL A 1 719 ? -16.392 3.393 -17.259 1.00 94.50 719 VAL A C 1
ATOM 5675 O O . VAL A 1 719 ? -15.377 3.929 -16.823 1.00 94.50 719 VAL A O 1
ATOM 5678 N N . ASP A 1 720 ? -16.321 2.322 -18.054 1.00 92.56 720 ASP A N 1
ATOM 5679 C CA . ASP A 1 720 ? -15.042 1.732 -18.468 1.00 92.56 720 ASP A CA 1
ATOM 5680 C C . ASP A 1 720 ? -14.189 2.693 -19.305 1.00 92.56 720 ASP A C 1
ATOM 5682 O O . ASP A 1 720 ? -12.975 2.779 -19.111 1.00 92.56 720 ASP A O 1
ATOM 5686 N N . ALA A 1 721 ? -14.801 3.470 -20.202 1.00 91.00 721 ALA A N 1
ATOM 5687 C CA . ALA A 1 721 ? -14.094 4.514 -20.940 1.00 91.00 721 ALA A CA 1
ATOM 5688 C C . ALA A 1 721 ? -13.532 5.597 -19.999 1.00 91.00 721 ALA A C 1
ATOM 5690 O O . ALA A 1 721 ? -12.391 6.033 -20.179 1.00 91.00 721 ALA A O 1
ATOM 5691 N N . ASN A 1 722 ? -14.281 5.972 -18.956 1.00 95.25 722 ASN A N 1
ATOM 5692 C CA . ASN A 1 722 ? -13.807 6.882 -17.912 1.00 95.25 722 ASN A CA 1
ATOM 5693 C C . ASN A 1 722 ? -12.658 6.264 -17.096 1.00 95.25 722 ASN A C 1
ATOM 5695 O O . ASN A 1 722 ? -11.673 6.951 -16.832 1.00 95.25 722 ASN A O 1
ATOM 5699 N N . ASN A 1 723 ? -12.718 4.969 -16.763 1.00 93.44 723 ASN A N 1
ATOM 5700 C CA . ASN A 1 723 ? -11.626 4.243 -16.099 1.00 93.44 723 ASN A CA 1
ATOM 5701 C C . ASN A 1 723 ? -10.355 4.209 -16.967 1.00 93.44 723 ASN A C 1
ATOM 5703 O O . ASN A 1 723 ? -9.242 4.397 -16.470 1.00 93.44 723 ASN A O 1
ATOM 5707 N N . MET A 1 724 ? -10.504 4.005 -18.279 1.00 89.50 724 MET A N 1
ATOM 5708 C CA . MET A 1 724 ? -9.390 4.058 -19.228 1.00 89.50 724 MET A CA 1
ATOM 5709 C C . MET A 1 724 ? -8.774 5.458 -19.302 1.00 89.50 724 MET A C 1
ATOM 5711 O O . MET A 1 724 ? -7.549 5.574 -19.341 1.00 89.50 724 MET A O 1
ATOM 5715 N N . ALA A 1 725 ? -9.597 6.511 -19.303 1.00 88.44 725 ALA A N 1
ATOM 5716 C CA . ALA A 1 725 ? -9.126 7.894 -19.259 1.00 88.44 725 ALA A CA 1
ATOM 5717 C C . ALA A 1 725 ? -8.389 8.188 -17.943 1.00 88.44 725 ALA A C 1
ATOM 5719 O O . ALA A 1 725 ? -7.263 8.678 -17.973 1.00 88.44 725 ALA A O 1
ATOM 5720 N N . PHE A 1 726 ? -8.961 7.783 -16.806 1.00 92.50 726 PHE A N 1
ATOM 5721 C CA . PHE A 1 726 ? -8.354 7.900 -15.480 1.00 92.50 726 PHE A CA 1
ATOM 5722 C C . PHE A 1 726 ? -6.955 7.262 -15.429 1.00 92.50 726 PHE A C 1
ATOM 5724 O O . PHE A 1 726 ? -5.990 7.891 -14.994 1.00 92.50 726 PHE A O 1
ATOM 5731 N N . ALA A 1 727 ? -6.824 6.035 -15.946 1.00 88.50 727 ALA A N 1
ATOM 5732 C CA . ALA A 1 727 ? -5.546 5.332 -16.016 1.00 88.50 727 ALA A CA 1
ATOM 5733 C C . ALA A 1 727 ? -4.566 5.984 -17.007 1.00 88.50 727 ALA A C 1
ATOM 5735 O O . ALA A 1 727 ? -3.376 6.096 -16.711 1.00 88.50 727 ALA A O 1
ATOM 5736 N N . LYS A 1 728 ? -5.049 6.439 -18.173 1.00 86.44 728 LYS A N 1
ATOM 5737 C CA . LYS A 1 728 ? -4.235 7.131 -19.187 1.00 86.44 728 LYS A CA 1
ATOM 5738 C C . LYS A 1 728 ? -3.644 8.430 -18.640 1.00 86.44 728 LYS A C 1
ATOM 5740 O O . LYS A 1 728 ? -2.481 8.715 -18.909 1.00 86.44 728 LYS A O 1
ATOM 5745 N N . PHE A 1 729 ? -4.423 9.188 -17.872 1.00 86.56 729 PHE A N 1
ATOM 5746 C CA . PHE A 1 729 ? -3.981 10.443 -17.269 1.00 86.56 729 PHE A CA 1
ATOM 5747 C C . PHE A 1 729 ? -3.027 10.235 -16.092 1.00 86.56 729 PHE A C 1
ATOM 5749 O O . PHE A 1 729 ? -2.446 11.203 -15.630 1.00 86.56 729 PHE A O 1
ATOM 5756 N N . GLY A 1 730 ? -2.804 8.999 -15.630 1.00 84.44 730 GLY A N 1
ATOM 5757 C CA . GLY A 1 730 ? -1.850 8.706 -14.558 1.00 84.44 730 GLY A CA 1
ATOM 5758 C C . GLY A 1 730 ? -2.344 9.107 -13.167 1.00 84.44 730 GLY A C 1
ATOM 5759 O O . GLY A 1 730 ? -1.529 9.336 -12.272 1.00 84.44 730 GLY A O 1
ATOM 5760 N N . PHE A 1 731 ? -3.661 9.204 -12.970 1.00 89.06 731 PHE A N 1
ATOM 5761 C CA . PHE A 1 731 ? -4.231 9.444 -11.649 1.00 89.06 731 PHE A CA 1
ATOM 5762 C C . PHE A 1 731 ? -4.011 8.244 -10.725 1.00 89.06 731 PHE A C 1
ATOM 5764 O O . PHE A 1 731 ? -4.112 7.087 -11.131 1.00 89.06 731 PHE A O 1
ATOM 5771 N N . ILE A 1 732 ? -3.705 8.536 -9.461 1.00 83.81 732 ILE A N 1
ATOM 5772 C CA . ILE A 1 732 ? -3.321 7.529 -8.461 1.00 83.81 732 ILE A CA 1
ATOM 5773 C C . ILE A 1 732 ? -4.474 7.128 -7.530 1.00 83.81 732 ILE A C 1
ATOM 5775 O O . ILE A 1 732 ? -4.365 6.129 -6.824 1.00 83.81 732 ILE A O 1
ATOM 5779 N N . GLY A 1 733 ? -5.569 7.894 -7.512 1.00 87.56 733 GLY A N 1
ATOM 5780 C CA . GLY A 1 733 ? -6.718 7.643 -6.644 1.00 87.56 733 GLY A CA 1
ATOM 5781 C C . GLY A 1 733 ? -7.887 8.593 -6.900 1.00 87.56 733 GLY A C 1
ATOM 5782 O O . GLY A 1 733 ? -7.753 9.609 -7.581 1.00 87.56 733 GLY A O 1
ATOM 5783 N N . THR A 1 734 ? -9.053 8.240 -6.371 1.00 92.56 734 THR A N 1
ATOM 5784 C CA . THR A 1 734 ? -10.284 9.035 -6.454 1.00 92.56 734 THR A CA 1
ATOM 5785 C C . THR A 1 734 ? -10.558 9.730 -5.109 1.00 92.56 734 THR A C 1
ATOM 5787 O O . THR A 1 734 ? -10.345 9.102 -4.070 1.00 92.56 734 THR A O 1
ATOM 5790 N N . PRO A 1 735 ? -11.064 10.975 -5.079 1.00 94.94 735 PRO A N 1
ATOM 5791 C CA . PRO A 1 735 ? -11.369 11.811 -6.234 1.00 94.94 735 PRO A CA 1
ATOM 5792 C C . PRO A 1 735 ? -10.102 12.443 -6.829 1.00 94.94 735 PRO A C 1
ATOM 5794 O O . PRO A 1 735 ? -9.181 12.808 -6.101 1.00 94.94 735 PRO A O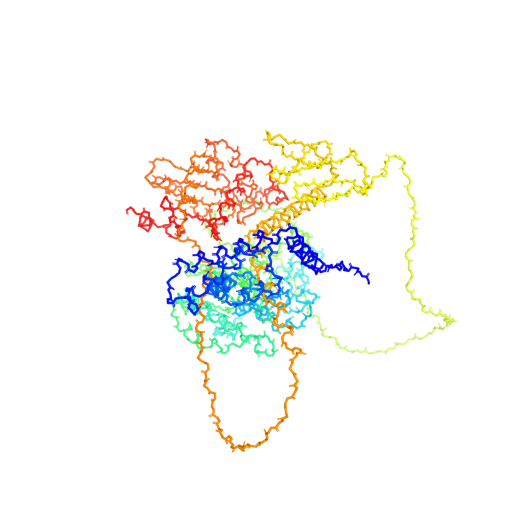 1
ATOM 5797 N N . SER A 1 736 ? -10.073 12.591 -8.154 1.00 95.69 736 SER A N 1
ATOM 5798 C CA . SER A 1 736 ? -9.052 13.371 -8.872 1.00 95.69 736 SER A CA 1
ATOM 5799 C C . SER A 1 736 ? -9.719 14.565 -9.551 1.00 95.69 736 SER A C 1
ATOM 5801 O O . SER A 1 736 ? -10.691 14.376 -10.283 1.00 95.69 736 SER A O 1
ATOM 5803 N N . ILE A 1 737 ? -9.222 15.780 -9.291 1.00 94.94 737 ILE A N 1
ATOM 5804 C CA . ILE A 1 737 ? -9.794 17.038 -9.793 1.00 94.94 737 ILE A CA 1
ATOM 5805 C C . ILE A 1 737 ? -8.816 17.703 -10.759 1.00 94.94 737 ILE A C 1
ATOM 5807 O O . ILE A 1 737 ? -7.630 17.828 -10.455 1.00 94.94 737 ILE A O 1
ATOM 5811 N N . VAL A 1 738 ? -9.317 18.161 -11.903 1.00 94.50 738 VAL A N 1
ATOM 5812 C CA . VAL A 1 738 ? -8.546 18.889 -12.916 1.00 94.50 738 VAL A CA 1
ATOM 5813 C C . VAL A 1 738 ? -9.229 20.217 -13.226 1.00 94.50 738 VAL A C 1
ATOM 5815 O O . VAL A 1 738 ? -10.436 20.251 -13.458 1.00 94.50 738 VAL A O 1
ATOM 5818 N N . ALA A 1 739 ? -8.458 21.300 -13.252 1.00 93.00 739 ALA A N 1
ATOM 5819 C CA . ALA A 1 739 ? -8.911 22.616 -13.692 1.00 93.00 739 ALA A CA 1
ATOM 5820 C C . ALA A 1 739 ? -9.066 22.694 -15.222 1.00 93.00 739 ALA A C 1
ATOM 5822 O O . ALA A 1 739 ? -8.481 21.917 -15.978 1.00 93.00 739 ALA A O 1
ATOM 5823 N N . ASP A 1 740 ? -9.771 23.706 -15.714 1.00 90.19 740 ASP A N 1
ATOM 5824 C CA . ASP A 1 740 ? -9.866 24.031 -17.143 1.00 90.19 740 ASP A CA 1
ATOM 5825 C C . ASP A 1 740 ? -8.533 24.439 -17.797 1.00 90.19 740 ASP A C 1
ATOM 5827 O O . ASP A 1 740 ? -8.400 24.320 -19.025 1.00 90.19 740 ASP A O 1
ATOM 5831 N N . SER A 1 741 ? -7.555 24.849 -16.979 1.00 87.44 741 SER A N 1
ATOM 5832 C CA . SER A 1 741 ? -6.143 25.073 -17.319 1.00 87.44 741 SER A CA 1
ATOM 5833 C C . SER A 1 741 ? -5.333 23.780 -17.514 1.00 87.44 741 SER A C 1
ATOM 5835 O O . SER A 1 741 ? -4.202 23.831 -18.005 1.00 87.44 741 SER A O 1
ATOM 5837 N N . GLY A 1 742 ? -5.889 22.628 -17.121 1.00 87.56 742 GLY A N 1
ATOM 5838 C CA . GLY A 1 742 ? -5.223 21.324 -17.108 1.00 87.56 742 GLY A CA 1
ATOM 5839 C C . GLY A 1 742 ? -4.439 21.016 -15.834 1.00 87.56 742 GLY A C 1
ATOM 5840 O O . GLY A 1 742 ? -3.879 19.925 -15.732 1.00 87.56 742 GLY A O 1
ATOM 5841 N N . ASP A 1 743 ? -4.385 21.934 -14.868 1.00 90.31 743 ASP A N 1
ATOM 5842 C CA . ASP A 1 743 ? -3.697 21.700 -13.596 1.00 90.31 743 ASP A CA 1
ATOM 5843 C C . ASP A 1 743 ? -4.485 20.698 -12.736 1.00 90.31 743 ASP A C 1
ATOM 5845 O O . ASP A 1 743 ? -5.711 20.774 -12.627 1.00 90.31 743 ASP A O 1
ATOM 5849 N N . VAL A 1 744 ? -3.785 19.734 -12.134 1.00 91.38 744 VAL A N 1
ATOM 5850 C CA . VAL A 1 744 ? -4.408 18.736 -11.250 1.00 91.38 744 VAL A CA 1
ATOM 5851 C C . VAL A 1 744 ? -4.442 19.301 -9.840 1.00 91.38 744 VAL A C 1
ATOM 5853 O O . VAL A 1 744 ? -3.398 19.518 -9.221 1.00 91.38 744 VAL A O 1
ATOM 5856 N N . ILE A 1 745 ? -5.645 19.548 -9.328 1.00 91.00 745 ILE A N 1
ATOM 5857 C CA . ILE A 1 745 ? -5.850 20.230 -8.054 1.00 91.00 745 ILE A CA 1
ATOM 5858 C C . ILE A 1 745 ? -5.941 19.194 -6.921 1.00 91.00 745 ILE A C 1
ATOM 5860 O O . ILE A 1 745 ? -6.802 18.310 -6.959 1.00 91.00 745 ILE A O 1
ATOM 5864 N N . PRO A 1 746 ? -5.112 19.302 -5.866 1.00 89.06 746 PRO A N 1
ATOM 5865 C CA . PRO A 1 746 ? -5.259 18.474 -4.676 1.00 89.06 746 PRO A CA 1
ATOM 5866 C C . PRO A 1 746 ? -6.605 18.701 -3.978 1.00 89.06 746 PRO A C 1
ATOM 5868 O O . PRO A 1 746 ? -7.062 19.832 -3.831 1.00 89.06 746 PRO A O 1
ATOM 5871 N N . VAL A 1 747 ? -7.201 17.639 -3.431 1.00 88.12 747 VAL A N 1
ATOM 5872 C CA . VAL A 1 747 ? -8.482 17.716 -2.697 1.00 88.12 747 VAL A CA 1
ATOM 5873 C C . VAL A 1 747 ? -8.430 18.721 -1.536 1.00 88.12 747 VAL A C 1
ATOM 5875 O O . VAL A 1 747 ? -9.418 19.391 -1.250 1.00 88.12 747 VAL A O 1
ATOM 5878 N N . SER A 1 748 ? -7.274 18.867 -0.880 1.00 85.38 748 SER A N 1
ATOM 5879 C CA . SER A 1 748 ? -7.069 19.846 0.196 1.00 85.38 748 SER A CA 1
ATOM 5880 C C . SER A 1 748 ? -7.190 21.299 -0.270 1.00 85.38 748 SER A C 1
ATOM 5882 O O . SER A 1 748 ? -7.592 22.143 0.522 1.00 85.38 748 SER A O 1
ATOM 5884 N N . VAL A 1 749 ? -6.876 21.588 -1.536 1.00 87.88 749 VAL A N 1
ATOM 5885 C CA . VAL A 1 749 ? -7.039 22.916 -2.145 1.00 87.88 749 VAL A CA 1
ATOM 5886 C C . VAL A 1 749 ? -8.507 23.167 -2.486 1.00 87.88 749 VAL A C 1
ATOM 5888 O O . VAL A 1 749 ? -9.014 24.238 -2.199 1.00 87.88 749 VAL A O 1
ATOM 5891 N N . VAL A 1 750 ? -9.231 22.165 -2.997 1.00 88.19 750 VAL A N 1
ATOM 5892 C CA . VAL A 1 750 ? -10.671 22.282 -3.329 1.00 88.19 750 VAL A CA 1
ATOM 5893 C C . VAL A 1 750 ? -11.547 22.552 -2.089 1.00 88.19 750 VAL A C 1
ATOM 5895 O O . VAL A 1 750 ? -12.610 23.176 -2.174 1.00 88.19 750 VAL A O 1
ATOM 5898 N N . LYS A 1 751 ? -11.100 22.106 -0.909 1.00 86.50 751 LYS A N 1
ATOM 5899 C CA . LYS A 1 751 ? -11.781 22.357 0.373 1.00 86.50 751 LYS A CA 1
ATOM 5900 C C . LYS A 1 751 ? -11.645 23.799 0.887 1.00 86.50 751 LYS A C 1
ATOM 5902 O O . LYS A 1 751 ? -12.417 24.171 1.761 1.00 86.50 751 LYS A O 1
ATOM 5907 N N . ASP A 1 752 ? -10.711 24.591 0.362 1.00 88.38 752 ASP A N 1
ATOM 5908 C CA . ASP A 1 752 ? -10.422 25.962 0.803 1.00 88.38 752 ASP A CA 1
ATOM 5909 C C . ASP A 1 752 ? -10.680 26.951 -0.349 1.00 88.38 752 ASP A C 1
ATOM 5911 O O . ASP A 1 752 ? -9.984 26.922 -1.363 1.00 88.38 752 ASP A O 1
ATOM 5915 N N . ASP A 1 753 ? -11.686 27.822 -0.197 1.00 84.50 753 ASP A N 1
ATOM 5916 C CA . ASP A 1 753 ? -12.087 28.812 -1.212 1.00 84.50 753 ASP A CA 1
ATOM 5917 C C . ASP A 1 753 ? -10.905 29.679 -1.685 1.00 84.50 753 ASP A C 1
ATOM 5919 O O . ASP A 1 753 ? -10.730 29.876 -2.887 1.00 84.50 753 ASP A O 1
ATOM 5923 N N . ALA A 1 754 ? -10.070 30.168 -0.762 1.00 84.00 754 ALA A N 1
ATOM 5924 C CA . ALA A 1 754 ? -8.993 31.104 -1.084 1.00 84.00 754 ALA A CA 1
ATOM 5925 C C . ALA A 1 754 ? -7.857 30.415 -1.850 1.00 84.00 754 ALA A C 1
ATOM 5927 O O . ALA A 1 754 ? -7.307 30.959 -2.810 1.00 84.00 754 ALA A O 1
ATOM 5928 N N . ARG A 1 755 ? -7.519 29.182 -1.454 1.00 86.44 755 ARG A N 1
ATOM 5929 C CA . ARG A 1 755 ? -6.502 28.386 -2.156 1.00 86.44 755 ARG A CA 1
ATOM 5930 C C . ARG A 1 755 ? -6.989 27.918 -3.519 1.00 86.44 755 ARG A C 1
ATOM 5932 O O . ARG A 1 755 ? -6.186 27.847 -4.447 1.00 86.44 755 ARG A O 1
ATOM 5939 N N . LEU A 1 756 ? -8.275 27.597 -3.645 1.00 87.62 756 LEU A N 1
ATOM 5940 C CA . LEU A 1 756 ? -8.867 27.205 -4.917 1.00 87.62 756 LEU A CA 1
ATOM 5941 C C . LEU A 1 756 ? -8.839 28.363 -5.918 1.00 87.62 756 LEU A C 1
ATOM 5943 O O . LEU A 1 756 ? -8.382 28.151 -7.035 1.00 87.62 756 LEU A O 1
ATOM 5947 N N . GLN A 1 757 ? -9.226 29.573 -5.501 1.00 86.44 757 GLN A N 1
ATOM 5948 C CA . GLN A 1 757 ? -9.146 30.790 -6.324 1.00 86.44 757 GLN A CA 1
ATOM 5949 C C . GLN A 1 757 ? -7.720 31.051 -6.817 1.00 86.44 757 GLN A C 1
ATOM 5951 O O . GLN A 1 757 ? -7.486 31.212 -8.015 1.00 86.44 757 GLN A O 1
ATOM 5956 N N . GLN A 1 758 ? -6.741 30.963 -5.913 1.00 84.56 758 GLN A N 1
ATOM 5957 C CA . GLN A 1 758 ? -5.333 31.106 -6.275 1.00 84.56 758 GLN A CA 1
ATOM 5958 C C . GLN A 1 758 ? -4.873 30.036 -7.282 1.00 84.56 758 GLN A C 1
ATOM 5960 O O . GLN A 1 758 ? -4.087 30.335 -8.181 1.00 84.56 758 GLN A O 1
ATOM 5965 N N . ALA A 1 759 ? -5.344 28.793 -7.142 1.00 82.06 759 ALA A N 1
ATOM 5966 C CA . ALA A 1 759 ? -4.960 27.683 -8.012 1.00 82.06 759 ALA A CA 1
ATOM 5967 C C . ALA A 1 759 ? -5.568 27.774 -9.422 1.00 82.06 759 ALA A C 1
ATOM 5969 O O . ALA A 1 759 ? -4.940 27.319 -10.374 1.00 82.06 759 ALA A O 1
ATOM 5970 N N . ILE A 1 760 ? -6.760 28.359 -9.564 1.00 84.56 760 ILE A N 1
ATOM 5971 C CA . ILE A 1 760 ? -7.449 28.531 -10.857 1.00 84.56 760 ILE A CA 1
ATOM 5972 C C . ILE A 1 760 ? -7.214 29.910 -11.496 1.00 84.56 760 ILE A C 1
ATOM 5974 O O . ILE A 1 760 ? -7.664 30.151 -12.616 1.00 84.56 760 ILE A O 1
ATOM 5978 N N . GLY A 1 761 ? -6.470 30.792 -10.820 1.00 76.25 761 GLY A N 1
ATOM 5979 C CA . GLY A 1 761 ? -6.084 32.107 -11.334 1.00 76.25 761 GLY A CA 1
ATOM 5980 C C . GLY A 1 761 ? -7.194 33.159 -11.262 1.00 76.25 761 GLY A C 1
ATOM 5981 O O . GLY A 1 761 ? -7.328 33.953 -12.197 1.00 76.25 761 GLY A O 1
ATOM 5982 N N . GLU A 1 762 ? -7.986 33.146 -10.183 1.00 67.75 762 GLU A N 1
ATOM 5983 C CA . GLU A 1 762 ? -8.983 34.179 -9.846 1.00 67.75 762 GLU A CA 1
ATOM 5984 C C . GLU A 1 762 ? -8.476 35.240 -8.869 1.00 67.75 762 GLU A C 1
ATOM 5986 O O . GLU A 1 762 ? -7.700 34.897 -7.944 1.00 67.75 762 GLU A O 1
#

Solvent-accessible surface area (backbone atoms only — not comparable to full-atom values): 45617 Å² total; per-residue (Å²): 141,78,88,73,82,78,76,78,66,78,58,62,64,52,53,51,52,53,51,52,50,52,50,49,52,49,50,46,48,77,75,36,43,49,59,51,48,29,50,53,27,49,49,52,40,49,50,59,70,71,51,57,75,91,76,42,80,70,63,56,68,62,51,37,52,53,28,50,52,51,36,73,43,26,90,73,56,46,74,66,56,48,48,53,54,42,70,73,52,52,62,64,49,48,66,60,50,52,50,51,51,52,51,49,52,53,52,49,74,68,36,68,76,73,70,64,74,75,86,74,44,90,78,54,41,57,74,61,43,33,80,84,47,21,44,51,21,28,55,44,48,68,41,57,83,44,97,55,87,54,88,84,66,78,50,84,54,69,47,77,82,67,49,70,64,57,51,31,58,78,66,65,26,60,40,77,89,75,24,38,74,40,60,71,59,42,42,53,56,29,50,59,60,27,52,67,54,61,90,93,54,78,80,74,71,53,65,67,52,37,36,50,48,21,25,46,38,29,38,71,78,65,66,35,54,70,60,22,48,46,53,38,42,49,30,21,53,35,3,63,73,38,91,85,16,48,58,55,48,73,78,29,49,66,53,26,59,56,39,69,66,36,60,71,54,51,60,71,52,57,93,60,53,23,60,51,23,50,52,37,59,60,52,57,70,71,69,86,68,64,60,57,50,52,53,58,37,37,59,75,41,48,38,53,37,32,30,54,64,24,51,92,50,99,70,68,43,64,70,9,28,16,25,49,30,28,28,52,37,51,58,52,38,74,77,44,56,71,74,61,30,68,75,56,70,66,46,34,57,48,32,44,50,52,49,50,54,52,35,42,74,72,63,68,28,66,86,84,75,78,77,73,73,82,64,87,68,73,86,84,78,67,59,99,56,65,71,84,70,80,75,90,73,89,74,82,87,81,81,80,86,77,82,93,76,87,87,81,89,84,91,86,87,88,87,87,86,85,84,90,85,84,88,83,82,95,76,85,89,84,82,90,84,90,82,88,82,90,78,90,78,84,92,77,82,86,84,49,78,48,80,48,74,53,103,56,39,40,40,46,42,63,66,89,62,96,58,90,87,62,69,57,76,42,57,73,90,65,75,47,77,48,78,46,78,48,99,86,80,39,32,30,40,25,38,38,45,97,87,69,51,73,43,82,76,49,80,28,93,42,66,68,61,46,51,52,51,52,51,55,50,54,52,51,53,53,53,49,55,50,52,51,52,52,47,57,51,38,67,75,55,46,53,69,52,49,56,56,51,51,68,58,52,60,55,68,68,59,69,75,75,77,72,84,87,78,83,89,88,83,89,84,82,88,83,89,83,83,88,84,86,81,80,84,76,84,80,82,76,81,83,80,76,77,90,69,62,55,67,54,56,54,71,72,57,44,48,52,50,55,52,40,54,73,66,53,64,56,45,42,68,72,32,78,92,44,95,50,40,39,41,30,39,35,21,53,62,27,70,61,24,48,70,42,45,69,58,51,64,56,46,25,80,69,28,17,29,37,36,30,49,26,30,82,73,40,39,58,41,13,36,62,52,46,16,60,29,54,61,42,57,80,92,54,21,51,61,45,41,53,56,43,38,69,45,62,94,63,78,90,39,61,72,52,64,60,43,91,68,78,66,98,44,73,12,33,57,38,29,50,51,40,40,51,48,44,57,71,68,47,60,84,60,65,56,40,38,30,40,75,89,24,37,43,50,57,70,77,36,71,75,32,71,70,53,35,32,60,74,74,72,102

Organism: Klebsiella pneumoniae (NCBI:txid573)